Protein 9KBO (pdb70)

B-factor: mean 62.76, std 20.3, range [25.87, 207.74]

Foldseek 3Di:
DDLVVLLLLQLLLLLCVLQPNLQDSVLSSVVCVVVVSPSQLLLLLLLLLQLVVEDDPLSVVADNDDHDPVNVPDPSSNVSSVSSDDCDPVNSVSSNCSNVSHFAWDKFWAADVVVLDIFIAIGGPVDQWAADPVPRFIFHGDDQQFDWFWFWWQDPPPRDIDIATDTHPDWDADPVPGDTTGTPHQDAQFPPDDNSRPLPDDHEDLDPLDPHYDPPHDDHGAGLRQSSCVVVPHRNDPTHTDTDDDPRRNHDHHRGPDDSSVVSVVVVVVVVVD/DLLLVLLLLQLLLLLCVLQPNLQDSVLSSVVCVVPVSPSLLLLLLLLLLLLVPDDDPLSVVADHDDHDPCRNPPVSSNVSSVSVPHDDPVCSVSSNQSNVSHFAWDKFKAAAPVVLDIFIAIGGPVDQWAADPVPRFIFHGDDQQFDWFKFWWADPPPRDIDIATDTAPFFAADPPPGDGTGTPGQDADFQPDDNSRPLPDDHEGQACQAPHYDPPHDPPGAGLRLVSCVVVVHRNDPTHTHGDDDPRRHHDHHRGPDDSSVVSSSVVVVVVD/DLVLVLLQLQLLLLLCVLQPNLDDSVLSSVVCVVVVSPSLQLLLLLLLLQLVVDPDVLSVPRDHDDHDPCRNPDPSSNVSSVSSDDDDPVRSVSSNCSNVSHFAWDKFKAAAPVVLDIFIAIDGPVDQWAADPPPRFIFHGDDQQFDWFWFWWQDPVVRDIDIATDTAPAWAQDPPGGDTTGTPGQDADFQPDDPRRDLPDDHEGQDPLDPRYDPPHDDHGDGLRQVSCVVVPHRNDRTHTDGDDDPNRNHDHHRHPDDSSVVVSVVVVVVD/DLVLLLLLQLLLLLCVLQPNPDDSVLSSVVCVVPVSCSLQLLLLLLQLLLVVDPDPLSVVADHDDHDPCNNPPVSSNVSSVSVRPDDPVCSVSSRVSNVSDFAWDKFWAADVVVGDIFIATGGPVDQWAADLVPGFIFHGFDPVQDDVSDSGHTHGDDDPRRHHDHPPTDDDPRVSSVSVVVVD

GO terms:
  GO:0042802 identical protein binding (F, IPI)
  GO:0005515 protein binding (F, IPI)
  GO:0034340 response to type I interferon (P, IDA)
  GO:0034341 response to type II interferon (P, IDA)
  GO:0034342 response to type III interferon (P, IDA)
  GO:0035456 response to interferon-beta (P, IDA)
  GO:0000932 P-body (C, IDA)
  GO:0005634 nucleus (C, IDA)
  GO:0005737 cytoplasm (C, IDA)
  GO:0003723 RNA binding (F, IDA)
  GO:0043022 ribosome binding (F, IDA)
  GO:2001125 negative regulation of translational frameshifting (P, IDA)
  GO:0051607 defense response to virus (P, IDA)
  GO:0006449 regulation of translational termination (P, IDA)
  GO:0075523 viral translational frameshifting (P, IDA)
  GO:1990825 sequence-specific mRNA binding (F, IDA)
  GO:0005737 cytoplasm (C, EXP)
  GO:0045071 negative regulation of viral genome replication (P, IMP)
  GO:0051607 defense response to virus (P, IMP)
  GO:0005654 nucleoplasm (C, IDA)

Nearest PDB structures (foldseek):
  6skg-assembly1_Ax  TM=5.665E-01  e=9.305E-01  Thermococcus kodakarensis
  7zhg-assembly1_W  TM=5.987E-01  e=2.733E+00  Pyrococcus abyssi GE5
  8hn1-assembly1_C  TM=2.378E-01  e=9.517E+00  Dendroaspis angusticeps
  6gz5-assembly1_Bb  TM=6.050E-01  e=1.033E+00  Oryctolagus cuniculus
  7zhg-assembly1_W  TM=5.991E-01  e=2.687E+00  Pyrococcus abyssi GE5

InterPro domains:
  IPR026795 Shiftless antiviral inhibitor of ribosomal frameshifting [PF15135] (16-272)
  IPR026795 Shiftless antiviral inhibitor of ribosomal frameshifting [PTHR16135] (1-281)

Solvent-accessible surface area: 50101 Å² total

Sequence (1003 aa):
GSQEGVELEKSVRRLREKFHGKVSSKKAGALMRKFGSDHTGVGRSIVYGVKQKDGQELSNDLDAQDPPEEDMKQDRDIQAVATSLLPLTEANLRMFQRAQDDLIPAVDRQFACSSCDHVWWRRVPQRKEVSRCRKCRKRYEPVPADKMWGLAEFHHCPKCRRHNFRGWAQMGSPSPCYGCGFFPVYPTRILPPRWDRDPDRRSTHTHSCSAADCYNRREPHVPGTSCAHPKSRKQNHLPKVLHPSNPHISSGVACLQGGLLEDLDNLILEDLKEEEEEGSQEGVELEKSVRRLREKFHGKVSSKKAGALMRKFGSDHTGVGRSIVYGVKQKDGQELSNDLDAQDPPEEDMKQDRDIQAVATSLLPLTEANLRMFQRAQDDLIPAVDRQFACSSCDHVWWRRVPQRKEVSRCRKCRKRYEPVPADKMWGLAEFHCPKCRHNFRGWAQMGSPSPCYGCGFPVYPTRILPPRWDRDPDRRSTHTHSCSAADCYNRREPHVPGTSCAHPKSRKQNHLPKVLHPSNNPHISSGVACLQGGLLEDLDNLILEDLKEEEEGSQEEGVELEKSVRRLREKFHGKVSSKKAGALMRKFGSDHTGVGRSIVYGVKQKDGQELSNDLDAQDPPEDMKQQDRRDIQAVATSLLPLTEANLRMFQRAQDDLIIPAVDRQFACSSCDHVWWRRVPQRKEVSRCRKCRKRYEPVPADKMWGLAEFHCPKCRHNFRGWAQMGSPSPCYGCGFPVYPTRILPPRWDRDPDRRSTHTHSCSAADCYNRREPHVPGTSCAHPKSRKQNHLPKVLHPSNPHISSGVACLQGGLLEDLDNLILEDLKEEESQEGVELEKSVRRLREKFHGKVSSKKAGALMRKFGSDHTGVGRSIVYGVKQKDGQELSNDLDAQDPPEDMKQDRDIQAVATSLLPLTEEANLRMFQRAQDDLIPAVDRQFACSSCDHVWWRRVPQRKEVSRCRKCRKRYEPVPADKMWGKVLHPSNPHISSGVACLQGGLLEDLDNLILEDLKEE

Radius of gyration: 36.49 Å; Cα contacts (8 Å, |Δi|>4): 1817; chains: 4; bounding box: 88×99×91 Å

Structure (mmCIF, N/CA/C/O backbone):
data_9KBO
#
_entry.id   9KBO
#
_cell.length_a   211.719
_cell.length_b   89.411
_cell.length_c   82.265
_cell.angle_alpha   90.00
_cell.angle_beta   90.00
_cell.angle_gamma   90.00
#
_symmetry.space_group_name_H-M   'P 21 21 2'
#
loop_
_entity.id
_entity.type
_entity.pdbx_description
1 polymer 'Shiftless antiviral inhibitor of ribosomal frameshifting protein'
2 non-polymer 'ZINC ION'
3 water water
#
loop_
_atom_site.group_PDB
_atom_site.id
_atom_site.type_symbol
_atom_site.label_atom_id
_atom_site.label_alt_id
_atom_site.label_comp_id
_atom_site.label_asym_id
_atom_site.label_entity_id
_atom_site.label_seq_id
_atom_site.pdbx_PDB_ins_code
_atom_site.Cartn_x
_atom_site.Cartn_y
_atom_site.Cartn_z
_atom_site.occupancy
_atom_site.B_iso_or_equiv
_atom_site.auth_seq_id
_atom_site.auth_comp_id
_atom_site.auth_asym_id
_atom_site.auth_atom_id
_atom_site.pdbx_PDB_model_num
ATOM 1 N N . GLY A 1 1 ? 21.618 44.369 22.295 1.00 80.79 1 GLY A N 1
ATOM 2 C CA . GLY A 1 1 ? 20.335 45.131 22.187 1.00 100.85 1 GLY A CA 1
ATOM 3 C C . GLY A 1 1 ? 19.641 44.942 20.849 1.00 98.19 1 GLY A C 1
ATOM 4 O O . GLY A 1 1 ? 20.292 44.925 19.799 1.00 101.60 1 GLY A O 1
ATOM 10 N N . SER A 1 2 ? 18.318 44.778 20.867 1.00 94.54 2 SER A N 1
ATOM 11 C CA . SER A 1 2 ? 17.609 44.471 19.633 1.00 88.94 2 SER A CA 1
ATOM 12 C C . SER A 1 2 ? 17.528 45.751 18.807 1.00 73.64 2 SER A C 1
ATOM 13 O O . SER A 1 2 ? 17.055 46.786 19.280 1.00 69.11 2 SER A O 1
ATOM 21 N N . GLN A 1 3 ? 18.014 45.680 17.580 1.00 72.57 3 GLN A N 1
ATOM 22 C CA . GLN A 1 3 ? 18.057 46.864 16.747 1.00 68.74 3 GLN A CA 1
ATOM 23 C C . GLN A 1 3 ? 16.674 47.250 16.264 1.00 65.34 3 GLN A C 1
ATOM 24 O O . GLN A 1 3 ? 16.424 48.428 16.003 1.00 61.67 3 GLN A O 1
ATOM 38 N N . GLU A 1 4 ? 15.766 46.289 16.115 1.00 79.31 4 GLU A N 1
ATOM 39 C CA . GLU A 1 4 ? 14.473 46.633 15.543 1.00 75.27 4 GLU A CA 1
ATOM 40 C C . GLU A 1 4 ? 13.680 47.508 16.495 1.00 68.22 4 GLU A C 1
ATOM 41 O O . GLU A 1 4 ? 12.794 48.240 16.049 1.00 61.69 4 GLU A O 1
ATOM 53 N N . GLY A 1 5 ? 14.004 47.492 17.781 1.00 65.26 5 GLY A N 1
ATOM 54 C CA . GLY A 1 5 ? 13.437 48.399 18.735 1.00 63.83 5 GLY A CA 1
ATOM 55 C C . GLY A 1 5 ? 14.046 49.777 18.604 1.00 63.83 5 GLY A C 1
ATOM 56 O O . GLY A 1 5 ? 13.321 50.783 18.563 1.00 62.16 5 GLY A O 1
ATOM 60 N N . VAL A 1 6 ? 15.374 49.852 18.550 1.00 65.96 6 VAL A N 1
ATOM 61 C CA . VAL A 1 6 ? 16.002 51.162 18.399 1.00 50.29 6 VAL A CA 1
ATOM 62 C C . VAL A 1 6 ? 15.490 51.842 17.149 1.00 58.17 6 VAL A C 1
ATOM 63 O O . VAL A 1 6 ? 15.244 53.052 17.154 1.00 57.44 6 VAL A O 1
ATOM 76 N N . GLU A 1 7 ? 15.325 51.085 16.055 1.00 51.09 7 GLU A N 1
ATOM 77 C CA . GLU A 1 7 ? 14.941 51.729 14.800 1.00 53.19 7 GLU A CA 1
ATOM 78 C C . GLU A 1 7 ? 13.466 52.114 14.795 1.00 52.80 7 GLU A C 1
ATOM 79 O O . GLU A 1 7 ? 13.079 53.097 14.153 1.00 56.20 7 GLU A O 1
ATOM 91 N N . LEU A 1 8 ? 12.608 51.339 15.462 1.00 56.72 8 LEU A N 1
ATOM 92 C CA . LEU A 1 8 ? 11.222 51.770 15.552 1.00 60.18 8 LEU A CA 1
ATOM 93 C C . LEU A 1 8 ? 11.136 53.102 16.297 1.00 50.11 8 LEU A C 1
ATOM 94 O O . LEU A 1 8 ? 10.564 54.074 15.787 1.00 57.35 8 LEU A O 1
ATOM 110 N N . GLU A 1 9 ? 11.741 53.172 17.495 1.00 55.97 9 GLU A N 1
ATOM 111 C CA . GLU A 1 9 ? 11.745 54.407 18.293 1.00 51.02 9 GLU A CA 1
ATOM 112 C C . GLU A 1 9 ? 12.367 55.588 17.540 1.00 57.48 9 GLU A C 1
ATOM 113 O O . GLU A 1 9 ? 11.826 56.702 17.567 1.00 45.37 9 GLU A O 1
ATOM 125 N N . LYS A 1 10 ? 13.493 55.364 16.857 1.00 41.01 10 LYS A N 1
ATOM 126 C CA . LYS A 1 10 ? 14.081 56.394 16.009 1.00 54.12 10 LYS A CA 1
ATOM 127 C C . LYS A 1 10 ? 13.065 56.985 15.037 1.00 41.93 10 LYS A C 1
ATOM 128 O O . LYS A 1 10 ? 13.001 58.203 14.852 1.00 43.57 10 LYS A O 1
ATOM 147 N N . SER A 1 11 ? 12.296 56.147 14.371 1.00 50.64 11 SER A N 1
ATOM 148 C CA . SER A 1 11 ? 11.394 56.676 13.355 1.00 52.36 11 SER A CA 1
ATOM 149 C C . SER A 1 11 ? 10.121 57.296 13.934 1.00 49.21 11 SER A C 1
ATOM 150 O O . SER A 1 11 ? 9.472 58.101 13.240 1.00 48.06 11 SER A O 1
ATOM 158 N N . VAL A 1 12 ? 9.696 56.898 15.141 1.00 43.39 12 VAL A N 1
ATOM 159 C CA . VAL A 1 12 ? 8.595 57.621 15.749 1.00 54.34 12 VAL A CA 1
ATOM 160 C C . VAL A 1 12 ? 9.075 59.013 16.167 1.00 47.73 12 VAL A C 1
ATOM 161 O O . VAL A 1 12 ? 8.406 60.018 15.901 1.00 49.73 12 VAL A O 1
ATOM 174 N N . ARG A 1 13 ? 10.280 59.089 16.760 1.00 50.12 13 ARG A N 1
ATOM 175 C CA . ARG A 1 13 ? 10.861 60.369 17.150 1.00 49.64 13 ARG A CA 1
ATOM 176 C C . ARG A 1 13 ? 11.038 61.280 15.949 1.00 51.77 13 ARG A C 1
ATOM 177 O O . ARG A 1 13 ? 10.787 62.492 16.028 1.00 47.34 13 ARG A O 1
ATOM 198 N N . ARG A 1 14 ? 11.428 60.721 14.818 1.00 41.79 14 ARG A N 1
ATOM 199 C CA . ARG A 1 14 ? 11.700 61.576 13.662 1.00 48.42 14 ARG A CA 1
ATOM 200 C C . ARG A 1 14 ? 10.410 62.103 13.040 1.00 46.98 14 ARG A C 1
ATOM 201 O O . ARG A 1 14 ? 10.378 63.248 12.554 1.00 44.25 14 ARG A O 1
ATOM 222 N N . LEU A 1 15 ? 9.350 61.287 13.015 1.00 49.37 15 LEU A N 1
ATOM 223 C CA . LEU A 1 15 ? 8.064 61.809 12.564 1.00 53.05 15 LEU A CA 1
ATOM 224 C C . LEU A 1 15 ? 7.622 62.961 13.459 1.00 42.00 15 LEU A C 1
ATOM 225 O O . LEU A 1 15 ? 7.277 64.053 12.973 1.00 44.55 15 LEU A O 1
ATOM 241 N N . ARG A 1 16 ? 7.714 62.762 14.782 1.00 45.73 16 ARG A N 1
ATOM 242 C CA . ARG A 1 16 ? 7.270 63.787 15.714 1.00 48.26 16 ARG A CA 1
ATOM 243 C C . ARG A 1 16 ? 8.075 65.060 15.543 1.00 53.35 16 ARG A C 1
ATOM 244 O O . ARG A 1 16 ? 7.518 66.173 15.439 1.00 48.06 16 ARG A O 1
ATOM 265 N N . GLU A 1 17 ? 9.399 64.923 15.532 1.00 50.02 17 GLU A N 1
ATOM 266 C CA . GLU A 1 17 ? 10.255 66.099 15.479 1.00 46.42 17 GLU A CA 1
ATOM 267 C C . GLU A 1 17 ? 10.012 66.866 14.205 1.00 47.34 17 GLU A C 1
ATOM 268 O O . GLU A 1 17 ? 10.085 68.095 14.221 1.00 43.07 17 GLU A O 1
ATOM 280 N N . LYS A 1 18 ? 9.670 66.189 13.100 1.00 46.64 18 LYS A N 1
ATOM 281 C CA . LYS A 1 18 ? 9.390 66.997 11.897 1.00 44.00 18 LYS A CA 1
ATOM 282 C C . LYS A 1 18 ? 8.089 67.803 12.012 1.00 47.58 18 LYS A C 1
ATOM 283 O O . LYS A 1 18 ? 7.822 68.680 11.191 1.00 52.62 18 LYS A O 1
ATOM 302 N N . PHE A 1 19 ? 7.279 67.535 13.022 1.00 43.74 19 PHE A N 1
ATOM 303 C CA . PHE A 1 19 ? 6.085 68.318 13.297 1.00 39.78 19 PHE A CA 1
ATOM 304 C C . PHE A 1 19 ? 6.247 68.997 14.649 1.00 48.39 19 PHE A C 1
ATOM 305 O O . PHE A 1 19 ? 5.277 69.310 15.326 1.00 50.27 19 PHE A O 1
ATOM 322 N N . HIS A 1 20 ? 7.499 69.225 15.049 1.00 53.36 20 HIS A N 1
ATOM 323 C CA . HIS A 1 20 ? 7.806 69.930 16.291 1.00 46.17 20 HIS A CA 1
ATOM 324 C C . HIS A 1 20 ? 6.977 69.383 17.434 1.00 46.56 20 HIS A C 1
ATOM 325 O O . HIS A 1 20 ? 6.475 70.131 18.284 1.00 47.51 20 HIS A O 1
ATOM 339 N N . GLY A 1 21 ? 6.878 68.058 17.477 1.00 49.81 21 GLY A N 1
ATOM 340 C CA . GLY A 1 21 ? 6.268 67.371 18.593 1.00 46.11 21 GLY A CA 1
ATOM 341 C C . GLY A 1 21 ? 4.769 67.462 18.648 1.00 44.46 21 GLY A C 1
ATOM 342 O O . GLY A 1 21 ? 4.172 66.856 19.533 1.00 48.25 21 GLY A O 1
ATOM 346 N N . LYS A 1 22 ? 4.148 68.208 17.729 1.00 45.98 22 LYS A N 1
ATOM 347 C CA . LYS A 1 22 ? 2.700 68.354 17.690 1.00 47.26 22 LYS A CA 1
ATOM 348 C C . LYS A 1 22 ? 1.998 67.078 17.224 1.00 53.56 22 LYS A C 1
ATOM 349 O O . LYS A 1 22 ? 0.782 67.087 17.035 1.00 64.47 22 LYS A O 1
ATOM 368 N N . VAL A 1 23 ? 2.705 65.992 16.968 1.00 62.19 23 VAL A N 1
ATOM 369 C CA . VAL A 1 23 ? 2.082 64.689 16.795 1.00 52.37 23 VAL A CA 1
ATOM 370 C C . VAL A 1 23 ? 2.481 63.866 18.007 1.00 52.40 23 VAL A C 1
ATOM 371 O O . VAL A 1 23 ? 3.643 63.911 18.434 1.00 53.95 23 VAL A O 1
ATOM 384 N N . SER A 1 24 ? 1.531 63.111 18.557 1.00 55.26 24 SER A N 1
ATOM 385 C CA . SER A 1 24 ? 1.754 62.426 19.814 1.00 56.87 24 SER A CA 1
ATOM 386 C C . SER A 1 24 ? 2.644 61.207 19.603 1.00 65.32 24 SER A C 1
ATOM 387 O O . SER A 1 24 ? 2.826 60.715 18.478 1.00 64.58 24 SER A O 1
ATOM 395 N N . SER A 1 25 ? 3.207 60.715 20.718 1.00 68.50 25 SER A N 1
ATOM 396 C CA . SER A 1 25 ? 3.996 59.491 20.637 1.00 63.69 25 SER A CA 1
ATOM 397 C C . SER A 1 25 ? 3.095 58.286 20.396 1.00 60.47 25 SER A C 1
ATOM 398 O O . SER A 1 25 ? 3.407 57.436 19.557 1.00 59.97 25 SER A O 1
ATOM 406 N N . LYS A 1 26 ? 1.958 58.206 21.097 1.00 57.53 26 LYS A N 1
ATOM 407 C CA . LYS A 1 26 ? 1.047 57.091 20.862 1.00 66.30 26 LYS A CA 1
ATOM 408 C C . LYS A 1 26 ? 0.571 57.062 19.408 1.00 60.22 26 LYS A C 1
ATOM 409 O O . LYS A 1 26 ? 0.461 55.992 18.803 1.00 61.51 26 LYS A O 1
ATOM 428 N N . LYS A 1 27 ? 0.296 58.227 18.825 1.00 62.75 27 LYS A N 1
ATOM 429 C CA . LYS A 1 27 ? -0.180 58.251 17.449 1.00 65.86 27 LYS A CA 1
ATOM 430 C C . LYS A 1 27 ? 0.954 57.959 16.469 1.00 58.07 27 LYS A C 1
ATOM 431 O O . LYS A 1 27 ? 0.760 57.226 15.499 1.00 54.86 27 LYS A O 1
ATOM 450 N N . ALA A 1 28 ? 2.137 58.543 16.695 1.00 62.58 28 ALA A N 1
ATOM 451 C CA . ALA A 1 28 ? 3.301 58.257 15.862 1.00 57.12 28 ALA A CA 1
ATOM 452 C C . ALA A 1 28 ? 3.660 56.781 15.901 1.00 55.92 28 ALA A C 1
ATOM 453 O O . ALA A 1 28 ? 3.963 56.191 14.861 1.00 51.91 28 ALA A O 1
ATOM 460 N N . GLY A 1 29 ? 3.652 56.177 17.098 1.00 50.25 29 GLY A N 1
ATOM 461 C CA . GLY A 1 29 ? 3.900 54.747 17.206 1.00 58.55 29 GLY A CA 1
ATOM 462 C C . GLY A 1 29 ? 3.002 53.935 16.296 1.00 64.33 29 GLY A C 1
ATOM 463 O O . GLY A 1 29 ? 3.465 53.076 15.543 1.00 62.14 29 GLY A O 1
ATOM 467 N N . ALA A 1 30 ? 1.700 54.215 16.329 1.00 56.63 30 ALA A N 1
ATOM 468 C CA . ALA A 1 30 ? 0.773 53.482 15.475 1.00 55.53 30 ALA A CA 1
ATOM 469 C C . ALA A 1 30 ? 1.107 53.688 14.010 1.00 57.75 30 ALA A C 1
ATOM 470 O O . ALA A 1 30 ? 1.193 52.737 13.234 1.00 64.42 30 ALA A O 1
ATOM 477 N N . LEU A 1 31 ? 1.311 54.929 13.609 1.00 56.29 31 LEU A N 1
ATOM 478 C CA . LEU A 1 31 ? 1.618 55.161 12.212 1.00 62.75 31 LEU A CA 1
ATOM 479 C C . LEU A 1 31 ? 2.868 54.401 11.786 1.00 58.04 31 LEU A C 1
ATOM 480 O O . LEU A 1 31 ? 2.973 53.995 10.631 1.00 58.29 31 LEU A O 1
ATOM 496 N N . MET A 1 32 ? 3.827 54.222 12.692 1.00 56.03 32 MET A N 1
ATOM 497 C CA . MET A 1 32 ? 5.127 53.689 12.315 1.00 59.40 32 MET A CA 1
ATOM 498 C C . MET A 1 32 ? 5.107 52.162 12.266 1.00 61.21 32 MET A C 1
ATOM 499 O O . MET A 1 32 ? 5.812 51.553 11.449 1.00 64.05 32 MET A O 1
ATOM 513 N N . ARG A 1 33 ? 4.290 51.532 13.106 1.00 66.62 33 ARG A N 1
ATOM 514 C CA . ARG A 1 33 ? 4.036 50.105 12.972 1.00 55.62 33 ARG A CA 1
ATOM 515 C C . ARG A 1 33 ? 3.273 49.806 11.696 1.00 54.27 33 ARG A C 1
ATOM 516 O O . ARG A 1 33 ? 3.629 48.887 10.948 1.00 75.13 33 ARG A O 1
ATOM 537 N N . LYS A 1 34 ? 2.219 50.563 11.429 1.00 55.28 34 LYS A N 1
ATOM 538 C CA . LYS A 1 34 ? 1.348 50.243 10.312 1.00 52.64 34 LYS A CA 1
ATOM 539 C C . LYS A 1 34 ? 2.020 50.502 8.980 1.00 61.51 34 LYS A C 1
ATOM 540 O O . LYS A 1 34 ? 1.703 49.823 7.996 1.00 65.56 34 LYS A O 1
ATOM 559 N N . PHE A 1 35 ? 2.913 51.489 8.904 1.00 56.20 35 PHE A N 1
ATOM 560 C CA . PHE A 1 35 ? 3.603 51.798 7.656 1.00 46.75 35 PHE A CA 1
ATOM 561 C C . PHE A 1 35 ? 5.103 51.510 7.716 1.00 53.53 35 PHE A C 1
ATOM 562 O O . PHE A 1 35 ? 5.868 51.994 6.881 1.00 55.97 35 PHE A O 1
ATOM 579 N N . GLY A 1 36 ? 5.532 50.685 8.653 1.00 59.89 36 GLY A N 1
ATOM 580 C CA . GLY A 1 36 ? 6.850 50.120 8.493 1.00 59.98 36 GLY A CA 1
ATOM 581 C C . GLY A 1 36 ? 7.942 51.139 8.639 1.00 54.56 36 GLY A C 1
ATOM 582 O O . GLY A 1 36 ? 8.850 51.228 7.808 1.00 55.97 36 GLY A O 1
ATOM 586 N N . SER A 1 37 ? 7.822 51.922 9.712 1.00 65.99 37 SER A N 1
ATOM 587 C CA . SER A 1 37 ? 8.758 52.958 10.142 1.00 55.62 37 SER A CA 1
ATOM 588 C C . SER A 1 37 ? 9.049 54.020 9.086 1.00 60.44 37 SER A C 1
ATOM 589 O O . SER A 1 37 ? 10.054 54.733 9.197 1.00 54.12 37 SER A O 1
ATOM 597 N N . ASP A 1 38 ? 8.172 54.200 8.093 1.00 51.57 38 ASP A N 1
ATOM 598 C CA . ASP A 1 38 ? 8.414 55.149 7.005 1.00 62.41 38 ASP A CA 1
ATOM 599 C C . ASP A 1 38 ? 7.954 56.560 7.409 1.00 59.45 38 ASP A C 1
ATOM 600 O O . ASP A 1 38 ? 6.937 57.083 6.953 1.00 48.83 38 ASP A O 1
ATOM 609 N N . HIS A 1 39 ? 8.729 57.185 8.301 1.00 52.94 39 HIS A N 1
ATOM 610 C CA . HIS A 1 39 ? 8.339 58.519 8.753 1.00 52.94 39 HIS A CA 1
ATOM 611 C C . HIS A 1 39 ? 8.371 59.489 7.584 1.00 57.48 39 HIS A C 1
ATOM 612 O O . HIS A 1 39 ? 7.568 60.419 7.508 1.00 55.23 39 HIS A O 1
ATOM 626 N N . THR A 1 40 ? 9.262 59.256 6.633 1.00 58.34 40 THR A N 1
ATOM 627 C CA . THR A 1 40 ? 9.391 60.198 5.545 1.00 51.10 40 THR A CA 1
ATOM 628 C C . THR A 1 40 ? 8.087 60.274 4.771 1.00 57.51 40 THR A C 1
ATOM 629 O O . THR A 1 40 ? 7.550 61.368 4.550 1.00 47.95 40 THR A O 1
ATOM 640 N N . GLY A 1 41 ? 7.526 59.134 4.412 1.00 61.68 41 GLY A N 1
ATOM 641 C CA . GLY A 1 41 ? 6.338 59.081 3.598 1.00 60.12 41 GLY A CA 1
ATOM 642 C C . GLY A 1 41 ? 5.069 59.398 4.358 1.00 53.71 41 GLY A C 1
ATOM 643 O O . GLY A 1 41 ? 4.174 60.058 3.831 1.00 58.99 41 GLY A O 1
ATOM 647 N N . VAL A 1 42 ? 4.945 58.905 5.585 1.00 55.63 42 VAL A N 1
ATOM 648 C CA . VAL A 1 42 ? 3.868 59.395 6.437 1.00 57.33 42 VAL A CA 1
ATOM 649 C C . VAL A 1 42 ? 3.948 60.916 6.519 1.00 64.62 42 VAL A C 1
ATOM 650 O O . VAL A 1 42 ? 2.982 61.638 6.203 1.00 53.51 42 VAL A O 1
ATOM 663 N N . GLY A 1 43 ? 5.126 61.421 6.899 1.00 60.43 43 GLY A N 1
ATOM 664 C CA . GLY A 1 43 ? 5.317 62.854 6.990 1.00 51.78 43 GLY A CA 1
ATOM 665 C C . GLY A 1 43 ? 4.901 63.565 5.723 1.00 54.21 43 GLY A C 1
ATOM 666 O O . GLY A 1 43 ? 4.194 64.572 5.764 1.00 46.57 43 GLY A O 1
ATOM 670 N N . ARG A 1 44 ? 5.349 63.061 4.566 1.00 53.92 44 ARG A N 1
ATOM 671 C CA . ARG A 1 44 ? 4.943 63.688 3.313 1.00 55.64 44 ARG A CA 1
ATOM 672 C C . ARG A 1 44 ? 3.427 63.624 3.137 1.00 58.72 44 ARG A C 1
ATOM 673 O O . ARG A 1 44 ? 2.810 64.549 2.567 1.00 48.16 44 ARG A O 1
ATOM 694 N N . SER A 1 45 ? 2.819 62.532 3.615 1.00 50.77 45 SER A N 1
ATOM 695 C CA . SER A 1 45 ? 1.391 62.350 3.407 1.00 57.93 45 SER A CA 1
ATOM 696 C C . SER A 1 45 ? 0.588 63.360 4.219 1.00 65.24 45 SER A C 1
ATOM 697 O O . SER A 1 45 ? -0.412 63.914 3.737 1.00 56.24 45 SER A O 1
ATOM 705 N N . ILE A 1 46 ? 1.018 63.609 5.458 1.00 61.14 46 ILE A N 1
ATOM 706 C CA . ILE A 1 46 ? 0.377 64.614 6.307 1.00 54.40 46 ILE A CA 1
ATOM 707 C C . ILE A 1 46 ? 0.417 65.990 5.652 1.00 54.99 46 ILE A C 1
ATOM 708 O O . ILE A 1 46 ? -0.606 66.693 5.557 1.00 53.90 46 ILE A O 1
ATOM 724 N N . VAL A 1 47 ? 1.588 66.407 5.195 1.00 50.76 47 VAL A N 1
ATOM 725 C CA . VAL A 1 47 ? 1.659 67.721 4.570 1.00 49.95 47 VAL A CA 1
ATOM 726 C C . VAL A 1 47 ? 0.709 67.795 3.376 1.00 57.05 47 VAL A C 1
ATOM 727 O O . VAL A 1 47 ? 0.043 68.817 3.180 1.00 58.37 47 VAL A O 1
ATOM 740 N N . TYR A 1 48 ? 0.595 66.718 2.575 1.00 56.66 48 TYR A N 1
ATOM 741 C CA . TYR A 1 48 ? -0.346 66.729 1.445 1.00 57.72 48 TYR A CA 1
ATOM 742 C C . TYR A 1 48 ? -1.755 67.096 1.929 1.00 57.54 48 TYR A C 1
ATOM 743 O O . TYR A 1 48 ? -2.443 67.926 1.329 1.00 57.78 48 TYR A O 1
ATOM 761 N N . GLY A 1 49 ? -2.191 66.479 3.025 1.00 47.79 49 GLY A N 1
ATOM 762 C CA . GLY A 1 49 ? -3.452 66.866 3.637 1.00 53.45 49 GLY A CA 1
ATOM 763 C C . GLY A 1 49 ? -3.505 68.343 3.961 1.00 61.73 49 GLY A C 1
ATOM 764 O O . GLY A 1 49 ? -4.452 69.042 3.579 1.00 59.41 49 GLY A O 1
ATOM 768 N N . VAL A 1 50 ? -2.472 68.854 4.630 1.00 58.03 50 VAL A N 1
ATOM 769 C CA . VAL A 1 50 ? -2.508 70.247 5.056 1.00 57.59 50 VAL A CA 1
ATOM 770 C C . VAL A 1 50 ? -2.655 71.157 3.856 1.00 58.38 50 VAL A C 1
ATOM 771 O O . VAL A 1 50 ? -3.565 71.995 3.805 1.00 60.42 50 VAL A O 1
ATOM 784 N N . LYS A 1 51 ? -1.762 71.008 2.866 1.00 56.10 51 LYS A N 1
ATOM 785 C CA . LYS A 1 51 ? -1.914 71.723 1.598 1.00 62.09 51 LYS A CA 1
ATOM 786 C C . LYS A 1 51 ? -3.317 71.555 1.002 1.00 60.77 51 LYS A C 1
ATOM 787 O O . LYS A 1 51 ? -3.888 72.514 0.467 1.00 65.73 51 LYS A O 1
ATOM 806 N N . GLN A 1 52 ? -3.880 70.341 1.091 1.00 53.29 52 GLN A N 1
ATOM 807 C CA . GLN A 1 52 ? -5.184 70.069 0.489 1.00 65.65 52 GLN A CA 1
ATOM 808 C C . GLN A 1 52 ? -6.298 70.730 1.284 1.00 60.58 52 GLN A C 1
ATOM 809 O O . GLN A 1 52 ? -7.190 71.363 0.711 1.00 67.47 52 GLN A O 1
ATOM 823 N N . LYS A 1 53 ? -6.248 70.599 2.612 1.00 65.06 53 LYS A N 1
ATOM 824 C CA . LYS A 1 53 ? -7.272 71.110 3.511 1.00 58.09 53 LYS A CA 1
ATOM 825 C C . LYS A 1 53 ? -7.149 72.596 3.804 1.00 61.27 53 LYS A C 1
ATOM 826 O O . LYS A 1 53 ? -8.073 73.178 4.378 1.00 64.09 53 LYS A O 1
ATOM 845 N N . ASP A 1 54 ? -6.039 73.220 3.458 1.00 65.33 54 ASP A N 1
ATOM 846 C CA . ASP A 1 54 ? -5.881 74.657 3.643 1.00 66.27 54 ASP A CA 1
ATOM 847 C C . ASP A 1 54 ? -6.390 75.375 2.402 1.00 66.68 54 ASP A C 1
ATOM 848 O O . ASP A 1 54 ? -6.158 74.928 1.273 1.00 72.48 54 ASP A O 1
ATOM 857 N N . GLY A 1 55 ? -7.103 76.481 2.625 1.00 65.86 55 GLY A N 1
ATOM 858 C CA . GLY A 1 55 ? -7.672 77.280 1.563 1.00 66.91 55 GLY A CA 1
ATOM 859 C C . GLY A 1 55 ? -6.939 78.560 1.259 1.00 68.47 55 GLY A C 1
ATOM 860 O O . GLY A 1 55 ? -7.425 79.360 0.457 1.00 75.56 55 GLY A O 1
ATOM 864 N N . GLN A 1 56 ? -5.785 78.779 1.852 1.00 74.72 56 GLN A N 1
ATOM 865 C CA . GLN A 1 56 ? -5.045 80.022 1.724 1.00 70.69 56 GLN A CA 1
ATOM 866 C C . GLN A 1 56 ? -4.062 79.967 0.552 1.00 67.65 56 GLN A C 1
ATOM 867 O O . GLN A 1 56 ? -3.690 78.904 0.051 1.00 60.48 56 GLN A O 1
ATOM 881 N N . GLU A 1 57 ? -3.649 81.145 0.095 1.00 72.23 57 GLU A N 1
ATOM 882 C CA . GLU A 1 57 ? -2.562 81.178 -0.881 1.00 73.28 57 GLU A CA 1
ATOM 883 C C . GLU A 1 57 ? -1.289 80.579 -0.293 1.00 74.64 57 GLU A C 1
ATOM 884 O O . GLU A 1 57 ? -0.428 80.089 -1.039 1.00 73.61 57 GLU A O 1
ATOM 896 N N . LEU A 1 58 ? -1.187 80.568 1.038 1.00 74.92 58 LEU A N 1
ATOM 897 C CA . LEU A 1 58 ? -0.021 80.035 1.728 1.00 65.71 58 LEU A CA 1
ATOM 898 C C . LEU A 1 58 ? 0.298 78.613 1.306 1.00 66.41 58 LEU A C 1
ATOM 899 O O . LEU A 1 58 ? 1.469 78.232 1.296 1.00 64.63 58 LEU A O 1
ATOM 915 N N . SER A 1 59 ? -0.719 77.808 0.969 1.00 64.73 59 SER A N 1
ATOM 916 C CA . SER A 1 59 ? -0.485 76.391 0.703 1.00 62.55 59 SER A CA 1
ATOM 917 C C . SER A 1 59 ? 0.095 76.140 -0.689 1.00 67.74 59 SER A C 1
ATOM 918 O O . SER A 1 59 ? 0.491 75.012 -0.990 1.00 66.62 59 SER A O 1
ATOM 926 N N . ASN A 1 60 ? 0.190 77.159 -1.534 1.00 70.89 60 ASN A N 1
ATOM 927 C CA . ASN A 1 60 ? 0.922 76.979 -2.778 1.00 81.52 60 ASN A CA 1
ATOM 928 C C . ASN A 1 60 ? 2.426 77.017 -2.563 1.00 71.62 60 ASN A C 1
ATOM 929 O O . ASN A 1 60 ? 3.173 76.577 -3.447 1.00 63.11 60 ASN A O 1
ATOM 940 N N . ASP A 1 61 ? 2.874 77.520 -1.416 1.00 70.15 61 ASP A N 1
ATOM 941 C CA . ASP A 1 61 ? 4.273 77.457 -1.011 1.00 73.27 61 ASP A CA 1
ATOM 942 C C . ASP A 1 61 ? 4.647 76.100 -0.421 1.00 67.81 61 ASP A C 1
ATOM 943 O O . ASP A 1 61 ? 5.757 75.948 0.100 1.00 71.92 61 ASP A O 1
ATOM 952 N N . LEU A 1 62 ? 3.754 75.122 -0.510 1.00 65.70 62 LEU A N 1
ATOM 953 C CA . LEU A 1 62 ? 4.060 73.727 -0.226 1.00 68.01 62 LEU A CA 1
ATOM 954 C C . LEU A 1 62 ? 4.160 72.948 -1.539 1.00 75.49 62 LEU A C 1
ATOM 955 O O . LEU A 1 62 ? 3.478 73.260 -2.515 1.00 74.86 62 LEU A O 1
ATOM 971 N N . ASP A 1 63 ? 5.032 71.951 -1.579 1.00 74.48 63 ASP A N 1
ATOM 972 C CA . ASP A 1 63 ? 5.115 71.123 -2.770 1.00 77.46 63 ASP A CA 1
ATOM 973 C C . ASP A 1 63 ? 3.901 70.205 -2.856 1.00 80.53 63 ASP A C 1
ATOM 974 O O . ASP A 1 63 ? 3.359 69.757 -1.841 1.00 82.51 63 ASP A O 1
ATOM 983 N N . ALA A 1 64 ? 3.500 69.887 -4.079 1.00 89.58 64 ALA A N 1
ATOM 984 C CA . ALA A 1 64 ? 2.461 68.892 -4.328 1.00 84.29 64 ALA A CA 1
ATOM 985 C C . ALA A 1 64 ? 3.160 67.566 -4.619 1.00 75.46 64 ALA A C 1
ATOM 986 O O . ALA A 1 64 ? 3.879 67.442 -5.610 1.00 76.67 64 ALA A O 1
ATOM 993 N N . GLN A 1 65 ? 2.968 66.587 -3.746 1.00 79.42 65 GLN A N 1
ATOM 994 C CA . GLN A 1 65 ? 3.705 65.336 -3.805 1.00 81.06 65 GLN A CA 1
ATOM 995 C C . GLN A 1 65 ? 2.759 64.144 -3.896 1.00 94.28 65 GLN A C 1
ATOM 996 O O . GLN A 1 65 ? 1.597 64.211 -3.475 1.00 81.24 65 GLN A O 1
ATOM 1010 N N . ASP A 1 66 ? 3.273 63.046 -4.479 1.00 107.03 66 ASP A N 1
ATOM 1011 C CA . ASP A 1 66 ? 2.519 61.810 -4.677 1.00 106.01 66 ASP A CA 1
ATOM 1012 C C . ASP A 1 66 ? 2.462 61.024 -3.376 1.00 100.51 66 ASP A C 1
ATOM 1013 O O . ASP A 1 66 ? 3.500 60.535 -2.911 1.00 99.58 66 ASP A O 1
ATOM 1022 N N . PRO A 1 67 ? 1.294 60.888 -2.753 1.00 108.90 67 PRO A N 1
ATOM 1023 C CA . PRO A 1 67 ? 1.195 60.057 -1.555 1.00 91.57 67 PRO A CA 1
ATOM 1024 C C . PRO A 1 67 ? 0.771 58.649 -1.920 1.00 90.64 67 PRO A C 1
ATOM 1025 O O . PRO A 1 67 ? -0.232 58.467 -2.626 1.00 87.66 67 PRO A O 1
ATOM 1036 N N . PRO A 1 68 ? 1.527 57.615 -1.472 1.00 94.68 68 PRO A N 1
ATOM 1037 C CA . PRO A 1 68 ? 1.028 56.235 -1.595 1.00 81.31 68 PRO A CA 1
ATOM 1038 C C . PRO A 1 68 ? -0.461 56.185 -1.303 1.00 82.56 68 PRO A C 1
ATOM 1039 O O . PRO A 1 68 ? -0.911 56.706 -0.279 1.00 76.93 68 PRO A O 1
ATOM 1050 N N . GLU A 1 69 ? -1.244 55.578 -2.194 1.00 85.44 69 GLU A N 1
ATOM 1051 C CA A GLU A 1 69 ? -2.689 55.589 -2.002 0.56 84.51 69 GLU A CA 1
ATOM 1052 C CA B GLU A 1 69 ? -2.693 55.565 -2.010 0.44 84.47 69 GLU A CA 1
ATOM 1053 C C . GLU A 1 69 ? -3.086 54.972 -0.662 1.00 79.24 69 GLU A C 1
ATOM 1054 O O . GLU A 1 69 ? -4.095 55.375 -0.079 1.00 82.72 69 GLU A O 1
ATOM 1077 N N . ASP A 1 70 ? -2.303 54.023 -0.139 1.00 76.21 70 ASP A N 1
ATOM 1078 C CA . ASP A 1 70 ? -2.631 53.470 1.173 1.00 79.00 70 ASP A CA 1
ATOM 1079 C C . ASP A 1 70 ? -2.396 54.469 2.296 1.00 81.92 70 ASP A C 1
ATOM 1080 O O . ASP A 1 70 ? -2.847 54.240 3.425 1.00 77.26 70 ASP A O 1
ATOM 1089 N N . MET A 1 71 ? -1.655 55.538 2.022 1.00 84.00 71 MET A N 1
ATOM 1090 C CA . MET A 1 71 ? -1.484 56.659 2.941 1.00 82.14 71 MET A CA 1
ATOM 1091 C C . MET A 1 71 ? -2.469 57.784 2.649 1.00 81.62 71 MET A C 1
ATOM 1092 O O . MET A 1 71 ? -3.123 58.276 3.572 1.00 74.17 71 MET A O 1
ATOM 1106 N N . LYS A 1 72 ? -2.607 58.180 1.370 1.00 84.59 72 LYS A N 1
ATOM 1107 C CA . LYS A 1 72 ? -3.577 59.203 0.977 1.00 76.95 72 LYS A CA 1
ATOM 1108 C C . LYS A 1 72 ? -4.951 58.891 1.555 1.00 76.76 72 LYS A C 1
ATOM 1109 O O . LYS A 1 72 ? -5.665 59.790 2.022 1.00 79.57 72 LYS A O 1
ATOM 1128 N N . GLN A 1 73 ? -5.322 57.621 1.573 1.00 87.36 73 GLN A N 1
ATOM 1129 C CA . GLN A 1 73 ? -6.639 57.188 2.011 1.00 85.87 73 GLN A CA 1
ATOM 1130 C C . GLN A 1 73 ? -6.691 56.822 3.483 1.00 73.53 73 GLN A C 1
ATOM 1131 O O . GLN A 1 73 ? -7.742 56.397 3.959 1.00 81.27 73 GLN A O 1
ATOM 1145 N N . ASP A 1 74 ? -5.602 56.963 4.220 1.00 71.14 74 ASP A N 1
ATOM 1146 C CA . ASP A 1 74 ? -5.598 56.534 5.612 1.00 70.44 74 ASP A CA 1
ATOM 1147 C C . ASP A 1 74 ? -6.263 57.588 6.486 1.00 71.74 74 ASP A C 1
ATOM 1148 O O . ASP A 1 74 ? -5.944 58.775 6.395 1.00 69.84 74 ASP A O 1
ATOM 1157 N N . ARG A 1 75 ? -7.191 57.148 7.333 1.00 79.04 75 ARG A N 1
ATOM 1158 C CA . ARG A 1 75 ? -7.986 58.054 8.153 1.00 78.88 75 ARG A CA 1
ATOM 1159 C C . ARG A 1 75 ? -7.218 58.571 9.363 1.00 68.60 75 ARG A C 1
ATOM 1160 O O . ARG A 1 75 ? -7.571 59.624 9.904 1.00 66.28 75 ARG A O 1
ATOM 1181 N N . ASP A 1 76 ? -6.171 57.871 9.792 1.00 70.17 76 ASP A N 1
ATOM 1182 C CA . ASP A 1 76 ? -5.367 58.368 10.906 1.00 69.48 76 ASP A CA 1
ATOM 1183 C C . ASP A 1 76 ? -4.365 59.417 10.441 1.00 68.94 76 ASP A C 1
ATOM 1184 O O . ASP A 1 76 ? -4.111 60.386 11.161 1.00 71.69 76 ASP A O 1
ATOM 1193 N N . ILE A 1 77 ? -3.782 59.237 9.255 1.00 67.07 77 ILE A N 1
ATOM 1194 C CA . ILE A 1 77 ? -3.007 60.310 8.640 1.00 61.83 77 ILE A CA 1
ATOM 1195 C C . ILE A 1 77 ? -3.897 61.525 8.438 1.00 68.77 77 ILE A C 1
ATOM 1196 O O . ILE A 1 77 ? -3.502 62.671 8.697 1.00 55.43 77 ILE A O 1
ATOM 1212 N N . GLN A 1 78 ? -5.110 61.296 7.939 1.00 69.38 78 GLN A N 1
ATOM 1213 C CA . GLN A 1 78 ? -5.966 62.419 7.580 1.00 71.32 78 GLN A CA 1
ATOM 1214 C C . GLN A 1 78 ? -6.380 63.187 8.820 1.00 63.40 78 GLN A C 1
ATOM 1215 O O . GLN A 1 78 ? -6.393 64.421 8.827 1.00 59.26 78 GLN A O 1
ATOM 1229 N N . ALA A 1 79 ? -6.680 62.475 9.896 1.00 63.54 79 ALA A N 1
ATOM 1230 C CA . ALA A 1 79 ? -7.051 63.158 11.121 1.00 58.08 79 ALA A CA 1
ATOM 1231 C C . ALA A 1 79 ? -5.883 63.984 11.661 1.00 63.74 79 ALA A C 1
ATOM 1232 O O . ALA A 1 79 ? -6.087 65.096 12.161 1.00 65.32 79 ALA A O 1
ATOM 1239 N N . VAL A 1 80 ? -4.648 63.478 11.534 1.00 69.00 80 VAL A N 1
ATOM 1240 C CA . VAL A 1 80 ? -3.473 64.252 11.944 1.00 55.88 80 VAL A CA 1
ATOM 1241 C C . VAL A 1 80 ? -3.398 65.550 11.149 1.00 56.99 80 VAL A C 1
ATOM 1242 O O . VAL A 1 80 ? -3.266 66.634 11.714 1.00 58.57 80 VAL A O 1
ATOM 1255 N N . ALA A 1 81 ? -3.490 65.463 9.825 1.00 59.04 81 ALA A N 1
ATOM 1256 C CA . ALA A 1 81 ? -3.377 66.683 9.039 1.00 59.50 81 ALA A CA 1
ATOM 1257 C C . ALA A 1 81 ? -4.402 67.719 9.483 1.00 64.04 81 ALA A C 1
ATOM 1258 O O . ALA A 1 81 ? -4.137 68.924 9.432 1.00 61.87 81 ALA A O 1
ATOM 1265 N N . THR A 1 82 ? -5.579 67.269 9.905 1.00 64.16 82 THR A N 1
ATOM 1266 C CA . THR A 1 82 ? -6.595 68.192 10.378 1.00 63.63 82 THR A CA 1
ATOM 1267 C C . THR A 1 82 ? -6.175 68.782 11.702 1.00 56.68 82 THR A C 1
ATOM 1268 O O . THR A 1 82 ? -6.254 70.003 11.908 1.00 58.01 82 THR A O 1
ATOM 1279 N N . SER A 1 83 ? -5.721 67.912 12.609 1.00 55.79 83 SER A N 1
ATOM 1280 C CA . SER A 1 83 ? -5.303 68.288 13.942 1.00 52.05 83 SER A CA 1
ATOM 1281 C C . SER A 1 83 ? -4.190 69.319 13.922 1.00 52.94 83 SER A C 1
ATOM 1282 O O . SER A 1 83 ? -3.941 69.966 14.940 1.00 52.62 83 SER A O 1
ATOM 1290 N N . LEU A 1 84 ? -3.493 69.461 12.801 1.00 62.39 84 LEU A N 1
ATOM 1291 C CA . LEU A 1 84 ? -2.379 70.389 12.699 1.00 68.90 84 LEU A CA 1
ATOM 1292 C C . LEU A 1 84 ? -2.770 71.708 12.062 1.00 58.04 84 LEU A C 1
ATOM 1293 O O . LEU A 1 84 ? -1.954 72.630 12.044 1.00 66.03 84 LEU A O 1
ATOM 1309 N N . LEU A 1 85 ? -3.973 71.805 11.516 1.00 57.82 85 LEU A N 1
ATOM 1310 C CA . LEU A 1 85 ? -4.446 73.079 11.016 1.00 58.92 85 LEU A CA 1
ATOM 1311 C C . LEU A 1 85 ? -4.653 74.062 12.177 1.00 57.92 85 LEU A C 1
ATOM 1312 O O . LEU A 1 85 ? -4.936 73.662 13.315 1.00 53.22 85 LEU A O 1
ATOM 1328 N N . PRO A 1 86 ? -4.536 75.355 11.906 1.00 45.18 86 PRO A N 1
ATOM 1329 C CA . PRO A 1 86 ? -4.393 75.933 10.568 1.00 45.90 86 PRO A CA 1
ATOM 1330 C C . PRO A 1 86 ? -2.956 76.090 10.098 1.00 55.28 86 PRO A C 1
ATOM 1331 O O . PRO A 1 86 ? -2.020 75.992 10.884 1.00 56.43 86 PRO A O 1
ATOM 1342 N N . LEU A 1 87 ? -2.785 76.371 8.812 1.00 61.83 87 LEU A N 1
ATOM 1343 C CA . LEU A 1 87 ? -1.497 76.717 8.226 1.00 58.54 87 LEU A CA 1
ATOM 1344 C C . LEU A 1 87 ? -1.315 78.223 8.304 1.00 59.81 87 LEU A C 1
ATOM 1345 O O . LEU A 1 87 ? -2.152 78.977 7.797 1.00 57.34 87 LEU A O 1
ATOM 1361 N N . THR A 1 88 ? -0.213 78.660 8.909 1.00 61.63 88 THR A N 1
ATOM 1362 C CA . THR A 1 88 ? 0.042 80.072 9.170 1.00 61.57 88 THR A CA 1
ATOM 1363 C C . THR A 1 88 ? 1.401 80.458 8.610 1.00 57.91 88 THR A C 1
ATOM 1364 O O . THR A 1 88 ? 2.214 79.602 8.260 1.00 70.50 88 THR A O 1
ATOM 1375 N N . GLU A 1 89 ? 1.670 81.755 8.535 1.00 60.20 89 GLU A N 1
ATOM 1376 C CA . GLU A 1 89 ? 2.998 82.194 8.112 1.00 64.26 89 GLU A CA 1
ATOM 1377 C C . GLU A 1 89 ? 4.057 81.768 9.109 1.00 57.96 89 GLU A C 1
ATOM 1378 O O . GLU A 1 89 ? 5.243 81.674 8.754 1.00 54.71 89 GLU A O 1
ATOM 1390 N N . ALA A 1 90 ? 3.652 81.511 10.365 1.00 49.47 90 ALA A N 1
ATOM 1391 C CA . ALA A 1 90 ? 4.589 81.051 11.387 1.00 56.51 90 ALA A CA 1
ATOM 1392 C C . ALA A 1 90 ? 4.744 79.534 11.395 1.00 60.95 90 ALA A C 1
ATOM 1393 O O . ALA A 1 90 ? 5.766 79.038 11.875 1.00 51.19 90 ALA A O 1
ATOM 1400 N N . ASN A 1 91 ? 3.751 78.819 10.835 1.00 59.56 91 ASN A N 1
ATOM 1401 C CA . ASN A 1 91 ? 3.714 77.380 10.645 1.00 55.28 91 ASN A CA 1
ATOM 1402 C C . ASN A 1 91 ? 4.444 76.893 9.403 1.00 57.78 91 ASN A C 1
ATOM 1403 O O . ASN A 1 91 ? 4.809 75.710 9.338 1.00 53.86 91 ASN A O 1
ATOM 1414 N N . LEU A 1 92 ? 4.544 77.737 8.360 1.00 54.66 92 LEU A N 1
ATOM 1415 C CA . LEU A 1 92 ? 4.747 77.237 7.003 1.00 48.23 92 LEU A CA 1
ATOM 1416 C C . LEU A 1 92 ? 6.128 76.623 6.797 1.00 55.61 92 LEU A C 1
ATOM 1417 O O . LEU A 1 92 ? 6.274 75.724 5.964 1.00 54.11 92 LEU A O 1
ATOM 1433 N N . ARG A 1 93 ? 7.152 77.112 7.501 1.00 59.85 93 ARG A N 1
ATOM 1434 C CA . ARG A 1 93 ? 8.509 76.593 7.293 1.00 63.58 93 ARG A CA 1
ATOM 1435 C C . ARG A 1 93 ? 8.698 75.279 8.034 1.00 49.18 93 ARG A C 1
ATOM 1436 O O . ARG A 1 93 ? 9.476 74.426 7.598 1.00 57.05 93 ARG A O 1
ATOM 1457 N N . MET A 1 94 ? 7.938 75.059 9.102 1.00 53.29 94 MET A N 1
ATOM 1458 C CA . MET A 1 94 ? 7.851 73.725 9.695 1.00 53.22 94 MET A CA 1
ATOM 1459 C C . MET A 1 94 ? 7.323 72.686 8.698 1.00 51.44 94 MET A C 1
ATOM 1460 O O . MET A 1 94 ? 7.800 71.548 8.660 1.00 48.97 94 MET A O 1
ATOM 1474 N N . PHE A 1 95 ? 6.290 73.032 7.943 1.00 51.49 95 PHE A N 1
ATOM 1475 C CA . PHE A 1 95 ? 5.649 72.064 7.068 1.00 47.74 95 PHE A CA 1
ATOM 1476 C C . PHE A 1 95 ? 6.501 71.807 5.839 1.00 46.65 95 PHE A C 1
ATOM 1477 O O . PHE A 1 95 ? 6.515 70.685 5.300 1.00 50.29 95 PHE A O 1
ATOM 1494 N N . GLN A 1 96 ? 7.184 72.843 5.373 1.00 53.29 96 GLN A N 1
ATOM 1495 C CA . GLN A 1 96 ? 8.107 72.689 4.265 1.00 52.71 96 GLN A CA 1
ATOM 1496 C C . GLN A 1 96 ? 9.232 71.736 4.629 1.00 59.29 96 GLN A C 1
ATOM 1497 O O . GLN A 1 96 ? 9.528 70.794 3.884 1.00 52.20 96 GLN A O 1
ATOM 1511 N N . ARG A 1 97 ? 9.841 71.938 5.796 1.00 50.79 97 ARG A N 1
ATOM 1512 C CA . ARG A 1 97 ? 10.901 71.039 6.229 1.00 54.82 97 ARG A CA 1
ATOM 1513 C C . ARG A 1 97 ? 10.398 69.616 6.421 1.00 54.40 97 ARG A C 1
ATOM 1514 O O . ARG A 1 97 ? 11.121 68.665 6.115 1.00 48.57 97 ARG A O 1
ATOM 1535 N N . ALA A 1 98 ? 9.166 69.442 6.917 1.00 51.92 98 ALA A N 1
ATOM 1536 C CA . ALA A 1 98 ? 8.635 68.092 7.092 1.00 54.08 98 ALA A CA 1
ATOM 1537 C C . ALA A 1 98 ? 8.576 67.347 5.758 1.00 58.57 98 ALA A C 1
ATOM 1538 O O . ALA A 1 98 ? 8.990 66.184 5.662 1.00 59.62 98 ALA A O 1
ATOM 1545 N N . GLN A 1 99 ? 8.035 67.986 4.723 1.00 51.95 99 GLN A N 1
ATOM 1546 C CA . GLN A 1 99 ? 7.968 67.338 3.412 1.00 63.95 99 GLN A CA 1
ATOM 1547 C C . GLN A 1 99 ? 9.321 67.287 2.707 1.00 59.30 99 GLN A C 1
ATOM 1548 O O . GLN A 1 99 ? 9.459 66.594 1.695 1.00 57.58 99 GLN A O 1
ATOM 1562 N N . ASP A 1 100 ? 10.322 67.997 3.193 1.00 59.02 100 ASP A N 1
ATOM 1563 C CA . ASP A 1 100 ? 11.652 67.844 2.633 1.00 58.11 100 ASP A CA 1
ATOM 1564 C C . ASP A 1 100 ? 12.464 66.799 3.380 1.00 57.96 100 ASP A C 1
ATOM 1565 O O . ASP A 1 100 ? 13.642 66.611 3.063 1.00 58.78 100 ASP A O 1
ATOM 1574 N N . ASP A 1 101 ? 11.840 66.103 4.343 1.00 55.14 101 ASP A N 1
ATOM 1575 C CA . ASP A 1 101 ? 12.515 65.139 5.200 1.00 57.20 101 ASP A CA 1
ATOM 1576 C C . ASP A 1 101 ? 13.756 65.765 5.824 1.00 56.86 101 ASP A C 1
ATOM 1577 O O . ASP A 1 101 ? 14.860 65.208 5.768 1.00 58.88 101 ASP A O 1
ATOM 1586 N N . LEU A 1 102 ? 13.550 66.910 6.483 1.00 46.30 102 LEU A N 1
ATOM 1587 C CA . LEU A 1 102 ? 14.613 67.792 6.945 1.00 41.18 102 LEU A CA 1
ATOM 1588 C C . LEU A 1 102 ? 14.396 68.121 8.417 1.00 49.21 102 LEU A C 1
ATOM 1589 O O . LEU A 1 102 ? 13.332 68.637 8.794 1.00 51.42 102 LEU A O 1
ATOM 1605 N N . ILE A 1 103 ? 15.387 67.788 9.246 1.00 47.46 103 ILE A N 1
ATOM 1606 C CA . ILE A 1 103 ? 15.393 68.220 10.651 1.00 45.67 103 ILE A CA 1
ATOM 1607 C C . ILE A 1 103 ? 16.659 69.057 10.812 1.00 45.56 103 ILE A C 1
ATOM 1608 O O . ILE A 1 103 ? 17.710 68.488 11.135 1.00 46.30 103 ILE A O 1
ATOM 1624 N N . PRO A 1 104 ? 16.612 70.370 10.617 1.00 53.41 104 PRO A N 1
ATOM 1625 C CA . PRO A 1 104 ? 17.825 71.186 10.748 1.00 51.89 104 PRO A CA 1
ATOM 1626 C C . PRO A 1 104 ? 18.395 71.058 12.145 1.00 44.60 104 PRO A C 1
ATOM 1627 O O . PRO A 1 104 ? 17.643 70.953 13.123 1.00 46.50 104 PRO A O 1
ATOM 1638 N N . ALA A 1 105 ? 19.736 71.066 12.230 1.00 41.10 105 ALA A N 1
ATOM 1639 C CA . ALA A 1 105 ? 20.437 70.562 13.411 1.00 42.35 105 ALA A CA 1
ATOM 1640 C C . ALA A 1 105 ? 21.740 71.331 13.626 1.00 40.86 105 ALA A C 1
ATOM 1641 O O . ALA A 1 105 ? 22.260 71.990 12.716 1.00 37.24 105 ALA A O 1
ATOM 1648 N N . VAL A 1 106 ? 22.296 71.182 14.821 1.00 44.46 106 VAL A N 1
ATOM 1649 C CA . VAL A 1 106 ? 23.466 71.963 15.253 1.00 34.21 106 VAL A CA 1
ATOM 1650 C C . VAL A 1 106 ? 24.137 71.160 16.361 1.00 36.32 106 VAL A C 1
ATOM 1651 O O . VAL A 1 106 ? 23.465 70.441 17.106 1.00 39.45 106 VAL A O 1
ATOM 1664 N N . ASP A 1 107 ? 25.474 71.174 16.374 1.00 32.69 107 ASP A N 1
ATOM 1665 C CA . ASP A 1 107 ? 26.233 70.520 17.434 1.00 42.26 107 ASP A CA 1
ATOM 1666 C C . ASP A 1 107 ? 26.339 71.517 18.579 1.00 36.60 107 ASP A C 1
ATOM 1667 O O . ASP A 1 107 ? 26.661 72.676 18.348 1.00 43.26 107 ASP A O 1
ATOM 1676 N N . ARG A 1 108 ? 26.030 71.091 19.799 1.00 35.55 108 ARG A N 1
ATOM 1677 C CA . ARG A 1 108 ? 26.157 72.009 20.943 1.00 45.09 108 ARG A CA 1
ATOM 1678 C C . ARG A 1 108 ? 26.769 71.281 22.122 1.00 32.19 108 ARG A C 1
ATOM 1679 O O . ARG A 1 108 ? 26.761 70.046 22.195 1.00 44.00 108 ARG A O 1
ATOM 1700 N N . GLN A 1 109 ? 27.373 72.053 23.006 1.00 38.16 109 GLN A N 1
ATOM 1701 C CA . GLN A 1 109 ? 27.961 71.597 24.246 1.00 45.20 109 GLN A CA 1
ATOM 1702 C C . GLN A 1 109 ? 26.951 71.810 25.366 1.00 46.68 109 GLN A C 1
ATOM 1703 O O . GLN A 1 109 ? 26.138 72.731 25.299 1.00 41.26 109 GLN A O 1
ATOM 1717 N N . PHE A 1 110 ? 27.010 70.930 26.380 1.00 39.21 110 PHE A N 1
ATOM 1718 C CA . PHE A 1 110 ? 26.045 70.864 27.473 1.00 46.04 110 PHE A CA 1
ATOM 1719 C C . PHE A 1 110 ? 26.792 70.535 28.753 1.00 42.33 110 PHE A C 1
ATOM 1720 O O . PHE A 1 110 ? 27.748 69.761 28.714 1.00 38.69 110 PHE A O 1
ATOM 1737 N N . ALA A 1 111 ? 26.354 71.118 29.892 1.00 45.48 111 ALA A N 1
ATOM 1738 C CA . ALA A 1 111 ? 27.116 70.989 31.142 1.00 43.71 111 ALA A CA 1
ATOM 1739 C C . ALA A 1 111 ? 26.151 70.934 32.319 1.00 43.18 111 ALA A C 1
ATOM 1740 O O . ALA A 1 111 ? 25.515 71.930 32.652 1.00 45.85 111 ALA A O 1
ATOM 1747 N N . CYS A 1 112 ? 26.070 69.761 32.933 1.00 45.94 112 CYS A N 1
ATOM 1748 C CA . CYS A 1 112 ? 25.195 69.524 34.084 1.00 50.96 112 CYS A CA 1
ATOM 1749 C C . CYS A 1 112 ? 26.014 69.790 35.325 1.00 38.87 112 CYS A C 1
ATOM 1750 O O . CYS A 1 112 ? 26.893 68.993 35.668 1.00 45.54 112 CYS A O 1
ATOM 1757 N N . SER A 1 113 ? 25.715 70.888 36.022 1.00 45.56 113 SER A N 1
ATOM 1758 C CA . SER A 1 113 ? 26.487 71.243 37.209 1.00 49.12 113 SER A CA 1
ATOM 1759 C C . SER A 1 113 ? 26.494 70.136 38.278 1.00 46.25 113 SER A C 1
ATOM 1760 O O . SER A 1 113 ? 27.547 69.838 38.874 1.00 42.43 113 SER A O 1
ATOM 1768 N N . SER A 1 114 ? 25.323 69.566 38.605 1.00 44.92 114 SER A N 1
ATOM 1769 C CA . SER A 1 114 ? 25.274 68.707 39.797 1.00 49.58 114 SER A CA 1
ATOM 1770 C C . SER A 1 114 ? 25.918 67.359 39.522 1.00 51.41 114 SER A C 1
ATOM 1771 O O . SER A 1 114 ? 26.455 66.722 40.432 1.00 55.57 114 SER A O 1
ATOM 1779 N N . CYS A 1 115 ? 25.921 66.931 38.273 1.00 57.45 115 CYS A N 1
ATOM 1780 C CA . CYS A 1 115 ? 26.757 65.800 37.894 1.00 52.54 115 CYS A CA 1
ATOM 1781 C C . CYS A 1 115 ? 28.195 66.216 37.614 1.00 49.79 115 CYS A C 1
ATOM 1782 O O . CYS A 1 115 ? 29.106 65.376 37.638 1.00 41.40 115 CYS A O 1
ATOM 1789 N N . ASP A 1 116 ? 28.453 67.502 37.443 1.00 54.99 116 ASP A N 1
ATOM 1790 C CA . ASP A 1 116 ? 29.748 67.948 36.899 1.00 57.25 116 ASP A CA 1
ATOM 1791 C C . ASP A 1 116 ? 30.036 67.204 35.579 1.00 53.90 116 ASP A C 1
ATOM 1792 O O . ASP A 1 116 ? 31.171 66.812 35.296 1.00 45.35 116 ASP A O 1
ATOM 1801 N N . HIS A 1 117 ? 28.985 67.010 34.767 1.00 45.09 117 HIS A N 1
ATOM 1802 C CA . HIS A 1 117 ? 29.057 66.236 33.534 1.00 46.76 117 HIS A CA 1
ATOM 1803 C C . HIS A 1 117 ? 28.956 67.151 32.315 1.00 48.74 117 HIS A C 1
ATOM 1804 O O . HIS A 1 117 ? 28.012 67.970 32.192 1.00 37.31 117 HIS A O 1
ATOM 1818 N N . VAL A 1 118 ? 29.943 67.044 31.433 1.00 48.53 118 VAL A N 1
ATOM 1819 C CA . VAL A 1 118 ? 29.987 67.841 30.198 1.00 48.76 118 VAL A CA 1
ATOM 1820 C C . VAL A 1 118 ? 29.812 66.896 29.015 1.00 40.24 118 VAL A C 1
ATOM 1821 O O . VAL A 1 118 ? 30.351 65.796 29.009 1.00 45.35 118 VAL A O 1
ATOM 1834 N N . TRP A 1 119 ? 29.051 67.311 28.014 1.00 41.17 119 TRP A N 1
ATOM 1835 C CA . TRP A 1 119 ? 28.943 66.469 26.849 1.00 43.44 119 TRP A CA 1
ATOM 1836 C C . TRP A 1 119 ? 28.518 67.311 25.670 1.00 44.57 119 TRP A C 1
ATOM 1837 O O . TRP A 1 119 ? 28.185 68.495 25.796 1.00 41.31 119 TRP A O 1
ATOM 1858 N N . TRP A 1 120 ? 28.540 66.668 24.515 1.00 35.45 120 TRP A N 1
ATOM 1859 C CA . TRP A 1 120 ? 28.187 67.281 23.240 1.00 39.32 120 TRP A CA 1
ATOM 1860 C C . TRP A 1 120 ? 27.078 66.475 22.572 1.00 35.25 120 TRP A C 1
ATOM 1861 O O . TRP A 1 120 ? 27.012 65.239 22.692 1.00 37.02 120 TRP A O 1
ATOM 1882 N N . ARG A 1 121 ? 26.227 67.168 21.859 1.00 37.80 121 ARG A N 1
ATOM 1883 C CA . ARG A 1 121 ? 25.124 66.459 21.252 1.00 40.40 121 ARG A CA 1
ATOM 1884 C C . ARG A 1 121 ? 24.655 67.241 20.035 1.00 37.11 121 ARG A C 1
ATOM 1885 O O . ARG A 1 121 ? 24.561 68.466 20.078 1.00 42.28 121 ARG A O 1
ATOM 1906 N N . ARG A 1 122 ? 24.309 66.509 18.967 1.00 42.46 122 ARG A N 1
ATOM 1907 C CA . ARG A 1 122 ? 23.712 67.111 17.798 1.00 36.41 122 ARG A CA 1
ATOM 1908 C C . ARG A 1 122 ? 22.212 67.230 18.070 1.00 33.55 122 ARG A C 1
ATOM 1909 O O . ARG A 1 122 ? 21.527 66.201 18.260 1.00 38.38 122 ARG A O 1
ATOM 1930 N N . VAL A 1 123 ? 21.694 68.462 18.021 1.00 38.68 123 VAL A N 1
ATOM 1931 C CA . VAL A 1 123 ? 20.330 68.755 18.461 1.00 37.21 123 VAL A CA 1
ATOM 1932 C C . VAL A 1 123 ? 19.589 69.553 17.404 1.00 40.23 123 VAL A C 1
ATOM 1933 O O . VAL A 1 123 ? 20.197 70.221 16.539 1.00 36.78 123 VAL A O 1
ATOM 1946 N N . PRO A 1 124 ? 18.253 69.569 17.497 1.00 44.66 124 PRO A N 1
ATOM 1947 C CA . PRO A 1 124 ? 17.456 70.272 16.494 1.00 46.77 124 PRO A CA 1
ATOM 1948 C C . PRO A 1 124 ? 17.556 71.767 16.680 1.00 40.16 124 PRO A C 1
ATOM 1949 O O . PRO A 1 124 ? 17.588 72.257 17.804 1.00 44.34 124 PRO A O 1
ATOM 1960 N N . GLN A 1 125 ? 17.634 72.494 15.558 1.00 40.00 125 GLN A N 1
ATOM 1961 C CA . GLN A 1 125 ? 17.751 73.948 15.624 1.00 46.51 125 GLN A CA 1
ATOM 1962 C C . GLN A 1 125 ? 16.526 74.596 16.275 1.00 50.64 125 GLN A C 1
ATOM 1963 O O . GLN A 1 125 ? 16.659 75.620 16.952 1.00 48.53 125 GLN A O 1
ATOM 1977 N N . ARG A 1 126 ? 15.340 74.000 16.121 1.00 42.84 126 ARG A N 1
ATOM 1978 C CA . ARG A 1 126 ? 14.131 74.507 16.760 1.00 50.14 126 ARG A CA 1
ATOM 1979 C C . ARG A 1 126 ? 14.100 74.300 18.278 1.00 48.22 126 ARG A C 1
ATOM 1980 O O . ARG A 1 126 ? 13.342 75.004 18.968 1.00 49.88 126 ARG A O 1
ATOM 2001 N N . LYS A 1 127 ? 14.940 73.427 18.817 1.00 43.19 127 LYS A N 1
ATOM 2002 C CA . LYS A 1 127 ? 14.928 73.181 20.238 1.00 32.08 127 LYS A CA 1
ATOM 2003 C C . LYS A 1 127 ? 16.266 72.645 20.745 1.00 44.30 127 LYS A C 1
ATOM 2004 O O . LYS A 1 127 ? 16.423 71.434 20.999 1.00 51.31 127 LYS A O 1
ATOM 2023 N N . GLU A 1 128 ? 17.225 73.553 20.991 1.00 42.92 128 GLU A N 1
ATOM 2024 C CA . GLU A 1 128 ? 18.588 73.144 21.304 1.00 42.23 128 GLU A CA 1
ATOM 2025 C C . GLU A 1 128 ? 18.640 72.697 22.756 1.00 46.84 128 GLU A C 1
ATOM 2026 O O . GLU A 1 128 ? 19.029 73.434 23.666 1.00 50.56 128 GLU A O 1
ATOM 2038 N N . VAL A 1 129 ? 18.262 71.437 22.959 1.00 43.94 129 VAL A N 1
ATOM 2039 C CA . VAL A 1 129 ? 18.111 70.842 24.282 1.00 48.34 129 VAL A CA 1
ATOM 2040 C C . VAL A 1 129 ? 18.669 69.432 24.237 1.00 44.11 129 VAL A C 1
ATOM 2041 O O . VAL A 1 129 ? 18.451 68.689 23.272 1.00 42.83 129 VAL A O 1
ATOM 2054 N N . SER A 1 130 ? 19.388 69.051 25.279 1.00 44.86 130 SER A N 1
ATOM 2055 C CA . SER A 1 130 ? 19.841 67.667 25.415 1.00 49.02 130 SER A CA 1
ATOM 2056 C C . SER A 1 130 ? 19.720 67.247 26.883 1.00 46.50 130 SER A C 1
ATOM 2057 O O . SER A 1 130 ? 19.844 68.072 27.797 1.00 49.62 130 SER A O 1
ATOM 2065 N N . ARG A 1 131 ? 19.559 65.952 27.095 1.00 40.40 131 ARG A N 1
ATOM 2066 C CA . ARG A 1 131 ? 19.360 65.369 28.413 1.00 50.27 131 ARG A CA 1
ATOM 2067 C C . ARG A 1 131 ? 20.698 64.900 28.970 1.00 45.69 131 ARG A C 1
ATOM 2068 O O . ARG A 1 131 ? 21.454 64.214 28.276 1.00 45.27 131 ARG A O 1
ATOM 2089 N N . CYS A 1 132 ? 21.020 65.338 30.201 1.00 47.44 132 CYS A N 1
ATOM 2090 C CA . CYS A 1 132 ? 22.163 64.772 30.906 1.00 50.10 132 CYS A CA 1
ATOM 2091 C C . CYS A 1 132 ? 21.961 63.269 31.066 1.00 51.14 132 CYS A C 1
ATOM 2092 O O . CYS A 1 132 ? 20.917 62.803 31.541 1.00 51.10 132 CYS A O 1
ATOM 2099 N N . ARG A 1 133 ? 22.950 62.495 30.641 1.00 61.11 133 ARG A N 1
ATOM 2100 C CA . ARG A 1 133 ? 22.803 61.046 30.678 1.00 67.62 133 ARG A CA 1
ATOM 2101 C C . ARG A 1 133 ? 23.090 60.490 32.064 1.00 58.90 133 ARG A C 1
ATOM 2102 O O . ARG A 1 133 ? 22.707 59.352 32.334 1.00 55.94 133 ARG A O 1
ATOM 2123 N N . LYS A 1 134 ? 23.737 61.264 32.947 1.00 57.57 134 LYS A N 1
ATOM 2124 C CA . LYS A 1 134 ? 23.990 60.762 34.293 1.00 63.65 134 LYS A CA 1
ATOM 2125 C C . LYS A 1 134 ? 22.731 60.906 35.159 1.00 57.91 134 LYS A C 1
ATOM 2126 O O . LYS A 1 134 ? 22.323 59.945 35.827 1.00 61.10 134 LYS A O 1
ATOM 2145 N N . CYS A 1 135 ? 22.081 62.090 35.120 1.00 56.01 135 CYS A N 1
ATOM 2146 C CA . CYS A 1 135 ? 20.948 62.380 35.990 1.00 49.19 135 CYS A CA 1
ATOM 2147 C C . CYS A 1 135 ? 19.600 62.437 35.285 1.00 56.26 135 CYS A C 1
ATOM 2148 O O . CYS A 1 135 ? 18.589 62.636 35.962 1.00 55.87 135 CYS A O 1
ATOM 2155 N N . ARG A 1 136 ? 19.559 62.324 33.958 1.00 55.83 136 ARG A N 1
ATOM 2156 C CA . ARG A 1 136 ? 18.352 62.302 33.131 1.00 49.54 136 ARG A CA 1
ATOM 2157 C C . ARG A 1 136 ? 17.563 63.610 33.035 1.00 47.65 136 ARG A C 1
ATOM 2158 O O . ARG A 1 136 ? 16.482 63.622 32.421 1.00 51.81 136 ARG A O 1
ATOM 2179 N N . LYS A 1 137 ? 18.071 64.718 33.554 1.00 52.11 137 LYS A N 1
ATOM 2180 C CA . LYS A 1 137 ? 17.419 66.016 33.346 1.00 52.41 137 LYS A CA 1
ATOM 2181 C C . LYS A 1 137 ? 17.883 66.695 32.052 1.00 47.89 137 LYS A C 1
ATOM 2182 O O . LYS A 1 137 ? 19.046 66.563 31.639 1.00 48.35 137 LYS A O 1
ATOM 2201 N N . ARG A 1 138 ? 16.961 67.433 31.411 1.00 49.13 138 ARG A N 1
ATOM 2202 C CA . ARG A 1 138 ? 17.264 68.151 30.179 1.00 55.13 138 ARG A CA 1
ATOM 2203 C C . ARG A 1 138 ? 17.926 69.486 30.483 1.00 49.22 138 ARG A C 1
ATOM 2204 O O . ARG A 1 138 ? 17.503 70.217 31.382 1.00 47.65 138 ARG A O 1
ATOM 2225 N N . TYR A 1 139 ? 18.914 69.836 29.674 1.00 46.79 139 TYR A N 1
ATOM 2226 C CA . TYR A 1 139 ? 19.596 71.113 29.790 1.00 37.63 139 TYR A CA 1
ATOM 2227 C C . TYR A 1 139 ? 19.630 71.903 28.482 1.00 51.43 139 TYR A C 1
ATOM 2228 O O . TYR A 1 139 ? 19.568 71.355 27.379 1.00 38.11 139 TYR A O 1
ATOM 2246 N N . GLU A 1 140 ? 19.751 73.226 28.640 1.00 45.03 140 GLU A N 1
ATOM 2247 C CA . GLU A 1 140 ? 20.002 74.113 27.526 1.00 42.15 140 GLU A CA 1
ATOM 2248 C C . GLU A 1 140 ? 21.494 74.125 27.212 1.00 43.98 140 GLU A C 1
ATOM 2249 O O . GLU A 1 140 ? 22.280 73.565 27.964 1.00 35.67 140 GLU A O 1
ATOM 2261 N N . PRO A 1 141 ? 21.903 74.745 26.104 1.00 51.21 141 PRO A N 1
ATOM 2262 C CA . PRO A 1 141 ? 23.318 74.696 25.702 1.00 53.12 141 PRO A CA 1
ATOM 2263 C C . PRO A 1 141 ? 24.187 75.623 26.519 1.00 35.42 141 PRO A C 1
ATOM 2264 O O . PRO A 1 141 ? 23.713 76.652 27.021 1.00 42.61 141 PRO A O 1
ATOM 2275 N N . VAL A 1 142 ? 25.486 75.309 26.608 1.00 39.08 142 VAL A N 1
ATOM 2276 C CA . VAL A 1 142 ? 26.364 76.369 27.121 1.00 35.28 142 VAL A CA 1
ATOM 2277 C C . VAL A 1 142 ? 26.443 77.463 26.066 1.00 46.83 142 VAL A C 1
ATOM 2278 O O . VAL A 1 142 ? 26.581 77.154 24.846 1.00 39.59 142 VAL A O 1
ATOM 2291 N N . PRO A 1 143 ? 26.301 78.733 26.447 1.00 45.81 143 PRO A N 1
ATOM 2292 C CA . PRO A 1 143 ? 26.308 79.803 25.432 1.00 42.39 143 PRO A CA 1
ATOM 2293 C C . PRO A 1 143 ? 27.594 79.759 24.629 1.00 47.38 143 PRO A C 1
ATOM 2294 O O . PRO A 1 143 ? 28.681 79.515 25.162 1.00 42.29 143 PRO A O 1
ATOM 2305 N N . ALA A 1 144 ? 27.434 79.935 23.330 1.00 42.93 144 ALA A N 1
ATOM 2306 C CA . ALA A 1 144 ? 28.521 80.028 22.373 1.00 40.91 144 ALA A CA 1
ATOM 2307 C C . ALA A 1 144 ? 29.757 80.690 22.958 1.00 54.05 144 ALA A C 1
ATOM 2308 O O . ALA A 1 144 ? 30.868 80.183 22.796 1.00 41.40 144 ALA A O 1
ATOM 2315 N N . ASP A 1 145 ? 29.586 81.809 23.653 1.00 51.48 145 ASP A N 1
ATOM 2316 C CA . ASP A 1 145 ? 30.737 82.572 24.110 1.00 48.13 145 ASP A CA 1
ATOM 2317 C C . ASP A 1 145 ? 31.260 82.106 25.465 1.00 53.08 145 ASP A C 1
ATOM 2318 O O . ASP A 1 145 ? 32.195 82.731 25.993 1.00 50.84 145 ASP A O 1
ATOM 2327 N N . LYS A 1 146 ? 30.724 80.996 26.005 1.00 47.06 146 LYS A N 1
ATOM 2328 C CA . LYS A 1 146 ? 31.278 80.350 27.177 1.00 43.11 146 LYS A CA 1
ATOM 2329 C C . LYS A 1 146 ? 31.785 78.923 26.916 1.00 39.98 146 LYS A C 1
ATOM 2330 O O . LYS A 1 146 ? 32.225 78.245 27.851 1.00 36.23 146 LYS A O 1
ATOM 2349 N N . MET A 1 147 ? 31.736 78.435 25.689 1.00 46.67 147 MET A N 1
ATOM 2350 C CA . MET A 1 147 ? 32.149 77.051 25.456 1.00 37.78 147 MET A CA 1
ATOM 2351 C C . MET A 1 147 ? 33.663 76.889 25.672 1.00 39.84 147 MET A C 1
ATOM 2352 O O . MET A 1 147 ? 34.464 77.809 25.453 1.00 43.08 147 MET A O 1
ATOM 2366 N N . TRP A 1 148 ? 34.027 75.676 26.091 1.00 36.47 148 TRP A N 1
ATOM 2367 C CA . TRP A 1 148 ? 35.396 75.264 26.342 1.00 36.27 148 TRP A CA 1
ATOM 2368 C C . TRP A 1 148 ? 35.663 73.876 25.755 1.00 41.89 148 TRP A C 1
ATOM 2369 O O . TRP A 1 148 ? 34.768 73.058 25.537 1.00 37.09 148 TRP A O 1
ATOM 2390 N N . GLY A 1 149 ? 36.932 73.597 25.561 1.00 35.75 149 GLY A N 1
ATOM 2391 C CA . GLY A 1 149 ? 37.360 72.380 24.908 1.00 34.94 149 GLY A CA 1
ATOM 2392 C C . GLY A 1 149 ? 38.629 72.687 24.140 1.00 43.32 149 GLY A C 1
ATOM 2393 O O . GLY A 1 149 ? 39.222 73.772 24.301 1.00 41.08 149 GLY A O 1
ATOM 2397 N N . LEU A 1 150 ? 39.030 71.736 23.305 1.00 47.50 150 LEU A N 1
ATOM 2398 C CA . LEU A 1 150 ? 40.147 71.989 22.412 1.00 42.16 150 LEU A CA 1
ATOM 2399 C C . LEU A 1 150 ? 39.790 73.182 21.539 1.00 36.70 150 LEU A C 1
ATOM 2400 O O . LEU A 1 150 ? 38.825 73.100 20.757 1.00 41.31 150 LEU A O 1
ATOM 2416 N N . ALA A 1 151 ? 40.640 74.249 21.578 1.00 31.89 151 ALA A N 1
ATOM 2417 C CA . ALA A 1 151 ? 40.360 75.506 20.897 1.00 39.27 151 ALA A CA 1
ATOM 2418 C C . ALA A 1 151 ? 41.428 75.847 19.881 1.00 38.56 151 ALA A C 1
ATOM 2419 O O . ALA A 1 151 ? 42.608 75.500 20.018 1.00 38.52 151 ALA A O 1
ATOM 2426 N N . GLU A 1 152 ? 41.015 76.572 18.858 1.00 38.48 152 GLU A N 1
ATOM 2427 C CA . GLU A 1 152 ? 41.924 77.044 17.814 1.00 35.04 152 GLU A CA 1
ATOM 2428 C C . GLU A 1 152 ? 42.234 78.500 18.054 1.00 43.65 152 GLU A C 1
ATOM 2429 O O . GLU A 1 152 ? 41.309 79.323 18.165 1.00 35.81 152 GLU A O 1
ATOM 2441 N N . PHE A 1 153 ? 43.524 78.824 18.133 1.00 39.34 153 PHE A N 1
ATOM 2442 C CA . PHE A 1 153 ? 43.949 80.211 18.311 1.00 40.48 153 PHE A CA 1
ATOM 2443 C C . PHE A 1 153 ? 44.706 80.659 17.074 1.00 42.65 153 PHE A C 1
ATOM 2444 O O . PHE A 1 153 ? 45.596 79.936 16.606 1.00 32.97 153 PHE A O 1
ATOM 2461 N N . HIS A 1 154 ? 44.412 81.860 16.596 1.00 36.15 154 HIS A N 1
ATOM 2462 C CA A HIS A 1 154 ? 45.154 82.499 15.513 0.51 37.73 154 HIS A CA 1
ATOM 2463 C CA B HIS A 1 154 ? 45.164 82.501 15.522 0.49 37.73 154 HIS A CA 1
ATOM 2464 C C . HIS A 1 154 ? 45.600 83.871 16.039 1.00 36.33 154 HIS A C 1
ATOM 2465 O O . HIS A 1 154 ? 44.763 84.772 16.207 1.00 32.63 154 HIS A O 1
ATOM 2492 N N . CYS A 1 155 ? 46.910 84.019 16.315 1.00 32.30 155 CYS A N 1
ATOM 2493 C CA . CYS A 1 155 ? 47.422 85.278 16.864 1.00 42.09 155 CYS A CA 1
ATOM 2494 C C . CYS A 1 155 ? 47.302 86.346 15.777 1.00 41.94 155 CYS A C 1
ATOM 2495 O O . CYS A 1 155 ? 47.883 86.181 14.704 1.00 41.16 155 CYS A O 1
ATOM 2502 N N . PRO A 1 156 ? 46.558 87.438 16.010 1.00 43.25 156 PRO A N 1
ATOM 2503 C CA . PRO A 1 156 ? 46.448 88.504 15.007 1.00 46.26 156 PRO A CA 1
ATOM 2504 C C . PRO A 1 156 ? 47.715 89.301 14.810 1.00 29.56 156 PRO A C 1
ATOM 2505 O O . PRO A 1 156 ? 47.796 90.030 13.818 1.00 42.45 156 PRO A O 1
ATOM 2516 N N . LYS A 1 157 ? 48.655 89.278 15.767 1.00 39.42 157 LYS A N 1
ATOM 2517 C CA . LYS A 1 157 ? 49.853 90.091 15.772 1.00 37.85 157 LYS A CA 1
ATOM 2518 C C . LYS A 1 157 ? 50.995 89.464 15.003 1.00 47.90 157 LYS A C 1
ATOM 2519 O O . LYS A 1 157 ? 51.686 90.155 14.258 1.00 44.02 157 LYS A O 1
ATOM 2538 N N . CYS A 1 158 ? 51.242 88.163 15.245 1.00 39.40 158 CYS A N 1
ATOM 2539 C CA . CYS A 1 158 ? 52.356 87.443 14.613 1.00 36.53 158 CYS A CA 1
ATOM 2540 C C . CYS A 1 158 ? 51.971 86.238 13.768 1.00 39.60 158 CYS A C 1
ATOM 2541 O O . CYS A 1 158 ? 52.858 85.575 13.213 1.00 37.53 158 CYS A O 1
ATOM 2548 N N . ARG A 1 159 ? 50.687 85.902 13.685 1.00 39.73 159 ARG A N 1
ATOM 2549 C CA A ARG A 1 159 ? 50.111 84.819 12.887 0.56 41.97 159 ARG A CA 1
ATOM 2550 C CA B ARG A 1 159 ? 50.218 84.825 12.816 0.44 41.96 159 ARG A CA 1
ATOM 2551 C C . ARG A 1 159 ? 50.570 83.420 13.335 1.00 44.45 159 ARG A C 1
ATOM 2552 O O . ARG A 1 159 ? 50.357 82.415 12.620 1.00 36.78 159 ARG A O 1
ATOM 2593 N N . HIS A 1 160 ? 51.102 83.292 14.530 1.00 39.53 160 HIS A N 1
ATOM 2594 C CA . HIS A 1 160 ? 51.218 81.956 15.119 1.00 38.90 160 HIS A CA 1
ATOM 2595 C C . HIS A 1 160 ? 49.830 81.356 15.293 1.00 32.40 160 HIS A C 1
ATOM 2596 O O . HIS A 1 160 ? 48.875 82.036 15.699 1.00 37.53 160 HIS A O 1
ATOM 2610 N N . ASN A 1 161 ? 49.696 80.091 14.891 1.00 37.01 161 ASN A N 1
ATOM 2611 C CA . ASN A 1 161 ? 48.493 79.329 15.132 1.00 38.21 161 ASN A CA 1
ATOM 2612 C C . ASN A 1 161 ? 48.786 78.217 16.120 1.00 39.11 161 ASN A C 1
ATOM 2613 O O . ASN A 1 161 ? 49.834 77.561 16.053 1.00 39.98 161 ASN A O 1
ATOM 2624 N N . PHE A 1 162 ? 47.856 78.003 17.034 1.00 37.13 162 PHE A N 1
ATOM 2625 C CA . PHE A 1 162 ? 48.050 76.946 18.004 1.00 31.26 162 PHE A CA 1
ATOM 2626 C C . PHE A 1 162 ? 46.696 76.469 18.437 1.00 37.71 162 PHE A C 1
ATOM 2627 O O . PHE A 1 162 ? 45.690 77.155 18.262 1.00 32.38 162 PHE A O 1
ATOM 2644 N N . ARG A 1 163 ? 46.710 75.246 18.952 1.00 34.05 163 ARG A N 1
ATOM 2645 C CA . ARG A 1 163 ? 45.547 74.519 19.421 1.00 42.10 163 ARG A CA 1
ATOM 2646 C C . ARG A 1 163 ? 45.700 74.257 20.914 1.00 47.98 163 ARG A C 1
ATOM 2647 O O . ARG A 1 163 ? 46.791 73.911 21.370 1.00 41.71 163 ARG A O 1
ATOM 2668 N N . GLY A 1 164 ? 44.629 74.390 21.688 1.00 44.88 164 GLY A N 1
ATOM 2669 C CA . GLY A 1 164 ? 44.755 74.074 23.083 1.00 44.22 164 GLY A CA 1
ATOM 2670 C C . GLY A 1 164 ? 43.443 74.207 23.825 1.00 39.23 164 GLY A C 1
ATOM 2671 O O . GLY A 1 164 ? 42.569 75.001 23.462 1.00 42.61 164 GLY A O 1
ATOM 2675 N N . TRP A 1 165 ? 43.366 73.447 24.928 1.00 48.47 165 TRP A N 1
ATOM 2676 C CA . TRP A 1 165 ? 42.175 73.382 25.766 1.00 40.47 165 TRP A CA 1
ATOM 2677 C C . TRP A 1 165 ? 41.933 74.728 26.415 1.00 39.88 165 TRP A C 1
ATOM 2678 O O . TRP A 1 165 ? 42.854 75.362 26.971 1.00 34.37 165 TRP A O 1
ATOM 2699 N N . ALA A 1 166 ? 40.723 75.236 26.273 1.00 34.85 166 ALA A N 1
ATOM 2700 C CA . ALA A 1 166 ? 40.524 76.639 26.629 1.00 38.78 166 ALA A CA 1
ATOM 2701 C C . ALA A 1 166 ? 39.042 76.967 26.563 1.00 42.36 166 ALA A C 1
ATOM 2702 O O . ALA A 1 166 ? 38.236 76.172 26.067 1.00 42.67 166 ALA A O 1
ATOM 2709 N N . GLN A 1 167 ? 38.688 78.153 27.095 1.00 39.10 167 GLN A N 1
ATOM 2710 C CA . GLN A 1 167 ? 37.317 78.628 27.077 1.00 40.54 167 GLN A CA 1
ATOM 2711 C C . GLN A 1 167 ? 37.211 79.856 26.182 1.00 38.79 167 GLN A C 1
ATOM 2712 O O . GLN A 1 167 ? 38.118 80.686 26.143 1.00 41.89 167 GLN A O 1
ATOM 2726 N N . MET A 1 168 ? 36.084 79.993 25.478 1.00 36.18 168 MET A N 1
ATOM 2727 C CA . MET A 1 168 ? 35.856 81.220 24.706 1.00 40.20 168 MET A CA 1
ATOM 2728 C C . MET A 1 168 ? 35.890 82.487 25.587 1.00 41.21 168 MET A C 1
ATOM 2729 O O . MET A 1 168 ? 35.527 82.477 26.761 1.00 52.18 168 MET A O 1
ATOM 2743 N N . GLY A 1 169 ? 36.292 83.596 24.982 1.00 42.62 169 GLY A N 1
ATOM 2744 C CA . GLY A 1 169 ? 36.352 84.872 25.683 1.00 52.58 169 GLY A CA 1
ATOM 2745 C C . GLY A 1 169 ? 37.482 85.014 26.686 1.00 56.72 169 GLY A C 1
ATOM 2746 O O . GLY A 1 169 ? 37.660 86.094 27.245 1.00 57.50 169 GLY A O 1
ATOM 2750 N N . SER A 1 170 ? 38.276 83.987 26.880 1.00 50.05 170 SER A N 1
ATOM 2751 C CA . SER A 1 170 ? 39.427 83.975 27.766 1.00 52.90 170 SER A CA 1
ATOM 2752 C C . SER A 1 170 ? 40.721 83.973 26.954 1.00 56.54 170 SER A C 1
ATOM 2753 O O . SER A 1 170 ? 41.016 82.978 26.270 1.00 49.99 170 SER A O 1
ATOM 2761 N N . PRO A 1 171 ? 41.521 85.041 26.977 1.00 55.02 171 PRO A N 1
ATOM 2762 C CA . PRO A 1 171 ? 42.750 85.030 26.171 1.00 51.71 171 PRO A CA 1
ATOM 2763 C C . PRO A 1 171 ? 43.775 84.059 26.730 1.00 55.57 171 PRO A C 1
ATOM 2764 O O . PRO A 1 171 ? 43.831 83.796 27.932 1.00 53.49 171 PRO A O 1
ATOM 2775 N N . SER A 1 172 ? 44.539 83.487 25.831 1.00 40.92 172 SER A N 1
ATOM 2776 C CA . SER A 1 172 ? 45.772 82.860 26.199 1.00 39.51 172 SER A CA 1
ATOM 2777 C C . SER A 1 172 ? 46.957 83.628 25.589 1.00 48.11 172 SER A C 1
ATOM 2778 O O . SER A 1 172 ? 46.827 84.270 24.536 1.00 48.47 172 SER A O 1
ATOM 2786 N N . PRO A 1 173 ? 48.134 83.530 26.204 1.00 49.51 173 PRO A N 1
ATOM 2787 C CA . PRO A 1 173 ? 49.311 84.218 25.665 1.00 50.92 173 PRO A CA 1
ATOM 2788 C C . PRO A 1 173 ? 49.822 83.529 24.417 1.00 50.78 173 PRO A C 1
ATOM 2789 O O . PRO A 1 173 ? 50.047 82.321 24.415 1.00 40.78 173 PRO A O 1
ATOM 2800 N N . CYS A 1 174 ? 50.102 84.315 23.384 1.00 46.22 174 CYS A N 1
ATOM 2801 C CA . CYS A 1 174 ? 50.665 83.708 22.189 1.00 38.53 174 CYS A CA 1
ATOM 2802 C C . CYS A 1 174 ? 52.067 83.149 22.488 1.00 36.54 174 CYS A C 1
ATOM 2803 O O . CYS A 1 174 ? 52.978 83.883 22.913 1.00 39.50 174 CYS A O 1
ATOM 2810 N N . TYR A 1 175 ? 52.255 81.865 22.217 1.00 47.00 175 TYR A N 1
ATOM 2811 C CA . TYR A 1 175 ? 53.567 81.251 22.392 1.00 40.81 175 TYR A CA 1
ATOM 2812 C C . TYR A 1 175 ? 54.603 81.879 21.498 1.00 45.52 175 TYR A C 1
ATOM 2813 O O . TYR A 1 175 ? 55.816 81.715 21.730 1.00 38.79 175 TYR A O 1
ATOM 2831 N N . GLY A 1 176 ? 54.153 82.538 20.450 1.00 45.95 176 GLY A N 1
ATOM 2832 C CA . GLY A 1 176 ? 55.073 83.203 19.579 1.00 45.56 176 GLY A CA 1
ATOM 2833 C C . GLY A 1 176 ? 55.533 84.513 20.186 1.00 34.95 176 GLY A C 1
ATOM 2834 O O . GLY A 1 176 ? 56.738 84.695 20.419 1.00 51.20 176 GLY A O 1
ATOM 2838 N N . CYS A 1 177 ? 54.592 85.440 20.385 1.00 49.00 177 CYS A N 1
ATOM 2839 C CA . CYS A 1 177 ? 54.911 86.823 20.667 1.00 40.68 177 CYS A CA 1
ATOM 2840 C C . CYS A 1 177 ? 54.423 87.333 22.023 1.00 52.14 177 CYS A C 1
ATOM 2841 O O . CYS A 1 177 ? 54.635 88.508 22.336 1.00 47.59 177 CYS A O 1
ATOM 2848 N N . GLY A 1 178 ? 53.747 86.519 22.807 1.00 49.71 178 GLY A N 1
ATOM 2849 C CA . GLY A 1 178 ? 53.323 86.904 24.131 1.00 59.25 178 GLY A CA 1
ATOM 2850 C C . GLY A 1 178 ? 52.049 87.719 24.216 1.00 44.71 178 GLY A C 1
ATOM 2851 O O . GLY A 1 178 ? 51.513 87.873 25.308 1.00 53.53 178 GLY A O 1
ATOM 2855 N N . PHE A 1 179 ? 51.551 88.236 23.130 1.00 39.70 179 PHE A N 1
ATOM 2856 C CA A PHE A 1 179 ? 50.339 89.010 23.269 0.54 47.86 179 PHE A CA 1
ATOM 2857 C CA B PHE A 1 179 ? 50.307 89.012 23.081 0.46 47.86 179 PHE A CA 1
ATOM 2858 C C . PHE A 1 179 ? 49.138 88.083 23.412 1.00 49.67 179 PHE A C 1
ATOM 2859 O O . PHE A 1 179 ? 49.205 86.880 23.137 1.00 53.43 179 PHE A O 1
ATOM 2892 N N . PRO A 1 180 ? 48.061 88.598 23.989 1.00 55.37 180 PRO A N 1
ATOM 2893 C CA . PRO A 1 180 ? 46.930 87.720 24.304 1.00 45.08 180 PRO A CA 1
ATOM 2894 C C . PRO A 1 180 ? 46.113 87.417 23.058 1.00 49.30 180 PRO A C 1
ATOM 2895 O O . PRO A 1 180 ? 45.851 88.298 22.228 1.00 48.26 180 PRO A O 1
ATOM 2906 N N . VAL A 1 181 ? 45.733 86.150 22.940 1.00 45.59 181 VAL A N 1
ATOM 2907 C CA . VAL A 1 181 ? 44.953 85.637 21.823 1.00 38.68 181 VAL A CA 1
ATOM 2908 C C . VAL A 1 181 ? 43.659 85.035 22.339 1.00 40.56 181 VAL A C 1
ATOM 2909 O O . VAL A 1 181 ? 43.685 84.154 23.203 1.00 37.87 181 VAL A O 1
ATOM 2922 N N . TYR A 1 182 ? 42.531 85.458 21.752 1.00 39.31 182 TYR A N 1
ATOM 2923 C CA . TYR A 1 182 ? 41.272 84.804 22.121 1.00 48.61 182 TYR A CA 1
ATOM 2924 C C . TYR A 1 182 ? 40.986 83.605 21.220 1.00 39.61 182 TYR A C 1
ATOM 2925 O O . TYR A 1 182 ? 41.176 83.687 20.000 1.00 43.98 182 TYR A O 1
ATOM 2943 N N . PRO A 1 183 ? 40.436 82.515 21.744 1.00 42.53 183 PRO A N 1
ATOM 2944 C CA . PRO A 1 183 ? 40.127 81.377 20.886 1.00 40.38 183 PRO A CA 1
ATOM 2945 C C . PRO A 1 183 ? 39.141 81.758 19.816 1.00 34.35 183 PRO A C 1
ATOM 2946 O O . PRO A 1 183 ? 38.221 82.540 20.032 1.00 36.84 183 PRO A O 1
ATOM 2957 N N . THR A 1 184 ? 39.340 81.183 18.643 1.00 36.82 184 THR A N 1
ATOM 2958 C CA . THR A 1 184 ? 38.392 81.388 17.565 1.00 37.61 184 THR A CA 1
ATOM 2959 C C . THR A 1 184 ? 37.196 80.461 17.726 1.00 31.60 184 THR A C 1
ATOM 2960 O O . THR A 1 184 ? 36.082 80.814 17.358 1.00 38.47 184 THR A O 1
ATOM 2971 N N . ARG A 1 185 ? 37.413 79.239 18.155 1.00 40.38 185 ARG A N 1
ATOM 2972 C CA . ARG A 1 185 ? 36.274 78.350 18.290 1.00 39.56 185 ARG A CA 1
ATOM 2973 C C . ARG A 1 185 ? 36.765 77.136 19.019 1.00 36.16 185 ARG A C 1
ATOM 2974 O O . ARG A 1 185 ? 37.972 76.943 19.191 1.00 37.34 185 ARG A O 1
ATOM 2995 N N . ILE A 1 186 ? 35.801 76.324 19.445 1.00 37.16 186 ILE A N 1
ATOM 2996 C CA . ILE A 1 186 ? 36.010 75.052 20.115 1.00 42.48 186 ILE A CA 1
ATOM 2997 C C . ILE A 1 186 ? 35.704 73.924 19.132 1.00 36.44 186 ILE A C 1
ATOM 2998 O O . ILE A 1 186 ? 34.678 73.963 18.437 1.00 37.51 186 ILE A O 1
ATOM 3014 N N . LEU A 1 187 ? 36.560 72.889 19.132 1.00 40.69 187 LEU A N 1
ATOM 3015 C CA . LEU A 1 187 ? 36.362 71.687 18.304 1.00 39.71 187 LEU A CA 1
ATOM 3016 C C . LEU A 1 187 ? 35.896 70.530 19.171 1.00 34.57 187 LEU A C 1
ATOM 3017 O O . LEU A 1 187 ? 36.635 70.087 20.047 1.00 39.23 187 LEU A O 1
ATOM 3033 N N . PRO A 1 188 ? 34.714 69.981 18.924 1.00 36.52 188 PRO A N 1
ATOM 3034 C CA . PRO A 1 188 ? 34.224 68.891 19.750 1.00 37.04 188 PRO A CA 1
ATOM 3035 C C . PRO A 1 188 ? 35.038 67.620 19.556 1.00 38.92 188 PRO A C 1
ATOM 3036 O O . PRO A 1 188 ? 35.619 67.385 18.486 1.00 35.82 188 PRO A O 1
ATOM 3047 N N . PRO A 1 189 ? 35.059 66.746 20.557 1.00 37.99 189 PRO A N 1
ATOM 3048 C CA . PRO A 1 189 ? 35.736 65.451 20.365 1.00 39.38 189 PRO A CA 1
ATOM 3049 C C . PRO A 1 189 ? 34.986 64.602 19.350 1.00 37.19 189 PRO A C 1
ATOM 3050 O O . PRO A 1 189 ? 33.762 64.469 19.379 1.00 34.22 189 PRO A O 1
ATOM 3061 N N . ARG A 1 190 ? 35.728 64.057 18.424 1.00 31.99 190 ARG A N 1
ATOM 3062 C CA . ARG A 1 190 ? 35.129 63.311 17.319 1.00 39.32 190 ARG A CA 1
ATOM 3063 C C . ARG A 1 190 ? 35.998 62.128 16.994 1.00 36.73 190 ARG A C 1
ATOM 3064 O O . ARG A 1 190 ? 37.228 62.246 16.983 1.00 39.40 190 ARG A O 1
ATOM 3085 N N . TRP A 1 191 ? 35.361 60.986 16.747 1.00 37.34 191 TRP A N 1
ATOM 3086 C CA . TRP A 1 191 ? 36.160 59.808 16.431 1.00 42.24 191 TRP A CA 1
ATOM 3087 C C . TRP A 1 191 ? 36.790 59.913 15.043 1.00 34.69 191 TRP A C 1
ATOM 3088 O O . TRP A 1 191 ? 37.803 59.263 14.784 1.00 37.23 191 TRP A O 1
ATOM 3109 N N . ASP A 1 192 ? 36.248 60.746 14.150 1.00 35.06 192 ASP A N 1
ATOM 3110 C CA . ASP A 1 192 ? 36.837 60.914 12.826 1.00 42.18 192 ASP A CA 1
ATOM 3111 C C . ASP A 1 192 ? 37.737 62.144 12.719 1.00 37.59 192 ASP A C 1
ATOM 3112 O O . ASP A 1 192 ? 38.026 62.580 11.599 1.00 33.66 192 ASP A O 1
ATOM 3121 N N . ARG A 1 193 ? 38.163 62.726 13.842 1.00 33.01 193 ARG A N 1
ATOM 3122 C CA . ARG A 1 193 ? 39.079 63.853 13.811 1.00 35.77 193 ARG A CA 1
ATOM 3123 C C . ARG A 1 193 ? 40.280 63.575 14.708 1.00 34.28 193 ARG A C 1
ATOM 3124 O O . ARG A 1 193 ? 40.313 62.600 15.454 1.00 44.33 193 ARG A O 1
ATOM 3145 N N . ASP A 1 194 ? 41.250 64.481 14.665 1.00 31.70 194 ASP A N 1
ATOM 3146 C CA . ASP A 1 194 ? 42.420 64.429 15.501 1.00 36.44 194 ASP A CA 1
ATOM 3147 C C . ASP A 1 194 ? 42.077 64.131 16.957 1.00 40.77 194 ASP A C 1
ATOM 3148 O O . ASP A 1 194 ? 41.189 64.771 17.549 1.00 40.76 194 ASP A O 1
ATOM 3157 N N . PRO A 1 195 ? 42.774 63.189 17.579 1.00 34.53 195 PRO A N 1
ATOM 3158 C CA . PRO A 1 195 ? 42.415 62.836 18.954 1.00 38.54 195 PRO A CA 1
ATOM 3159 C C . PRO A 1 195 ? 42.744 63.910 19.956 1.00 41.39 195 PRO A C 1
ATOM 3160 O O . PRO A 1 195 ? 42.271 63.781 21.098 1.00 33.00 195 PRO A O 1
ATOM 3171 N N . ASP A 1 196 ? 43.457 64.991 19.573 1.00 38.72 196 ASP A N 1
ATOM 3172 C CA . ASP A 1 196 ? 43.733 66.059 20.526 1.00 43.40 196 ASP A CA 1
ATOM 3173 C C . ASP A 1 196 ? 42.457 66.806 20.900 1.00 28.17 196 ASP A C 1
ATOM 3174 O O . ASP A 1 196 ? 42.464 67.571 21.859 1.00 38.75 196 ASP A O 1
ATOM 3183 N N . ARG A 1 197 ? 41.354 66.524 20.233 1.00 35.14 197 ARG A N 1
ATOM 3184 C CA . ARG A 1 197 ? 40.089 67.075 20.637 1.00 37.06 197 ARG A CA 1
ATOM 3185 C C . ARG A 1 197 ? 39.456 66.378 21.804 1.00 40.03 197 ARG A C 1
ATOM 3186 O O . ARG A 1 197 ? 38.451 66.889 22.322 1.00 35.69 197 ARG A O 1
ATOM 3207 N N . ARG A 1 198 ? 40.000 65.211 22.199 1.00 37.16 198 ARG A N 1
ATOM 3208 C CA . ARG A 1 198 ? 39.524 64.419 23.318 1.00 37.70 198 ARG A CA 1
ATOM 3209 C C . ARG A 1 198 ? 40.186 64.919 24.565 1.00 42.27 198 ARG A C 1
ATOM 3210 O O . ARG A 1 198 ? 41.329 65.367 24.525 1.00 42.46 198 ARG A O 1
ATOM 3231 N N . SER A 1 199 ? 39.440 64.892 25.674 1.00 46.17 199 SER A N 1
ATOM 3232 C CA . SER A 1 199 ? 40.041 65.162 26.981 1.00 53.57 199 SER A CA 1
ATOM 3233 C C . SER A 1 199 ? 41.041 64.096 27.362 1.00 38.31 199 SER A C 1
ATOM 3234 O O . SER A 1 199 ? 41.950 64.344 28.161 1.00 44.59 199 SER A O 1
ATOM 3242 N N . THR A 1 200 ? 40.888 62.879 26.829 1.00 41.39 200 THR A N 1
ATOM 3243 C CA . THR A 1 200 ? 41.850 61.803 27.117 1.00 40.09 200 THR A CA 1
ATOM 3244 C C . THR A 1 200 ? 43.216 62.055 26.508 1.00 44.90 200 THR A C 1
ATOM 3245 O O . THR A 1 200 ? 44.220 61.471 26.964 1.00 40.17 200 THR A O 1
ATOM 3256 N N . HIS A 1 201 ? 43.290 62.937 25.518 1.00 48.14 201 HIS A N 1
ATOM 3257 C CA . HIS A 1 201 ? 44.571 63.232 24.900 1.00 37.70 201 HIS A CA 1
ATOM 3258 C C . HIS A 1 201 ? 45.511 63.973 25.849 1.00 41.91 201 HIS A C 1
ATOM 3259 O O . HIS A 1 201 ? 45.104 64.923 26.554 1.00 37.61 201 HIS A O 1
ATOM 3273 N N . THR A 1 202 ? 46.786 63.558 25.829 1.00 43.30 202 THR A N 1
ATOM 3274 C CA . THR A 1 202 ? 47.798 64.251 26.603 1.00 45.75 202 THR A CA 1
ATOM 3275 C C . THR A 1 202 ? 47.756 65.735 26.333 1.00 42.46 202 THR A C 1
ATOM 3276 O O . THR A 1 202 ? 47.818 66.163 25.167 1.00 42.38 202 THR A O 1
ATOM 3287 N N . HIS A 1 203 ? 47.831 66.503 27.400 1.00 44.88 203 HIS A N 1
ATOM 3288 C CA . HIS A 1 203 ? 47.744 67.958 27.340 1.00 44.50 203 HIS A CA 1
ATOM 3289 C C . HIS A 1 203 ? 48.825 68.659 28.156 1.00 41.65 203 HIS A C 1
ATOM 3290 O O . HIS A 1 203 ? 49.269 68.189 29.210 1.00 41.21 203 HIS A O 1
ATOM 3304 N N . SER A 1 204 ? 49.439 69.726 27.635 1.00 44.93 204 SER A N 1
ATOM 3305 C CA . SER A 1 204 ? 50.438 70.526 28.364 1.00 60.84 204 SER A CA 1
ATOM 3306 C C . SER A 1 204 ? 50.069 71.990 28.086 1.00 56.21 204 SER A C 1
ATOM 3307 O O . SER A 1 204 ? 49.612 72.290 26.996 1.00 47.61 204 SER A O 1
ATOM 3315 N N . CYS A 1 205 ? 50.201 72.860 29.071 1.00 52.16 205 CYS A N 1
ATOM 3316 C CA . CYS A 1 205 ? 49.678 74.245 29.042 1.00 64.09 205 CYS A CA 1
ATOM 3317 C C . CYS A 1 205 ? 50.614 75.300 29.593 1.00 56.36 205 CYS A C 1
ATOM 3318 O O . CYS A 1 205 ? 51.282 74.999 30.532 1.00 48.87 205 CYS A O 1
ATOM 3323 N N . SER A 1 206 ? 50.525 76.557 29.190 1.00 60.24 206 SER A N 1
ATOM 3324 C CA . SER A 1 206 ? 51.359 77.615 29.812 1.00 49.20 206 SER A CA 1
ATOM 3325 C C . SER A 1 206 ? 50.706 78.111 31.113 1.00 55.86 206 SER A C 1
ATOM 3326 O O . SER A 1 206 ? 51.366 78.843 31.828 1.00 57.06 206 SER A O 1
ATOM 3334 N N . ALA A 1 207 ? 49.478 77.703 31.442 1.00 51.66 207 ALA A N 1
ATOM 3335 C CA . ALA A 1 207 ? 48.808 78.162 32.662 1.00 59.29 207 ALA A CA 1
ATOM 3336 C C . ALA A 1 207 ? 49.565 77.715 33.919 1.00 52.98 207 ALA A C 1
ATOM 3337 O O . ALA A 1 207 ? 50.142 76.622 33.973 1.00 54.56 207 ALA A O 1
ATOM 3344 N N . ALA A 1 208 ? 49.529 78.557 34.960 1.00 61.06 208 ALA A N 1
ATOM 3345 C CA . ALA A 1 208 ? 50.164 78.197 36.232 1.00 56.92 208 ALA A CA 1
ATOM 3346 C C . ALA A 1 208 ? 49.455 77.021 36.875 1.00 55.26 208 ALA A C 1
ATOM 3347 O O . ALA A 1 208 ? 50.077 76.174 37.535 1.00 61.21 208 ALA A O 1
ATOM 3354 N N . ASP A 1 209 ? 48.158 76.929 36.631 1.00 68.08 209 ASP A N 1
ATOM 3355 C CA . ASP A 1 209 ? 47.301 75.879 37.145 1.00 60.64 209 ASP A CA 1
ATOM 3356 C C . ASP A 1 209 ? 47.620 74.495 36.622 1.00 53.31 209 ASP A C 1
ATOM 3357 O O . ASP A 1 209 ? 47.038 73.521 37.107 1.00 56.02 209 ASP A O 1
ATOM 3366 N N . CYS A 1 210 ? 48.406 74.386 35.562 1.00 53.54 210 CYS A N 1
ATOM 3367 C CA . CYS A 1 210 ? 48.190 73.266 34.650 1.00 57.48 210 CYS A CA 1
ATOM 3368 C C . CYS A 1 210 ? 48.587 71.941 35.301 1.00 46.64 210 CYS A C 1
ATOM 3369 O O . CYS A 1 210 ? 49.611 71.846 35.979 1.00 58.13 210 CYS A O 1
ATOM 3376 N N . TYR A 1 211 ? 47.768 70.912 35.078 1.00 53.80 211 TYR A N 1
ATOM 3377 C CA . TYR A 1 211 ? 48.128 69.599 35.598 1.00 53.76 211 TYR A CA 1
ATOM 3378 C C . TYR A 1 211 ? 49.431 69.091 34.997 1.00 58.67 211 TYR A C 1
ATOM 3379 O O . TYR A 1 211 ? 50.061 68.218 35.577 1.00 51.16 211 TYR A O 1
ATOM 3397 N N . ASN A 1 212 ? 49.847 69.631 33.843 1.00 65.45 212 ASN A N 1
ATOM 3398 C CA . ASN A 1 212 ? 51.047 69.186 33.129 1.00 51.89 212 ASN A CA 1
ATOM 3399 C C . ASN A 1 212 ? 51.685 70.392 32.431 1.00 60.15 212 ASN A C 1
ATOM 3400 O O . ASN A 1 212 ? 51.719 70.518 31.194 1.00 53.91 212 ASN A O 1
ATOM 3411 N N . ARG A 1 213 ? 52.285 71.264 33.249 1.00 43.13 213 ARG A N 1
ATOM 3412 C CA . ARG A 1 213 ? 52.572 72.628 32.836 1.00 51.24 213 ARG A CA 1
ATOM 3413 C C . ARG A 1 213 ? 53.778 72.733 31.919 1.00 48.79 213 ARG A C 1
ATOM 3414 O O . ARG A 1 213 ? 54.846 72.165 32.181 1.00 53.75 213 ARG A O 1
ATOM 3435 N N . ARG A 1 214 ? 53.617 73.493 30.852 1.00 51.24 214 ARG A N 1
ATOM 3436 C CA . ARG A 1 214 ? 54.698 73.856 29.954 1.00 55.38 214 ARG A CA 1
ATOM 3437 C C . ARG A 1 214 ? 55.560 74.941 30.589 1.00 66.52 214 ARG A C 1
ATOM 3438 O O . ARG A 1 214 ? 55.133 75.650 31.506 1.00 66.58 214 ARG A O 1
ATOM 3459 N N . GLU A 1 215 ? 56.782 75.076 30.086 1.00 66.38 215 GLU A N 1
ATOM 3460 C CA . GLU A 1 215 ? 57.632 76.157 30.568 1.00 69.65 215 GLU A CA 1
ATOM 3461 C C . GLU A 1 215 ? 58.207 76.951 29.405 1.00 79.31 215 GLU A C 1
ATOM 3462 O O . GLU A 1 215 ? 58.312 76.451 28.277 1.00 75.20 215 GLU A O 1
ATOM 3474 N N . PRO A 1 216 ? 58.484 78.241 29.631 1.00 77.02 216 PRO A N 1
ATOM 3475 C CA . PRO A 1 216 ? 58.143 79.026 30.835 1.00 68.80 216 PRO A CA 1
ATOM 3476 C C . PRO A 1 216 ? 56.620 79.196 30.951 1.00 66.62 216 PRO A C 1
ATOM 3477 O O . PRO A 1 216 ? 55.928 79.370 29.938 1.00 73.32 216 PRO A O 1
ATOM 3488 N N . HIS A 1 217 ? 56.061 79.131 32.147 1.00 63.27 217 HIS A N 1
ATOM 3489 C CA . HIS A 1 217 ? 54.630 79.295 32.343 1.00 70.34 217 HIS A CA 1
ATOM 3490 C C . HIS A 1 217 ? 54.271 80.770 32.579 1.00 70.15 217 HIS A C 1
ATOM 3491 O O . HIS A 1 217 ? 55.141 81.625 32.776 1.00 74.05 217 HIS A O 1
ATOM 3505 N N . VAL A 1 218 ? 52.980 81.080 32.526 1.00 68.77 218 VAL A N 1
ATOM 3506 C CA . VAL A 1 218 ? 52.502 82.455 32.678 1.00 64.68 218 VAL A CA 1
ATOM 3507 C C . VAL A 1 218 ? 51.795 82.578 34.020 1.00 66.16 218 VAL A C 1
ATOM 3508 O O . VAL A 1 218 ? 50.792 81.896 34.246 1.00 63.11 218 VAL A O 1
ATOM 3521 N N . PRO A 1 219 ? 52.255 83.471 34.914 1.00 73.58 219 PRO A N 1
ATOM 3522 C CA . PRO A 1 219 ? 51.996 83.305 36.350 1.00 58.95 219 PRO A CA 1
ATOM 3523 C C . PRO A 1 219 ? 50.579 83.435 36.855 1.00 56.57 219 PRO A C 1
ATOM 3524 O O . PRO A 1 219 ? 50.300 82.936 37.959 1.00 62.50 219 PRO A O 1
ATOM 3535 N N . GLY A 1 220 ? 49.698 84.114 36.167 1.00 44.92 220 GLY A N 1
ATOM 3536 C CA . GLY A 1 220 ? 48.370 84.282 36.748 1.00 63.54 220 GLY A CA 1
ATOM 3537 C C . GLY A 1 220 ? 47.265 83.777 35.833 1.00 65.19 220 GLY A C 1
ATOM 3538 O O . GLY A 1 220 ? 46.227 84.425 35.621 1.00 56.79 220 GLY A O 1
ATOM 3542 N N . THR A 1 221 ? 47.482 82.597 35.284 1.00 57.71 221 THR A N 1
ATOM 3543 C CA . THR A 1 221 ? 46.567 82.024 34.326 1.00 62.89 221 THR A CA 1
ATOM 3544 C C . THR A 1 221 ? 46.109 80.668 34.839 1.00 57.68 221 THR A C 1
ATOM 3545 O O . THR A 1 221 ? 46.798 80.011 35.631 1.00 57.97 221 THR A O 1
ATOM 3556 N N . SER A 1 222 ? 44.909 80.276 34.388 1.00 56.59 222 SER A N 1
ATOM 3557 C CA . SER A 1 222 ? 44.264 79.041 34.804 1.00 54.06 222 SER A CA 1
ATOM 3558 C C . SER A 1 222 ? 43.825 78.228 33.592 1.00 50.17 222 SER A C 1
ATOM 3559 O O . SER A 1 222 ? 43.299 78.763 32.606 1.00 46.53 222 SER A O 1
ATOM 3567 N N . CYS A 1 223 ? 44.075 76.930 33.695 1.00 45.96 223 CYS A N 1
ATOM 3568 C CA . CYS A 1 223 ? 43.895 75.965 32.624 1.00 53.22 223 CYS A CA 1
ATOM 3569 C C . CYS A 1 223 ? 42.475 75.402 32.673 1.00 43.53 223 CYS A C 1
ATOM 3570 O O . CYS A 1 223 ? 42.000 74.969 33.733 1.00 41.42 223 CYS A O 1
ATOM 3577 N N . ALA A 1 224 ? 41.845 75.337 31.510 1.00 50.63 224 ALA A N 1
ATOM 3578 C CA . ALA A 1 224 ? 40.497 74.810 31.374 1.00 51.42 224 ALA A CA 1
ATOM 3579 C C . ALA A 1 224 ? 40.422 73.289 31.304 1.00 37.02 224 ALA A C 1
ATOM 3580 O O . ALA A 1 224 ? 39.316 72.737 31.348 1.00 31.89 224 ALA A O 1
ATOM 3587 N N . HIS A 1 225 ? 41.537 72.575 31.213 1.00 38.85 225 HIS A N 1
ATOM 3588 C CA . HIS A 1 225 ? 41.431 71.132 30.971 1.00 43.06 225 HIS A CA 1
ATOM 3589 C C . HIS A 1 225 ? 40.878 70.450 32.219 1.00 45.71 225 HIS A C 1
ATOM 3590 O O . HIS A 1 225 ? 41.176 70.878 33.340 1.00 43.22 225 HIS A O 1
ATOM 3604 N N . PRO A 1 226 ? 40.039 69.415 32.055 1.00 42.20 226 PRO A N 1
ATOM 3605 C CA . PRO A 1 226 ? 39.350 68.844 33.228 1.00 50.10 226 PRO A CA 1
ATOM 3606 C C . PRO A 1 226 ? 40.299 68.211 34.222 1.00 52.62 226 PRO A C 1
ATOM 3607 O O . PRO A 1 226 ? 39.978 68.141 35.423 1.00 54.61 226 PRO A O 1
ATOM 3618 N N . LYS A 1 227 ? 41.446 67.719 33.743 1.00 50.30 227 LYS A N 1
ATOM 3619 C CA . LYS A 1 227 ? 42.446 67.152 34.625 1.00 41.65 227 LYS A CA 1
ATOM 3620 C C . LYS A 1 227 ? 43.049 68.231 35.491 1.00 52.64 227 LYS A C 1
ATOM 3621 O O . LYS A 1 227 ? 43.206 68.049 36.695 1.00 50.21 227 LYS A O 1
ATOM 3640 N N . SER A 1 228 ? 43.358 69.372 34.900 1.00 54.55 228 SER A N 1
ATOM 3641 C CA . SER A 1 228 ? 43.789 70.532 35.668 1.00 53.42 228 SER A CA 1
ATOM 3642 C C . SER A 1 228 ? 42.717 70.958 36.662 1.00 57.13 228 SER A C 1
ATOM 3643 O O . SER A 1 228 ? 42.985 71.075 37.854 1.00 45.21 228 SER A O 1
ATOM 3651 N N . ARG A 1 229 ? 41.490 71.167 36.182 1.00 48.66 229 ARG A N 1
ATOM 3652 C CA . ARG A 1 229 ? 40.365 71.538 37.033 1.00 57.02 229 ARG A CA 1
ATOM 3653 C C . ARG A 1 229 ? 40.297 70.675 38.281 1.00 55.72 229 ARG A C 1
ATOM 3654 O O . ARG A 1 229 ? 40.308 71.185 39.402 1.00 57.91 229 ARG A O 1
ATOM 3675 N N . LYS A 1 230 ? 40.189 69.363 38.079 1.00 48.05 230 LYS A N 1
ATOM 3676 C CA . LYS A 1 230 ? 40.152 68.361 39.141 1.00 60.77 230 LYS A CA 1
ATOM 3677 C C . LYS A 1 230 ? 41.358 68.468 40.060 1.00 55.77 230 LYS A C 1
ATOM 3678 O O . LYS A 1 230 ? 41.217 68.535 41.279 1.00 61.57 230 LYS A O 1
ATOM 3697 N N . GLN A 1 231 ? 42.557 68.502 39.488 1.00 53.39 231 GLN A N 1
ATOM 3698 C CA . GLN A 1 231 ? 43.757 68.589 40.304 1.00 58.69 231 GLN A CA 1
ATOM 3699 C C . GLN A 1 231 ? 43.717 69.802 41.219 1.00 57.54 231 GLN A C 1
ATOM 3700 O O . GLN A 1 231 ? 44.171 69.740 42.361 1.00 61.90 231 GLN A O 1
ATOM 3714 N N . ASN A 1 232 ? 43.189 70.926 40.736 1.00 59.55 232 ASN A N 1
ATOM 3715 C CA . ASN A 1 232 ? 43.026 72.118 41.563 1.00 64.17 232 ASN A CA 1
ATOM 3716 C C . ASN A 1 232 ? 41.688 72.134 42.308 1.00 57.58 232 ASN A C 1
ATOM 3717 O O . ASN A 1 232 ? 41.268 73.188 42.795 1.00 69.35 232 ASN A O 1
ATOM 3728 N N . HIS A 1 233 ? 41.022 70.978 42.411 1.00 57.98 233 HIS A N 1
ATOM 3729 C CA . HIS A 1 233 ? 39.770 70.792 43.140 1.00 62.05 233 HIS A CA 1
ATOM 3730 C C . HIS A 1 233 ? 38.607 71.627 42.630 1.00 65.38 233 HIS A C 1
ATOM 3731 O O . HIS A 1 233 ? 37.569 71.707 43.310 1.00 67.33 233 HIS A O 1
ATOM 3745 N N . LEU A 1 234 ? 38.733 72.216 41.438 1.00 63.39 234 LEU A N 1
ATOM 3746 C CA . LEU A 1 234 ? 37.644 72.942 40.805 1.00 49.72 234 LEU A CA 1
ATOM 3747 C C . LEU A 1 234 ? 36.697 71.988 40.079 1.00 59.93 234 LEU A C 1
ATOM 3748 O O . LEU A 1 234 ? 37.072 70.882 39.677 1.00 55.89 234 LEU A O 1
ATOM 3764 N N . PRO A 1 235 ? 35.457 72.396 39.876 1.00 56.80 235 PRO A N 1
ATOM 3765 C CA . PRO A 1 235 ? 34.573 71.573 39.044 1.00 62.02 235 PRO A CA 1
ATOM 3766 C C . PRO A 1 235 ? 35.025 71.595 37.588 1.00 50.96 235 PRO A C 1
ATOM 3767 O O . PRO A 1 235 ? 35.509 72.626 37.078 1.00 43.00 235 PRO A O 1
ATOM 3778 N N . LYS A 1 236 ? 34.903 70.430 36.947 1.00 52.74 236 LYS A N 1
ATOM 3779 C CA . LYS A 1 236 ? 35.255 70.320 35.548 1.00 56.67 236 LYS A CA 1
ATOM 3780 C C . LYS A 1 236 ? 34.431 71.289 34.734 1.00 45.31 236 LYS A C 1
ATOM 3781 O O . LYS A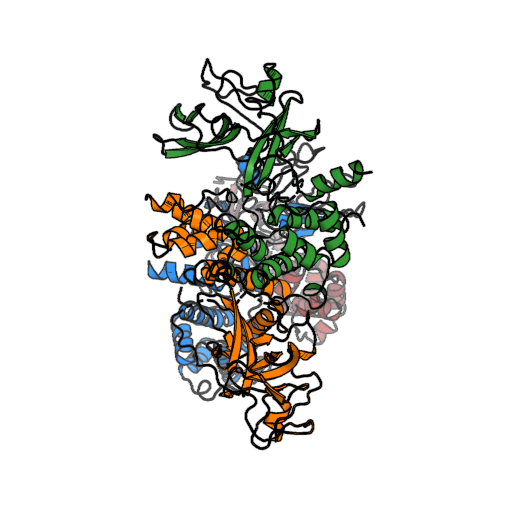 1 236 ? 34.940 71.891 33.789 1.00 46.66 236 LYS A O 1
ATOM 3800 N N . VAL A 1 237 ? 33.193 71.510 35.160 1.00 48.97 237 VAL A N 1
ATOM 3801 C CA . VAL A 1 237 ? 32.271 72.420 34.499 1.00 38.55 237 VAL A CA 1
ATOM 3802 C C . VAL A 1 237 ? 32.677 73.860 34.790 1.00 46.70 237 VAL A C 1
ATOM 3803 O O . VAL A 1 237 ? 32.601 74.326 35.924 1.00 55.96 237 VAL A O 1
ATOM 3816 N N . LEU A 1 238 ? 33.126 74.548 33.755 1.00 41.57 238 LEU A N 1
ATOM 3817 C CA . LEU A 1 238 ? 33.454 75.954 33.837 1.00 47.76 238 LEU A CA 1
ATOM 3818 C C . LEU A 1 238 ? 32.221 76.829 33.775 1.00 52.54 238 LEU A C 1
ATOM 3819 O O . LEU A 1 238 ? 32.229 77.929 34.339 1.00 46.52 238 LEU A O 1
ATOM 3835 N N . HIS A 1 239 ? 31.185 76.397 33.074 1.00 39.88 239 HIS A N 1
ATOM 3836 C CA . HIS A 1 239 ? 30.022 77.267 32.928 1.00 44.40 239 HIS A CA 1
ATOM 3837 C C . HIS A 1 239 ? 28.798 76.411 32.742 1.00 40.79 239 HIS A C 1
ATOM 3838 O O . HIS A 1 239 ? 28.626 75.842 31.674 1.00 41.38 239 HIS A O 1
ATOM 3852 N N . PRO A 1 240 ? 27.920 76.306 33.738 1.00 46.68 240 PRO A N 1
ATOM 3853 C CA . PRO A 1 240 ? 26.827 75.331 33.641 1.00 45.48 240 PRO A CA 1
ATOM 3854 C C . PRO A 1 240 ? 25.735 75.751 32.682 1.00 39.14 240 PRO A C 1
ATOM 3855 O O . PRO A 1 240 ? 25.473 76.939 32.446 1.00 45.94 240 PRO A O 1
ATOM 3866 N N . SER A 1 241 ? 25.123 74.744 32.093 1.00 45.51 241 SER A N 1
ATOM 3867 C CA . SER A 1 241 ? 23.871 74.921 31.389 1.00 45.30 241 SER A CA 1
ATOM 3868 C C . SER A 1 241 ? 22.764 75.279 32.391 1.00 46.32 241 SER A C 1
ATOM 3869 O O . SER A 1 241 ? 22.682 74.718 33.491 1.00 43.05 241 SER A O 1
ATOM 3877 N N . ASN A 1 242 ? 21.937 76.227 32.002 1.00 52.16 242 ASN A N 1
ATOM 3878 C CA . ASN A 1 242 ? 20.645 76.406 32.625 1.00 45.39 242 ASN A CA 1
ATOM 3879 C C . ASN A 1 242 ? 19.817 75.148 32.434 1.00 56.23 242 ASN A C 1
ATOM 3880 O O . ASN A 1 242 ? 19.792 74.577 31.312 1.00 52.17 242 ASN A O 1
ATOM 3891 N N . PRO A 1 243 ? 19.157 74.655 33.475 1.00 60.78 243 PRO A N 1
ATOM 3892 C CA . PRO A 1 243 ? 18.213 73.544 33.297 1.00 52.98 243 PRO A CA 1
ATOM 3893 C C . PRO A 1 243 ? 17.092 73.947 32.361 1.00 52.04 243 PRO A C 1
ATOM 3894 O O . PRO A 1 243 ? 16.678 75.112 32.317 1.00 46.65 243 PRO A O 1
ATOM 3905 N N . HIS A 1 244 ? 16.621 72.980 31.579 1.00 51.27 244 HIS A N 1
ATOM 3906 C CA . HIS A 1 244 ? 15.563 73.279 30.627 1.00 51.47 244 HIS A CA 1
ATOM 3907 C C . HIS A 1 244 ? 14.200 73.001 31.245 1.00 46.44 244 HIS A C 1
ATOM 3908 O O . HIS A 1 244 ? 13.959 71.909 31.740 1.00 46.64 244 HIS A O 1
ATOM 3923 N N . ILE A 1 245 ? 13.308 73.984 31.189 1.00 46.68 245 ILE A N 1
ATOM 3924 C CA . ILE A 1 245 ? 11.935 73.799 31.661 1.00 48.37 245 ILE A CA 1
ATOM 3925 C C . ILE A 1 245 ? 11.082 73.299 30.493 1.00 44.78 245 ILE A C 1
ATOM 3926 O O . ILE A 1 245 ? 10.892 74.007 29.499 1.00 46.34 245 ILE A O 1
ATOM 3942 N N . SER A 1 246 ? 10.562 72.082 30.603 1.00 50.98 246 SER A N 1
ATOM 3943 C CA . SER A 1 246 ? 9.808 71.481 29.495 1.00 47.34 246 SER A CA 1
ATOM 3944 C C . SER A 1 246 ? 8.552 72.298 29.183 1.00 53.85 246 SER A C 1
ATOM 3945 O O . SER A 1 246 ? 7.805 72.693 30.075 1.00 46.97 246 SER A O 1
ATOM 3953 N N . SER A 1 247 ? 8.327 72.569 27.911 1.00 47.08 247 SER A N 1
ATOM 3954 C CA . SER A 1 247 ? 7.118 73.237 27.474 1.00 44.51 247 SER A CA 1
ATOM 3955 C C . SER A 1 247 ? 6.108 72.266 26.901 1.00 50.69 247 SER A C 1
ATOM 3956 O O . SER A 1 247 ? 4.955 72.656 26.695 1.00 51.32 247 SER A O 1
ATOM 3964 N N . GLY A 1 248 ? 6.529 71.036 26.613 1.00 55.39 248 GLY A N 1
ATOM 3965 C CA . GLY A 1 248 ? 5.660 69.986 26.123 1.00 54.14 248 GLY A CA 1
ATOM 3966 C C . GLY A 1 248 ? 5.957 69.398 24.755 1.00 51.46 248 GLY A C 1
ATOM 3967 O O . GLY A 1 248 ? 5.605 68.268 24.478 1.00 38.67 248 GLY A O 1
ATOM 4002 N N . VAL A 1 251 ? 11.004 66.468 21.585 1.00 52.96 251 VAL A N 1
ATOM 4003 C CA . VAL A 1 251 ? 11.171 65.097 21.114 1.00 41.95 251 VAL A CA 1
ATOM 4004 C C . VAL A 1 251 ? 12.578 64.645 21.572 1.00 49.67 251 VAL A C 1
ATOM 4005 O O . VAL A 1 251 ? 13.566 65.387 21.381 1.00 47.12 251 VAL A O 1
ATOM 4018 N N . ALA A 1 252 ? 12.673 63.476 22.195 1.00 52.72 252 ALA A N 1
ATOM 4019 C CA . ALA A 1 252 ? 13.974 62.942 22.618 1.00 46.65 252 ALA A CA 1
ATOM 4020 C C . ALA A 1 252 ? 14.908 62.684 21.399 1.00 57.11 252 ALA A C 1
ATOM 4021 O O . ALA A 1 252 ? 14.433 62.464 20.233 1.00 42.26 252 ALA A O 1
ATOM 4045 N N . CYS A 1 254 ? 16.923 62.095 18.363 1.00 39.76 254 CYS A N 1
ATOM 4046 C CA . CYS A 1 254 ? 16.678 61.194 17.246 1.00 43.18 254 CYS A CA 1
ATOM 4047 C C . CYS A 1 254 ? 17.567 61.597 16.057 1.00 39.19 254 CYS A C 1
ATOM 4048 O O . CYS A 1 254 ? 17.413 61.069 14.960 1.00 49.49 254 CYS A O 1
ATOM 4056 N N . LEU A 1 255 ? 18.481 62.530 16.290 1.00 41.33 255 LEU A N 1
ATOM 4057 C CA . LEU A 1 255 ? 19.378 62.929 15.229 1.00 40.22 255 LEU A CA 1
ATOM 4058 C C . LEU A 1 255 ? 20.630 62.087 15.217 1.00 40.30 255 LEU A C 1
ATOM 4059 O O . LEU A 1 255 ? 21.142 61.700 16.262 1.00 43.69 255 LEU A O 1
ATOM 4089 N N . GLN A 1 257 ? 24.459 61.516 15.069 1.00 41.16 257 GLN A N 1
ATOM 4090 C CA . GLN A 1 257 ? 25.447 62.326 15.715 1.00 37.44 257 GLN A CA 1
ATOM 4091 C C . GLN A 1 257 ? 26.766 62.462 14.956 1.00 42.75 257 GLN A C 1
ATOM 4092 O O . GLN A 1 257 ? 27.731 63.063 15.447 1.00 41.18 257 GLN A O 1
ATOM 4106 N N . GLY A 1 258 ? 26.805 61.965 13.731 1.00 44.70 258 GLY A N 1
ATOM 4107 C CA . GLY A 1 258 ? 28.004 62.170 12.927 1.00 35.66 258 GLY A CA 1
ATOM 4108 C C . GLY A 1 258 ? 29.184 61.510 13.602 1.00 28.21 258 GLY A C 1
ATOM 4109 O O . GLY A 1 258 ? 29.102 60.394 14.087 1.00 39.30 258 GLY A O 1
ATOM 4113 N N . GLY A 1 259 ? 30.261 62.217 13.667 1.00 37.17 259 GLY A N 1
ATOM 4114 C CA . GLY A 1 259 ? 31.462 61.745 14.309 1.00 37.56 259 GLY A CA 1
ATOM 4115 C C . GLY A 1 259 ? 31.620 62.166 15.749 1.00 35.68 259 GLY A C 1
ATOM 4116 O O . GLY A 1 259 ? 32.687 61.932 16.311 1.00 30.78 259 GLY A O 1
ATOM 4120 N N . LEU A 1 260 ? 30.603 62.788 16.358 1.00 34.68 260 LEU A N 1
ATOM 4121 C CA . LEU A 1 260 ? 30.587 62.894 17.802 1.00 32.58 260 LEU A CA 1
ATOM 4122 C C . LEU A 1 260 ? 30.784 61.512 18.396 1.00 42.01 260 LEU A C 1
ATOM 4123 O O . LEU A 1 260 ? 30.349 60.502 17.825 1.00 35.17 260 LEU A O 1
ATOM 4139 N N . LEU A 1 261 ? 31.332 61.510 19.620 1.00 37.13 261 LEU A N 1
ATOM 4140 C CA . LEU A 1 261 ? 31.706 60.290 20.314 1.00 35.18 261 LEU A CA 1
ATOM 4141 C C . LEU A 1 261 ? 30.521 59.442 20.717 1.00 44.60 261 LEU A C 1
ATOM 4142 O O . LEU A 1 261 ? 30.634 58.203 20.703 1.00 43.98 261 LEU A O 1
ATOM 4158 N N . GLU A 1 262 ? 29.388 60.048 21.064 1.00 39.66 262 GLU A N 1
ATOM 4159 C CA . GLU A 1 262 ? 28.209 59.291 21.473 1.00 39.23 262 GLU A CA 1
ATOM 4160 C C . GLU A 1 262 ? 27.254 59.112 20.295 1.00 39.46 262 GLU A C 1
ATOM 4161 O O . GLU A 1 262 ? 26.572 60.049 19.896 1.00 33.02 262 GLU A O 1
ATOM 4173 N N . ASP A 1 263 ? 27.170 57.890 19.760 1.00 39.79 263 ASP A N 1
ATOM 4174 C CA . ASP A 1 263 ? 26.317 57.686 18.589 1.00 42.81 263 ASP A CA 1
ATOM 4175 C C . ASP A 1 263 ? 24.834 57.475 18.972 1.00 45.98 263 ASP A C 1
ATOM 4176 O O . ASP A 1 263 ? 24.503 57.077 20.104 1.00 44.30 263 ASP A O 1
ATOM 4185 N N . LEU A 1 264 ? 23.942 57.669 17.968 1.00 37.76 264 LEU A N 1
ATOM 4186 C CA . LEU A 1 264 ? 22.494 57.748 18.212 1.00 44.03 264 LEU A CA 1
ATOM 4187 C C . LEU A 1 264 ? 21.887 56.423 18.667 1.00 47.59 264 LEU A C 1
ATOM 4188 O O . LEU A 1 264 ? 21.106 56.405 19.636 1.00 39.94 264 LEU A O 1
ATOM 4204 N N . ASP A 1 265 ? 22.206 55.306 17.963 1.00 46.37 265 ASP A N 1
ATOM 4205 C CA . ASP A 1 265 ? 21.549 54.041 18.278 1.00 52.30 265 ASP A CA 1
ATOM 4206 C C . ASP A 1 265 ? 21.817 53.630 19.718 1.00 47.14 265 ASP A C 1
ATOM 4207 O O . ASP A 1 265 ? 20.943 53.036 20.353 1.00 46.56 265 ASP A O 1
ATOM 4216 N N . ASN A 1 266 ? 23.000 53.969 20.256 1.00 47.96 266 ASN A N 1
ATOM 4217 C CA . ASN A 1 266 ? 23.280 53.685 21.658 1.00 41.04 266 ASN A CA 1
ATOM 4218 C C . ASN A 1 266 ? 22.559 54.646 22.597 1.00 43.55 266 ASN A C 1
ATOM 4219 O O . ASN A 1 266 ? 22.205 54.269 23.712 1.00 48.81 266 ASN A O 1
ATOM 4230 N N . LEU A 1 267 ? 22.419 55.922 22.216 1.00 48.37 267 LEU A N 1
ATOM 4231 C CA . LEU A 1 267 ? 21.630 56.842 23.034 1.00 44.10 267 LEU A CA 1
ATOM 4232 C C . LEU A 1 267 ? 20.186 56.367 23.147 1.00 46.88 267 LEU A C 1
ATOM 4233 O O . LEU A 1 267 ? 19.612 56.344 24.254 1.00 39.19 267 LEU A O 1
ATOM 4249 N N . ILE A 1 268 ? 19.587 55.953 22.021 1.00 49.05 268 ILE A N 1
ATOM 4250 C CA . ILE A 1 268 ? 18.207 55.495 22.032 1.00 48.50 268 ILE A CA 1
ATOM 4251 C C . ILE A 1 268 ? 18.066 54.197 22.822 1.00 55.28 268 ILE A C 1
ATOM 4252 O O . ILE A 1 268 ? 17.081 53.997 23.540 1.00 52.59 268 ILE A O 1
ATOM 4268 N N . LEU A 1 269 ? 19.016 53.274 22.643 1.00 52.59 269 LEU A N 1
ATOM 4269 C CA . LEU A 1 269 ? 18.984 51.998 23.341 1.00 53.24 269 LEU A CA 1
ATOM 4270 C C . LEU A 1 269 ? 19.031 52.190 24.852 1.00 51.93 269 LEU A C 1
ATOM 4271 O O . LEU A 1 269 ? 18.279 51.528 25.578 1.00 55.28 269 LEU A O 1
ATOM 4287 N N . GLU A 1 270 ? 19.891 53.075 25.350 1.00 51.65 270 GLU A N 1
ATOM 4288 C CA . GLU A 1 270 ? 19.879 53.391 26.775 1.00 47.04 270 GLU A CA 1
ATOM 4289 C C . GLU A 1 270 ? 18.549 54.026 27.198 1.00 57.84 270 GLU A C 1
ATOM 4290 O O . GLU A 1 270 ? 18.070 53.807 28.321 1.00 59.58 270 GLU A O 1
ATOM 4302 N N . ASP A 1 271 ? 17.949 54.838 26.318 1.00 60.96 271 ASP A N 1
ATOM 4303 C CA . ASP A 1 271 ? 16.632 55.409 26.599 1.00 62.08 271 ASP A CA 1
ATOM 4304 C C . ASP A 1 271 ? 15.585 54.313 26.762 1.00 56.83 271 ASP A C 1
ATOM 4305 O O . ASP A 1 271 ? 14.769 54.339 27.687 1.00 60.87 271 ASP A O 1
ATOM 4314 N N . LEU A 1 272 ? 15.558 53.369 25.827 1.00 56.57 272 LEU A N 1
ATOM 4315 C CA . LEU A 1 272 ? 14.576 52.290 25.876 1.00 65.00 272 LEU A CA 1
ATOM 4316 C C . LEU A 1 272 ? 14.780 51.420 27.108 1.00 60.98 272 LEU A C 1
ATOM 4317 O O . LEU A 1 272 ? 13.811 50.985 27.728 1.00 69.81 272 LEU A O 1
ATOM 4333 N N . LYS A 1 273 ? 16.029 51.203 27.509 1.00 63.78 273 LYS A N 1
ATOM 4334 C CA . LYS A 1 273 ? 16.292 50.436 28.720 1.00 70.20 273 LYS A CA 1
ATOM 4335 C C . LYS A 1 273 ? 15.740 51.139 29.952 1.00 78.63 273 LYS A C 1
ATOM 4336 O O . LYS A 1 273 ? 15.131 50.503 30.820 1.00 80.10 273 LYS A O 1
ATOM 4355 N N . GLU A 1 274 ? 15.991 52.448 30.071 1.00 68.78 274 GLU A N 1
ATOM 4356 C CA . GLU A 1 274 ? 15.486 53.183 31.220 1.00 68.45 274 GLU A CA 1
ATOM 4357 C C . GLU A 1 274 ? 13.979 53.015 31.343 1.00 74.95 274 GLU A C 1
ATOM 4358 O O . GLU A 1 274 ? 13.442 52.939 32.453 1.00 77.10 274 GLU A O 1
ATOM 4370 N N . GLU A 1 275 ? 13.279 52.969 30.201 1.00 73.57 275 GLU A N 1
ATOM 4371 C CA . GLU A 1 275 ? 11.822 52.868 30.217 1.00 77.74 275 GLU A CA 1
ATOM 4372 C C . GLU A 1 275 ? 11.370 51.476 30.647 1.00 86.91 275 GLU A C 1
ATOM 4373 O O . GLU A 1 275 ? 10.342 51.336 31.320 1.00 97.95 275 GLU A O 1
ATOM 4385 N N . GLU A 1 276 ? 12.114 50.435 30.247 1.00 86.19 276 GLU A N 1
ATOM 4386 C CA . GLU A 1 276 ? 11.783 49.073 30.657 1.00 87.57 276 GLU A CA 1
ATOM 4387 C C . GLU A 1 276 ? 11.678 48.977 32.168 1.00 92.29 276 GLU A C 1
ATOM 4388 O O . GLU A 1 276 ? 10.743 48.362 32.700 1.00 93.57 276 GLU A O 1
ATOM 4400 N N . GLU A 1 277 ? 12.623 49.608 32.876 1.00 95.18 277 GLU A N 1
ATOM 4401 C CA . GLU A 1 277 ? 12.639 49.582 34.338 1.00 103.84 277 GLU A CA 1
ATOM 4402 C C . GLU A 1 277 ? 11.446 50.319 34.935 1.00 110.28 277 GLU A C 1
ATOM 4403 O O . GLU A 1 277 ? 10.842 49.842 35.907 1.00 112.66 277 GLU A O 1
ATOM 4415 N N . GLU A 1 278 ? 11.096 51.477 34.376 1.00 105.65 278 GLU A N 1
ATOM 4416 C CA . GLU A 1 278 ? 9.960 52.253 34.859 1.00 106.25 278 GLU A CA 1
ATOM 4417 C C . GLU A 1 278 ? 8.631 51.708 34.332 1.00 100.65 278 GLU A C 1
ATOM 4418 O O . GLU A 1 278 ? 7.983 50.897 34.991 1.00 90.36 278 GLU A O 1
ATOM 4430 N N . GLY B 1 1 ? 35.930 61.600 7.081 1.00 52.61 1 GLY B N 1
ATOM 4431 C CA . GLY B 1 1 ? 35.383 61.034 5.809 1.00 61.63 1 GLY B CA 1
ATOM 4432 C C . GLY B 1 1 ? 35.209 59.522 5.725 1.00 57.78 1 GLY B C 1
ATOM 4433 O O . GLY B 1 1 ? 35.126 58.792 6.743 1.00 44.01 1 GLY B O 1
ATOM 4439 N N . SER B 1 2 ? 35.154 59.049 4.478 1.00 56.57 2 SER B N 1
ATOM 4440 C CA . SER B 1 2 ? 34.869 57.640 4.209 1.00 53.38 2 SER B CA 1
ATOM 4441 C C . SER B 1 2 ? 35.922 56.717 4.808 1.00 39.94 2 SER B C 1
ATOM 4442 O O . SER B 1 2 ? 35.592 55.655 5.312 1.00 38.32 2 SER B O 1
ATOM 4450 N N . GLN B 1 3 ? 37.192 57.105 4.778 1.00 46.10 3 GLN B N 1
ATOM 4451 C CA . GLN B 1 3 ? 38.223 56.221 5.281 1.00 45.43 3 GLN B CA 1
ATOM 4452 C C . GLN B 1 3 ? 38.150 56.077 6.784 1.00 44.87 3 GLN B C 1
ATOM 4453 O O . GLN B 1 3 ? 38.503 55.008 7.299 1.00 43.20 3 GLN B O 1
ATOM 4467 N N . GLU B 1 4 ? 37.728 57.134 7.505 1.00 49.17 4 GLU B N 1
ATOM 4468 C CA . GLU B 1 4 ? 37.621 57.036 8.963 1.00 38.15 4 GLU B CA 1
ATOM 4469 C C . GLU B 1 4 ? 36.470 56.123 9.347 1.00 39.63 4 GLU B C 1
ATOM 4470 O O . GLU B 1 4 ? 36.552 55.389 10.338 1.00 39.97 4 GLU B O 1
ATOM 4482 N N . GLY B 1 5 ? 35.385 56.160 8.566 1.00 36.02 5 GLY B N 1
ATOM 4483 C CA . GLY B 1 5 ? 34.263 55.261 8.812 1.00 37.00 5 GLY B CA 1
ATOM 4484 C C . GLY B 1 5 ? 34.607 53.818 8.559 1.00 38.09 5 GLY B C 1
ATOM 4485 O O . GLY B 1 5 ? 34.127 52.948 9.268 1.00 38.10 5 GLY B O 1
ATOM 4489 N N . VAL B 1 6 ? 35.426 53.549 7.534 1.00 38.71 6 VAL B N 1
ATOM 4490 C CA . VAL B 1 6 ? 35.954 52.211 7.293 1.00 40.79 6 VAL B CA 1
ATOM 4491 C C . VAL B 1 6 ? 36.832 51.771 8.458 1.00 39.19 6 VAL B C 1
ATOM 4492 O O . VAL B 1 6 ? 36.713 50.649 8.948 1.00 34.82 6 VAL B O 1
ATOM 4505 N N . GLU B 1 7 ? 37.704 52.649 8.930 1.00 37.41 7 GLU B N 1
ATOM 4506 C CA . GLU B 1 7 ? 38.574 52.256 10.041 1.00 43.59 7 GLU B CA 1
ATOM 4507 C C . GLU B 1 7 ? 37.787 51.919 11.311 1.00 42.24 7 GLU B C 1
ATOM 4508 O O . GLU B 1 7 ? 38.091 50.923 11.995 1.00 36.07 7 GLU B O 1
ATOM 4520 N N . LEU B 1 8 ? 36.768 52.719 11.630 1.00 39.31 8 LEU B N 1
ATOM 4521 C CA . LEU B 1 8 ? 35.918 52.436 12.777 1.00 44.93 8 LEU B CA 1
ATOM 4522 C C . LEU B 1 8 ? 35.214 51.097 12.606 1.00 39.04 8 LEU B C 1
ATOM 4523 O O . LEU B 1 8 ? 35.281 50.213 13.465 1.00 34.94 8 LEU B O 1
ATOM 4539 N N . GLU B 1 9 ? 34.471 50.955 11.522 1.00 38.56 9 GLU B N 1
ATOM 4540 C CA . GLU B 1 9 ? 33.749 49.724 11.253 1.00 39.36 9 GLU B CA 1
ATOM 4541 C C . GLU B 1 9 ? 34.705 48.534 11.304 1.00 42.35 9 GLU B C 1
ATOM 4542 O O . GLU B 1 9 ? 34.380 47.478 11.862 1.00 33.27 9 GLU B O 1
ATOM 4554 N N . LYS B 1 10 ? 35.920 48.710 10.778 1.00 42.07 10 LYS B N 1
ATOM 4555 C CA . LYS B 1 10 ? 36.882 47.615 10.801 1.00 36.96 10 LYS B CA 1
ATOM 4556 C C . LYS B 1 10 ? 37.197 47.217 12.225 1.00 37.90 10 LYS B C 1
ATOM 4557 O O . LYS B 1 10 ? 37.215 46.033 12.563 1.00 39.44 10 LYS B O 1
ATOM 4576 N N . SER B 1 11 ? 37.440 48.200 13.077 1.00 38.63 11 SER B N 1
ATOM 4577 C CA . SER B 1 11 ? 37.786 47.909 14.454 1.00 40.14 11 SER B CA 1
ATOM 4578 C C . SER B 1 11 ? 36.618 47.286 15.195 1.00 30.87 11 SER B C 1
ATOM 4579 O O . SER B 1 11 ? 36.843 46.446 16.089 1.00 38.32 11 SER B O 1
ATOM 4587 N N . VAL B 1 12 ? 35.369 47.679 14.869 1.00 32.61 12 VAL B N 1
ATOM 4588 C CA . VAL B 1 12 ? 34.271 47.101 15.606 1.00 38.61 12 VAL B CA 1
ATOM 4589 C C . VAL B 1 12 ? 34.150 45.628 15.258 1.00 36.53 12 VAL B C 1
ATOM 4590 O O . VAL B 1 12 ? 33.961 44.810 16.150 1.00 41.52 12 VAL B O 1
ATOM 4603 N N . ARG B 1 13 ? 34.339 45.253 13.981 1.00 36.97 13 ARG B N 1
ATOM 4604 C CA . ARG B 1 13 ? 34.285 43.831 13.603 1.00 39.69 13 ARG B CA 1
ATOM 4605 C C . ARG B 1 13 ? 35.394 43.057 14.281 1.00 40.29 13 ARG B C 1
ATOM 4606 O O . ARG B 1 13 ? 35.147 42.010 14.867 1.00 39.88 13 ARG B O 1
ATOM 4627 N N . ARG B 1 14 ? 36.607 43.599 14.296 1.00 34.50 14 ARG B N 1
ATOM 4628 C CA . ARG B 1 14 ? 37.749 42.885 14.870 1.00 34.68 14 ARG B CA 1
ATOM 4629 C C . ARG B 1 14 ? 37.586 42.661 16.366 1.00 42.58 14 ARG B C 1
ATOM 4630 O O . ARG B 1 14 ? 37.989 41.610 16.876 1.00 45.48 14 ARG B O 1
ATOM 4651 N N . LEU B 1 15 ? 37.011 43.626 17.093 1.00 37.50 15 LEU B N 1
ATOM 4652 C CA . LEU B 1 15 ? 36.694 43.420 18.492 1.00 38.26 15 LEU B CA 1
ATOM 4653 C C . LEU B 1 15 ? 35.667 42.310 18.627 1.00 35.99 15 LEU B C 1
ATOM 4654 O O . LEU B 1 15 ? 35.853 41.337 19.375 1.00 39.24 15 LEU B O 1
ATOM 4670 N N . ARG B 1 16 ? 34.558 42.450 17.909 1.00 28.98 16 ARG B N 1
ATOM 4671 C CA . ARG B 1 16 ? 33.537 41.414 18.004 1.00 44.28 16 ARG B CA 1
ATOM 4672 C C . ARG B 1 16 ? 34.104 40.044 17.702 1.00 45.87 16 ARG B C 1
ATOM 4673 O O . ARG B 1 16 ? 33.757 39.058 18.362 1.00 42.15 16 ARG B O 1
ATOM 4694 N N . GLU B 1 17 ? 34.967 39.956 16.693 1.00 43.08 17 GLU B N 1
ATOM 4695 C CA . GLU B 1 17 ? 35.334 38.652 16.177 1.00 37.86 17 GLU B CA 1
ATOM 4696 C C . GLU B 1 17 ? 36.266 37.969 17.138 1.00 41.05 17 GLU B C 1
ATOM 4697 O O . GLU B 1 17 ? 36.245 36.726 17.258 1.00 38.44 17 GLU B O 1
ATOM 4709 N N . LYS B 1 18 ? 37.111 38.757 17.807 1.00 39.83 18 LYS B N 1
ATOM 4710 C CA . LYS B 1 18 ? 37.982 38.224 18.842 1.00 44.26 18 LYS B CA 1
ATOM 4711 C C . LYS B 1 18 ? 37.192 37.684 20.029 1.00 38.36 18 LYS B C 1
ATOM 4712 O O . LYS B 1 18 ? 37.772 37.020 20.881 1.00 42.25 18 LYS B O 1
ATOM 4731 N N . PHE B 1 19 ? 35.907 37.978 20.123 1.00 42.71 19 PHE B N 1
ATOM 4732 C CA . PHE B 1 19 ? 35.048 37.345 21.112 1.00 47.49 19 PHE B CA 1
ATOM 4733 C C . PHE B 1 19 ? 33.919 36.628 20.407 1.00 44.85 19 PHE B C 1
ATOM 4734 O O . PHE B 1 19 ? 32.804 36.484 20.938 1.00 46.25 19 PHE B O 1
ATOM 4751 N N . HIS B 1 20 ? 34.207 36.172 19.178 1.00 45.48 20 HIS B N 1
ATOM 4752 C CA . HIS B 1 20 ? 33.354 35.216 18.479 1.00 38.78 20 HIS B CA 1
ATOM 4753 C C . HIS B 1 20 ? 31.938 35.751 18.407 1.00 42.84 20 HIS B C 1
ATOM 4754 O O . HIS B 1 20 ? 30.985 34.986 18.369 1.00 36.94 20 HIS B O 1
ATOM 4768 N N . GLY B 1 21 ? 31.796 37.065 18.388 1.00 44.57 21 GLY B N 1
ATOM 4769 C CA . GLY B 1 21 ? 30.480 37.640 18.214 1.00 45.29 21 GLY B CA 1
ATOM 4770 C C . GLY B 1 21 ? 29.670 37.737 19.493 1.00 48.68 21 GLY B C 1
ATOM 4771 O O . GLY B 1 21 ? 28.465 37.967 19.458 1.00 47.40 21 GLY B O 1
ATOM 4775 N N . LYS B 1 22 ? 30.318 37.602 20.646 1.00 42.18 22 LYS B N 1
ATOM 4776 C CA . LYS B 1 22 ? 29.612 37.605 21.910 1.00 49.48 22 LYS B CA 1
ATOM 4777 C C . LYS B 1 22 ? 29.453 39.015 22.458 1.00 55.37 22 LYS B C 1
ATOM 4778 O O . LYS B 1 22 ? 28.696 39.217 23.406 1.00 55.58 22 LYS B O 1
ATOM 4797 N N . VAL B 1 23 ? 30.164 39.973 21.875 1.00 46.42 23 VAL B N 1
ATOM 4798 C CA . VAL B 1 23 ? 29.953 41.401 22.058 1.00 47.91 23 VAL B CA 1
ATOM 4799 C C . VAL B 1 23 ? 29.126 41.910 20.891 1.00 48.90 23 VAL B C 1
ATOM 4800 O O . VAL B 1 23 ? 29.447 41.622 19.733 1.00 47.85 23 VAL B O 1
ATOM 4813 N N . SER B 1 24 ? 28.101 42.701 21.171 1.00 43.53 24 SER B N 1
ATOM 4814 C CA . SER B 1 24 ? 27.244 43.190 20.101 1.00 48.25 24 SER B CA 1
ATOM 4815 C C . SER B 1 24 ? 27.919 44.341 19.339 1.00 42.10 24 SER B C 1
ATOM 4816 O O . SER B 1 24 ? 28.909 44.939 19.776 1.00 45.22 24 SER B O 1
ATOM 4824 N N . SER B 1 25 ? 27.353 44.678 18.187 1.00 39.29 25 SER B N 1
ATOM 4825 C CA . SER B 1 25 ? 27.993 45.721 17.406 1.00 52.99 25 SER B CA 1
ATOM 4826 C C . SER B 1 25 ? 27.689 47.119 17.954 1.00 47.98 25 SER B C 1
ATOM 4827 O O . SER B 1 25 ? 28.527 48.046 17.804 1.00 48.01 25 SER B O 1
ATOM 4835 N N . LYS B 1 26 ? 26.530 47.307 18.597 1.00 44.58 26 LYS B N 1
ATOM 4836 C CA . LYS B 1 26 ? 26.300 48.572 19.297 1.00 51.69 26 LYS B CA 1
ATOM 4837 C C . LYS B 1 26 ? 27.291 48.742 20.446 1.00 46.78 26 LYS B C 1
ATOM 4838 O O . LYS B 1 26 ? 27.891 49.820 20.608 1.00 43.11 26 LYS B O 1
ATOM 4857 N N . LYS B 1 27 ? 27.551 47.672 21.204 1.00 38.57 27 LYS B N 1
ATOM 4858 C CA . LYS B 1 27 ? 28.494 47.798 22.310 1.00 31.58 27 LYS B CA 1
ATOM 4859 C C . LYS B 1 27 ? 29.931 47.972 21.820 1.00 42.06 27 LYS B C 1
ATOM 4860 O O . LYS B 1 27 ? 30.679 48.810 22.344 1.00 37.90 27 LYS B O 1
ATOM 4879 N N . ALA B 1 28 ? 30.338 47.187 20.822 1.00 42.53 28 ALA B N 1
ATOM 4880 C CA . ALA B 1 28 ? 31.649 47.385 20.212 1.00 43.86 28 ALA B CA 1
ATOM 4881 C C . ALA B 1 28 ? 31.745 48.766 19.540 1.00 41.28 28 ALA B C 1
ATOM 4882 O O . ALA B 1 28 ? 32.783 49.428 19.605 1.00 34.88 28 ALA B O 1
ATOM 4889 N N . GLY B 1 29 ? 30.658 49.233 18.925 1.00 42.10 29 GLY B N 1
ATOM 4890 C CA . GLY B 1 29 ? 30.679 50.578 18.372 1.00 42.64 29 GLY B CA 1
ATOM 4891 C C . GLY B 1 29 ? 30.913 51.676 19.414 1.00 43.86 29 GLY B C 1
ATOM 4892 O O . GLY B 1 29 ? 31.661 52.649 19.162 1.00 35.83 29 GLY B O 1
ATOM 4896 N N . ALA B 1 30 ? 30.280 51.561 20.597 1.00 45.11 30 ALA B N 1
ATOM 4897 C CA . ALA B 1 30 ? 30.533 52.605 21.593 1.00 40.85 30 ALA B CA 1
ATOM 4898 C C . ALA B 1 30 ? 31.962 52.534 22.095 1.00 39.05 30 ALA B C 1
ATOM 4899 O O . ALA B 1 30 ? 32.621 53.575 22.252 1.00 36.19 30 ALA B O 1
ATOM 4906 N N . LEU B 1 31 ? 32.487 51.313 22.302 1.00 35.92 31 LEU B N 1
ATOM 4907 C CA . LEU B 1 31 ? 33.839 51.218 22.834 1.00 33.64 31 LEU B CA 1
ATOM 4908 C C . LEU B 1 31 ? 34.901 51.683 21.835 1.00 41.18 31 LEU B C 1
ATOM 4909 O O . LEU B 1 31 ? 35.949 52.230 22.220 1.00 42.19 31 LEU B O 1
ATOM 4925 N N . MET B 1 32 ? 34.667 51.428 20.549 1.00 37.53 32 MET B N 1
ATOM 4926 C CA . MET B 1 32 ? 35.656 51.785 19.537 1.00 37.38 32 MET B CA 1
ATOM 4927 C C . MET B 1 32 ? 35.674 53.297 19.282 1.00 39.83 32 MET B C 1
ATOM 4928 O O . MET B 1 32 ? 36.744 53.876 18.989 1.00 40.11 32 MET B O 1
ATOM 4942 N N . ARG B 1 33 ? 34.503 53.935 19.343 1.00 30.77 33 ARG B N 1
ATOM 4943 C CA . ARG B 1 33 ? 34.416 55.395 19.330 1.00 38.49 33 ARG B CA 1
ATOM 4944 C C . ARG B 1 33 ? 35.064 56.016 20.554 1.00 38.81 33 ARG B C 1
ATOM 4945 O O . ARG B 1 33 ? 35.794 57.013 20.452 1.00 40.69 33 ARG B O 1
ATOM 4966 N N . LYS B 1 34 ? 34.785 55.451 21.736 1.00 40.84 34 LYS B N 1
ATOM 4967 C CA . LYS B 1 34 ? 35.334 56.004 22.957 1.00 36.73 34 LYS B CA 1
ATOM 4968 C C . LYS B 1 34 ? 36.838 55.854 23.008 1.00 41.41 34 LYS B C 1
ATOM 4969 O O . LYS B 1 34 ? 37.521 56.742 23.479 1.00 39.86 34 LYS B O 1
ATOM 4988 N N . PHE B 1 35 ? 37.368 54.722 22.550 1.00 39.68 35 PHE B N 1
ATOM 4989 C CA . PHE B 1 35 ? 38.797 54.427 22.707 1.00 32.95 35 PHE B CA 1
ATOM 4990 C C . PHE B 1 35 ? 39.553 54.426 21.379 1.00 38.92 35 PHE B C 1
ATOM 4991 O O . PHE B 1 35 ? 40.582 53.747 21.213 1.00 38.26 35 PHE B O 1
ATOM 5008 N N . GLY B 1 36 ? 39.078 55.198 20.416 1.00 43.10 36 GLY B N 1
ATOM 5009 C CA . GLY B 1 36 ? 39.901 55.434 19.253 1.00 40.97 36 GLY B CA 1
ATOM 5010 C C . GLY B 1 36 ? 40.192 54.206 18.422 1.00 32.72 36 GLY B C 1
ATOM 5011 O O . GLY B 1 36 ? 41.319 54.024 17.951 1.00 33.45 36 GLY B O 1
ATOM 5015 N N . SER B 1 37 ? 39.205 53.332 18.258 1.00 37.55 37 SER B N 1
ATOM 5016 C CA . SER B 1 37 ? 39.340 52.140 17.442 1.00 44.60 37 SER B CA 1
ATOM 5017 C C . SER B 1 37 ? 40.438 51.210 17.925 1.00 44.18 37 SER B C 1
ATOM 5018 O O . SER B 1 37 ? 40.993 50.446 17.137 1.00 38.10 37 SER B O 1
ATOM 5026 N N . ASP B 1 38 ? 40.789 51.237 19.207 1.00 47.91 38 ASP B N 1
ATOM 5027 C CA . ASP B 1 38 ? 41.876 50.396 19.719 1.00 44.61 38 ASP B CA 1
ATOM 5028 C C . ASP B 1 38 ? 41.296 49.074 20.222 1.00 45.86 38 ASP B C 1
ATOM 5029 O O . ASP B 1 38 ? 41.210 48.797 21.409 1.00 40.20 38 ASP B O 1
ATOM 5038 N N . HIS B 1 39 ? 40.859 48.262 19.260 1.00 39.91 39 HIS B N 1
ATOM 5039 C CA . HIS B 1 39 ? 40.235 46.976 19.610 1.00 50.23 39 HIS B CA 1
ATOM 5040 C C . HIS B 1 39 ? 41.242 46.059 20.278 1.00 43.03 39 HIS B C 1
ATOM 5041 O O . HIS B 1 39 ? 40.858 45.130 20.993 1.00 40.43 39 HIS B O 1
ATOM 5055 N N . THR B 1 40 ? 42.531 46.328 20.066 1.00 34.93 40 THR B N 1
ATOM 5056 C CA . THR B 1 40 ? 43.571 45.529 20.690 1.00 43.37 40 THR B CA 1
ATOM 5057 C C . THR B 1 40 ? 43.649 45.807 22.184 1.00 46.26 40 THR B C 1
ATOM 5058 O O . THR B 1 40 ? 43.654 44.873 23.000 1.00 50.35 40 THR B O 1
ATOM 5069 N N . GLY B 1 41 ? 43.743 47.080 22.554 1.00 46.24 41 GLY B N 1
ATOM 5070 C CA . GLY B 1 41 ? 43.681 47.437 23.969 1.00 46.31 41 GLY B CA 1
ATOM 5071 C C . GLY B 1 41 ? 42.388 47.008 24.623 1.00 37.94 41 GLY B C 1
ATOM 5072 O O . GLY B 1 41 ? 42.397 46.416 25.701 1.00 41.77 41 GLY B O 1
ATOM 5076 N N . VAL B 1 42 ? 41.254 47.320 23.991 1.00 35.97 42 VAL B N 1
ATOM 5077 C CA . VAL B 1 42 ? 39.983 47.040 24.644 1.00 42.31 42 VAL B CA 1
ATOM 5078 C C . VAL B 1 42 ? 39.818 45.543 24.809 1.00 49.05 42 VAL B C 1
ATOM 5079 O O . VAL B 1 42 ? 39.365 45.069 25.847 1.00 46.56 42 VAL B O 1
ATOM 5092 N N . GLY B 1 43 ? 40.191 44.778 23.796 1.00 45.62 43 GLY B N 1
ATOM 5093 C CA . GLY B 1 43 ? 40.070 43.323 23.887 1.00 42.55 43 GLY B CA 1
ATOM 5094 C C . GLY B 1 43 ? 40.870 42.754 25.037 1.00 40.95 43 GLY B C 1
ATOM 5095 O O . GLY B 1 43 ? 40.360 41.951 25.810 1.00 45.65 43 GLY B O 1
ATOM 5099 N N . ARG B 1 44 ? 42.122 43.199 25.182 1.00 43.56 44 ARG B N 1
ATOM 5100 C CA . ARG B 1 44 ? 42.946 42.753 26.296 1.00 44.69 44 ARG B CA 1
ATOM 5101 C C . ARG B 1 44 ? 42.367 43.198 27.634 1.00 52.79 44 ARG B C 1
ATOM 5102 O O . ARG B 1 44 ? 42.397 42.444 28.614 1.00 54.45 44 ARG B O 1
ATOM 5123 N N . SER B 1 45 ? 41.827 44.428 27.702 1.00 51.92 45 SER B N 1
ATOM 5124 C CA . SER B 1 45 ? 41.206 44.914 28.933 1.00 45.91 45 SER B CA 1
ATOM 5125 C C . SER B 1 45 ? 40.030 44.032 29.341 1.00 41.22 45 SER B C 1
ATOM 5126 O O . SER B 1 45 ? 39.870 43.717 30.525 1.00 46.70 45 SER B O 1
ATOM 5134 N N . ILE B 1 46 ? 39.192 43.628 28.377 1.00 46.34 46 ILE B N 1
ATOM 5135 C CA . ILE B 1 46 ? 38.078 42.723 28.656 1.00 46.48 46 ILE B CA 1
ATOM 5136 C C . ILE B 1 46 ? 38.575 41.424 29.292 1.00 57.01 46 ILE B C 1
ATOM 5137 O O . ILE B 1 46 ? 38.171 41.064 30.404 1.00 55.92 46 ILE B O 1
ATOM 5153 N N . VAL B 1 47 ? 39.447 40.689 28.587 1.00 56.53 47 VAL B N 1
ATOM 5154 C CA . VAL B 1 47 ? 39.919 39.415 29.126 1.00 58.20 47 VAL B CA 1
ATOM 5155 C C . VAL B 1 47 ? 40.685 39.606 30.437 1.00 62.56 47 VAL B C 1
ATOM 5156 O O . VAL B 1 47 ? 40.650 38.728 31.307 1.00 58.56 47 VAL B O 1
ATOM 5169 N N . TYR B 1 48 ? 41.380 40.735 30.601 1.00 48.87 48 TYR B N 1
ATOM 5170 C CA . TYR B 1 48 ? 41.979 41.060 31.896 1.00 60.58 48 TYR B CA 1
ATOM 5171 C C . TYR B 1 48 ? 40.918 41.192 32.983 1.00 62.82 48 TYR B C 1
ATOM 5172 O O . TYR B 1 48 ? 41.138 40.780 34.121 1.00 64.35 48 TYR B O 1
ATOM 5190 N N . GLY B 1 49 ? 39.769 41.772 32.655 1.00 46.95 49 GLY B N 1
ATOM 5191 C CA . GLY B 1 49 ? 38.650 41.749 33.571 1.00 61.26 49 GLY B CA 1
ATOM 5192 C C . GLY B 1 49 ? 38.168 40.351 33.860 1.00 65.08 49 GLY B C 1
ATOM 5193 O O . GLY B 1 49 ? 37.917 40.008 35.012 1.00 65.26 49 GLY B O 1
ATOM 5197 N N . VAL B 1 50 ? 38.034 39.527 32.817 1.00 66.56 50 VAL B N 1
ATOM 5198 C CA . VAL B 1 50 ? 37.569 38.150 32.983 1.00 57.75 50 VAL B CA 1
ATOM 5199 C C . VAL B 1 50 ? 38.541 37.349 33.846 1.00 65.69 50 VAL B C 1
ATOM 5200 O O . VAL B 1 50 ? 38.139 36.487 34.634 1.00 60.94 50 VAL B O 1
ATOM 5213 N N . LYS B 1 51 ? 39.830 37.609 33.702 1.00 59.98 51 LYS B N 1
ATOM 5214 C CA . LYS B 1 51 ? 40.817 36.904 34.502 1.00 61.83 51 LYS B CA 1
ATOM 5215 C C . LYS B 1 51 ? 40.729 37.297 35.981 1.00 70.31 51 LYS B C 1
ATOM 5216 O O . LYS B 1 51 ? 40.771 36.432 36.861 1.00 68.43 51 LYS B O 1
ATOM 5235 N N . GLN B 1 52 ? 40.584 38.593 36.264 1.00 61.54 52 GLN B N 1
ATOM 5236 C CA . GLN B 1 52 ? 40.442 39.078 37.635 1.00 63.29 52 GLN B CA 1
ATOM 5237 C C . GLN B 1 52 ? 39.171 38.540 38.293 1.00 70.84 52 GLN B C 1
ATOM 5238 O O . GLN B 1 52 ? 39.201 38.054 39.438 1.00 68.23 52 GLN B O 1
ATOM 5252 N N . LYS B 1 53 ? 38.041 38.631 37.578 1.00 59.84 53 LYS B N 1
ATOM 5253 C CA . LYS B 1 53 ? 36.738 38.278 38.137 1.00 53.72 53 LYS B CA 1
ATOM 5254 C C . LYS B 1 53 ? 36.575 36.775 38.340 1.00 74.81 53 LYS B C 1
ATOM 5255 O O . LYS B 1 53 ? 35.835 36.350 39.240 1.00 70.99 53 LYS B O 1
ATOM 5274 N N . ASP B 1 54 ? 37.241 35.958 37.531 1.00 71.23 54 ASP B N 1
ATOM 5275 C CA . ASP B 1 54 ? 37.232 34.533 37.786 1.00 68.04 54 ASP B CA 1
ATOM 5276 C C . ASP B 1 54 ? 38.290 34.204 38.825 1.00 71.13 54 ASP B C 1
ATOM 5277 O O . ASP B 1 54 ? 39.436 34.659 38.731 1.00 71.95 54 ASP B O 1
ATOM 5286 N N . GLY B 1 55 ? 37.903 33.414 39.809 1.00 80.29 55 GLY B N 1
ATOM 5287 C CA . GLY B 1 55 ? 38.858 32.721 40.646 1.00 84.69 55 GLY B CA 1
ATOM 5288 C C . GLY B 1 55 ? 38.887 31.263 40.251 1.00 82.06 55 GLY B C 1
ATOM 5289 O O . GLY B 1 55 ? 37.863 30.575 40.352 1.00 79.83 55 GLY B O 1
ATOM 5293 N N . GLN B 1 56 ? 40.031 30.781 39.765 1.00 80.99 56 GLN B N 1
ATOM 5294 C CA . GLN B 1 56 ? 40.107 29.400 39.287 1.00 77.94 56 GLN B CA 1
ATOM 5295 C C . GLN B 1 56 ? 41.521 29.159 38.755 1.00 87.28 56 GLN B C 1
ATOM 5296 O O . GLN B 1 56 ? 42.226 30.084 38.347 1.00 80.38 56 GLN B O 1
ATOM 5310 N N . GLU B 1 57 ? 41.907 27.876 38.769 1.00 91.32 57 GLU B N 1
ATOM 5311 C CA . GLU B 1 57 ? 43.200 27.517 38.182 1.00 91.15 57 GLU B CA 1
ATOM 5312 C C . GLU B 1 57 ? 43.252 27.906 36.703 1.00 81.32 57 GLU B C 1
ATOM 5313 O O . GLU B 1 57 ? 44.345 28.033 36.136 1.00 77.72 57 GLU B O 1
ATOM 5325 N N . LEU B 1 58 ? 42.087 28.114 36.081 1.00 80.85 58 LEU B N 1
ATOM 5326 C CA . LEU B 1 58 ? 42.020 28.575 34.697 1.00 80.77 58 LEU B CA 1
ATOM 5327 C C . LEU B 1 58 ? 42.668 29.947 34.536 1.00 81.40 58 LEU B C 1
ATOM 5328 O O . LEU B 1 58 ? 43.654 30.094 33.803 1.00 77.97 58 LEU B O 1
ATOM 5344 N N . SER B 1 59 ? 42.110 30.967 35.220 1.00 87.50 59 SER B N 1
ATOM 5345 C CA . SER B 1 59 ? 42.597 32.344 35.233 1.00 75.80 59 SER B CA 1
ATOM 5346 C C . SER B 1 59 ? 44.098 32.447 35.012 1.00 75.27 59 SER B C 1
ATOM 5347 O O . SER B 1 59 ? 44.562 33.387 34.364 1.00 71.74 59 SER B O 1
ATOM 5355 N N . ASN B 1 60 ? 44.858 31.497 35.579 1.00 86.43 60 ASN B N 1
ATOM 5356 C CA . ASN B 1 60 ? 46.318 31.511 35.515 1.00 87.48 60 ASN B CA 1
ATOM 5357 C C . ASN B 1 60 ? 46.837 31.180 34.128 1.00 77.08 60 ASN B C 1
ATOM 5358 O O . ASN B 1 60 ? 48.006 31.453 33.832 1.00 76.17 60 ASN B O 1
ATOM 5369 N N . ASP B 1 61 ? 46.000 30.584 33.284 1.00 75.67 61 ASP B N 1
ATOM 5370 C CA . ASP B 1 61 ? 46.340 30.387 31.879 1.00 82.90 61 ASP B CA 1
ATOM 5371 C C . ASP B 1 61 ? 46.110 31.644 31.031 1.00 74.26 61 ASP B C 1
ATOM 5372 O O . ASP B 1 61 ? 46.679 31.753 29.941 1.00 75.08 61 ASP B O 1
ATOM 5381 N N . LEU B 1 62 ? 45.306 32.593 31.503 1.00 68.27 62 LEU B N 1
ATOM 5382 C CA . LEU B 1 62 ? 45.298 33.939 30.936 1.00 65.40 62 LEU B CA 1
ATOM 5383 C C . LEU B 1 62 ? 46.463 34.746 31.493 1.00 74.09 62 LEU B C 1
ATOM 5384 O O . LEU B 1 62 ? 46.761 34.688 32.695 1.00 73.23 62 LEU B O 1
ATOM 5400 N N . ASP B 1 63 ? 47.133 35.483 30.606 1.00 72.12 63 ASP B N 1
ATOM 5401 C CA . ASP B 1 63 ? 48.238 36.340 31.018 1.00 73.19 63 ASP B CA 1
ATOM 5402 C C . ASP B 1 63 ? 47.735 37.589 31.748 1.00 74.81 63 ASP B C 1
ATOM 5403 O O . ASP B 1 63 ? 46.636 38.099 31.498 1.00 72.85 63 ASP B O 1
ATOM 5412 N N . ALA B 1 64 ? 48.541 38.059 32.693 1.00 85.21 64 ALA B N 1
ATOM 5413 C CA . ALA B 1 64 ? 48.312 39.353 33.321 1.00 79.61 64 ALA B CA 1
ATOM 5414 C C . ALA B 1 64 ? 48.849 40.439 32.405 1.00 80.04 64 ALA B C 1
ATOM 5415 O O . ALA B 1 64 ? 49.893 40.263 31.769 1.00 86.71 64 ALA B O 1
ATOM 5422 N N . GLN B 1 65 ? 48.133 41.560 32.320 1.00 80.96 65 GLN B N 1
ATOM 5423 C CA . GLN B 1 65 ? 48.460 42.571 31.325 1.00 80.37 65 GLN B CA 1
ATOM 5424 C C . GLN B 1 65 ? 48.473 43.967 31.917 1.00 77.82 65 GLN B C 1
ATOM 5425 O O . GLN B 1 65 ? 47.986 44.204 33.021 1.00 81.26 65 GLN B O 1
ATOM 5439 N N . ASP B 1 66 ? 49.024 44.895 31.134 1.00 75.18 66 ASP B N 1
ATOM 5440 C CA . ASP B 1 66 ? 49.189 46.297 31.489 1.00 74.89 66 ASP B CA 1
ATOM 5441 C C . ASP B 1 66 ? 48.214 47.114 30.649 1.00 79.00 66 ASP B C 1
ATOM 5442 O O . ASP B 1 66 ? 48.592 47.734 29.650 1.00 79.87 66 ASP B O 1
ATOM 5451 N N . PRO B 1 67 ? 46.937 47.129 31.038 1.00 82.08 67 PRO B N 1
ATOM 5452 C CA . PRO B 1 67 ? 45.951 47.819 30.221 1.00 78.90 67 PRO B CA 1
ATOM 5453 C C . PRO B 1 67 ? 46.079 49.327 30.382 1.00 78.34 67 PRO B C 1
ATOM 5454 O O . PRO B 1 67 ? 46.538 49.822 31.427 1.00 78.01 67 PRO B O 1
ATOM 5465 N N . PRO B 1 68 ? 45.700 50.100 29.365 1.00 79.45 68 PRO B N 1
ATOM 5466 C CA . PRO B 1 68 ? 45.576 51.559 29.530 1.00 75.30 68 PRO B CA 1
ATOM 5467 C C . PRO B 1 68 ? 44.712 51.918 30.739 1.00 73.89 68 PRO B C 1
ATOM 5468 O O . PRO B 1 68 ? 43.691 51.270 31.005 1.00 70.20 68 PRO B O 1
ATOM 5479 N N . GLU B 1 69 ? 45.101 52.980 31.463 1.00 74.62 69 GLU B N 1
ATOM 5480 C CA A GLU B 1 69 ? 44.425 53.290 32.724 0.43 79.93 69 GLU B CA 1
ATOM 5481 C CA B GLU B 1 69 ? 44.427 53.286 32.727 0.57 79.97 69 GLU B CA 1
ATOM 5482 C C . GLU B 1 69 ? 42.943 53.572 32.508 1.00 81.33 69 GLU B C 1
ATOM 5483 O O . GLU B 1 69 ? 42.078 53.009 33.204 1.00 76.48 69 GLU B O 1
ATOM 5506 N N . ASP B 1 70 ? 42.626 54.476 31.558 1.00 72.81 70 ASP B N 1
ATOM 5507 C CA . ASP B 1 70 ? 41.229 54.818 31.301 1.00 77.76 70 ASP B CA 1
ATOM 5508 C C . ASP B 1 70 ? 40.452 53.630 30.752 1.00 70.70 70 ASP B C 1
ATOM 5509 O O . ASP B 1 70 ? 39.220 53.701 30.662 1.00 64.90 70 ASP B O 1
ATOM 5518 N N . MET B 1 71 ? 41.148 52.536 30.423 1.00 67.76 71 MET B N 1
ATOM 5519 C CA . MET B 1 71 ? 40.459 51.305 30.067 1.00 70.91 71 MET B CA 1
ATOM 5520 C C . MET B 1 71 ? 40.246 50.394 31.270 1.00 62.33 71 MET B C 1
ATOM 5521 O O . MET B 1 71 ? 39.159 49.826 31.420 1.00 59.43 71 MET B O 1
ATOM 5535 N N . LYS B 1 72 ? 41.258 50.225 32.127 1.00 63.90 72 LYS B N 1
ATOM 5536 C CA . LYS B 1 72 ? 41.132 49.269 33.228 1.00 71.59 72 LYS B CA 1
ATOM 5537 C C . LYS B 1 72 ? 40.003 49.642 34.182 1.00 72.23 72 LYS B C 1
ATOM 5538 O O . LYS B 1 72 ? 39.247 48.777 34.629 1.00 74.61 72 LYS B O 1
ATOM 5557 N N . GLN B 1 73 ? 39.858 50.933 34.495 1.00 75.04 73 GLN B N 1
ATOM 5558 C CA . GLN B 1 73 ? 38.780 51.382 35.376 1.00 74.34 73 GLN B CA 1
ATOM 5559 C C . GLN B 1 73 ? 37.536 51.832 34.617 1.00 69.37 73 GLN B C 1
ATOM 5560 O O . GLN B 1 73 ? 36.749 52.625 35.145 1.00 72.35 73 GLN B O 1
ATOM 5574 N N . ASP B 1 74 ? 37.311 51.316 33.417 1.00 62.00 74 ASP B N 1
ATOM 5575 C CA . ASP B 1 74 ? 36.168 51.703 32.605 1.00 65.27 74 ASP B CA 1
ATOM 5576 C C . ASP B 1 74 ? 35.000 50.750 32.831 1.00 64.82 74 ASP B C 1
ATOM 5577 O O . ASP B 1 74 ? 35.134 49.524 32.666 1.00 64.29 74 ASP B O 1
ATOM 5586 N N . ARG B 1 75 ? 33.834 51.312 33.162 1.00 66.51 75 ARG B N 1
ATOM 5587 C CA . ARG B 1 75 ? 32.757 50.457 33.645 1.00 68.51 75 ARG B CA 1
ATOM 5588 C C . ARG B 1 75 ? 32.114 49.662 32.520 1.00 56.00 75 ARG B C 1
ATOM 5589 O O . ARG B 1 75 ? 31.538 48.601 32.773 1.00 65.11 75 ARG B O 1
ATOM 5610 N N . ASP B 1 76 ? 32.152 50.171 31.289 1.00 62.73 76 ASP B N 1
ATOM 5611 C CA . ASP B 1 76 ? 31.568 49.454 30.155 1.00 59.01 76 ASP B CA 1
ATOM 5612 C C . ASP B 1 76 ? 32.367 48.197 29.837 1.00 54.10 76 ASP B C 1
ATOM 5613 O O . ASP B 1 76 ? 31.805 47.118 29.608 1.00 50.05 76 ASP B O 1
ATOM 5622 N N . ILE B 1 77 ? 33.684 48.345 29.771 1.00 46.63 77 ILE B N 1
ATOM 5623 C CA . ILE B 1 77 ? 34.562 47.196 29.614 1.00 51.80 77 ILE B CA 1
ATOM 5624 C C . ILE B 1 77 ? 34.313 46.192 30.726 1.00 58.39 77 ILE B C 1
ATOM 5625 O O . ILE B 1 77 ? 34.199 44.981 30.474 1.00 44.70 77 ILE B O 1
ATOM 5641 N N . GLN B 1 78 ? 34.193 46.679 31.966 1.00 59.65 78 GLN B N 1
ATOM 5642 C CA . GLN B 1 78 ? 33.851 45.791 33.075 1.00 56.95 78 GLN B CA 1
ATOM 5643 C C . GLN B 1 78 ? 32.516 45.105 32.829 1.00 46.63 78 GLN B C 1
ATOM 5644 O O . GLN B 1 78 ? 32.400 43.885 32.975 1.00 44.67 78 GLN B O 1
ATOM 5658 N N . ALA B 1 79 ? 31.518 45.851 32.377 1.00 56.26 79 ALA B N 1
ATOM 5659 C CA . ALA B 1 79 ? 30.245 45.212 32.063 1.00 54.04 79 ALA B CA 1
ATOM 5660 C C . ALA B 1 79 ? 30.371 44.104 31.008 1.00 66.20 79 ALA B C 1
ATOM 5661 O O . ALA B 1 79 ? 29.603 43.130 31.045 1.00 59.89 79 ALA B O 1
ATOM 5668 N N . VAL B 1 80 ? 31.284 44.250 30.043 1.00 61.31 80 VAL B N 1
ATOM 5669 C CA . VAL B 1 80 ? 31.431 43.262 28.985 1.00 52.21 80 VAL B CA 1
ATOM 5670 C C . VAL B 1 80 ? 32.151 42.027 29.499 1.00 51.12 80 VAL B C 1
ATOM 5671 O O . VAL B 1 80 ? 31.710 40.895 29.257 1.00 48.54 80 VAL B O 1
ATOM 5684 N N . ALA B 1 81 ? 33.269 42.236 30.196 1.00 46.24 81 ALA B N 1
ATOM 5685 C CA . ALA B 1 81 ? 33.939 41.151 30.896 1.00 54.92 81 ALA B CA 1
ATOM 5686 C C . ALA B 1 81 ? 32.933 40.318 31.684 1.00 63.37 81 ALA B C 1
ATOM 5687 O O . ALA B 1 81 ? 32.867 39.095 31.542 1.00 63.80 81 ALA B O 1
ATOM 5694 N N . THR B 1 82 ? 32.094 40.982 32.481 1.00 56.09 82 THR B N 1
ATOM 5695 C CA . THR B 1 82 ? 31.105 40.273 33.282 1.00 59.34 82 THR B CA 1
ATOM 5696 C C . THR B 1 82 ? 30.076 39.555 32.420 1.00 56.66 82 THR B C 1
ATOM 5697 O O . THR B 1 82 ? 29.720 38.412 32.702 1.00 67.04 82 THR B O 1
ATOM 5708 N N . SER B 1 83 ? 29.620 40.194 31.344 1.00 64.29 83 SER B N 1
ATOM 5709 C CA . SER B 1 83 ? 28.617 39.591 30.470 1.00 61.90 83 SER B CA 1
ATOM 5710 C C . SER B 1 83 ? 29.130 38.307 29.830 1.00 70.32 83 SER B C 1
ATOM 5711 O O . SER B 1 83 ? 28.356 37.379 29.567 1.00 72.00 83 SER B O 1
ATOM 5719 N N . LEU B 1 84 ? 30.408 38.266 29.504 1.00 67.61 84 LEU B N 1
ATOM 5720 C CA . LEU B 1 84 ? 31.095 37.032 29.140 1.00 67.92 84 LEU B CA 1
ATOM 5721 C C . LEU B 1 84 ? 31.179 36.210 30.420 1.00 78.77 84 LEU B C 1
ATOM 5722 O O . LEU B 1 84 ? 31.972 36.507 31.309 1.00 81.14 84 LEU B O 1
ATOM 5738 N N . LEU B 1 85 ? 30.318 35.190 30.544 1.00 104.96 85 LEU B N 1
ATOM 5739 C CA . LEU B 1 85 ? 29.888 34.768 31.882 1.00 95.81 85 LEU B CA 1
ATOM 5740 C C . LEU B 1 85 ? 30.958 33.896 32.536 1.00 81.57 85 LEU B C 1
ATOM 5741 O O . LEU B 1 85 ? 31.972 34.447 32.991 1.00 83.51 85 LEU B O 1
ATOM 5748 N N . PRO B 1 86 ? 30.803 32.573 32.641 1.00 80.69 86 PRO B N 1
ATOM 5749 C CA . PRO B 1 86 ? 31.854 31.794 33.303 1.00 86.44 86 PRO B CA 1
ATOM 5750 C C . PRO B 1 86 ? 33.017 31.526 32.360 1.00 73.13 86 PRO B C 1
ATOM 5751 O O . PRO B 1 86 ? 32.834 31.183 31.190 1.00 66.20 86 PRO B O 1
ATOM 5755 N N . LEU B 1 87 ? 34.223 31.691 32.881 1.00 74.03 87 LEU B N 1
ATOM 5756 C CA . LEU B 1 87 ? 35.415 31.193 32.210 1.00 73.78 87 LEU B CA 1
ATOM 5757 C C . LEU B 1 87 ? 35.496 29.659 32.310 1.00 88.72 87 LEU B C 1
ATOM 5758 O O . LEU B 1 87 ? 35.475 29.088 33.411 1.00 80.40 87 LEU B O 1
ATOM 5774 N N . THR B 1 88 ? 35.615 28.993 31.155 1.00 80.72 88 THR B N 1
ATOM 5775 C CA . THR B 1 88 ? 35.541 27.541 31.075 1.00 70.60 88 THR B CA 1
ATOM 5776 C C . THR B 1 88 ? 36.635 27.009 30.160 1.00 69.65 88 THR B C 1
ATOM 5777 O O . THR B 1 88 ? 37.270 27.765 29.412 1.00 67.43 88 THR B O 1
ATOM 5788 N N . GLU B 1 89 ? 36.827 25.685 30.202 1.00 72.48 89 GLU B N 1
ATOM 5789 C CA . GLU B 1 89 ? 37.808 25.041 29.329 1.00 84.60 89 GLU B CA 1
ATOM 5790 C C . GLU B 1 89 ? 37.431 25.190 27.861 1.00 74.20 89 GLU B C 1
ATOM 5791 O O . GLU B 1 89 ? 38.314 25.275 26.990 1.00 65.39 89 GLU B O 1
ATOM 5803 N N . ALA B 1 90 ? 36.131 25.251 27.575 1.00 59.43 90 ALA B N 1
ATOM 5804 C CA . ALA B 1 90 ? 35.599 25.471 26.243 1.00 76.45 90 ALA B CA 1
ATOM 5805 C C . ALA B 1 90 ? 35.638 26.927 25.779 1.00 75.14 90 ALA B C 1
ATOM 5806 O O . ALA B 1 90 ? 35.258 27.174 24.630 1.00 57.33 90 ALA B O 1
ATOM 5813 N N . ASN B 1 91 ? 36.018 27.875 26.651 1.00 75.76 91 ASN B N 1
ATOM 5814 C CA . ASN B 1 91 ? 36.256 29.259 26.295 1.00 58.02 91 ASN B CA 1
ATOM 5815 C C . ASN B 1 91 ? 37.718 29.622 26.220 1.00 69.11 91 ASN B C 1
ATOM 5816 O O . ASN B 1 91 ? 38.066 30.635 25.605 1.00 64.08 91 ASN B O 1
ATOM 5827 N N . LEU B 1 92 ? 38.544 28.943 27.009 1.00 61.26 92 LEU B N 1
ATOM 5828 C CA . LEU B 1 92 ? 39.852 29.501 27.296 1.00 62.90 92 LEU B CA 1
ATOM 5829 C C . LEU B 1 92 ? 40.570 29.906 26.019 1.00 64.69 92 LEU B C 1
ATOM 5830 O O . LEU B 1 92 ? 41.211 30.966 25.969 1.00 58.03 92 LEU B O 1
ATOM 5846 N N . ARG B 1 93 ? 40.473 29.087 24.971 1.00 52.61 93 ARG B N 1
ATOM 5847 C CA . ARG B 1 93 ? 41.246 29.376 23.768 1.00 64.53 93 ARG B CA 1
ATOM 5848 C C . ARG B 1 93 ? 40.807 30.715 23.180 1.00 59.48 93 ARG B C 1
ATOM 5849 O O . ARG B 1 93 ? 41.643 31.573 22.854 1.00 60.87 93 ARG B O 1
ATOM 5870 N N . MET B 1 94 ? 39.492 30.938 23.098 1.00 54.79 94 MET B N 1
ATOM 5871 C CA . MET B 1 94 ? 38.990 32.209 22.570 1.00 52.51 94 MET B CA 1
ATOM 5872 C C . MET B 1 94 ? 39.524 33.391 23.366 1.00 49.42 94 MET B C 1
ATOM 5873 O O . MET B 1 94 ? 40.010 34.380 22.804 1.00 48.04 94 MET B O 1
ATOM 5887 N N . PHE B 1 95 ? 39.405 33.335 24.683 1.00 48.44 95 PHE B N 1
ATOM 5888 C CA . PHE B 1 95 ? 39.991 34.390 25.492 1.00 47.97 95 PHE B CA 1
ATOM 5889 C C . PHE B 1 95 ? 41.489 34.505 25.247 1.00 48.44 95 PHE B C 1
ATOM 589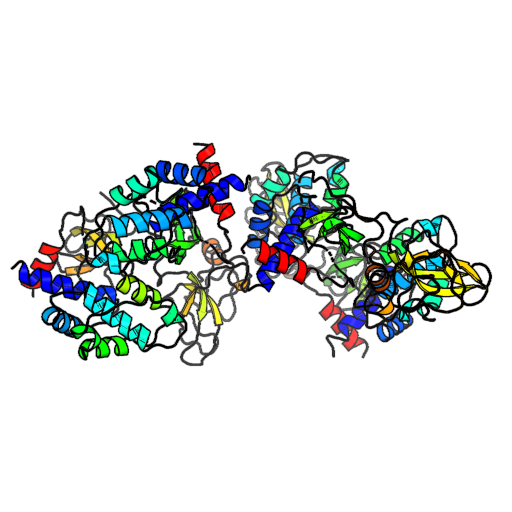0 O O . PHE B 1 95 ? 42.030 35.616 25.157 1.00 49.08 95 PHE B O 1
ATOM 5907 N N . GLN B 1 96 ? 42.182 33.387 25.107 1.00 51.07 96 GLN B N 1
ATOM 5908 C CA . GLN B 1 96 ? 43.624 33.496 24.944 1.00 56.55 96 GLN B CA 1
ATOM 5909 C C . GLN B 1 96 ? 43.984 34.203 23.644 1.00 56.78 96 GLN B C 1
ATOM 5910 O O . GLN B 1 96 ? 44.897 35.041 23.606 1.00 48.15 96 GLN B O 1
ATOM 5924 N N . ARG B 1 97 ? 43.261 33.880 22.568 1.00 45.43 97 ARG B N 1
ATOM 5925 C CA . ARG B 1 97 ? 43.561 34.441 21.256 1.00 53.84 97 ARG B CA 1
ATOM 5926 C C . ARG B 1 97 ? 43.187 35.915 21.182 1.00 54.96 97 ARG B C 1
ATOM 5927 O O . ARG B 1 97 ? 43.901 36.699 20.545 1.00 40.35 97 ARG B O 1
ATOM 5948 N N . ALA B 1 98 ? 42.075 36.305 21.836 1.00 50.12 98 ALA B N 1
ATOM 5949 C CA . ALA B 1 98 ? 41.759 37.715 21.953 1.00 50.31 98 ALA B CA 1
ATOM 5950 C C . ALA B 1 98 ? 42.887 38.451 22.655 1.00 44.39 98 ALA B C 1
ATOM 5951 O O . ALA B 1 98 ? 43.281 39.536 22.238 1.00 46.90 98 ALA B O 1
ATOM 5958 N N . GLN B 1 99 ? 43.453 37.859 23.702 1.00 49.88 99 GLN B N 1
ATOM 5959 C CA . GLN B 1 99 ? 44.515 38.523 24.453 1.00 47.65 99 GLN B CA 1
ATOM 5960 C C . GLN B 1 99 ? 45.790 38.660 23.643 1.00 42.35 99 GLN B C 1
ATOM 5961 O O . GLN B 1 99 ? 46.581 39.576 23.890 1.00 45.13 99 GLN B O 1
ATOM 5975 N N . ASP B 1 100 ? 45.987 37.829 22.647 1.00 48.70 100 ASP B N 1
ATOM 5976 C CA . ASP B 1 100 ? 47.189 37.936 21.829 1.00 53.58 100 ASP B CA 1
ATOM 5977 C C . ASP B 1 100 ? 46.963 38.721 20.547 1.00 48.95 100 ASP B C 1
ATOM 5978 O O . ASP B 1 100 ? 47.877 38.792 19.720 1.00 45.16 100 ASP B O 1
ATOM 5987 N N . ASP B 1 101 ? 45.752 39.252 20.358 1.00 54.21 101 ASP B N 1
ATOM 5988 C CA . ASP B 1 101 ? 45.394 40.064 19.206 1.00 48.53 101 ASP B CA 1
ATOM 5989 C C . ASP B 1 101 ? 45.387 39.211 17.943 1.00 48.40 101 ASP B C 1
ATOM 5990 O O . ASP B 1 101 ? 46.058 39.533 16.948 1.00 52.99 101 ASP B O 1
ATOM 5999 N N . LEU B 1 102 ? 44.590 38.145 17.959 1.00 52.05 102 LEU B N 1
ATOM 6000 C CA . LEU B 1 102 ? 44.707 37.057 17.009 1.00 57.20 102 LEU B CA 1
ATOM 6001 C C . LEU B 1 102 ? 43.356 36.583 16.491 1.00 50.45 102 LEU B C 1
ATOM 6002 O O . LEU B 1 102 ? 42.452 36.253 17.271 1.00 48.51 102 LEU B O 1
ATOM 6018 N N . ILE B 1 103 ? 43.214 36.535 15.172 1.00 45.60 103 ILE B N 1
ATOM 6019 C CA . ILE B 1 103 ? 42.051 35.933 14.529 1.00 39.14 103 ILE B CA 1
ATOM 6020 C C . ILE B 1 103 ? 42.544 34.863 13.572 1.00 45.40 103 ILE B C 1
ATOM 6021 O O . ILE B 1 103 ? 42.896 35.159 12.432 1.00 50.21 103 ILE B O 1
ATOM 6037 N N . PRO B 1 104 ? 42.577 33.595 13.993 1.00 43.95 104 PRO B N 1
ATOM 6038 C CA . PRO B 1 104 ? 43.122 32.567 13.106 1.00 51.17 104 PRO B CA 1
ATOM 6039 C C . PRO B 1 104 ? 42.322 32.526 11.817 1.00 41.05 104 PRO B C 1
ATOM 6040 O O . PRO B 1 104 ? 41.097 32.576 11.822 1.00 39.36 104 PRO B O 1
ATOM 6051 N N . ALA B 1 105 ? 43.024 32.510 10.692 1.00 45.09 105 ALA B N 1
ATOM 6052 C CA . ALA B 1 105 ? 42.378 32.759 9.431 1.00 51.85 105 ALA B CA 1
ATOM 6053 C C . ALA B 1 105 ? 42.793 31.719 8.404 1.00 48.08 105 ALA B C 1
ATOM 6054 O O . ALA B 1 105 ? 43.788 31.007 8.582 1.00 41.63 105 ALA B O 1
ATOM 6061 N N . VAL B 1 106 ? 42.009 31.644 7.329 1.00 49.29 106 VAL B N 1
ATOM 6062 C CA . VAL B 1 106 ? 42.331 30.756 6.226 1.00 41.79 106 VAL B CA 1
ATOM 6063 C C . VAL B 1 106 ? 41.795 31.351 4.934 1.00 33.49 106 VAL B C 1
ATOM 6064 O O . VAL B 1 106 ? 40.709 31.962 4.897 1.00 37.99 106 VAL B O 1
ATOM 6077 N N . ASP B 1 107 ? 42.543 31.142 3.856 1.00 36.55 107 ASP B N 1
ATOM 6078 C CA . ASP B 1 107 ? 42.130 31.514 2.514 1.00 41.21 107 ASP B CA 1
ATOM 6079 C C . ASP B 1 107 ? 41.267 30.429 1.882 1.00 40.84 107 ASP B C 1
ATOM 6080 O O . ASP B 1 107 ? 41.617 29.247 1.856 1.00 41.43 107 ASP B O 1
ATOM 6089 N N . ARG B 1 108 ? 40.120 30.817 1.368 1.00 42.03 108 ARG B N 1
ATOM 6090 C CA . ARG B 1 108 ? 39.151 29.848 0.859 1.00 38.67 108 ARG B CA 1
ATOM 6091 C C . ARG B 1 108 ? 38.512 30.410 -0.394 1.00 37.42 108 ARG B C 1
ATOM 6092 O O . ARG B 1 108 ? 38.449 31.631 -0.571 1.00 38.16 108 ARG B O 1
ATOM 6113 N N . GLN B 1 109 ? 38.113 29.502 -1.293 1.00 43.31 109 GLN B N 1
ATOM 6114 C CA . GLN B 1 109 ? 37.417 29.869 -2.525 1.00 37.30 109 GLN B CA 1
ATOM 6115 C C . GLN B 1 109 ? 35.910 29.751 -2.295 1.00 35.57 109 GLN B C 1
ATOM 6116 O O . GLN B 1 109 ? 35.450 28.844 -1.594 1.00 36.77 109 GLN B O 1
ATOM 6130 N N . PHE B 1 110 ? 35.147 30.662 -2.878 1.00 43.91 110 PHE B N 1
ATOM 6131 C CA . PHE B 1 110 ? 33.709 30.636 -2.694 1.00 42.87 110 PHE B CA 1
ATOM 6132 C C . PHE B 1 110 ? 33.041 30.770 -4.044 1.00 40.25 110 PHE B C 1
ATOM 6133 O O . PHE B 1 110 ? 33.581 31.413 -4.947 1.00 38.46 110 PHE B O 1
ATOM 6150 N N . ALA B 1 111 ? 31.849 30.158 -4.183 1.00 44.66 111 ALA B N 1
ATOM 6151 C CA . ALA B 1 111 ? 31.155 30.170 -5.473 1.00 52.62 111 ALA B CA 1
ATOM 6152 C C . ALA B 1 111 ? 29.646 30.219 -5.275 1.00 51.73 111 ALA B C 1
ATOM 6153 O O . ALA B 1 111 ? 29.060 29.263 -4.741 1.00 48.54 111 ALA B O 1
ATOM 6160 N N . CYS B 1 112 ? 29.027 31.304 -5.770 1.00 55.83 112 CYS B N 1
ATOM 6161 C CA . CYS B 1 112 ? 27.574 31.483 -5.715 1.00 55.98 112 CYS B CA 1
ATOM 6162 C C . CYS B 1 112 ? 26.950 30.902 -6.984 1.00 50.70 112 CYS B C 1
ATOM 6163 O O . CYS B 1 112 ? 27.080 31.471 -8.080 1.00 45.74 112 CYS B O 1
ATOM 6170 N N . SER B 1 113 ? 26.237 29.800 -6.829 1.00 49.42 113 SER B N 1
ATOM 6171 C CA . SER B 1 113 ? 25.555 29.221 -7.976 1.00 63.46 113 SER B CA 1
ATOM 6172 C C . SER B 1 113 ? 24.620 30.228 -8.645 1.00 57.90 113 SER B C 1
ATOM 6173 O O . SER B 1 113 ? 24.572 30.321 -9.870 1.00 57.32 113 SER B O 1
ATOM 6181 N N . SER B 1 114 ? 23.868 30.989 -7.846 1.00 62.23 114 SER B N 1
ATOM 6182 C CA . SER B 1 114 ? 22.803 31.826 -8.393 1.00 61.41 114 SER B CA 1
ATOM 6183 C C . SER B 1 114 ? 23.348 33.003 -9.181 1.00 58.46 114 SER B C 1
ATOM 6184 O O . SER B 1 114 ? 22.784 33.365 -10.210 1.00 54.48 114 SER B O 1
ATOM 6192 N N . CYS B 1 115 ? 24.413 33.639 -8.717 1.00 57.16 115 CYS B N 1
ATOM 6193 C CA . CYS B 1 115 ? 25.026 34.719 -9.489 1.00 52.87 115 CYS B CA 1
ATOM 6194 C C . CYS B 1 115 ? 26.059 34.223 -10.488 1.00 48.11 115 CYS B C 1
ATOM 6195 O O . CYS B 1 115 ? 26.534 35.008 -11.329 1.00 52.52 115 CYS B O 1
ATOM 6202 N N . ASP B 1 116 ? 26.405 32.941 -10.430 1.00 52.10 116 ASP B N 1
ATOM 6203 C CA . ASP B 1 116 ? 27.505 32.402 -11.207 1.00 53.11 116 ASP B CA 1
ATOM 6204 C C . ASP B 1 116 ? 28.770 33.216 -10.932 1.00 48.49 116 ASP B C 1
ATOM 6205 O O . ASP B 1 116 ? 29.536 33.579 -11.830 1.00 47.75 116 ASP B O 1
ATOM 6214 N N . HIS B 1 117 ? 29.016 33.470 -9.654 1.00 48.39 117 HIS B N 1
ATOM 6215 C CA . HIS B 1 117 ? 30.070 34.392 -9.248 1.00 49.77 117 HIS B CA 1
ATOM 6216 C C . HIS B 1 117 ? 31.011 33.658 -8.311 1.00 40.77 117 HIS B C 1
ATOM 6217 O O . HIS B 1 117 ? 30.567 33.022 -7.340 1.00 45.16 117 HIS B O 1
ATOM 6231 N N . VAL B 1 118 ? 32.309 33.743 -8.603 1.00 45.89 118 VAL B N 1
ATOM 6232 C CA . VAL B 1 118 ? 33.336 32.978 -7.901 1.00 38.45 118 VAL B CA 1
ATOM 6233 C C . VAL B 1 118 ? 34.343 33.965 -7.322 1.00 33.75 118 VAL B C 1
ATOM 6234 O O . VAL B 1 118 ? 34.631 35.005 -7.929 1.00 40.76 118 VAL B O 1
ATOM 6247 N N . TRP B 1 119 ? 34.790 33.709 -6.099 1.00 35.33 119 TRP B N 1
ATOM 6248 C CA . TRP B 1 119 ? 35.680 34.682 -5.463 1.00 42.35 119 TRP B CA 1
ATOM 6249 C C . TRP B 1 119 ? 36.482 33.965 -4.397 1.00 37.70 119 TRP B C 1
ATOM 6250 O O . TRP B 1 119 ? 36.173 32.815 -4.039 1.00 46.37 119 TRP B O 1
ATOM 6271 N N . TRP B 1 120 ? 37.559 34.637 -3.927 1.00 39.88 120 TRP B N 1
ATOM 6272 C CA . TRP B 1 120 ? 38.321 34.178 -2.769 1.00 41.30 120 TRP B CA 1
ATOM 6273 C C . TRP B 1 120 ? 38.250 35.113 -1.567 1.00 37.09 120 TRP B C 1
ATOM 6274 O O . TRP B 1 120 ? 38.169 36.331 -1.697 1.00 36.97 120 TRP B O 1
ATOM 6295 N N . ARG B 1 121 ? 38.272 34.522 -0.374 1.00 30.11 121 ARG B N 1
ATOM 6296 C CA . ARG B 1 121 ? 38.330 35.316 0.833 1.00 35.15 121 ARG B CA 1
ATOM 6297 C C . ARG B 1 121 ? 39.166 34.659 1.911 1.00 36.66 121 ARG B C 1
ATOM 6298 O O . ARG B 1 121 ? 39.150 33.437 2.044 1.00 41.20 121 ARG B O 1
ATOM 6319 N N . ARG B 1 122 ? 39.896 35.500 2.664 1.00 36.92 122 ARG B N 1
ATOM 6320 C CA . ARG B 1 122 ? 40.574 35.129 3.906 1.00 43.21 122 ARG B CA 1
ATOM 6321 C C . ARG B 1 122 ? 39.563 35.297 5.033 1.00 41.53 122 ARG B C 1
ATOM 6322 O O . ARG B 1 122 ? 39.019 36.378 5.234 1.00 42.40 122 ARG B O 1
ATOM 6343 N N . VAL B 1 123 ? 39.247 34.193 5.710 1.00 40.62 123 VAL B N 1
ATOM 6344 C CA . VAL B 1 123 ? 38.109 34.076 6.607 1.00 40.25 123 VAL B CA 1
ATOM 6345 C C . VAL B 1 123 ? 38.563 33.475 7.941 1.00 41.95 123 VAL B C 1
ATOM 6346 O O . VAL B 1 123 ? 39.571 32.730 7.977 1.00 37.31 123 VAL B O 1
ATOM 6359 N N . PRO B 1 124 ? 37.882 33.781 9.040 1.00 40.59 124 PRO B N 1
ATOM 6360 C CA . PRO B 1 124 ? 38.244 33.219 10.356 1.00 46.16 124 PRO B CA 1
ATOM 6361 C C . PRO B 1 124 ? 38.077 31.715 10.363 1.00 45.23 124 PRO B C 1
ATOM 6362 O O . PRO B 1 124 ? 37.045 31.190 9.939 1.00 40.78 124 PRO B O 1
ATOM 6373 N N . GLN B 1 125 ? 39.087 31.018 10.908 1.00 46.00 125 GLN B N 1
ATOM 6374 C CA . GLN B 1 125 ? 38.986 29.576 10.999 1.00 38.12 125 GLN B CA 1
ATOM 6375 C C . GLN B 1 125 ? 37.702 29.192 11.677 1.00 38.03 125 GLN B C 1
ATOM 6376 O O . GLN B 1 125 ? 37.070 28.201 11.276 1.00 44.07 125 GLN B O 1
ATOM 6390 N N . ARG B 1 126 ? 37.220 30.003 12.627 1.00 35.49 126 ARG B N 1
ATOM 6391 C CA . ARG B 1 126 ? 36.084 29.577 13.472 1.00 42.41 126 ARG B CA 1
ATOM 6392 C C . ARG B 1 126 ? 34.752 29.723 12.767 1.00 42.07 126 ARG B C 1
ATOM 6393 O O . ARG B 1 126 ? 33.742 29.235 13.293 1.00 47.19 126 ARG B O 1
ATOM 6414 N N . LYS B 1 127 ? 34.741 30.346 11.579 1.00 41.58 127 LYS B N 1
ATOM 6415 C CA . LYS B 1 127 ? 33.523 30.659 10.822 1.00 48.93 127 LYS B CA 1
ATOM 6416 C C . LYS B 1 127 ? 33.938 30.916 9.375 1.00 47.95 127 LYS B C 1
ATOM 6417 O O . LYS B 1 127 ? 34.004 32.081 8.937 1.00 47.58 127 LYS B O 1
ATOM 6433 N N . GLU B 1 128 ? 34.293 29.851 8.664 1.00 49.36 128 GLU B N 1
ATOM 6434 C CA . GLU B 1 128 ? 34.785 29.960 7.310 1.00 47.71 128 GLU B CA 1
ATOM 6435 C C . GLU B 1 128 ? 33.616 30.287 6.399 1.00 38.04 128 GLU B C 1
ATOM 6436 O O . GLU B 1 128 ? 32.977 29.391 5.825 1.00 42.73 128 GLU B O 1
ATOM 6448 N N . VAL B 1 129 ? 33.339 31.575 6.243 1.00 44.98 129 VAL B N 1
ATOM 6449 C CA . VAL B 1 129 ? 32.134 32.012 5.557 1.00 43.75 129 VAL B CA 1
ATOM 6450 C C . VAL B 1 129 ? 32.428 33.311 4.848 1.00 33.97 129 VAL B C 1
ATOM 6451 O O . VAL B 1 129 ? 33.159 34.151 5.360 1.00 44.38 129 VAL B O 1
ATOM 6464 N N . SER B 1 130 ? 31.763 33.543 3.715 1.00 34.03 130 SER B N 1
ATOM 6465 C CA . SER B 1 130 ? 31.932 34.802 3.009 1.00 36.37 130 SER B CA 1
ATOM 6466 C C . SER B 1 130 ? 30.665 35.164 2.250 1.00 52.63 130 SER B C 1
ATOM 6467 O O . SER B 1 130 ? 29.979 34.286 1.743 1.00 42.36 130 SER B O 1
ATOM 6475 N N . ARG B 1 131 ? 30.363 36.474 2.174 1.00 49.22 131 ARG B N 1
ATOM 6476 C CA . ARG B 1 131 ? 29.218 36.963 1.401 1.00 49.33 131 ARG B CA 1
ATOM 6477 C C . ARG B 1 131 ? 29.557 37.162 -0.069 1.00 42.17 131 ARG B C 1
ATOM 6478 O O . ARG B 1 131 ? 30.585 37.775 -0.399 1.00 44.97 131 ARG B O 1
ATOM 6499 N N . CYS B 1 132 ? 28.681 36.650 -0.942 1.00 42.71 132 CYS B N 1
ATOM 6500 C CA . CYS B 1 132 ? 28.691 36.994 -2.367 1.00 46.07 132 CYS B CA 1
ATOM 6501 C C . CYS B 1 132 ? 28.423 38.487 -2.566 1.00 48.35 132 CYS B C 1
ATOM 6502 O O . CYS B 1 132 ? 27.359 38.985 -2.216 1.00 46.19 132 CYS B O 1
ATOM 6509 N N . ARG B 1 133 ? 29.376 39.202 -3.153 1.00 46.86 133 ARG B N 1
ATOM 6510 C CA . ARG B 1 133 ? 29.186 40.613 -3.397 1.00 57.89 133 ARG B CA 1
ATOM 6511 C C . ARG B 1 133 ? 28.044 40.883 -4.351 1.00 50.51 133 ARG B C 1
ATOM 6512 O O . ARG B 1 133 ? 27.509 41.990 -4.337 1.00 54.67 133 ARG B O 1
ATOM 6533 N N . LYS B 1 134 ? 27.664 39.931 -5.193 1.00 57.61 134 LYS B N 1
ATOM 6534 C CA . LYS B 1 134 ? 26.616 40.237 -6.160 1.00 59.42 134 LYS B CA 1
ATOM 6535 C C . LYS B 1 134 ? 25.222 40.138 -5.532 1.00 59.10 134 LYS B C 1
ATOM 6536 O O . LYS B 1 134 ? 24.355 40.957 -5.840 1.00 69.82 134 LYS B O 1
ATOM 6555 N N . CYS B 1 135 ? 24.993 39.152 -4.650 1.00 59.06 135 CYS B N 1
ATOM 6556 C CA . CYS B 1 135 ? 23.694 38.925 -4.015 1.00 59.01 135 CYS B CA 1
ATOM 6557 C C . CYS B 1 135 ? 23.706 39.043 -2.493 1.00 54.09 135 CYS B C 1
ATOM 6558 O O . CYS B 1 135 ? 22.652 38.904 -1.861 1.00 60.18 135 CYS B O 1
ATOM 6565 N N . ARG B 1 136 ? 24.858 39.252 -1.880 1.00 54.36 136 ARG B N 1
ATOM 6566 C CA . ARG B 1 136 ? 25.052 39.447 -0.446 1.00 56.91 136 ARG B CA 1
ATOM 6567 C C . ARG B 1 136 ? 24.763 38.200 0.392 1.00 55.24 136 ARG B C 1
ATOM 6568 O O . ARG B 1 136 ? 24.864 38.268 1.628 1.00 55.48 136 ARG B O 1
ATOM 6589 N N . LYS B 1 137 ? 24.429 37.068 -0.222 1.00 54.04 137 LYS B N 1
ATOM 6590 C CA . LYS B 1 137 ? 24.179 35.850 0.558 1.00 53.66 137 LYS B CA 1
ATOM 6591 C C . LYS B 1 137 ? 25.479 35.236 1.079 1.00 46.93 137 LYS B C 1
ATOM 6592 O O . LYS B 1 137 ? 26.526 35.316 0.438 1.00 52.30 137 LYS B O 1
ATOM 6611 N N . ARG B 1 138 ? 25.430 34.691 2.295 1.00 40.81 138 ARG B N 1
ATOM 6612 C CA . ARG B 1 138 ? 26.581 34.021 2.851 1.00 44.63 138 ARG B CA 1
ATOM 6613 C C . ARG B 1 138 ? 26.688 32.604 2.315 1.00 54.11 138 ARG B C 1
ATOM 6614 O O . ARG B 1 138 ? 25.691 31.909 2.132 1.00 54.37 138 ARG B O 1
ATOM 6635 N N . TYR B 1 139 ? 27.924 32.161 2.158 1.00 49.35 139 TYR B N 1
ATOM 6636 C CA . TYR B 1 139 ? 28.266 30.864 1.602 1.00 46.48 139 TYR B CA 1
ATOM 6637 C C . TYR B 1 139 ? 29.404 30.267 2.413 1.00 49.41 139 TYR B C 1
ATOM 6638 O O . TYR B 1 139 ? 30.204 30.964 3.056 1.00 40.06 139 TYR B O 1
ATOM 6656 N N . GLU B 1 140 ? 29.492 28.964 2.356 1.00 40.31 140 GLU B N 1
ATOM 6657 C CA . GLU B 1 140 ? 30.618 28.212 2.904 1.00 39.55 140 GLU B CA 1
ATOM 6658 C C . GLU B 1 140 ? 31.605 27.895 1.783 1.00 40.28 140 GLU B C 1
ATOM 6659 O O . GLU B 1 140 ? 31.296 28.062 0.599 1.00 38.00 140 GLU B O 1
ATOM 6671 N N . PRO B 1 141 ? 32.813 27.473 2.118 1.00 42.55 141 PRO B N 1
ATOM 6672 C CA . PRO B 1 141 ? 33.848 27.351 1.083 1.00 41.66 141 PRO B CA 1
ATOM 6673 C C . PRO B 1 141 ? 33.540 26.249 0.068 1.00 45.13 141 PRO B C 1
ATOM 6674 O O . PRO B 1 141 ? 32.850 25.246 0.356 1.00 43.30 141 PRO B O 1
ATOM 6685 N N . VAL B 1 142 ? 34.056 26.426 -1.146 1.00 43.18 142 VAL B N 1
ATOM 6686 C CA . VAL B 1 142 ? 34.061 25.266 -2.050 1.00 37.37 142 VAL B CA 1
ATOM 6687 C C . VAL B 1 142 ? 35.003 24.227 -1.467 1.00 39.92 142 VAL B C 1
ATOM 6688 O O . VAL B 1 142 ? 36.009 24.607 -0.808 1.00 37.84 142 VAL B O 1
ATOM 6701 N N . PRO B 1 143 ? 34.618 22.950 -1.455 1.00 42.34 143 PRO B N 1
ATOM 6702 C CA . PRO B 1 143 ? 35.456 21.943 -0.781 1.00 43.52 143 PRO B CA 1
ATOM 6703 C C . PRO B 1 143 ? 36.811 21.806 -1.471 1.00 37.64 143 PRO B C 1
ATOM 6704 O O . PRO B 1 143 ? 36.968 22.087 -2.651 1.00 38.70 143 PRO B O 1
ATOM 6715 N N . ALA B 1 144 ? 37.814 21.429 -0.675 1.00 36.67 144 ALA B N 1
ATOM 6716 C CA . ALA B 1 144 ? 39.196 21.488 -1.106 1.00 41.68 144 ALA B CA 1
ATOM 6717 C C . ALA B 1 144 ? 39.400 20.621 -2.319 1.00 42.60 144 ALA B C 1
ATOM 6718 O O . ALA B 1 144 ? 40.065 21.029 -3.283 1.00 46.46 144 ALA B O 1
ATOM 6725 N N . ASP B 1 145 ? 38.837 19.402 -2.287 1.00 51.08 145 ASP B N 1
ATOM 6726 C CA . ASP B 1 145 ? 38.830 18.460 -3.402 1.00 39.12 145 ASP B CA 1
ATOM 6727 C C . ASP B 1 145 ? 38.119 19.004 -4.625 1.00 47.42 145 ASP B C 1
ATOM 6728 O O . ASP B 1 145 ? 38.243 18.417 -5.703 1.00 40.01 145 ASP B O 1
ATOM 6737 N N . LYS B 1 146 ? 37.418 20.129 -4.534 1.00 49.19 146 LYS B N 1
ATOM 6738 C CA . LYS B 1 146 ? 36.625 20.590 -5.669 1.00 37.80 146 LYS B CA 1
ATOM 6739 C C . LYS B 1 146 ? 37.082 21.941 -6.197 1.00 36.20 146 LYS B C 1
ATOM 6740 O O . LYS B 1 146 ? 36.396 22.537 -7.062 1.00 44.22 146 LYS B O 1
ATOM 6759 N N . MET B 1 147 ? 38.176 22.496 -5.654 1.00 44.50 147 MET B N 1
ATOM 6760 C CA . MET B 1 147 ? 38.587 23.867 -5.941 1.00 37.30 147 MET B CA 1
ATOM 6761 C C . MET B 1 147 ? 39.184 23.974 -7.334 1.00 40.31 147 MET B C 1
ATOM 6762 O O . MET B 1 147 ? 39.669 22.999 -7.924 1.00 34.54 147 MET B O 1
ATOM 6776 N N . TRP B 1 148 ? 39.189 25.192 -7.858 1.00 38.27 148 TRP B N 1
ATOM 6777 C CA . TRP B 1 148 ? 39.687 25.366 -9.211 1.00 40.18 148 TRP B CA 1
ATOM 6778 C C . TRP B 1 148 ? 40.289 26.752 -9.354 1.00 32.39 148 TRP B C 1
ATOM 6779 O O . TRP B 1 148 ? 40.030 27.646 -8.569 1.00 42.01 148 TRP B O 1
ATOM 6800 N N . GLY B 1 149 ? 41.123 26.876 -10.359 1.00 39.93 149 GLY B N 1
ATOM 6801 C CA . GLY B 1 149 ? 41.909 28.045 -10.686 1.00 35.31 149 GLY B CA 1
ATOM 6802 C C . GLY B 1 149 ? 43.258 27.585 -11.201 1.00 36.68 149 GLY B C 1
ATOM 6803 O O . GLY B 1 149 ? 43.421 26.445 -11.597 1.00 37.34 149 GLY B O 1
ATOM 6807 N N . LEU B 1 150 ? 44.245 28.479 -11.142 1.00 37.15 150 LEU B N 1
ATOM 6808 C CA . LEU B 1 150 ? 45.583 28.110 -11.560 1.00 30.42 150 LEU B CA 1
ATOM 6809 C C . LEU B 1 150 ? 46.199 27.077 -10.615 1.00 41.54 150 LEU B C 1
ATOM 6810 O O . LEU B 1 150 ? 46.394 27.340 -9.420 1.00 38.14 150 LEU B O 1
ATOM 6826 N N . ALA B 1 151 ? 46.630 25.955 -11.202 1.00 33.11 151 ALA B N 1
ATOM 6827 C CA . ALA B 1 151 ? 47.078 24.782 -10.472 1.00 33.13 151 ALA B CA 1
ATOM 6828 C C . ALA B 1 151 ? 48.524 24.457 -10.788 1.00 37.69 151 ALA B C 1
ATOM 6829 O O . ALA B 1 151 ? 48.990 24.644 -11.914 1.00 39.84 151 ALA B O 1
ATOM 6836 N N . GLU B 1 152 ? 49.211 23.978 -9.761 1.00 35.69 152 GLU B N 1
ATOM 6837 C CA . GLU B 1 152 ? 50.575 23.509 -9.903 1.00 37.18 152 GLU B CA 1
ATOM 6838 C C . GLU B 1 152 ? 50.555 21.999 -10.175 1.00 30.97 152 GLU B C 1
ATOM 6839 O O . GLU B 1 152 ? 49.901 21.214 -9.446 1.00 36.34 152 GLU B O 1
ATOM 6851 N N . PHE B 1 153 ? 51.337 21.581 -11.156 1.00 31.96 153 PHE B N 1
ATOM 6852 C CA . PHE B 1 153 ? 51.527 20.196 -11.516 1.00 35.38 153 PHE B CA 1
ATOM 6853 C C . PHE B 1 153 ? 53.004 19.868 -11.418 1.00 33.08 153 PHE B C 1
ATOM 6854 O O . PHE B 1 153 ? 53.857 20.666 -11.858 1.00 31.05 153 PHE B O 1
ATOM 6871 N N . HIS B 1 154 ? 53.297 18.680 -10.907 1.00 28.08 154 HIS B N 1
ATOM 6872 C CA . HIS B 1 154 ? 54.605 18.030 -10.936 1.00 35.88 154 HIS B CA 1
ATOM 6873 C C . HIS B 1 154 ? 54.452 16.612 -11.503 1.00 39.64 154 HIS B C 1
ATOM 6874 O O . HIS B 1 154 ? 53.829 15.720 -10.884 1.00 38.63 154 HIS B O 1
ATOM 6888 N N . CYS B 1 155 ? 55.088 16.368 -12.651 1.00 38.91 155 CYS B N 1
ATOM 6889 C CA . CYS B 1 155 ? 55.027 15.042 -13.259 1.00 38.84 155 CYS B CA 1
ATOM 6890 C C . CYS B 1 155 ? 55.802 14.017 -12.428 1.00 40.28 155 CYS B C 1
ATOM 6891 O O . CYS B 1 155 ? 57.021 14.191 -12.209 1.00 40.64 155 CYS B O 1
ATOM 6898 N N . PRO B 1 156 ? 55.171 12.939 -11.968 1.00 30.50 156 PRO B N 1
ATOM 6899 C CA . PRO B 1 156 ? 55.922 11.934 -11.226 1.00 38.11 156 PRO B CA 1
ATOM 6900 C C . PRO B 1 156 ? 56.759 11.058 -12.110 1.00 44.04 156 PRO B C 1
ATOM 6901 O O . PRO B 1 156 ? 57.669 10.409 -11.571 1.00 47.90 156 PRO B O 1
ATOM 6912 N N . LYS B 1 157 ? 56.526 11.059 -13.429 1.00 41.14 157 LYS B N 1
ATOM 6913 C CA . LYS B 1 157 ? 57.271 10.194 -14.330 1.00 43.69 157 LYS B CA 1
ATOM 6914 C C . LYS B 1 157 ? 58.551 10.852 -14.816 1.00 47.70 157 LYS B C 1
ATOM 6915 O O . LYS B 1 157 ? 59.632 10.287 -14.635 1.00 43.99 157 LYS B O 1
ATOM 6934 N N . CYS B 1 158 ? 58.472 12.058 -15.390 1.00 41.77 158 CYS B N 1
ATOM 6935 C CA . CYS B 1 158 ? 59.672 12.741 -15.884 1.00 41.35 158 CYS B CA 1
ATOM 6936 C C . CYS B 1 158 ? 60.152 13.923 -15.039 1.00 42.80 158 CYS B C 1
ATOM 6937 O O . CYS B 1 158 ? 61.250 14.431 -15.288 1.00 38.73 158 CYS B O 1
ATOM 6944 N N . ARG B 1 159 ? 59.392 14.335 -14.040 1.00 37.97 159 ARG B N 1
ATOM 6945 C CA . ARG B 1 159 ? 59.677 15.468 -13.120 1.00 46.42 159 ARG B CA 1
ATOM 6946 C C . ARG B 1 159 ? 59.432 16.849 -13.727 1.00 42.46 159 ARG B C 1
ATOM 6947 O O . ARG B 1 159 ? 59.804 17.878 -13.104 1.00 46.13 159 ARG B O 1
ATOM 6968 N N . HIS B 1 160 ? 58.809 16.906 -14.902 1.00 38.61 160 HIS B N 1
ATOM 6969 C CA . HIS B 1 160 ? 58.428 18.177 -15.473 1.00 31.71 160 HIS B CA 1
ATOM 6970 C C . HIS B 1 160 ? 57.424 18.882 -14.573 1.00 31.73 160 HIS B C 1
ATOM 6971 O O . HIS B 1 160 ? 56.496 18.255 -14.047 1.00 38.98 160 HIS B O 1
ATOM 6985 N N . ASN B 1 161 ? 57.626 20.192 -14.385 1.00 35.86 161 ASN B N 1
ATOM 6986 C CA . ASN B 1 161 ? 56.769 21.042 -13.569 1.00 42.43 161 ASN B CA 1
ATOM 6987 C C . ASN B 1 161 ? 56.065 22.021 -14.485 1.00 47.58 161 ASN B C 1
ATOM 6988 O O . ASN B 1 161 ? 56.697 22.618 -15.346 1.00 35.71 161 ASN B O 1
ATOM 6999 N N . PHE B 1 162 ? 54.774 22.190 -14.288 1.00 45.59 162 PHE B N 1
ATOM 7000 C CA . PHE B 1 162 ? 54.003 23.066 -15.151 1.00 39.51 162 PHE B CA 1
ATOM 7001 C C . PHE B 1 162 ? 52.834 23.615 -14.358 1.00 33.96 162 PHE B C 1
ATOM 7002 O O . PHE B 1 162 ? 52.629 23.265 -13.189 1.00 35.40 162 PHE B O 1
ATOM 7019 N N . ARG B 1 163 ? 52.163 24.598 -14.960 1.00 42.62 163 ARG B N 1
ATOM 7020 C CA . ARG B 1 163 ? 51.103 25.360 -14.319 1.00 46.20 163 ARG B CA 1
ATOM 7021 C C . ARG B 1 163 ? 49.971 25.521 -15.309 1.00 36.39 163 ARG B C 1
ATOM 7022 O O . ARG B 1 163 ? 50.198 25.873 -16.461 1.00 55.54 163 ARG B O 1
ATOM 7043 N N . GLY B 1 164 ? 48.752 25.329 -14.842 1.00 36.51 164 GLY B N 1
ATOM 7044 C CA . GLY B 1 164 ? 47.615 25.516 -15.705 1.00 38.74 164 GLY B CA 1
ATOM 7045 C C . GLY B 1 164 ? 46.305 25.495 -14.973 1.00 38.19 164 GLY B C 1
ATOM 7046 O O . GLY B 1 164 ? 46.088 24.724 -14.037 1.00 43.15 164 GLY B O 1
ATOM 7050 N N . TRP B 1 165 ? 45.392 26.334 -15.459 1.00 42.78 165 TRP B N 1
ATOM 7051 C CA . TRP B 1 165 ? 44.043 26.368 -14.930 1.00 45.26 165 TRP B CA 1
ATOM 7052 C C . TRP B 1 165 ? 43.402 24.998 -14.974 1.00 40.73 165 TRP B C 1
ATOM 7053 O O . TRP B 1 165 ? 43.357 24.359 -16.038 1.00 39.68 165 TRP B O 1
ATOM 7074 N N . ALA B 1 166 ? 42.871 24.583 -13.817 1.00 32.99 166 ALA B N 1
ATOM 7075 C CA . ALA B 1 166 ? 42.364 23.245 -13.625 1.00 33.78 166 ALA B CA 1
ATOM 7076 C C . ALA B 1 166 ? 41.504 23.198 -12.374 1.00 36.90 166 ALA B C 1
ATOM 7077 O O . ALA B 1 166 ? 41.589 24.058 -11.504 1.00 39.61 166 ALA B O 1
ATOM 7084 N N . GLN B 1 167 ? 40.719 22.150 -12.283 1.00 37.21 167 GLN B N 1
ATOM 7085 C CA . GLN B 1 167 ? 40.099 21.752 -11.025 1.00 42.24 167 GLN B CA 1
ATOM 7086 C C . GLN B 1 167 ? 40.856 20.606 -10.376 1.00 40.38 167 GLN B C 1
ATOM 7087 O O . GLN B 1 167 ? 41.423 19.740 -11.065 1.00 40.19 167 GLN B O 1
ATOM 7101 N N . MET B 1 168 ? 40.888 20.624 -9.031 1.00 32.97 168 MET B N 1
ATOM 7102 C CA . MET B 1 168 ? 41.468 19.509 -8.276 1.00 33.35 168 MET B CA 1
ATOM 7103 C C . MET B 1 168 ? 40.755 18.194 -8.562 1.00 32.49 168 MET B C 1
ATOM 7104 O O . MET B 1 168 ? 39.553 18.169 -8.772 1.00 35.35 168 MET B O 1
ATOM 7118 N N . GLY B 1 169 ? 41.505 17.081 -8.476 1.00 33.21 169 GLY B N 1
ATOM 7119 C CA . GLY B 1 169 ? 41.044 15.748 -8.803 1.00 31.51 169 GLY B CA 1
ATOM 7120 C C . GLY B 1 169 ? 40.913 15.403 -10.295 1.00 36.40 169 GLY B C 1
ATOM 7121 O O . GLY B 1 169 ? 40.414 14.312 -10.614 1.00 40.08 169 GLY B O 1
ATOM 7125 N N . SER B 1 170 ? 41.305 16.296 -11.187 1.00 38.64 170 SER B N 1
ATOM 7126 C CA . SER B 1 170 ? 41.158 16.177 -12.635 1.00 45.77 170 SER B CA 1
ATOM 7127 C C . SER B 1 170 ? 42.554 16.232 -13.216 1.00 41.76 170 SER B C 1
ATOM 7128 O O . SER B 1 170 ? 43.244 17.253 -13.069 1.00 47.30 170 SER B O 1
ATOM 7136 N N . PRO B 1 171 ? 43.037 15.165 -13.833 1.00 44.36 171 PRO B N 1
ATOM 7137 C CA . PRO B 1 171 ? 44.424 15.144 -14.346 1.00 36.55 171 PRO B CA 1
ATOM 7138 C C . PRO B 1 171 ? 44.558 15.966 -15.625 1.00 32.13 171 PRO B C 1
ATOM 7139 O O . PRO B 1 171 ? 43.576 16.219 -16.341 1.00 37.73 171 PRO B O 1
ATOM 7150 N N . SER B 1 172 ? 45.795 16.392 -15.896 1.00 37.86 172 SER B N 1
ATOM 7151 C CA . SER B 1 172 ? 46.174 17.103 -17.119 1.00 34.70 172 SER B CA 1
ATOM 7152 C C . SER B 1 172 ? 47.410 16.409 -17.681 1.00 37.52 172 SER B C 1
ATOM 7153 O O . SER B 1 172 ? 48.275 15.944 -16.930 1.00 38.36 172 SER B O 1
ATOM 7161 N N . PRO B 1 173 ? 47.544 16.357 -19.000 1.00 39.66 173 PRO B N 1
ATOM 7162 C CA . PRO B 1 173 ? 48.694 15.647 -19.581 1.00 35.58 173 PRO B CA 1
ATOM 7163 C C . PRO B 1 173 ? 49.981 16.376 -19.356 1.00 31.32 173 PRO B C 1
ATOM 7164 O O . PRO B 1 173 ? 50.073 17.606 -19.514 1.00 44.11 173 PRO B O 1
ATOM 7175 N N . CYS B 1 174 ? 51.017 15.614 -18.968 1.00 34.28 174 CYS B N 1
ATOM 7176 C CA . CYS B 1 174 ? 52.345 16.233 -18.906 1.00 33.23 174 CYS B CA 1
ATOM 7177 C C . CYS B 1 174 ? 52.793 16.641 -20.320 1.00 54.50 174 CYS B C 1
ATOM 7178 O O . CYS B 1 174 ? 52.828 15.797 -21.213 1.00 44.28 174 CYS B O 1
ATOM 7185 N N . TYR B 1 175 ? 53.085 17.948 -20.517 1.00 46.68 175 TYR B N 1
ATOM 7186 C CA . TYR B 1 175 ? 53.656 18.500 -21.736 1.00 58.08 175 TYR B CA 1
ATOM 7187 C C . TYR B 1 175 ? 54.770 17.587 -22.249 1.00 60.79 175 TYR B C 1
ATOM 7188 O O . TYR B 1 175 ? 54.946 17.396 -23.455 1.00 62.98 175 TYR B O 1
ATOM 7206 N N . GLY B 1 176 ? 55.563 17.056 -21.334 1.00 53.45 176 GLY B N 1
ATOM 7207 C CA . GLY B 1 176 ? 56.757 16.350 -21.714 1.00 54.84 176 GLY B CA 1
ATOM 7208 C C . GLY B 1 176 ? 56.551 14.895 -22.061 1.00 57.08 176 GLY B C 1
ATOM 7209 O O . GLY B 1 176 ? 57.093 14.430 -23.057 1.00 50.39 176 GLY B O 1
ATOM 7213 N N . CYS B 1 177 ? 55.806 14.160 -21.255 1.00 41.45 177 CYS B N 1
ATOM 7214 C CA . CYS B 1 177 ? 55.737 12.725 -21.431 1.00 43.81 177 CYS B CA 1
ATOM 7215 C C . CYS B 1 177 ? 54.324 12.182 -21.647 1.00 41.24 177 CYS B C 1
ATOM 7216 O O . CYS B 1 177 ? 54.173 10.994 -21.954 1.00 45.85 177 CYS B O 1
ATOM 7223 N N . GLY B 1 178 ? 53.295 13.022 -21.496 1.00 46.72 178 GLY B N 1
ATOM 7224 C CA . GLY B 1 178 ? 51.931 12.573 -21.621 1.00 37.68 178 GLY B CA 1
ATOM 7225 C C . GLY B 1 178 ? 51.297 11.988 -20.393 1.00 38.69 178 GLY B C 1
ATOM 7226 O O . GLY B 1 178 ? 50.073 11.749 -20.426 1.00 34.89 178 GLY B O 1
ATOM 7230 N N . PHE B 1 179 ? 52.050 11.746 -19.307 1.00 38.43 179 PHE B N 1
ATOM 7231 C CA . PHE B 1 179 ? 51.431 11.185 -18.113 1.00 42.83 179 PHE B CA 1
ATOM 7232 C C . PHE B 1 179 ? 50.269 12.064 -17.642 1.00 43.80 179 PHE B C 1
ATOM 7233 O O . PHE B 1 179 ? 50.347 13.294 -17.703 1.00 36.07 179 PHE B O 1
ATOM 7250 N N . PRO B 1 180 ? 49.160 11.471 -17.196 1.00 41.78 180 PRO B N 1
ATOM 7251 C CA . PRO B 1 180 ? 48.086 12.272 -16.583 1.00 51.70 180 PRO B CA 1
ATOM 7252 C C . PRO B 1 180 ? 48.452 12.676 -15.158 1.00 40.81 180 PRO B C 1
ATOM 7253 O O . PRO B 1 180 ? 48.519 11.853 -14.241 1.00 37.91 180 PRO B O 1
ATOM 7264 N N . VAL B 1 181 ? 48.739 13.971 -14.987 1.00 39.62 181 VAL B N 1
ATOM 7265 C CA . VAL B 1 181 ? 49.208 14.507 -13.714 1.00 32.50 181 VAL B CA 1
ATOM 7266 C C . VAL B 1 181 ? 48.021 15.112 -12.999 1.00 29.03 181 VAL B C 1
ATOM 7267 O O . VAL B 1 181 ? 47.286 15.928 -13.606 1.00 34.41 181 VAL B O 1
ATOM 7280 N N . TYR B 1 182 ? 47.900 14.809 -11.681 1.00 40.30 182 TYR B N 1
ATOM 7281 C CA . TYR B 1 182 ? 46.853 15.481 -10.925 1.00 44.57 182 TYR B CA 1
ATOM 7282 C C . TYR B 1 182 ? 47.427 16.686 -10.225 1.00 29.87 182 TYR B C 1
ATOM 7283 O O . TYR B 1 182 ? 48.552 16.636 -9.687 1.00 30.96 182 TYR B O 1
ATOM 7301 N N . PRO B 1 183 ? 46.699 17.775 -10.217 1.00 34.57 183 PRO B N 1
ATOM 7302 C CA . PRO B 1 183 ? 47.250 19.013 -9.643 1.00 32.55 183 PRO B CA 1
ATOM 7303 C C . PRO B 1 183 ? 47.551 18.846 -8.147 1.00 34.26 183 PRO B C 1
ATOM 7304 O O . PRO B 1 183 ? 46.809 18.167 -7.429 1.00 36.52 183 PRO B O 1
ATOM 7315 N N . THR B 1 184 ? 48.683 19.423 -7.723 1.00 40.08 184 THR B N 1
ATOM 7316 C CA . THR B 1 184 ? 49.059 19.464 -6.320 1.00 37.14 184 THR B CA 1
ATOM 7317 C C . THR B 1 184 ? 48.132 20.359 -5.508 1.00 33.47 184 THR B C 1
ATOM 7318 O O . THR B 1 184 ? 47.695 19.978 -4.407 1.00 37.79 184 THR B O 1
ATOM 7329 N N . ARG B 1 185 ? 47.819 21.551 -6.033 1.00 35.43 185 ARG B N 1
ATOM 7330 C CA . ARG B 1 185 ? 47.052 22.605 -5.339 1.00 32.53 185 ARG B CA 1
ATOM 7331 C C . ARG B 1 185 ? 46.639 23.714 -6.301 1.00 36.57 185 ARG B C 1
ATOM 7332 O O . ARG B 1 185 ? 47.204 23.877 -7.385 1.00 33.85 185 ARG B O 1
ATOM 7353 N N . ILE B 1 186 ? 45.670 24.496 -5.869 1.00 34.09 186 ILE B N 1
ATOM 7354 C CA . ILE B 1 186 ? 45.281 25.726 -6.541 1.00 34.79 186 ILE B CA 1
ATOM 7355 C C . ILE B 1 186 ? 45.954 26.939 -5.911 1.00 35.07 186 ILE B C 1
ATOM 7356 O O . ILE B 1 186 ? 45.896 27.125 -4.700 1.00 39.29 186 ILE B O 1
ATOM 7372 N N . LEU B 1 187 ? 46.500 27.792 -6.713 1.00 28.72 187 LEU B N 1
ATOM 7373 C CA . LEU B 1 187 ? 47.045 29.049 -6.180 1.00 36.63 187 LEU B CA 1
ATOM 7374 C C . LEU B 1 187 ? 46.048 30.168 -6.416 1.00 27.65 187 LEU B C 1
ATOM 7375 O O . LEU B 1 187 ? 45.559 30.354 -7.557 1.00 40.14 187 LEU B O 1
ATOM 7391 N N . PRO B 1 188 ? 45.684 30.943 -5.364 1.00 34.77 188 PRO B N 1
ATOM 7392 C CA . PRO B 1 188 ? 44.675 31.998 -5.564 1.00 34.03 188 PRO B CA 1
ATOM 7393 C C . PRO B 1 188 ? 45.250 33.137 -6.387 1.00 31.61 188 PRO B C 1
ATOM 7394 O O . PRO B 1 188 ? 46.468 33.393 -6.352 1.00 35.97 188 PRO B O 1
ATOM 7405 N N . PRO B 1 189 ? 44.412 33.862 -7.135 1.00 28.42 189 PRO B N 1
ATOM 7406 C CA . PRO B 1 189 ? 44.857 35.145 -7.716 1.00 40.91 189 PRO B CA 1
ATOM 7407 C C . PRO B 1 189 ? 45.303 36.116 -6.643 1.00 44.67 189 PRO B C 1
ATOM 7408 O O . PRO B 1 189 ? 44.652 36.277 -5.597 1.00 39.59 189 PRO B O 1
ATOM 7419 N N . ARG B 1 190 ? 46.422 36.785 -6.898 1.00 31.03 190 ARG B N 1
ATOM 7420 C CA . ARG B 1 190 ? 47.039 37.642 -5.896 1.00 32.27 190 ARG B CA 1
ATOM 7421 C C . ARG B 1 190 ? 47.712 38.762 -6.648 1.00 40.89 190 ARG B C 1
ATOM 7422 O O . ARG B 1 190 ? 48.360 38.528 -7.662 1.00 39.82 190 ARG B O 1
ATOM 7443 N N . TRP B 1 191 ? 47.482 40.001 -6.205 1.00 41.69 191 TRP B N 1
ATOM 7444 C CA . TRP B 1 191 ? 48.121 41.136 -6.866 1.00 40.84 191 TRP B CA 1
ATOM 7445 C C . TRP B 1 191 ? 49.619 41.089 -6.640 1.00 37.26 191 TRP B C 1
ATOM 7446 O O . TRP B 1 191 ? 50.354 41.773 -7.353 1.00 42.87 191 TRP B O 1
ATOM 7467 N N . ASP B 1 192 ? 50.089 40.333 -5.653 1.00 41.89 192 ASP B N 1
ATOM 7468 C CA . ASP B 1 192 ? 51.508 40.266 -5.358 1.00 38.43 192 ASP B CA 1
ATOM 7469 C C . ASP B 1 192 ? 52.123 38.978 -5.845 1.00 35.34 192 ASP B C 1
ATOM 7470 O O . ASP B 1 192 ? 53.247 38.660 -5.452 1.00 36.47 192 ASP B O 1
ATOM 7479 N N . ARG B 1 193 ? 51.446 38.265 -6.754 1.00 33.59 193 ARG B N 1
ATOM 7480 C CA . ARG B 1 193 ? 51.947 37.058 -7.387 1.00 44.08 193 ARG B CA 1
ATOM 7481 C C . ARG B 1 193 ? 51.707 37.091 -8.896 1.00 38.26 193 ARG B C 1
ATOM 7482 O O . ARG B 1 193 ? 51.076 38.022 -9.469 1.00 34.70 193 ARG B O 1
ATOM 7503 N N . ASP B 1 194 ? 52.194 36.057 -9.533 1.00 35.22 194 ASP B N 1
ATOM 7504 C CA . ASP B 1 194 ? 52.164 35.930 -10.975 1.00 40.67 194 ASP B CA 1
ATOM 7505 C C . ASP B 1 194 ? 50.732 36.125 -11.478 1.00 35.12 194 ASP B C 1
ATOM 7506 O O . ASP B 1 194 ? 49.829 35.385 -11.051 1.00 39.90 194 ASP B O 1
ATOM 7515 N N . PRO B 1 195 ? 50.492 37.053 -12.392 1.00 25.87 195 PRO B N 1
ATOM 7516 C CA . PRO B 1 195 ? 49.149 37.191 -12.950 1.00 30.25 195 PRO B CA 1
ATOM 7517 C C . PRO B 1 195 ? 48.628 35.925 -13.677 1.00 38.37 195 PRO B C 1
ATOM 7518 O O . PRO B 1 195 ? 47.469 35.951 -14.112 1.00 35.75 195 PRO B O 1
ATOM 7529 N N . ASP B 1 196 ? 49.449 34.853 -13.886 1.00 33.46 196 ASP B N 1
ATOM 7530 C CA . ASP B 1 196 ? 48.817 33.686 -14.535 1.00 36.86 196 ASP B CA 1
ATOM 7531 C C . ASP B 1 196 ? 47.810 33.025 -13.590 1.00 36.78 196 ASP B C 1
ATOM 7532 O O . ASP B 1 196 ? 47.138 32.048 -13.995 1.00 37.27 196 ASP B O 1
ATOM 7541 N N . ARG B 1 197 ? 47.723 33.519 -12.345 1.00 35.47 197 ARG B N 1
ATOM 7542 C CA . ARG B 1 197 ? 46.750 32.992 -11.424 1.00 41.41 197 ARG B CA 1
ATOM 7543 C C . ARG B 1 197 ? 45.398 33.678 -11.504 1.00 34.88 197 ARG B C 1
ATOM 7544 O O . ARG B 1 197 ? 44.446 33.295 -10.791 1.00 37.29 197 ARG B O 1
ATOM 7565 N N . ARG B 1 198 ? 45.304 34.681 -12.338 1.00 31.47 198 ARG B N 1
ATOM 7566 C CA . ARG B 1 198 ? 44.053 35.378 -12.615 1.00 43.61 198 ARG B CA 1
ATOM 7567 C C . ARG B 1 198 ? 43.433 34.794 -13.881 1.00 40.55 198 ARG B C 1
ATOM 7568 O O . ARG B 1 198 ? 44.136 34.339 -14.785 1.00 37.60 198 ARG B O 1
ATOM 7589 N N . SER B 1 199 ? 42.101 34.825 -13.931 1.00 44.84 199 SER B N 1
ATOM 7590 C CA . SER B 1 199 ? 41.349 34.390 -15.103 1.00 37.87 199 SER B CA 1
ATOM 7591 C C . SER B 1 199 ? 41.510 35.306 -16.313 1.00 37.87 199 SER B C 1
ATOM 7592 O O . SER B 1 199 ? 41.215 34.885 -17.434 1.00 45.03 199 SER B O 1
ATOM 7600 N N . THR B 1 200 ? 41.994 36.518 -16.120 1.00 42.19 200 THR B N 1
ATOM 7601 C CA . THR B 1 200 ? 42.213 37.519 -17.161 1.00 44.75 200 THR B CA 1
ATOM 7602 C C . THR B 1 200 ? 43.507 37.253 -17.929 1.00 44.77 200 THR B C 1
ATOM 7603 O O . THR B 1 200 ? 43.809 37.971 -18.905 1.00 48.65 200 THR B O 1
ATOM 7614 N N . HIS B 1 201 ? 44.256 36.237 -17.505 1.00 40.52 201 HIS B N 1
ATOM 7615 C CA . HIS B 1 201 ? 45.519 35.900 -18.134 1.00 31.28 201 HIS B CA 1
ATOM 7616 C C . HIS B 1 201 ? 45.235 34.963 -19.295 1.00 45.47 201 HIS B C 1
ATOM 7617 O O . HIS B 1 201 ? 44.372 34.075 -19.181 1.00 39.60 201 HIS B O 1
ATOM 7631 N N . THR B 1 202 ? 46.012 35.125 -20.360 1.00 40.42 202 THR B N 1
ATOM 7632 C CA . THR B 1 202 ? 45.917 34.264 -21.518 1.00 39.23 202 THR B CA 1
ATOM 7633 C C . THR B 1 202 ? 45.999 32.825 -21.057 1.00 45.92 202 THR B C 1
ATOM 7634 O O . THR B 1 202 ? 46.815 32.479 -20.206 1.00 46.95 202 THR B O 1
ATOM 7645 N N . HIS B 1 203 ? 45.167 31.990 -21.651 1.00 43.27 203 HIS B N 1
ATOM 7646 C CA . HIS B 1 203 ? 45.036 30.604 -21.261 1.00 44.78 203 HIS B CA 1
ATOM 7647 C C . HIS B 1 203 ? 44.818 29.720 -22.497 1.00 50.24 203 HIS B C 1
ATOM 7648 O O . HIS B 1 203 ? 44.089 30.078 -23.427 1.00 45.58 203 HIS B O 1
ATOM 7662 N N . SER B 1 204 ? 45.495 28.568 -22.494 1.00 41.22 204 SER B N 1
ATOM 7663 C CA . SER B 1 204 ? 45.384 27.500 -23.455 1.00 43.90 204 SER B CA 1
ATOM 7664 C C . SER B 1 204 ? 45.564 26.202 -22.696 1.00 43.43 204 SER B C 1
ATOM 7665 O O . SER B 1 204 ? 46.415 26.115 -21.802 1.00 43.13 204 SER B O 1
ATOM 7673 N N . CYS B 1 205 ? 44.817 25.175 -23.075 1.00 46.35 205 CYS B N 1
ATOM 7674 C CA . CYS B 1 205 ? 45.077 23.852 -22.506 1.00 41.64 205 CYS B CA 1
ATOM 7675 C C . CYS B 1 205 ? 44.544 22.797 -23.478 1.00 43.53 205 CYS B C 1
ATOM 7676 O O . CYS B 1 205 ? 43.886 23.121 -24.473 1.00 48.91 205 CYS B O 1
ATOM 7683 N N . SER B 1 206 ? 44.838 21.535 -23.155 1.00 41.80 206 SER B N 1
ATOM 7684 C CA . SER B 1 206 ? 44.549 20.383 -23.996 1.00 48.14 206 SER B CA 1
ATOM 7685 C C . SER B 1 206 ? 43.125 19.891 -23.867 1.00 49.86 206 SER B C 1
ATOM 7686 O O . SER B 1 206 ? 42.787 18.854 -24.425 1.00 53.09 206 SER B O 1
ATOM 7694 N N . ALA B 1 207 ? 42.254 20.587 -23.158 1.00 44.93 207 ALA B N 1
ATOM 7695 C CA . ALA B 1 207 ? 40.877 20.116 -23.064 1.00 48.98 207 ALA B CA 1
ATOM 7696 C C . ALA B 1 207 ? 40.140 20.333 -24.387 1.00 59.69 207 ALA B C 1
ATOM 7697 O O . ALA B 1 207 ? 40.314 21.350 -25.081 1.00 43.23 207 ALA B O 1
ATOM 7704 N N . ALA B 1 208 ? 39.242 19.395 -24.680 1.00 52.20 208 ALA B N 1
ATOM 7705 C CA . ALA B 1 208 ? 38.592 19.357 -25.981 1.00 58.13 208 ALA B CA 1
ATOM 7706 C C . ALA B 1 208 ? 37.791 20.630 -26.253 1.00 50.55 208 ALA B C 1
ATOM 7707 O O . ALA B 1 208 ? 37.732 21.100 -27.405 1.00 50.13 208 ALA B O 1
ATOM 7714 N N . ASP B 1 209 ? 37.169 21.209 -25.230 1.00 48.28 209 ASP B N 1
ATOM 7715 C CA . ASP B 1 209 ? 36.323 22.381 -25.432 1.00 48.66 209 ASP B CA 1
ATOM 7716 C C . ASP B 1 209 ? 36.990 23.711 -25.026 1.00 49.21 209 ASP B C 1
ATOM 7717 O O . ASP B 1 209 ? 36.296 24.709 -24.770 1.00 48.14 209 ASP B O 1
ATOM 7726 N N . CYS B 1 210 ? 38.322 23.750 -24.945 1.00 49.80 210 CYS B N 1
ATOM 7727 C CA . CYS B 1 210 ? 39.003 24.959 -24.480 1.00 47.99 210 CYS B CA 1
ATOM 7728 C C . CYS B 1 210 ? 38.812 26.083 -25.484 1.00 49.29 210 CYS B C 1
ATOM 7729 O O . CYS B 1 210 ? 38.971 25.872 -26.695 1.00 51.15 210 CYS B O 1
ATOM 7736 N N . TYR B 1 211 ? 38.562 27.294 -24.983 1.00 58.59 211 TYR B N 1
ATOM 7737 C CA . TYR B 1 211 ? 38.382 28.435 -25.881 1.00 55.41 211 TYR B CA 1
ATOM 7738 C C . TYR B 1 211 ? 39.617 28.725 -26.743 1.00 49.89 211 TYR B C 1
ATOM 7739 O O . TYR B 1 211 ? 39.498 29.418 -27.762 1.00 49.11 211 TYR B O 1
ATOM 7757 N N . ASN B 1 212 ? 40.784 28.197 -26.384 1.00 48.62 212 ASN B N 1
ATOM 7758 C CA . ASN B 1 212 ? 42.039 28.415 -27.093 1.00 41.85 212 ASN B CA 1
ATOM 7759 C C . ASN B 1 212 ? 42.877 27.137 -26.995 1.00 44.93 212 ASN B C 1
ATOM 7760 O O . ASN B 1 212 ? 44.033 27.128 -26.538 1.00 48.16 212 ASN B O 1
ATOM 7771 N N . ARG B 1 213 ? 42.312 26.054 -27.513 1.00 51.76 213 ARG B N 1
ATOM 7772 C CA . ARG B 1 213 ? 42.829 24.715 -27.340 1.00 48.80 213 ARG B CA 1
ATOM 7773 C C . ARG B 1 213 ? 44.233 24.503 -27.864 1.00 42.94 213 ARG B C 1
ATOM 7774 O O . ARG B 1 213 ? 44.568 24.857 -28.987 1.00 50.75 213 ARG B O 1
ATOM 7795 N N . ARG B 1 214 ? 45.054 23.898 -27.036 1.00 48.85 214 ARG B N 1
ATOM 7796 C CA . ARG B 1 214 ? 46.358 23.386 -27.433 1.00 51.12 214 ARG B CA 1
ATOM 7797 C C . ARG B 1 214 ? 46.180 22.037 -28.140 1.00 57.74 214 ARG B C 1
ATOM 7798 O O . ARG B 1 214 ? 45.172 21.335 -27.976 1.00 53.31 214 ARG B O 1
ATOM 7819 N N . GLU B 1 215 ? 47.172 21.683 -28.945 1.00 48.68 215 GLU B N 1
ATOM 7820 C CA . GLU B 1 215 ? 47.155 20.421 -29.666 1.00 55.37 215 GLU B CA 1
ATOM 7821 C C . GLU B 1 215 ? 48.472 19.707 -29.415 1.00 54.35 215 GLU B C 1
ATOM 7822 O O . GLU B 1 215 ? 49.538 20.338 -29.355 1.00 55.01 215 G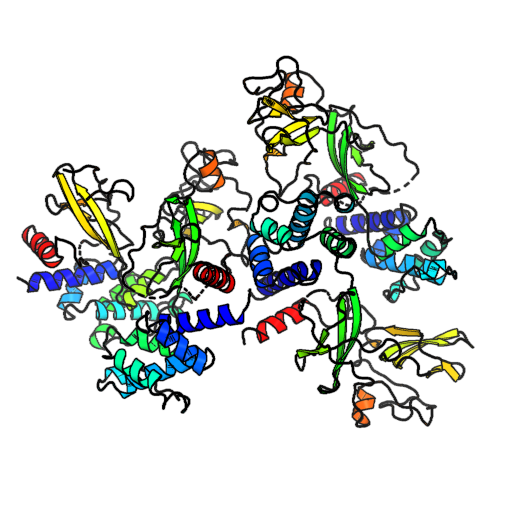LU B O 1
ATOM 7834 N N . PRO B 1 216 ? 48.439 18.392 -29.239 1.00 51.66 216 PRO B N 1
ATOM 7835 C CA . PRO B 1 216 ? 47.273 17.482 -29.260 1.00 54.60 216 PRO B CA 1
ATOM 7836 C C . PRO B 1 216 ? 46.315 17.812 -28.133 1.00 52.22 216 PRO B C 1
ATOM 7837 O O . PRO B 1 216 ? 46.749 18.330 -27.098 1.00 63.22 216 PRO B O 1
ATOM 7848 N N . HIS B 1 217 ? 45.020 17.586 -28.300 1.00 47.57 217 HIS B N 1
ATOM 7849 C CA . HIS B 1 217 ? 44.060 17.710 -27.210 1.00 53.55 217 HIS B CA 1
ATOM 7850 C C . HIS B 1 217 ? 43.621 16.317 -26.742 1.00 58.86 217 HIS B C 1
ATOM 7851 O O . HIS B 1 217 ? 43.855 15.301 -27.411 1.00 48.01 217 HIS B O 1
ATOM 7865 N N . VAL B 1 218 ? 43.042 16.261 -25.546 1.00 51.91 218 VAL B N 1
ATOM 7866 C CA . VAL B 1 218 ? 42.462 15.034 -25.013 1.00 46.37 218 VAL B CA 1
ATOM 7867 C C . VAL B 1 218 ? 40.980 15.022 -25.379 1.00 50.50 218 VAL B C 1
ATOM 7868 O O . VAL B 1 218 ? 40.223 15.892 -24.896 1.00 42.32 218 VAL B O 1
ATOM 7881 N N . PRO B 1 219 ? 40.532 14.056 -26.192 1.00 40.96 219 PRO B N 1
ATOM 7882 C CA . PRO B 1 219 ? 39.161 14.095 -26.721 1.00 54.26 219 PRO B CA 1
ATOM 7883 C C . PRO B 1 219 ? 37.998 14.350 -25.779 1.00 57.31 219 PRO B C 1
ATOM 7884 O O . PRO B 1 219 ? 37.081 15.122 -26.130 1.00 69.22 219 PRO B O 1
ATOM 7895 N N . GLY B 1 220 ? 37.948 13.703 -24.648 1.00 44.40 220 GLY B N 1
ATOM 7896 C CA . GLY B 1 220 ? 36.670 13.864 -23.970 1.00 66.05 220 GLY B CA 1
ATOM 7897 C C . GLY B 1 220 ? 36.587 14.961 -22.929 1.00 62.38 220 GLY B C 1
ATOM 7898 O O . GLY B 1 220 ? 35.609 15.036 -22.169 1.00 56.58 220 GLY B O 1
ATOM 7902 N N . THR B 1 221 ? 37.584 15.827 -22.868 1.00 62.73 221 THR B N 1
ATOM 7903 C CA . THR B 1 221 ? 37.826 16.610 -21.670 1.00 52.43 221 THR B CA 1
ATOM 7904 C C . THR B 1 221 ? 37.283 18.030 -21.787 1.00 54.60 221 THR B C 1
ATOM 7905 O O . THR B 1 221 ? 37.174 18.600 -22.882 1.00 51.74 221 THR B O 1
ATOM 7916 N N . SER B 1 222 ? 36.908 18.581 -20.636 1.00 47.67 222 SER B N 1
ATOM 7917 C CA . SER B 1 222 ? 36.353 19.915 -20.517 1.00 49.29 222 SER B CA 1
ATOM 7918 C C . SER B 1 222 ? 37.259 20.853 -19.731 1.00 39.66 222 SER B C 1
ATOM 7919 O O . SER B 1 222 ? 37.842 20.454 -18.737 1.00 42.62 222 SER B O 1
ATOM 7927 N N . CYS B 1 223 ? 37.315 22.128 -20.182 1.00 46.63 223 CYS B N 1
ATOM 7928 C CA . CYS B 1 223 ? 38.200 23.169 -19.654 1.00 39.29 223 CYS B CA 1
ATOM 7929 C C . CYS B 1 223 ? 37.587 23.840 -18.440 1.00 34.47 223 CYS B C 1
ATOM 7930 O O . CYS B 1 223 ? 36.389 24.150 -18.420 1.00 43.80 223 CYS B O 1
ATOM 7937 N N . ALA B 1 224 ? 38.426 24.130 -17.419 1.00 43.05 224 ALA B N 1
ATOM 7938 C CA . ALA B 1 224 ? 37.911 24.763 -16.205 1.00 44.36 224 ALA B CA 1
ATOM 7939 C C . ALA B 1 224 ? 37.916 26.286 -16.260 1.00 41.84 224 ALA B C 1
ATOM 7940 O O . ALA B 1 224 ? 37.379 26.967 -15.324 1.00 36.37 224 ALA B O 1
ATOM 7947 N N . HIS B 1 225 ? 38.499 26.836 -17.319 1.00 43.89 225 HIS B N 1
ATOM 7948 C CA . HIS B 1 225 ? 38.711 28.261 -17.404 1.00 35.09 225 HIS B CA 1
ATOM 7949 C C . HIS B 1 225 ? 37.383 28.939 -17.712 1.00 44.59 225 HIS B C 1
ATOM 7950 O O . HIS B 1 225 ? 36.637 28.447 -18.575 1.00 40.14 225 HIS B O 1
ATOM 7964 N N . PRO B 1 226 ? 37.021 30.013 -17.004 1.00 45.75 226 PRO B N 1
ATOM 7965 C CA . PRO B 1 226 ? 35.637 30.539 -17.115 1.00 47.94 226 PRO B CA 1
ATOM 7966 C C . PRO B 1 226 ? 35.337 31.113 -18.483 1.00 44.36 226 PRO B C 1
ATOM 7967 O O . PRO B 1 226 ? 34.179 31.101 -18.914 1.00 46.45 226 PRO B O 1
ATOM 7978 N N . LYS B 1 227 ? 36.350 31.564 -19.205 1.00 44.28 227 LYS B N 1
ATOM 7979 C CA . LYS B 1 227 ? 36.158 31.945 -20.596 1.00 50.25 227 LYS B CA 1
ATOM 7980 C C . LYS B 1 227 ? 35.729 30.732 -21.406 1.00 47.46 227 LYS B C 1
ATOM 7981 O O . LYS B 1 227 ? 34.801 30.816 -22.232 1.00 42.47 227 LYS B O 1
ATOM 8000 N N . SER B 1 228 ? 36.341 29.572 -21.154 1.00 46.87 228 SER B N 1
ATOM 8001 C CA . SER B 1 228 ? 35.932 28.393 -21.876 1.00 43.21 228 SER B CA 1
ATOM 8002 C C . SER B 1 228 ? 34.538 27.957 -21.476 1.00 46.29 228 SER B C 1
ATOM 8003 O O . SER B 1 228 ? 33.733 27.602 -22.330 1.00 44.82 228 SER B O 1
ATOM 8011 N N . ARG B 1 229 ? 34.228 27.982 -20.181 1.00 41.55 229 ARG B N 1
ATOM 8012 C CA . ARG B 1 229 ? 32.891 27.602 -19.714 1.00 47.58 229 ARG B CA 1
ATOM 8013 C C . ARG B 1 229 ? 31.800 28.392 -20.440 1.00 52.03 229 ARG B C 1
ATOM 8014 O O . ARG B 1 229 ? 30.902 27.817 -21.052 1.00 54.68 229 ARG B O 1
ATOM 8035 N N . LYS B 1 230 ? 31.876 29.724 -20.378 1.00 55.37 230 LYS B N 1
ATOM 8036 C CA . LYS B 1 230 ? 30.911 30.606 -21.046 1.00 53.95 230 LYS B CA 1
ATOM 8037 C C . LYS B 1 230 ? 30.775 30.289 -22.531 1.00 62.61 230 LYS B C 1
ATOM 8038 O O . LYS B 1 230 ? 29.672 30.059 -23.042 1.00 55.22 230 LYS B O 1
ATOM 8057 N N . GLN B 1 231 ? 31.895 30.274 -23.246 1.00 50.93 231 GLN B N 1
ATOM 8058 C CA . GLN B 1 231 ? 31.833 29.935 -24.654 1.00 60.90 231 GLN B CA 1
ATOM 8059 C C . GLN B 1 231 ? 31.113 28.615 -24.913 1.00 62.05 231 GLN B C 1
ATOM 8060 O O . GLN B 1 231 ? 30.541 28.441 -25.993 1.00 60.28 231 GLN B O 1
ATOM 8074 N N . ASN B 1 232 ? 31.114 27.681 -23.945 1.00 59.88 232 ASN B N 1
ATOM 8075 C CA . ASN B 1 232 ? 30.405 26.404 -24.072 1.00 53.46 232 ASN B CA 1
ATOM 8076 C C . ASN B 1 232 ? 29.053 26.417 -23.342 1.00 55.52 232 ASN B C 1
ATOM 8077 O O . ASN B 1 232 ? 28.482 25.348 -23.075 1.00 58.41 232 ASN B O 1
ATOM 8088 N N . HIS B 1 233 ? 28.539 27.613 -23.006 1.00 56.52 233 HIS B N 1
ATOM 8089 C CA . HIS B 1 233 ? 27.250 27.774 -22.311 1.00 62.17 233 HIS B CA 1
ATOM 8090 C C . HIS B 1 233 ? 27.185 26.951 -21.033 1.00 60.98 233 HIS B C 1
ATOM 8091 O O . HIS B 1 233 ? 26.113 26.501 -20.607 1.00 56.95 233 HIS B O 1
ATOM 8105 N N . LEU B 1 234 ? 28.346 26.778 -20.390 1.00 59.18 234 LEU B N 1
ATOM 8106 C CA . LEU B 1 234 ? 28.392 26.171 -19.057 1.00 61.16 234 LEU B CA 1
ATOM 8107 C C . LEU B 1 234 ? 28.525 27.253 -17.984 1.00 57.20 234 LEU B C 1
ATOM 8108 O O . LEU B 1 234 ? 29.092 28.330 -18.248 1.00 58.65 234 LEU B O 1
ATOM 8124 N N . PRO B 1 235 ? 28.000 27.014 -16.781 1.00 47.10 235 PRO B N 1
ATOM 8125 C CA . PRO B 1 235 ? 28.263 27.959 -15.686 1.00 58.19 235 PRO B CA 1
ATOM 8126 C C . PRO B 1 235 ? 29.755 28.053 -15.396 1.00 54.76 235 PRO B C 1
ATOM 8127 O O . PRO B 1 235 ? 30.480 27.057 -15.443 1.00 49.05 235 PRO B O 1
ATOM 8138 N N . LYS B 1 236 ? 30.231 29.287 -15.208 1.00 58.01 236 LYS B N 1
ATOM 8139 C CA . LYS B 1 236 ? 31.614 29.474 -14.771 1.00 58.68 236 LYS B CA 1
ATOM 8140 C C . LYS B 1 236 ? 31.853 28.735 -13.458 1.00 48.75 236 LYS B C 1
ATOM 8141 O O . LYS B 1 236 ? 32.901 28.104 -13.262 1.00 51.13 236 LYS B O 1
ATOM 8160 N N . VAL B 1 237 ? 30.868 28.767 -12.559 1.00 46.39 237 VAL B N 1
ATOM 8161 C CA . VAL B 1 237 ? 30.967 27.965 -11.343 1.00 45.86 237 VAL B CA 1
ATOM 8162 C C . VAL B 1 237 ? 31.074 26.497 -11.723 1.00 51.78 237 VAL B C 1
ATOM 8163 O O . VAL B 1 237 ? 30.274 25.969 -12.510 1.00 57.03 237 VAL B O 1
ATOM 8176 N N . LEU B 1 238 ? 32.079 25.838 -11.179 1.00 48.78 238 LEU B N 1
ATOM 8177 C CA . LEU B 1 238 ? 32.245 24.424 -11.425 1.00 52.18 238 LEU B CA 1
ATOM 8178 C C . LEU B 1 238 ? 31.552 23.593 -10.365 1.00 48.27 238 LEU B C 1
ATOM 8179 O O . LEU B 1 238 ? 31.026 22.528 -10.671 1.00 47.86 238 LEU B O 1
ATOM 8195 N N . HIS B 1 239 ? 31.596 24.044 -9.110 1.00 51.85 239 HIS B N 1
ATOM 8196 C CA . HIS B 1 239 ? 31.036 23.308 -7.978 1.00 43.36 239 HIS B CA 1
ATOM 8197 C C . HIS B 1 239 ? 30.559 24.285 -6.905 1.00 52.77 239 HIS B C 1
ATOM 8198 O O . HIS B 1 239 ? 31.371 24.782 -6.088 1.00 46.19 239 HIS B O 1
ATOM 8212 N N . PRO B 1 240 ? 29.244 24.527 -6.816 1.00 41.92 240 PRO B N 1
ATOM 8213 C CA . PRO B 1 240 ? 28.760 25.663 -6.017 1.00 54.69 240 PRO B CA 1
ATOM 8214 C C . PRO B 1 240 ? 29.044 25.495 -4.556 1.00 40.44 240 PRO B C 1
ATOM 8215 O O . PRO B 1 240 ? 29.144 24.380 -4.055 1.00 46.62 240 PRO B O 1
ATOM 8226 N N . SER B 1 241 ? 29.188 26.632 -3.872 1.00 46.74 241 SER B N 1
ATOM 8227 C CA . SER B 1 241 ? 29.299 26.609 -2.414 1.00 45.11 241 SER B CA 1
ATOM 8228 C C . SER B 1 241 ? 27.939 26.288 -1.849 1.00 40.18 241 SER B C 1
ATOM 8229 O O . SER B 1 241 ? 26.910 26.591 -2.465 1.00 47.33 241 SER B O 1
ATOM 8237 N N . ASN B 1 242 ? 27.936 25.710 -0.701 1.00 42.41 242 ASN B N 1
ATOM 8238 C CA A ASN B 1 242 ? 26.691 25.530 0.030 0.58 53.49 242 ASN B CA 1
ATOM 8239 C CA B ASN B 1 242 ? 26.696 25.524 0.049 0.42 53.37 242 ASN B CA 1
ATOM 8240 C C . ASN B 1 242 ? 26.307 26.837 0.721 1.00 50.91 242 ASN B C 1
ATOM 8241 O O . ASN B 1 242 ? 27.166 27.493 1.313 1.00 50.45 242 ASN B O 1
ATOM 8262 N N . PRO B 1 243 ? 25.038 27.259 0.647 1.00 53.60 243 PRO B N 1
ATOM 8263 C CA . PRO B 1 243 ? 24.616 28.431 1.422 1.00 48.65 243 PRO B CA 1
ATOM 8264 C C . PRO B 1 243 ? 24.856 28.209 2.895 1.00 52.90 243 PRO B C 1
ATOM 8265 O O . PRO B 1 243 ? 24.699 27.093 3.394 1.00 49.80 243 PRO B O 1
ATOM 8276 N N . HIS B 1 244 ? 25.234 29.283 3.594 1.00 46.67 244 HIS B N 1
ATOM 8277 C CA . HIS B 1 244 ? 25.471 29.203 5.015 1.00 46.01 244 HIS B CA 1
ATOM 8278 C C . HIS B 1 244 ? 24.159 29.435 5.759 1.00 52.95 244 HIS B C 1
ATOM 8279 O O . HIS B 1 244 ? 23.453 30.420 5.513 1.00 47.77 244 HIS B O 1
ATOM 8294 N N . ILE B 1 245 ? 23.841 28.509 6.662 1.00 43.26 245 ILE B N 1
ATOM 8295 C CA . ILE B 1 245 ? 22.781 28.687 7.643 1.00 54.85 245 ILE B CA 1
ATOM 8296 C C . ILE B 1 245 ? 23.393 29.430 8.822 1.00 50.34 245 ILE B C 1
ATOM 8297 O O . ILE B 1 245 ? 24.214 28.877 9.567 1.00 47.33 245 ILE B O 1
ATOM 8313 N N . SER B 1 246 ? 22.993 30.693 8.987 1.00 52.30 246 SER B N 1
ATOM 8314 C CA . SER B 1 246 ? 23.542 31.525 10.039 1.00 52.58 246 SER B CA 1
ATOM 8315 C C . SER B 1 246 ? 23.033 31.059 11.389 1.00 49.40 246 SER B C 1
ATOM 8316 O O . SER B 1 246 ? 21.849 30.776 11.557 1.00 53.16 246 SER B O 1
ATOM 8324 N N . SER B 1 247 ? 23.927 31.020 12.367 1.00 52.08 247 SER B N 1
ATOM 8325 C CA . SER B 1 247 ? 23.564 30.694 13.734 1.00 51.72 247 SER B CA 1
ATOM 8326 C C . SER B 1 247 ? 23.571 31.911 14.643 1.00 58.73 247 SER B C 1
ATOM 8327 O O . SER B 1 247 ? 23.330 31.767 15.842 1.00 49.92 247 SER B O 1
ATOM 8335 N N . GLY B 1 248 ? 23.908 33.097 14.128 1.00 48.74 248 GLY B N 1
ATOM 8336 C CA . GLY B 1 248 ? 23.878 34.305 14.922 1.00 56.26 248 GLY B CA 1
ATOM 8337 C C . GLY B 1 248 ? 25.155 34.992 15.357 1.00 46.70 248 GLY B C 1
ATOM 8338 O O . GLY B 1 248 ? 25.150 36.215 15.498 1.00 51.08 248 GLY B O 1
ATOM 8372 N N . VAL B 1 251 ? 30.571 37.425 12.516 1.00 46.92 251 VAL B N 1
ATOM 8373 C CA . VAL B 1 251 ? 31.053 38.796 12.313 1.00 47.44 251 VAL B CA 1
ATOM 8374 C C . VAL B 1 251 ? 31.441 39.027 10.855 1.00 42.16 251 VAL B C 1
ATOM 8375 O O . VAL B 1 251 ? 32.242 38.293 10.294 1.00 39.20 251 VAL B O 1
ATOM 8388 N N . ALA B 1 252 ? 30.824 40.025 10.249 1.00 41.23 252 ALA B N 1
ATOM 8389 C CA . ALA B 1 252 ? 31.166 40.457 8.928 1.00 42.35 252 ALA B CA 1
ATOM 8390 C C . ALA B 1 252 ? 32.665 40.637 8.621 1.00 41.70 252 ALA B C 1
ATOM 8391 O O . ALA B 1 252 ? 33.472 41.012 9.487 1.00 41.50 252 ALA B O 1
ATOM 8415 N N . CYS B 1 254 ? 36.275 41.127 8.186 1.00 33.12 254 CYS B N 1
ATOM 8416 C CA . CYS B 1 254 ? 37.138 42.101 8.801 1.00 36.77 254 CYS B CA 1
ATOM 8417 C C . CYS B 1 254 ? 38.629 41.740 8.804 1.00 37.74 254 CYS B C 1
ATOM 8418 O O . CYS B 1 254 ? 39.471 42.511 9.308 1.00 37.11 254 CYS B O 1
ATOM 8426 N N . LEU B 1 255 ? 38.954 40.606 8.181 1.00 38.12 255 LEU B N 1
ATOM 8427 C CA . LEU B 1 255 ? 40.364 40.197 8.055 1.00 37.96 255 LEU B CA 1
ATOM 8428 C C . LEU B 1 255 ? 41.079 40.918 6.914 1.00 37.91 255 LEU B C 1
ATOM 8429 O O . LEU B 1 255 ? 40.524 41.163 5.852 1.00 37.75 255 LEU B O 1
ATOM 8459 N N . GLN B 1 257 ? 43.253 41.041 3.795 1.00 26.70 257 GLN B N 1
ATOM 8460 C CA . GLN B 1 257 ? 43.070 40.108 2.735 1.00 30.28 257 GLN B CA 1
ATOM 8461 C C . GLN B 1 257 ? 44.424 39.692 2.101 1.00 38.92 257 GLN B C 1
ATOM 8462 O O . GLN B 1 257 ? 44.503 38.765 1.273 1.00 39.99 257 GLN B O 1
ATOM 8476 N N . GLY B 1 258 ? 45.499 40.271 2.599 1.00 35.84 258 GLY B N 1
ATOM 8477 C CA . GLY B 1 258 ? 46.801 39.857 2.118 1.00 38.01 258 GLY B CA 1
ATOM 8478 C C . GLY B 1 258 ? 46.960 40.247 0.656 1.00 40.43 258 GLY B C 1
ATOM 8479 O O . GLY B 1 258 ? 46.495 41.308 0.206 1.00 39.03 258 GLY B O 1
ATOM 8483 N N . GLY B 1 259 ? 47.555 39.349 -0.110 1.00 46.78 259 GLY B N 1
ATOM 8484 C CA . GLY B 1 259 ? 47.742 39.519 -1.527 1.00 40.29 259 GLY B CA 1
ATOM 8485 C C . GLY B 1 259 ? 46.568 39.192 -2.391 1.00 34.55 259 GLY B C 1
ATOM 8486 O O . GLY B 1 259 ? 46.709 39.299 -3.611 1.00 41.02 259 GLY B O 1
ATOM 8490 N N . LEU B 1 260 ? 45.404 38.862 -1.796 1.00 40.95 260 LEU B N 1
ATOM 8491 C CA . LEU B 1 260 ? 44.198 38.564 -2.553 1.00 32.47 260 LEU B CA 1
ATOM 8492 C C . LEU B 1 260 ? 43.643 39.830 -3.206 1.00 36.14 260 LEU B C 1
ATOM 8493 O O . LEU B 1 260 ? 43.882 40.943 -2.752 1.00 44.74 260 LEU B O 1
ATOM 8509 N N . LEU B 1 261 ? 42.966 39.641 -4.339 1.00 40.37 261 LEU B N 1
ATOM 8510 C CA . LEU B 1 261 ? 42.661 40.777 -5.201 1.00 39.44 261 LEU B CA 1
ATOM 8511 C C . LEU B 1 261 ? 41.681 41.757 -4.555 1.00 41.57 261 LEU B C 1
ATOM 8512 O O . LEU B 1 261 ? 41.663 42.927 -4.915 1.00 38.55 261 LEU B O 1
ATOM 8528 N N . GLU B 1 262 ? 40.791 41.303 -3.713 1.00 36.66 262 GLU B N 1
ATOM 8529 C CA . GLU B 1 262 ? 39.757 42.162 -3.148 1.00 45.02 262 GLU B CA 1
ATOM 8530 C C . GLU B 1 262 ? 40.248 42.636 -1.777 1.00 38.80 262 GLU B C 1
ATOM 8531 O O . GLU B 1 262 ? 40.308 41.841 -0.845 1.00 41.07 262 GLU B O 1
ATOM 8543 N N . ASP B 1 263 ? 40.672 43.894 -1.680 1.00 43.52 263 ASP B N 1
ATOM 8544 C CA . ASP B 1 263 ? 41.193 44.394 -0.414 1.00 37.56 263 ASP B CA 1
ATOM 8545 C C . ASP B 1 263 ? 40.084 44.682 0.609 1.00 35.36 263 ASP B C 1
ATOM 8546 O O . ASP B 1 263 ? 38.934 45.014 0.274 1.00 29.58 263 ASP B O 1
ATOM 8555 N N . LEU B 1 264 ? 40.436 44.496 1.890 1.00 36.09 264 LEU B N 1
ATOM 8556 C CA . LEU B 1 264 ? 39.447 44.670 2.970 1.00 39.86 264 LEU B CA 1
ATOM 8557 C C . LEU B 1 264 ? 38.787 46.055 2.952 1.00 42.63 264 LEU B C 1
ATOM 8558 O O . LEU B 1 264 ? 37.544 46.169 3.053 1.00 35.75 264 LEU B O 1
ATOM 8574 N N . ASP B 1 265 ? 39.590 47.132 2.813 1.00 35.78 265 ASP B N 1
ATOM 8575 C CA . ASP B 1 265 ? 39.051 48.480 2.921 1.00 37.04 265 ASP B CA 1
ATOM 8576 C C . ASP B 1 265 ? 37.957 48.705 1.894 1.00 39.41 265 ASP B C 1
ATOM 8577 O O . ASP B 1 265 ? 36.877 49.229 2.227 1.00 38.69 265 ASP B O 1
ATOM 8586 N N . ASN B 1 266 ? 38.150 48.209 0.666 1.00 43.76 266 ASN B N 1
ATOM 8587 C CA . ASN B 1 266 ? 37.082 48.347 -0.312 1.00 41.65 266 ASN B CA 1
ATOM 8588 C C . ASN B 1 266 ? 35.881 47.480 0.015 1.00 37.86 266 ASN B C 1
ATOM 8589 O O . ASN B 1 266 ? 34.734 47.883 -0.230 1.00 39.00 266 ASN B O 1
ATOM 8600 N N . LEU B 1 267 ? 36.092 46.283 0.584 1.00 42.47 267 LEU B N 1
ATOM 8601 C CA . LEU B 1 267 ? 34.916 45.484 0.931 1.00 46.80 267 LEU B CA 1
ATOM 8602 C C . LEU B 1 267 ? 34.084 46.167 2.016 1.00 42.15 267 LEU B C 1
ATOM 8603 O O . LEU B 1 267 ? 32.844 46.188 1.960 1.00 40.08 267 LEU B O 1
ATOM 8619 N N . ILE B 1 268 ? 34.745 46.751 3.011 1.00 36.13 268 ILE B N 1
ATOM 8620 C CA . ILE B 1 268 ? 34.010 47.383 4.097 1.00 41.77 268 ILE B CA 1
ATOM 8621 C C . ILE B 1 268 ? 33.304 48.621 3.576 1.00 44.58 268 ILE B C 1
ATOM 8622 O O . ILE B 1 268 ? 32.115 48.842 3.841 1.00 39.63 268 ILE B O 1
ATOM 8638 N N . LEU B 1 269 ? 34.034 49.438 2.814 1.00 43.17 269 LEU B N 1
ATOM 8639 C CA . LEU B 1 269 ? 33.434 50.638 2.239 1.00 50.80 269 LEU B CA 1
ATOM 8640 C C . LEU B 1 269 ? 32.201 50.283 1.428 1.00 51.75 269 LEU B C 1
ATOM 8641 O O . LEU B 1 269 ? 31.185 50.989 1.495 1.00 47.84 269 LEU B O 1
ATOM 8657 N N . GLU B 1 270 ? 32.251 49.170 0.686 1.00 50.14 270 GLU B N 1
ATOM 8658 C CA . GLU B 1 270 ? 31.083 48.749 -0.095 1.00 57.47 270 GLU B CA 1
ATOM 8659 C C . GLU B 1 270 ? 29.924 48.369 0.819 1.00 53.48 270 GLU B C 1
ATOM 8660 O O . GLU B 1 270 ? 28.750 48.660 0.512 1.00 55.74 270 GLU B O 1
ATOM 8672 N N . ASP B 1 271 ? 30.240 47.698 1.938 1.00 51.98 271 ASP B N 1
ATOM 8673 C CA . ASP B 1 271 ? 29.212 47.310 2.897 1.00 56.48 271 ASP B CA 1
ATOM 8674 C C . ASP B 1 271 ? 28.510 48.514 3.484 1.00 52.92 271 ASP B C 1
ATOM 8675 O O . ASP B 1 271 ? 27.286 48.496 3.670 1.00 52.68 271 ASP B O 1
ATOM 8684 N N . LEU B 1 272 ? 29.276 49.555 3.820 1.00 55.08 272 LEU B N 1
ATOM 8685 C CA . LEU B 1 272 ? 28.708 50.746 4.449 1.00 57.03 272 LEU B CA 1
ATOM 8686 C C . LEU B 1 272 ? 27.813 51.511 3.477 1.00 58.65 272 LEU B C 1
ATOM 8687 O O . LEU B 1 272 ? 26.749 51.992 3.864 1.00 53.66 272 LEU B O 1
ATOM 8703 N N . LYS B 1 273 ? 28.212 51.612 2.201 1.00 57.21 273 LYS B N 1
ATOM 8704 C CA . LYS B 1 273 ? 27.348 52.251 1.202 1.00 55.83 273 LYS B CA 1
ATOM 8705 C C . LYS B 1 273 ? 26.011 51.535 1.083 1.00 66.08 273 LYS B C 1
ATOM 8706 O O . LYS B 1 273 ? 24.970 52.175 0.859 1.00 63.19 273 LYS B O 1
ATOM 8725 N N . GLU B 1 274 ? 26.028 50.200 1.206 1.00 66.25 274 GLU B N 1
ATOM 8726 C CA . GLU B 1 274 ? 24.803 49.418 1.106 1.00 71.41 274 GLU B CA 1
ATOM 8727 C C . GLU B 1 274 ? 23.912 49.661 2.311 1.00 73.40 274 GLU B C 1
ATOM 8728 O O . GLU B 1 274 ? 22.693 49.773 2.171 1.00 79.41 274 GLU B O 1
ATOM 8740 N N . GLU B 1 275 ? 24.510 49.733 3.505 1.00 84.84 275 GLU B N 1
ATOM 8741 C CA . GLU B 1 275 ? 23.768 49.914 4.750 1.00 83.63 275 GLU B CA 1
ATOM 8742 C C . GLU B 1 275 ? 22.921 51.174 4.619 1.00 86.69 275 GLU B C 1
ATOM 8743 O O . GLU B 1 275 ? 21.692 51.099 4.499 1.00 90.80 275 GLU B O 1
ATOM 8755 N N . GLU B 1 276 ? 23.565 52.340 4.628 1.00 89.48 276 GLU B N 1
ATOM 8756 C CA . GLU B 1 276 ? 22.863 53.609 4.435 1.00 92.36 276 GLU B CA 1
ATOM 8757 C C . GLU B 1 276 ? 22.982 53.940 2.947 1.00 91.69 276 GLU B C 1
ATOM 8758 O O . GLU B 1 276 ? 23.906 54.631 2.498 1.00 88.93 276 GLU B O 1
ATOM 8770 N N . GLU B 1 277 ? 22.035 53.375 2.185 1.00 90.66 277 GLU B N 1
ATOM 8771 C CA . GLU B 1 277 ? 21.794 53.670 0.774 1.00 90.99 277 GLU B CA 1
ATOM 8772 C C . GLU B 1 277 ? 20.574 54.619 0.647 1.00 90.61 277 GLU B C 1
ATOM 8773 O O . GLU B 1 277 ? 19.998 55.087 1.645 1.00 84.98 277 GLU B O 1
ATOM 8779 N N . GLY C 1 1 ? 68.108 58.432 3.767 1.00 64.02 1 GLY C N 1
ATOM 8780 C CA . GLY C 1 1 ? 67.273 57.210 3.913 1.00 65.22 1 GLY C CA 1
ATOM 8781 C C . GLY C 1 1 ? 67.435 56.501 5.259 1.00 59.66 1 GLY C C 1
ATOM 8782 O O . GLY C 1 1 ? 67.401 55.264 5.295 1.00 48.05 1 GLY C O 1
ATOM 8788 N N . SER C 1 2 ? 67.578 57.268 6.353 1.00 44.35 2 SER C N 1
ATOM 8789 C CA . SER C 1 2 ? 67.658 56.661 7.678 1.00 41.24 2 SER C CA 1
ATOM 8790 C C . SER C 1 2 ? 66.379 55.912 8.054 1.00 42.55 2 SER C C 1
ATOM 8791 O O . SER C 1 2 ? 66.440 54.900 8.740 1.00 41.58 2 SER C O 1
ATOM 8799 N N . GLN C 1 3 ? 65.211 56.407 7.678 1.00 38.69 3 GLN C N 1
ATOM 8800 C CA . GLN C 1 3 ? 64.011 55.599 7.904 1.00 44.93 3 GLN C CA 1
ATOM 8801 C C . GLN C 1 3 ? 64.103 54.238 7.177 1.00 48.36 3 GLN C C 1
ATOM 8802 O O . GLN C 1 3 ? 63.756 53.182 7.730 1.00 42.65 3 GLN C O 1
ATOM 8816 N N . GLU C 1 4 ? 64.533 54.234 5.916 1.00 43.00 4 GLU C N 1
ATOM 8817 C CA A GLU C 1 4 ? 64.640 52.970 5.205 0.54 43.66 4 GLU C CA 1
ATOM 8818 C CA B GLU C 1 4 ? 64.653 52.976 5.186 0.46 43.68 4 GLU C CA 1
ATOM 8819 C C . GLU C 1 4 ? 65.681 52.073 5.847 1.00 40.67 4 GLU C C 1
ATOM 8820 O O . GLU C 1 4 ? 65.486 50.857 5.937 1.00 31.83 4 GLU C O 1
ATOM 8843 N N . GLY C 1 5 ? 66.802 52.658 6.282 1.00 34.81 5 GLY C N 1
ATOM 8844 C CA . GLY C 1 5 ? 67.815 51.903 6.997 1.00 38.91 5 GLY C CA 1
ATOM 8845 C C . GLY C 1 5 ? 67.309 51.254 8.278 1.00 49.64 5 GLY C C 1
ATOM 8846 O O . GLY C 1 5 ? 67.699 50.127 8.607 1.00 42.06 5 GLY C O 1
ATOM 8850 N N . VAL C 1 6 ? 66.463 51.958 9.028 1.00 41.16 6 VAL C N 1
ATOM 8851 C CA . VAL C 1 6 ? 65.910 51.377 10.245 1.00 38.60 6 VAL C CA 1
ATOM 8852 C C . VAL C 1 6 ? 65.026 50.200 9.884 1.00 43.29 6 VAL C C 1
ATOM 8853 O O . VAL C 1 6 ? 65.086 49.120 10.507 1.00 43.25 6 VAL C O 1
ATOM 8866 N N . GLU C 1 7 ? 64.189 50.370 8.855 1.00 43.86 7 GLU C N 1
ATOM 8867 C CA . GLU C 1 7 ? 63.304 49.265 8.470 1.00 42.67 7 GLU C CA 1
ATOM 8868 C C . GLU C 1 7 ? 64.118 48.041 8.050 1.00 42.99 7 GLU C C 1
ATOM 8869 O O . GLU C 1 7 ? 63.693 46.900 8.278 1.00 41.84 7 GLU C O 1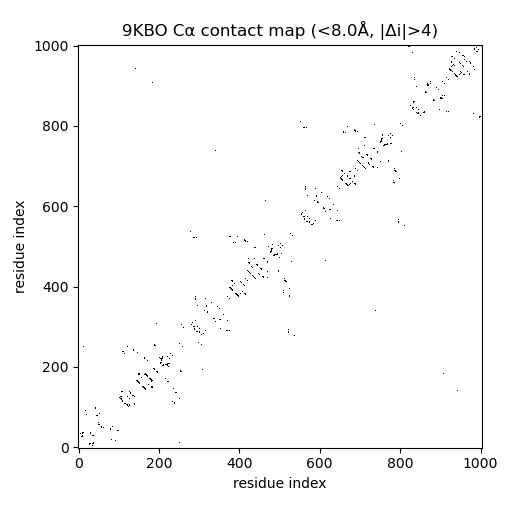
ATOM 8881 N N . LEU C 1 8 ? 65.273 48.252 7.426 1.00 33.76 8 LEU C N 1
ATOM 8882 C CA . LEU C 1 8 ? 66.070 47.122 6.965 1.00 36.27 8 LEU C CA 1
ATOM 8883 C C . LEU C 1 8 ? 66.675 46.394 8.144 1.00 38.27 8 LEU C C 1
ATOM 8884 O O . LEU C 1 8 ? 66.547 45.168 8.275 1.00 37.89 8 LEU C O 1
ATOM 8900 N N . GLU C 1 9 ? 67.361 47.135 9.002 1.00 32.21 9 GLU C N 1
ATOM 8901 C CA . GLU C 1 9 ? 68.018 46.529 10.164 1.00 39.99 9 GLU C CA 1
ATOM 8902 C C . GLU C 1 9 ? 67.010 45.840 11.066 1.00 42.37 9 GLU C C 1
ATOM 8903 O O . GLU C 1 9 ? 67.298 44.783 11.615 1.00 40.11 9 GLU C O 1
ATOM 8915 N N . LYS C 1 10 ? 65.840 46.471 11.269 1.00 42.96 10 LYS C N 1
ATOM 8916 C CA . LYS C 1 10 ? 64.739 45.835 11.991 1.00 35.05 10 LYS C CA 1
ATOM 8917 C C . LYS C 1 10 ? 64.396 44.506 11.341 1.00 38.19 10 LYS C C 1
ATOM 8918 O O . LYS C 1 10 ? 64.235 43.473 12.023 1.00 36.05 10 LYS C O 1
ATOM 8937 N N . SER C 1 11 ? 64.373 44.484 10.033 1.00 40.07 11 SER C N 1
ATOM 8938 C CA . SER C 1 11 ? 63.931 43.270 9.354 1.00 37.68 11 SER C CA 1
ATOM 8939 C C . SER C 1 11 ? 65.002 42.183 9.394 1.00 41.71 11 SER C C 1
ATOM 8940 O O . SER C 1 11 ? 64.653 41.010 9.480 1.00 30.84 11 SER C O 1
ATOM 8948 N N . VAL C 1 12 ? 66.286 42.545 9.414 1.00 41.07 12 VAL C N 1
ATOM 8949 C CA . VAL C 1 12 ? 67.286 41.512 9.548 1.00 37.80 12 VAL C CA 1
ATOM 8950 C C . VAL C 1 12 ? 67.335 40.979 10.980 1.00 35.59 12 VAL C C 1
ATOM 8951 O O . VAL C 1 12 ? 67.532 39.785 11.173 1.00 35.29 12 VAL C O 1
ATOM 8964 N N . ARG C 1 13 ? 67.197 41.830 12.013 1.00 44.76 13 ARG C N 1
ATOM 8965 C CA . ARG C 1 13 ? 67.160 41.241 13.341 1.00 38.71 13 ARG C CA 1
ATOM 8966 C C . ARG C 1 13 ? 65.933 40.347 13.510 1.00 42.45 13 ARG C C 1
ATOM 8967 O O . ARG C 1 13 ? 66.004 39.258 14.133 1.00 37.43 13 ARG C O 1
ATOM 8988 N N . ARG C 1 14 ? 64.795 40.781 12.963 1.00 39.62 14 ARG C N 1
ATOM 8989 C CA . ARG C 1 14 ? 63.594 39.998 13.184 1.00 34.26 14 ARG C CA 1
ATOM 8990 C C . ARG C 1 14 ? 63.733 38.673 12.499 1.00 30.98 14 ARG C C 1
ATOM 8991 O O . ARG C 1 14 ? 63.312 37.642 13.035 1.00 34.63 14 ARG C O 1
ATOM 9012 N N . LEU C 1 15 ? 64.370 38.664 11.329 1.00 43.26 15 LEU C N 1
ATOM 9013 C CA . LEU C 1 15 ? 64.595 37.393 10.664 1.00 39.06 15 LEU C CA 1
ATOM 9014 C C . LEU C 1 15 ? 65.546 36.513 11.485 1.00 41.84 15 LEU C C 1
ATOM 9015 O O . LEU C 1 15 ? 65.301 35.310 11.690 1.00 36.29 15 LEU C O 1
ATOM 9031 N N . ARG C 1 16 ? 66.663 37.086 11.936 1.00 41.17 16 ARG C N 1
ATOM 9032 C CA . ARG C 1 16 ? 67.598 36.318 12.777 1.00 36.91 16 ARG C CA 1
ATOM 9033 C C . ARG C 1 16 ? 66.861 35.735 13.986 1.00 34.13 16 ARG C C 1
ATOM 9034 O O . ARG C 1 16 ? 66.968 34.526 14.285 1.00 42.20 16 ARG C O 1
ATOM 9055 N N . GLU C 1 17 ? 66.093 36.576 14.690 1.00 40.38 17 GLU C N 1
ATOM 9056 C CA . GLU C 1 17 ? 65.483 36.111 15.945 1.00 46.20 17 GLU C CA 1
ATOM 9057 C C . GLU C 1 17 ? 64.470 34.992 15.700 1.00 41.36 17 GLU C C 1
ATOM 9058 O O . GLU C 1 17 ? 64.332 34.101 16.549 1.00 31.81 17 GLU C O 1
ATOM 9070 N N . LYS C 1 18 ? 63.782 34.977 14.544 1.00 43.12 18 LYS C N 1
ATOM 9071 C CA . LYS C 1 18 ? 62.800 33.914 14.366 1.00 36.93 18 LYS C CA 1
ATOM 9072 C C . LYS C 1 18 ? 63.463 32.556 14.175 1.00 36.70 18 LYS C C 1
ATOM 9073 O O . LYS C 1 18 ? 62.773 31.539 14.269 1.00 37.31 18 LYS C O 1
ATOM 9092 N N . PHE C 1 19 ? 64.761 32.501 13.901 1.00 39.80 19 PHE C N 1
ATOM 9093 C CA . PHE C 1 19 ? 65.505 31.252 13.864 1.00 34.42 19 PHE C CA 1
ATOM 9094 C C . PHE C 1 19 ? 66.516 31.177 15.002 1.00 40.20 19 PHE C C 1
ATOM 9095 O O . PHE C 1 19 ? 67.589 30.593 14.863 1.00 44.57 19 PHE C O 1
ATOM 9112 N N . HIS C 1 20 ? 66.180 31.839 16.122 1.00 44.59 20 HIS C N 1
ATOM 9113 C CA . HIS C 1 20 ? 66.972 31.842 17.356 1.00 47.59 20 HIS C CA 1
ATOM 9114 C C . HIS C 1 20 ? 68.446 32.128 17.098 1.00 44.78 20 HIS C C 1
ATOM 9115 O O . HIS C 1 20 ? 69.329 31.509 17.706 1.00 42.38 20 HIS C O 1
ATOM 9129 N N . GLY C 1 21 ? 68.718 33.112 16.234 1.00 37.86 21 GLY C N 1
ATOM 9130 C CA . GLY C 1 21 ? 70.075 33.521 15.970 1.00 42.93 21 GLY C CA 1
ATOM 9131 C C . GLY C 1 21 ? 70.856 32.600 15.039 1.00 37.38 21 GLY C C 1
ATOM 9132 O O . GLY C 1 21 ? 72.040 32.864 14.765 1.00 49.91 21 GLY C O 1
ATOM 9136 N N . LYS C 1 22 ? 70.221 31.567 14.496 1.00 37.47 22 LYS C N 1
ATOM 9137 C CA . LYS C 1 22 ? 70.944 30.564 13.697 1.00 39.64 22 LYS C CA 1
ATOM 9138 C C . LYS C 1 22 ? 71.177 30.972 12.251 1.00 44.75 22 LYS C C 1
ATOM 9139 O O . LYS C 1 22 ? 71.968 30.324 11.575 1.00 43.91 22 LYS C O 1
ATOM 9158 N N . VAL C 1 23 ? 70.517 31.984 11.764 1.00 46.43 23 VAL C N 1
ATOM 9159 C CA . VAL C 1 23 ? 70.944 32.752 10.590 1.00 42.15 23 VAL C CA 1
ATOM 9160 C C . VAL C 1 23 ? 71.799 33.899 11.071 1.00 40.45 23 VAL C C 1
ATOM 9161 O O . VAL C 1 23 ? 71.431 34.587 11.999 1.00 41.46 23 VAL C O 1
ATOM 9174 N N . SER C 1 24 ? 72.911 34.134 10.401 1.00 51.40 24 SER C N 1
ATOM 9175 C CA . SER C 1 24 ? 73.833 35.196 10.769 1.00 47.88 24 SER C CA 1
ATOM 9176 C C . SER C 1 24 ? 73.357 36.558 10.271 1.00 42.99 24 SER C C 1
ATOM 9177 O O . SER C 1 24 ? 72.548 36.691 9.352 1.00 45.00 24 SER C O 1
ATOM 9185 N N . SER C 1 25 ? 73.919 37.591 10.886 1.00 41.98 25 SER C N 1
ATOM 9186 C CA . SER C 1 25 ? 73.650 38.960 10.459 1.00 45.56 25 SER C CA 1
ATOM 9187 C C . SER C 1 25 ? 74.089 39.174 9.012 1.00 40.68 25 SER C C 1
ATOM 9188 O O . SER C 1 25 ? 73.327 39.721 8.198 1.00 49.45 25 SER C O 1
ATOM 9196 N N . LYS C 1 26 ? 75.241 38.633 8.611 1.00 42.78 26 LYS C N 1
ATOM 9197 C CA . LYS C 1 26 ? 75.653 38.852 7.227 1.00 51.48 26 LYS C CA 1
ATOM 9198 C C . LYS C 1 26 ? 74.666 38.201 6.245 1.00 46.68 26 LYS C C 1
ATOM 9199 O O . LYS C 1 26 ? 74.362 38.766 5.194 1.00 36.07 26 LYS C O 1
ATOM 9218 N N . LYS C 1 27 ? 74.120 37.023 6.572 1.00 41.74 27 LYS C N 1
ATOM 9219 C CA . LYS C 1 27 ? 73.216 36.372 5.612 1.00 43.51 27 LYS C CA 1
ATOM 9220 C C . LYS C 1 27 ? 71.806 36.995 5.612 1.00 42.44 27 LYS C C 1
ATOM 9221 O O . LYS C 1 27 ? 71.176 37.140 4.551 1.00 39.38 27 LYS C O 1
ATOM 9240 N N . ALA C 1 28 ? 71.297 37.366 6.795 1.00 39.88 28 ALA C N 1
ATOM 9241 C CA . ALA C 1 28 ? 70.025 38.066 6.861 1.00 42.07 28 ALA C CA 1
ATOM 9242 C C . ALA C 1 28 ? 70.129 39.433 6.177 1.00 37.67 28 ALA C C 1
ATOM 9243 O O . ALA C 1 28 ? 69.209 39.877 5.470 1.00 46.00 28 ALA C O 1
ATOM 9250 N N . GLY C 1 29 ? 71.248 40.143 6.381 1.00 43.89 29 GLY C N 1
ATOM 9251 C CA . GLY C 1 29 ? 71.477 41.339 5.586 1.00 40.44 29 GLY C CA 1
ATOM 9252 C C . GLY C 1 29 ? 71.283 41.099 4.103 1.00 44.46 29 GLY C C 1
ATOM 9253 O O . GLY C 1 29 ? 70.637 41.892 3.403 1.00 43.29 29 GLY C O 1
ATOM 9257 N N . ALA C 1 30 ? 71.855 40.012 3.586 1.00 40.81 30 ALA C N 1
ATOM 9258 C CA . ALA C 1 30 ? 71.809 39.808 2.145 1.00 41.64 30 ALA C CA 1
ATOM 9259 C C . ALA C 1 30 ? 70.423 39.359 1.699 1.00 44.13 30 ALA C C 1
ATOM 9260 O O . ALA C 1 30 ? 69.973 39.719 0.600 1.00 40.07 30 ALA C O 1
ATOM 9267 N N . LEU C 1 31 ? 69.706 38.618 2.542 1.00 42.43 31 LEU C N 1
ATOM 9268 C CA . LEU C 1 31 ? 68.337 38.275 2.183 1.00 38.50 31 LEU C CA 1
ATOM 9269 C C . LEU C 1 31 ? 67.446 39.507 2.236 1.00 33.84 31 LEU C C 1
ATOM 9270 O O . LEU C 1 31 ? 66.563 39.698 1.398 1.00 40.63 31 LEU C O 1
ATOM 9286 N N . MET C 1 32 ? 67.635 40.330 3.237 1.00 42.12 32 MET C N 1
ATOM 9287 C CA . MET C 1 32 ? 66.751 41.474 3.335 1.00 40.92 32 MET C CA 1
ATOM 9288 C C . MET C 1 32 ? 67.037 42.524 2.261 1.00 36.80 32 MET C C 1
ATOM 9289 O O . MET C 1 32 ? 66.128 43.255 1.881 1.00 41.97 32 MET C O 1
ATOM 9303 N N . ARG C 1 33 ? 68.269 42.617 1.747 1.00 41.02 33 ARG C N 1
ATOM 9304 C CA . ARG C 1 33 ? 68.486 43.515 0.612 1.00 44.66 33 ARG C CA 1
ATOM 9305 C C . ARG C 1 33 ? 67.871 42.961 -0.654 1.00 34.10 33 ARG C C 1
ATOM 9306 O O . ARG C 1 33 ? 67.256 43.701 -1.444 1.00 41.19 33 ARG C O 1
ATOM 9327 N N . LYS C 1 34 ? 68.025 41.665 -0.881 1.00 42.16 34 LYS C N 1
ATOM 9328 C CA . LYS C 1 34 ? 67.440 41.072 -2.070 1.00 40.00 34 LYS C CA 1
ATOM 9329 C C . LYS C 1 34 ? 65.914 41.072 -1.998 1.00 34.34 34 LYS C C 1
ATOM 9330 O O . LYS C 1 34 ? 65.275 41.258 -3.017 1.00 43.68 34 LYS C O 1
ATOM 9349 N N . PHE C 1 35 ? 65.314 40.964 -0.809 1.00 37.46 35 PHE C N 1
ATOM 9350 C CA . PHE C 1 35 ? 63.876 40.754 -0.747 1.00 35.14 35 PHE C CA 1
ATOM 9351 C C . PHE C 1 35 ? 63.108 41.858 -0.049 1.00 41.41 35 PHE C C 1
ATOM 9352 O O . PHE C 1 35 ? 62.090 41.614 0.626 1.00 39.35 35 PHE C O 1
ATOM 9369 N N . GLY C 1 36 ? 63.602 43.071 -0.251 1.00 47.29 36 GLY C N 1
ATOM 9370 C CA . GLY C 1 36 ? 62.892 44.269 0.216 1.00 39.81 36 GLY C CA 1
ATOM 9371 C C . GLY C 1 36 ? 62.461 44.208 1.646 1.00 38.16 36 GLY C C 1
ATOM 9372 O O . GLY C 1 36 ? 61.302 44.547 1.949 1.00 37.39 36 GLY C O 1
ATOM 9376 N N . SER C 1 37 ? 63.337 43.755 2.549 1.00 37.95 37 SER C N 1
ATOM 9377 C CA . SER C 1 37 ? 63.080 43.721 3.980 1.00 36.10 37 SER C CA 1
ATOM 9378 C C . SER C 1 37 ? 61.875 42.877 4.342 1.00 32.81 37 SER C C 1
ATOM 9379 O O . SER C 1 37 ? 61.331 43.029 5.429 1.00 42.58 37 SER C O 1
ATOM 9387 N N . ASP C 1 38 ? 61.409 41.994 3.462 1.00 38.32 38 ASP C N 1
ATOM 9388 C CA . ASP C 1 38 ? 60.221 41.191 3.754 1.00 48.69 38 ASP C CA 1
ATOM 9389 C C . ASP C 1 38 ? 60.639 39.992 4.623 1.00 41.79 38 ASP C C 1
ATOM 9390 O O . ASP C 1 38 ? 60.757 38.866 4.150 1.00 38.68 38 ASP C O 1
ATOM 9399 N N . HIS C 1 39 ? 60.848 40.239 5.930 1.00 38.38 39 HIS C N 1
ATOM 9400 C CA . HIS C 1 39 ? 61.338 39.170 6.829 1.00 36.86 39 HIS C CA 1
ATOM 9401 C C . HIS C 1 39 ? 60.239 38.143 7.093 1.00 36.13 39 HIS C C 1
ATOM 9402 O O . HIS C 1 39 ? 60.513 36.938 7.216 1.00 41.95 39 HIS C O 1
ATOM 9416 N N . THR C 1 40 ? 58.977 38.580 7.107 1.00 31.95 40 THR C N 1
ATOM 9417 C CA . THR C 1 40 ? 57.874 37.619 7.227 1.00 34.02 40 THR C CA 1
ATOM 9418 C C . THR C 1 40 ? 57.888 36.611 6.072 1.00 44.71 40 THR C C 1
ATOM 9419 O O . THR C 1 40 ? 57.862 35.404 6.295 1.00 43.82 40 THR C O 1
ATOM 9430 N N . GLY C 1 41 ? 57.969 37.095 4.825 1.00 41.11 41 GLY C N 1
ATOM 9431 C CA . GLY C 1 41 ? 57.906 36.189 3.682 1.00 33.51 41 GLY C CA 1
ATOM 9432 C C . GLY C 1 41 ? 59.129 35.331 3.508 1.00 40.79 41 GLY C C 1
ATOM 9433 O O . GLY C 1 41 ? 59.006 34.146 3.197 1.00 37.78 41 GLY C O 1
ATOM 9437 N N . VAL C 1 42 ? 60.328 35.910 3.703 1.00 35.00 42 VAL C N 1
ATOM 9438 C CA . VAL C 1 42 ? 61.536 35.095 3.608 1.00 41.21 42 VAL C CA 1
ATOM 9439 C C . VAL C 1 42 ? 61.516 33.996 4.656 1.00 47.25 42 VAL C C 1
ATOM 9440 O O . VAL C 1 42 ? 61.897 32.849 4.378 1.00 42.88 42 VAL C O 1
ATOM 9453 N N . GLY C 1 43 ? 61.104 34.347 5.884 1.00 41.08 43 GLY C N 1
ATOM 9454 C CA . GLY C 1 43 ? 61.054 33.389 6.967 1.00 40.74 43 GLY C CA 1
ATOM 9455 C C . GLY C 1 43 ? 60.090 32.268 6.679 1.00 52.14 43 GLY C C 1
ATOM 9456 O O . GLY C 1 43 ? 60.399 31.106 6.911 1.00 37.49 43 GLY C O 1
ATOM 9460 N N . ARG C 1 44 ? 58.925 32.594 6.147 1.00 47.16 44 ARG C N 1
ATOM 9461 C CA . ARG C 1 44 ? 58.021 31.528 5.746 1.00 41.03 44 ARG C CA 1
ATOM 9462 C C . ARG C 1 44 ? 58.604 30.727 4.577 1.00 43.61 44 ARG C C 1
ATOM 9463 O O . ARG C 1 44 ? 58.339 29.530 4.467 1.00 46.47 44 ARG C O 1
ATOM 9484 N N . SER C 1 45 ? 59.407 31.352 3.717 1.00 46.10 45 SER C N 1
ATOM 9485 C CA . SER C 1 45 ? 60.040 30.591 2.646 1.00 43.14 45 SER C CA 1
ATOM 9486 C C . SER C 1 45 ? 61.069 29.607 3.187 1.00 42.03 45 SER C C 1
ATOM 9487 O O . SER C 1 45 ? 61.143 28.456 2.728 1.00 42.02 45 SER C O 1
ATOM 9495 N N . ILE C 1 46 ? 61.863 30.035 4.166 1.00 47.49 46 ILE C N 1
ATOM 9496 C CA . ILE C 1 46 ? 62.853 29.142 4.755 1.00 41.29 46 ILE C CA 1
ATOM 9497 C C . ILE C 1 46 ? 62.180 27.944 5.438 1.00 47.94 46 ILE C C 1
ATOM 9498 O O . ILE C 1 46 ? 62.641 26.803 5.304 1.00 40.75 46 ILE C O 1
ATOM 9514 N N . VAL C 1 47 ? 61.119 28.177 6.222 1.00 43.67 47 VAL C N 1
ATOM 9515 C CA . VAL C 1 47 ? 60.468 27.064 6.917 1.00 51.26 47 VAL C CA 1
ATOM 9516 C C . VAL C 1 47 ? 59.856 26.097 5.912 1.00 48.98 47 VAL C C 1
ATOM 9517 O O . VAL C 1 47 ? 59.909 24.873 6.079 1.00 50.53 47 VAL C O 1
ATOM 9530 N N . TYR C 1 48 ? 59.225 26.636 4.873 1.00 44.96 48 TYR C N 1
ATOM 9531 C CA . TYR C 1 48 ? 58.755 25.813 3.753 1.00 57.06 48 TYR C CA 1
ATOM 9532 C C . TYR C 1 48 ? 59.877 24.960 3.184 1.00 57.67 48 TYR C C 1
ATOM 9533 O O . TYR C 1 48 ? 59.690 23.775 2.922 1.00 49.72 48 TYR C O 1
ATOM 9551 N N . GLY C 1 49 ? 61.061 25.546 3.014 1.00 47.41 49 GLY C N 1
ATOM 9552 C CA . GLY C 1 49 ? 62.202 24.758 2.589 1.00 45.42 49 GLY C CA 1
ATOM 9553 C C . GLY C 1 49 ? 62.527 23.630 3.536 1.00 51.56 49 GLY C C 1
ATOM 9554 O O . GLY C 1 49 ? 62.803 22.508 3.116 1.00 55.54 49 GLY C O 1
ATOM 9558 N N . VAL C 1 50 ? 62.578 23.931 4.826 1.00 45.91 50 VAL C N 1
ATOM 9559 C CA . VAL C 1 50 ? 62.794 22.881 5.824 1.00 48.69 50 VAL C CA 1
ATOM 9560 C C . VAL C 1 50 ? 61.731 21.804 5.685 1.00 54.91 50 VAL C C 1
ATOM 9561 O O . VAL C 1 50 ? 62.034 20.603 5.640 1.00 47.43 50 VAL C O 1
ATOM 9574 N N . LYS C 1 51 ? 60.471 22.227 5.581 1.00 50.17 51 LYS C N 1
ATOM 9575 C CA . LYS C 1 51 ? 59.375 21.286 5.419 1.00 51.49 51 LYS C CA 1
ATOM 9576 C C . LYS C 1 51 ? 59.606 20.370 4.219 1.00 53.47 51 LYS C C 1
ATOM 9577 O O . LYS C 1 51 ? 59.594 19.148 4.379 1.00 48.80 51 LYS C O 1
ATOM 9596 N N . GLN C 1 52 ? 59.784 20.933 3.000 1.00 51.82 52 GLN C N 1
ATOM 9597 C CA . GLN C 1 52 ? 59.914 20.081 1.814 1.00 53.19 52 GLN C CA 1
ATOM 9598 C C . GLN C 1 52 ? 61.116 19.139 1.936 1.00 53.05 52 GLN C C 1
ATOM 9599 O O . GLN C 1 52 ? 61.045 17.974 1.539 1.00 65.92 52 GLN C O 1
ATOM 9613 N N . LYS C 1 53 ? 62.245 19.635 2.462 1.00 48.99 53 LYS C N 1
ATOM 9614 C CA . LYS C 1 53 ? 63.448 18.806 2.522 1.00 57.86 53 LYS C CA 1
ATOM 9615 C C . LYS C 1 53 ? 63.324 17.688 3.550 1.00 66.65 53 LYS C C 1
ATOM 9616 O O . LYS C 1 53 ? 63.765 16.563 3.302 1.00 55.10 53 LYS C O 1
ATOM 9635 N N . ASP C 1 54 ? 62.725 17.958 4.701 1.00 58.08 54 ASP C N 1
ATOM 9636 C CA . ASP C 1 54 ? 62.450 16.902 5.666 1.00 60.71 54 ASP C CA 1
ATOM 9637 C C . ASP C 1 54 ? 61.204 16.161 5.209 1.00 63.21 54 ASP C C 1
ATOM 9638 O O . ASP C 1 54 ? 60.101 16.719 5.189 1.00 72.23 54 ASP C O 1
ATOM 9647 N N . GLY C 1 55 ? 61.360 14.912 4.851 1.00 65.62 55 GLY C N 1
ATOM 9648 C CA . GLY C 1 55 ? 60.196 14.101 4.579 1.00 76.31 55 GLY C CA 1
ATOM 9649 C C . GLY C 1 55 ? 59.970 13.191 5.760 1.00 81.19 55 GLY C C 1
ATOM 9650 O O . GLY C 1 55 ? 60.458 12.048 5.790 1.00 84.35 55 GLY C O 1
ATOM 9654 N N . GLN C 1 56 ? 59.277 13.708 6.765 1.00 71.11 56 GLN C N 1
ATOM 9655 C CA . GLN C 1 56 ? 59.001 12.958 7.973 1.00 62.80 56 GLN C CA 1
ATOM 9656 C C . GLN C 1 56 ? 57.609 13.341 8.443 1.00 74.09 56 GLN C C 1
ATOM 9657 O O . GLN C 1 56 ? 56.997 14.300 7.961 1.00 69.68 56 GLN C O 1
ATOM 9671 N N . GLU C 1 57 ? 57.088 12.551 9.370 1.00 76.44 57 GLU C N 1
ATOM 9672 C CA . GLU C 1 57 ? 55.814 12.909 9.966 1.00 86.01 57 GLU C CA 1
ATOM 9673 C C . GLU C 1 57 ? 55.926 14.241 10.677 1.00 63.51 57 GLU C C 1
ATOM 9674 O O . GLU C 1 57 ? 54.911 14.913 10.875 1.00 63.58 57 GLU C O 1
ATOM 9686 N N . LEU C 1 58 ? 57.140 14.624 11.085 1.00 62.35 58 LEU C N 1
ATOM 9687 C CA . LEU C 1 58 ? 57.306 15.906 11.764 1.00 72.97 58 LEU C CA 1
ATOM 9688 C C . LEU C 1 58 ? 56.958 17.057 10.824 1.00 72.69 58 LEU C C 1
ATOM 9689 O O . LEU C 1 58 ? 56.155 17.940 11.173 1.00 63.80 58 LEU C O 1
ATOM 9705 N N . SER C 1 59 ? 57.512 17.028 9.597 1.00 64.49 59 SER C N 1
ATOM 9706 C CA . SER C 1 59 ? 57.235 18.067 8.607 1.00 62.14 59 SER C CA 1
ATOM 9707 C C . SER C 1 59 ? 55.745 18.235 8.341 1.00 58.84 59 SER C C 1
ATOM 9708 O O . SER C 1 59 ? 55.345 19.245 7.757 1.00 61.36 59 SER C O 1
ATOM 9716 N N . ASN C 1 60 ? 54.913 17.285 8.758 1.00 66.50 60 ASN C N 1
ATOM 9717 C CA . ASN C 1 60 ? 53.468 17.430 8.609 1.00 67.39 60 ASN C CA 1
ATOM 9718 C C . ASN C 1 60 ? 52.898 18.515 9.509 1.00 50.01 60 ASN C C 1
ATOM 9719 O O . ASN C 1 60 ? 51.824 19.041 9.224 1.00 48.09 60 ASN C O 1
ATOM 9730 N N . ASP C 1 61 ? 53.584 18.844 10.586 1.00 51.85 61 ASP C N 1
ATOM 9731 C CA . ASP C 1 61 ? 53.193 19.911 11.490 1.00 64.96 61 ASP C CA 1
ATOM 9732 C C . ASP C 1 61 ? 53.735 21.277 11.077 1.00 54.82 61 ASP C C 1
ATOM 9733 O O . ASP C 1 61 ? 53.592 22.235 11.840 1.00 59.91 61 ASP C O 1
ATOM 9742 N N . LEU C 1 62 ? 54.354 21.390 9.904 1.00 62.69 62 LEU C N 1
ATOM 9743 C CA . LEU C 1 62 ? 54.626 22.683 9.279 1.00 57.65 62 LEU C CA 1
ATOM 9744 C C . LEU C 1 62 ? 53.610 22.955 8.168 1.00 56.95 62 LEU C C 1
ATOM 9745 O O . LEU C 1 62 ? 53.076 22.037 7.538 1.00 53.51 62 LEU C O 1
ATOM 9761 N N . ASP C 1 63 ? 53.309 24.236 7.978 1.00 57.41 63 ASP C N 1
ATOM 9762 C CA . ASP C 1 63 ? 52.395 24.670 6.931 1.00 66.04 63 ASP C CA 1
ATOM 9763 C C . ASP C 1 63 ? 53.010 24.659 5.529 1.00 60.06 63 ASP C C 1
ATOM 9764 O O . ASP C 1 63 ? 54.217 24.844 5.334 1.00 53.35 63 ASP C O 1
ATOM 9773 N N . ALA C 1 64 ? 52.157 24.446 4.542 1.00 51.04 64 ALA C N 1
ATOM 9774 C CA . ALA C 1 64 ? 52.545 24.798 3.190 1.00 66.39 64 ALA C CA 1
ATOM 9775 C C . ALA C 1 64 ? 52.586 26.317 3.064 1.00 47.08 64 ALA C C 1
ATOM 9776 O O . ALA C 1 64 ? 52.026 27.061 3.868 1.00 52.29 64 ALA C O 1
ATOM 9783 N N . GLN C 1 65 ? 53.313 26.788 2.085 1.00 52.41 65 GLN C N 1
ATOM 9784 C CA . GLN C 1 65 ? 53.445 28.225 1.880 1.00 57.39 65 GLN C CA 1
ATOM 9785 C C . GLN C 1 65 ? 53.205 28.540 0.409 1.00 51.00 65 GLN C C 1
ATOM 9786 O O . GLN C 1 65 ? 53.289 27.668 -0.457 1.00 50.61 65 GLN C O 1
ATOM 9800 N N . ASP C 1 66 ? 52.904 29.802 0.143 1.00 47.82 66 ASP C N 1
ATOM 9801 C CA . ASP C 1 66 ? 52.642 30.307 -1.203 1.00 43.65 66 ASP C CA 1
ATOM 9802 C C . ASP C 1 66 ? 53.635 31.429 -1.475 1.00 39.03 66 ASP C C 1
ATOM 9803 O O . ASP C 1 66 ? 53.256 32.582 -1.695 1.00 47.80 66 ASP C O 1
ATOM 9812 N N . PRO C 1 67 ? 54.913 31.118 -1.530 1.00 36.89 67 PRO C N 1
ATOM 9813 C CA . PRO C 1 67 ? 55.904 32.159 -1.541 1.00 45.08 67 PRO C CA 1
ATOM 9814 C C . PRO C 1 67 ? 55.958 32.912 -2.851 1.00 51.15 67 PRO C C 1
ATOM 9815 O O . PRO C 1 67 ? 55.546 32.422 -3.924 1.00 51.74 67 PRO C O 1
ATOM 9826 N N . PRO C 1 68 ? 56.498 34.124 -2.800 1.00 58.22 68 PRO C N 1
ATOM 9827 C CA . PRO C 1 68 ? 56.890 34.812 -4.035 1.00 58.47 68 PRO C CA 1
ATOM 9828 C C . PRO C 1 68 ? 57.737 33.919 -4.939 1.00 53.31 68 PRO C C 1
ATOM 9829 O O . PRO C 1 68 ? 58.602 33.151 -4.498 1.00 51.97 68 PRO C O 1
ATOM 9840 N N . GLU C 1 69 ? 57.496 34.040 -6.231 1.00 54.29 69 GLU C N 1
ATOM 9841 C CA . GLU C 1 69 ? 58.181 33.185 -7.182 1.00 59.84 69 GLU C CA 1
ATOM 9842 C C . GLU C 1 69 ? 59.692 33.385 -7.118 1.00 49.72 69 GLU C C 1
ATOM 9843 O O . GLU C 1 69 ? 60.448 32.408 -7.137 1.00 59.63 69 GLU C O 1
ATOM 9855 N N . ASP C 1 70 ? 60.151 34.619 -6.950 1.00 54.91 70 ASP C N 1
ATOM 9856 C CA . ASP C 1 70 ? 61.580 34.855 -6.754 1.00 60.70 70 ASP C CA 1
ATOM 9857 C C . ASP C 1 70 ? 62.106 34.249 -5.462 1.00 51.24 70 ASP C C 1
ATOM 9858 O O . ASP C 1 70 ? 63.325 34.115 -5.313 1.00 46.53 70 ASP C O 1
ATOM 9867 N N . MET C 1 71 ? 61.249 33.837 -4.538 1.00 57.90 71 MET C N 1
ATOM 9868 C CA . MET C 1 71 ? 61.800 33.325 -3.297 1.00 61.92 71 MET C CA 1
ATOM 9869 C C . MET C 1 71 ? 61.990 31.830 -3.303 1.00 51.55 71 MET C C 1
ATOM 9870 O O . MET C 1 71 ? 63.029 31.354 -2.827 1.00 53.16 71 MET C O 1
ATOM 9884 N N . LYS C 1 72 ? 61.029 31.077 -3.842 1.00 63.89 72 LYS C N 1
ATOM 9885 C CA . LYS C 1 72 ? 61.019 29.633 -3.608 1.00 67.81 72 LYS C CA 1
ATOM 9886 C C . LYS C 1 72 ? 62.192 28.911 -4.260 1.00 68.75 72 LYS C C 1
ATOM 9887 O O . LYS C 1 72 ? 62.541 27.818 -3.807 1.00 79.17 72 LYS C O 1
ATOM 9906 N N . GLN C 1 73 ? 62.849 29.492 -5.262 1.00 59.22 73 GLN C N 1
ATOM 9907 C CA A GLN C 1 73 ? 64.007 28.856 -5.883 0.66 68.79 73 GLN C CA 1
ATOM 9908 C CA B GLN C 1 73 ? 64.010 28.860 -5.882 0.34 68.76 73 GLN C CA 1
ATOM 9909 C C . GLN C 1 73 ? 65.323 29.581 -5.595 1.00 67.61 73 GLN C C 1
ATOM 9910 O O . GLN C 1 73 ? 66.365 29.201 -6.135 1.00 60.27 73 GLN C O 1
ATOM 9937 N N . ASP C 1 74 ? 65.317 30.607 -4.768 1.00 66.32 74 ASP C N 1
ATOM 9938 C CA . ASP C 1 74 ? 66.532 31.371 -4.515 1.00 61.16 74 ASP C CA 1
ATOM 9939 C C . ASP C 1 74 ? 67.578 30.540 -3.780 1.00 44.99 74 ASP C C 1
ATOM 9940 O O . ASP C 1 74 ? 67.299 29.846 -2.808 1.00 56.54 74 ASP C O 1
ATOM 9949 N N . ARG C 1 75 ? 68.822 30.654 -4.218 1.00 48.87 75 ARG C N 1
ATOM 9950 C CA A ARG C 1 75 ? 69.813 29.732 -3.679 0.38 54.05 75 ARG C CA 1
ATOM 9951 C CA B ARG C 1 75 ? 69.889 29.802 -3.709 0.62 53.96 75 ARG C CA 1
ATOM 9952 C C . ARG C 1 75 ? 70.266 30.153 -2.287 1.00 54.95 75 ARG C C 1
ATOM 9953 O O . ARG C 1 75 ? 70.784 29.306 -1.547 1.00 54.26 75 ARG C O 1
ATOM 9994 N N . ASP C 1 76 ? 70.069 31.421 -1.891 1.00 51.89 76 ASP C N 1
ATOM 9995 C CA . ASP C 1 76 ? 70.349 31.797 -0.506 1.00 51.97 76 ASP C CA 1
ATOM 9996 C C . ASP C 1 76 ? 69.278 31.272 0.442 1.00 52.70 76 ASP C C 1
ATOM 9997 O O . ASP C 1 76 ? 69.592 30.814 1.545 1.00 49.82 76 ASP C O 1
ATOM 10006 N N . ILE C 1 77 ? 68.014 31.292 0.015 1.00 43.11 77 ILE C N 1
ATOM 10007 C CA . ILE C 1 77 ? 66.952 30.735 0.840 1.00 50.12 77 ILE C CA 1
ATOM 10008 C C . ILE C 1 77 ? 67.135 29.229 1.035 1.00 46.11 77 ILE C C 1
ATOM 10009 O O . ILE C 1 77 ? 66.993 28.708 2.150 1.00 42.75 77 ILE C O 1
ATOM 10025 N N . GLN C 1 78 ? 67.439 28.492 -0.035 1.00 52.67 78 GLN C N 1
ATOM 10026 C CA . GLN C 1 78 ? 67.523 27.038 0.126 1.00 54.21 78 GLN C CA 1
ATOM 10027 C C . GLN C 1 78 ? 68.780 26.673 0.902 1.00 46.39 78 GLN C C 1
ATOM 10028 O O . GLN C 1 78 ? 68.732 25.799 1.784 1.00 48.77 78 GLN C O 1
ATOM 10042 N N . ALA C 1 79 ? 69.858 27.432 0.715 1.00 48.99 79 ALA C N 1
ATOM 10043 C CA . ALA C 1 79 ? 71.038 27.245 1.556 1.00 42.88 79 ALA C CA 1
ATOM 10044 C C . ALA C 1 79 ? 70.732 27.358 3.045 1.00 57.39 79 ALA C C 1
ATOM 10045 O O . ALA C 1 79 ? 71.247 26.567 3.848 1.00 58.54 79 ALA C O 1
ATOM 10052 N N . VAL C 1 80 ? 69.909 28.342 3.440 1.00 49.64 80 VAL C N 1
ATOM 10053 C CA . VAL C 1 80 ? 69.632 28.554 4.865 1.00 49.54 80 VAL C CA 1
ATOM 10054 C C . VAL C 1 80 ? 68.762 27.426 5.411 1.00 50.70 80 VAL C C 1
ATOM 10055 O O . VAL C 1 80 ? 68.981 26.947 6.537 1.00 43.44 80 VAL C O 1
ATOM 10068 N N . ALA C 1 81 ? 67.740 27.000 4.637 1.00 42.88 81 ALA C N 1
ATOM 10069 C CA . ALA C 1 81 ? 66.964 25.828 5.025 1.00 52.37 81 ALA C CA 1
ATOM 10070 C C . ALA C 1 81 ? 67.868 24.616 5.237 1.00 53.76 81 ALA C C 1
ATOM 10071 O O . ALA C 1 81 ? 67.825 23.966 6.295 1.00 44.53 81 ALA C O 1
ATOM 10078 N N . THR C 1 82 ? 68.713 24.297 4.249 1.00 50.22 82 THR C N 1
ATOM 10079 C CA . THR C 1 82 ? 69.613 23.164 4.445 1.00 59.29 82 THR C CA 1
ATOM 10080 C C . THR C 1 82 ? 70.368 23.292 5.776 1.00 56.18 82 THR C C 1
ATOM 10081 O O . THR C 1 82 ? 70.403 22.346 6.575 1.00 58.18 82 THR C O 1
ATOM 10092 N N . SER C 1 83 ? 70.924 24.481 6.048 1.00 55.08 83 SER C N 1
ATOM 10093 C CA . SER C 1 83 ? 71.705 24.687 7.266 1.00 53.07 83 SER C CA 1
ATOM 10094 C C . SER C 1 83 ? 70.873 24.505 8.532 1.00 54.36 83 SER C C 1
ATOM 10095 O O . SER C 1 83 ? 71.425 24.219 9.587 1.00 54.23 83 SER C O 1
ATOM 10103 N N . LEU C 1 84 ? 69.557 24.732 8.471 1.00 51.06 84 LEU C N 1
ATOM 10104 C CA . LEU C 1 84 ? 68.691 24.556 9.635 1.00 50.97 84 LEU C CA 1
ATOM 10105 C C . LEU C 1 84 ? 68.267 23.099 9.859 1.00 61.62 84 LEU C C 1
ATOM 10106 O O . LEU C 1 84 ? 67.707 22.787 10.927 1.00 53.87 84 LEU C O 1
ATOM 10122 N N . LEU C 1 85 ? 68.513 22.208 8.893 1.00 47.71 85 LEU C N 1
ATOM 10123 C CA . LEU C 1 85 ? 68.233 20.802 9.102 1.00 63.01 85 LEU C CA 1
ATOM 10124 C C . LEU C 1 85 ? 69.215 20.223 10.126 1.00 64.79 85 LEU C C 1
ATOM 10125 O O . LEU C 1 85 ? 70.366 20.679 10.233 1.00 66.36 85 LEU C O 1
ATOM 10141 N N . PRO C 1 86 ? 68.786 19.202 10.893 1.00 53.27 86 PRO C N 1
ATOM 10142 C CA . PRO C 1 86 ? 67.518 18.494 10.750 1.00 56.80 86 PRO C CA 1
ATOM 10143 C C . PRO C 1 86 ? 66.300 19.027 11.469 1.00 52.48 86 PRO C C 1
ATOM 10144 O O . PRO C 1 86 ? 66.417 19.699 12.478 1.00 53.45 86 PRO C O 1
ATOM 10155 N N . LEU C 1 87 ? 65.100 18.732 10.969 1.00 54.28 87 LEU C N 1
ATOM 10156 C CA . LEU C 1 87 ? 63.881 19.007 11.728 1.00 46.65 87 LEU C CA 1
ATOM 10157 C C . LEU C 1 87 ? 63.779 18.007 12.873 1.00 63.46 87 LEU C C 1
ATOM 10158 O O . LEU C 1 87 ? 63.922 16.809 12.648 1.00 58.78 87 LEU C O 1
ATOM 10174 N N . THR C 1 88 ? 63.530 18.520 14.093 1.00 62.23 88 THR C N 1
ATOM 10175 C CA . THR C 1 88 ? 63.508 17.771 15.351 1.00 55.07 88 THR C CA 1
ATOM 10176 C C . THR C 1 88 ? 62.192 18.053 16.067 1.00 62.73 88 THR C C 1
ATOM 10177 O O . THR C 1 88 ? 61.505 19.026 15.766 1.00 64.15 88 THR C O 1
ATOM 10188 N N . GLU C 1 89 ? 61.838 17.222 17.047 1.00 69.82 89 GLU C N 1
ATOM 10189 C CA . GLU C 1 89 ? 60.733 17.596 17.929 1.00 70.93 89 GLU C CA 1
ATOM 10190 C C . GLU C 1 89 ? 61.114 18.798 18.792 1.00 65.58 89 GLU C C 1
ATOM 10191 O O . GLU C 1 89 ? 60.246 19.612 19.158 1.00 54.95 89 GLU C O 1
ATOM 10203 N N . ALA C 1 90 ? 62.417 18.936 19.085 1.00 55.92 90 ALA C N 1
ATOM 10204 C CA . ALA C 1 90 ? 62.952 20.064 19.830 1.00 62.08 90 ALA C CA 1
ATOM 10205 C C . ALA C 1 90 ? 63.051 21.336 19.001 1.00 63.88 90 ALA C C 1
ATOM 10206 O O . ALA C 1 90 ? 63.135 22.406 19.587 1.00 55.63 90 ALA C O 1
ATOM 10213 N N . ASN C 1 91 ? 63.085 21.228 17.667 1.00 60.21 91 ASN C N 1
ATOM 10214 C CA . ASN C 1 91 ? 63.168 22.335 16.729 1.00 54.65 91 ASN C CA 1
ATOM 10215 C C . ASN C 1 91 ? 61.812 22.886 16.343 1.00 59.29 91 ASN C C 1
ATOM 10216 O O . ASN C 1 91 ? 61.693 24.059 15.966 1.00 52.60 91 ASN C O 1
ATOM 10227 N N . LEU C 1 92 ? 60.814 22.011 16.333 1.00 55.76 92 LEU C N 1
ATOM 10228 C CA . LEU C 1 92 ? 59.592 22.284 15.599 1.00 60.29 92 LEU C CA 1
ATOM 10229 C C . LEU C 1 92 ? 58.962 23.569 16.081 1.00 48.08 92 LEU C C 1
ATOM 10230 O O . LEU C 1 92 ? 58.479 24.373 15.271 1.00 48.19 92 LEU C O 1
ATOM 10246 N N . ARG C 1 93 ? 58.966 23.789 17.394 1.00 54.36 93 ARG C N 1
ATOM 10247 C CA . ARG C 1 93 ? 58.241 24.931 17.937 1.00 53.23 93 ARG C CA 1
ATOM 10248 C C . ARG C 1 93 ? 58.827 26.217 17.380 1.00 45.95 93 ARG C C 1
ATOM 10249 O O . ARG C 1 93 ? 58.090 27.139 17.006 1.00 43.59 93 ARG C O 1
ATOM 10270 N N . MET C 1 94 ? 60.169 26.271 17.293 1.00 36.78 94 MET C N 1
ATOM 10271 C CA . MET C 1 94 ? 60.849 27.411 16.697 1.00 41.33 94 MET C CA 1
ATOM 10272 C C . MET C 1 94 ? 60.390 27.630 15.272 1.00 45.13 94 MET C C 1
ATOM 10273 O O . MET C 1 94 ? 59.992 28.748 14.916 1.00 44.78 94 MET C O 1
ATOM 10287 N N . PHE C 1 95 ? 60.456 26.579 14.428 1.00 46.80 95 PHE C N 1
ATOM 10288 C CA . PHE C 1 95 ? 60.053 26.745 13.041 1.00 46.07 95 PHE C CA 1
ATOM 10289 C C . PHE C 1 95 ? 58.594 27.133 12.927 1.00 44.16 95 PHE C C 1
ATOM 10290 O O . PHE C 1 95 ? 58.232 27.851 12.016 1.00 39.61 95 PHE C O 1
ATOM 10307 N N . GLN C 1 96 ? 57.729 26.669 13.825 1.00 40.75 96 GLN C N 1
ATOM 10308 C CA . GLN C 1 96 ? 56.311 27.032 13.708 1.00 36.04 96 GLN C CA 1
ATOM 10309 C C . GLN C 1 96 ? 56.043 28.460 14.172 1.00 48.55 96 GLN C C 1
ATOM 10310 O O . GLN C 1 96 ? 55.101 29.123 13.705 1.00 43.95 96 GLN C O 1
ATOM 10324 N N . ARG C 1 97 ? 56.845 28.941 15.115 1.00 44.27 97 ARG C N 1
ATOM 10325 C CA . ARG C 1 97 ? 56.797 30.354 15.479 1.00 47.31 97 ARG C CA 1
ATOM 10326 C C . ARG C 1 97 ? 57.259 31.208 14.309 1.00 39.66 97 ARG C C 1
ATOM 10327 O O . ARG C 1 97 ? 56.723 32.299 14.083 1.00 44.59 97 ARG C O 1
ATOM 10348 N N . ALA C 1 98 ? 58.287 30.751 13.598 1.00 37.57 98 ALA C N 1
ATOM 10349 C CA . ALA C 1 98 ? 58.801 31.498 12.464 1.00 43.97 98 ALA C CA 1
ATOM 10350 C C . ALA C 1 98 ? 57.755 31.611 11.361 1.00 54.81 98 ALA C C 1
ATOM 10351 O O . ALA C 1 98 ? 57.443 32.722 10.904 1.00 37.99 98 ALA C O 1
ATOM 10358 N N . GLN C 1 99 ? 57.143 30.483 10.970 1.00 44.30 99 GLN C N 1
ATOM 10359 C CA . GLN C 1 99 ? 56.128 30.545 9.927 1.00 43.74 99 GLN C CA 1
ATOM 10360 C C . GLN C 1 99 ? 54.899 31.353 10.344 1.00 47.83 99 GLN C C 1
ATOM 10361 O O . GLN C 1 99 ? 54.143 31.791 9.483 1.00 50.17 99 GLN C O 1
ATOM 10375 N N . ASP C 1 100 ? 54.653 31.518 11.641 1.00 50.27 100 ASP C N 1
ATOM 10376 C CA . ASP C 1 100 ? 53.593 32.389 12.125 1.00 46.98 100 ASP C CA 1
ATOM 10377 C C . ASP C 1 100 ? 54.066 33.799 12.374 1.00 42.99 100 ASP C C 1
ATOM 10378 O O . ASP C 1 100 ? 53.277 34.635 12.817 1.00 45.08 100 ASP C O 1
ATOM 10387 N N . ASP C 1 101 ? 55.331 34.098 12.097 1.00 45.77 101 ASP C N 1
ATOM 10388 C CA . ASP C 1 101 ? 55.830 35.452 12.317 1.00 44.61 101 ASP C CA 1
ATOM 10389 C C . ASP C 1 101 ? 55.651 35.873 13.787 1.00 39.58 101 ASP C C 1
ATOM 10390 O O . ASP C 1 101 ? 55.122 36.933 14.102 1.00 37.78 101 ASP C O 1
ATOM 10399 N N . LEU C 1 102 ? 56.145 35.039 14.694 1.00 46.70 102 LEU C N 1
ATOM 10400 C CA . LEU C 1 102 ? 55.957 35.273 16.108 1.00 40.16 102 LEU C CA 1
ATOM 10401 C C . LEU C 1 102 ? 57.273 35.270 16.866 1.00 44.10 102 LEU C C 1
ATOM 10402 O O . LEU C 1 102 ? 58.098 34.360 16.730 1.00 45.43 102 LEU C O 1
ATOM 10418 N N . ILE C 1 103 ? 57.458 36.295 17.673 1.00 38.49 103 ILE C N 1
ATOM 10419 C CA A ILE C 1 103 ? 58.543 36.353 18.638 0.93 38.74 103 ILE C CA 1
ATOM 10420 C CA B ILE C 1 103 ? 58.548 36.357 18.631 0.07 38.70 103 ILE C CA 1
ATOM 10421 C C . ILE C 1 103 ? 57.937 36.581 20.010 1.00 38.97 103 ILE C C 1
ATOM 10422 O O . ILE C 1 103 ? 57.627 37.704 20.387 1.00 38.88 103 ILE C O 1
ATOM 10453 N N . PRO C 1 104 ? 57.741 35.508 20.780 1.00 42.76 104 PRO C N 1
ATOM 10454 C CA . PRO C 1 104 ? 57.232 35.629 22.161 1.00 40.77 104 PRO C CA 1
ATOM 10455 C C . PRO C 1 104 ? 58.114 36.520 23.033 1.00 32.08 104 PRO C C 1
ATOM 10456 O O . PRO C 1 104 ? 59.334 36.322 23.120 1.00 37.62 104 PRO C O 1
ATOM 10467 N N . ALA C 1 105 ? 57.483 37.489 23.674 1.00 44.02 105 ALA C N 1
ATOM 10468 C CA . ALA C 1 105 ? 58.155 38.612 24.302 1.00 41.10 105 ALA C CA 1
ATOM 10469 C C . ALA C 1 105 ? 57.726 38.769 25.765 1.00 38.81 105 ALA C C 1
ATOM 10470 O O . ALA C 1 105 ? 56.606 38.408 26.119 1.00 41.53 105 ALA C O 1
ATOM 10477 N N . VAL C 1 106 ? 58.598 39.386 26.583 1.00 37.98 106 VAL C N 1
ATOM 10478 C CA . VAL C 1 106 ? 58.216 39.893 27.889 1.00 39.77 106 VAL C CA 1
ATOM 10479 C C . VAL C 1 106 ? 58.872 41.237 28.158 1.00 31.90 106 VAL C C 1
ATOM 10480 O O . VAL C 1 106 ? 59.979 41.528 27.665 1.00 40.91 106 VAL C O 1
ATOM 10493 N N . ASP C 1 107 ? 58.240 42.023 29.040 1.00 38.45 107 ASP C N 1
ATOM 10494 C CA . ASP C 1 107 ? 58.773 43.320 29.486 1.00 35.03 107 ASP C CA 1
ATOM 10495 C C . ASP C 1 107 ? 59.593 43.119 30.762 1.00 41.63 107 ASP C C 1
ATOM 10496 O O . ASP C 1 107 ? 59.103 42.522 31.723 1.00 39.09 107 ASP C O 1
ATOM 10505 N N . ARG C 1 108 ? 60.835 43.600 30.773 1.00 39.45 108 ARG C N 1
ATOM 10506 C CA . ARG C 1 108 ? 61.720 43.312 31.891 1.00 35.33 108 ARG C CA 1
ATOM 10507 C C . ARG C 1 108 ? 62.484 44.572 32.241 1.00 43.20 108 ARG C C 1
ATOM 10508 O O . ARG C 1 108 ? 62.716 45.420 31.400 1.00 31.55 108 ARG C O 1
ATOM 10529 N N . GLN C 1 109 ? 62.869 44.674 33.504 1.00 36.17 109 GLN C N 1
ATOM 10530 C CA . GLN C 1 109 ? 63.743 45.721 34.020 1.00 38.72 109 GLN C CA 1
ATOM 10531 C C . GLN C 1 109 ? 65.201 45.245 34.110 1.00 38.79 109 GLN C C 1
ATOM 10532 O O . GLN C 1 109 ? 65.502 44.071 34.333 1.00 44.13 109 GLN C O 1
ATOM 10546 N N . PHE C 1 110 ? 66.105 46.175 33.862 1.00 32.81 110 PHE C N 1
ATOM 10547 C CA . PHE C 1 110 ? 67.534 45.921 33.721 1.00 31.49 110 PHE C CA 1
ATOM 10548 C C . PHE C 1 110 ? 68.258 47.021 34.484 1.00 39.06 110 PHE C C 1
ATOM 10549 O O . PHE C 1 110 ? 67.764 48.156 34.572 1.00 40.69 110 PHE C O 1
ATOM 10566 N N . ALA C 1 111 ? 69.429 46.705 35.041 1.00 40.75 111 ALA C N 1
ATOM 10567 C CA . ALA C 1 111 ? 70.122 47.663 35.896 1.00 40.09 111 ALA C CA 1
ATOM 10568 C C . ALA C 1 111 ? 71.615 47.431 35.880 1.00 45.58 111 ALA C C 1
ATOM 10569 O O . ALA C 1 111 ? 72.102 46.424 36.421 1.00 45.71 111 ALA C O 1
ATOM 10576 N N . CYS C 1 112 ? 72.335 48.419 35.340 1.00 43.18 112 CYS C N 1
ATOM 10577 C CA . CYS C 1 112 ? 73.798 48.396 35.281 1.00 44.00 112 CYS C CA 1
ATOM 10578 C C . CYS C 1 112 ? 74.335 49.067 36.533 1.00 49.52 112 CYS C C 1
ATOM 10579 O O . CYS C 1 112 ? 74.164 50.269 36.718 1.00 48.86 112 CYS C O 1
ATOM 10586 N N . SER C 1 113 ? 75.010 48.284 37.381 1.00 55.85 113 SER C N 1
ATOM 10587 C CA . SER C 1 113 ? 75.499 48.817 38.654 1.00 52.90 113 SER C CA 1
ATOM 10588 C C . SER C 1 113 ? 76.641 49.777 38.438 1.00 44.70 113 SER C C 1
ATOM 10589 O O . SER C 1 113 ? 76.703 50.829 39.079 1.00 51.28 113 SER C O 1
ATOM 10597 N N . SER C 1 114 ? 77.528 49.438 37.507 1.00 52.98 114 SER C N 1
ATOM 10598 C CA . SER C 1 114 ? 78.677 50.274 37.222 1.00 56.97 114 SER C CA 1
ATOM 10599 C C . SER C 1 114 ? 78.255 51.618 36.661 1.00 63.23 114 SER C C 1
ATOM 10600 O O . SER C 1 114 ? 78.857 52.643 36.985 1.00 64.25 114 SER C O 1
ATOM 10608 N N . CYS C 1 115 ? 77.266 51.637 35.764 1.00 57.76 115 CYS C N 1
ATOM 10609 C CA . CYS C 1 115 ? 76.797 52.900 35.206 1.00 52.17 115 CYS C CA 1
ATOM 10610 C C . CYS C 1 115 ? 75.745 53.563 36.090 1.00 48.72 115 CYS C C 1
ATOM 10611 O O . CYS C 1 115 ? 75.397 54.730 35.842 1.00 60.48 115 CYS C O 1
ATOM 10618 N N . ASP C 1 116 ? 75.288 52.845 37.134 1.00 52.11 116 ASP C N 1
ATOM 10619 C CA . ASP C 1 116 ? 74.127 53.191 37.947 1.00 54.11 116 ASP C CA 1
ATOM 10620 C C . ASP C 1 116 ? 72.947 53.590 37.054 1.00 44.50 116 ASP C C 1
ATOM 10621 O O . ASP C 1 116 ? 72.218 54.560 37.302 1.00 44.33 116 ASP C O 1
ATOM 10630 N N . HIS C 1 117 ? 72.670 52.735 36.078 1.00 49.64 117 HIS C N 1
ATOM 10631 C CA . HIS C 1 117 ? 71.684 53.025 35.059 1.00 48.01 117 HIS C CA 1
ATOM 10632 C C . HIS C 1 117 ? 70.629 51.933 35.023 1.00 38.80 117 HIS C C 1
ATOM 10633 O O . HIS C 1 117 ? 70.961 50.752 34.924 1.00 44.53 117 HIS C O 1
ATOM 10647 N N . VAL C 1 118 ? 69.356 52.351 35.092 1.00 42.83 118 VAL C N 1
ATOM 10648 C CA . VAL C 1 118 ? 68.197 51.471 35.206 1.00 41.17 118 VAL C CA 1
ATOM 10649 C C . VAL C 1 118 ? 67.381 51.679 33.943 1.00 41.64 118 VAL C C 1
ATOM 10650 O O . VAL C 1 118 ? 67.166 52.825 33.557 1.00 37.62 118 VAL C O 1
ATOM 10663 N N . TRP C 1 119 ? 66.928 50.579 33.308 1.00 45.96 119 TRP C N 1
ATOM 10664 C CA . TRP C 1 119 ? 66.032 50.742 32.173 1.00 43.55 119 TRP C CA 1
ATOM 10665 C C . TRP C 1 119 ? 65.136 49.550 31.974 1.00 46.05 119 TRP C C 1
ATOM 10666 O O . TRP C 1 119 ? 65.286 48.521 32.617 1.00 45.93 119 TRP C O 1
ATOM 10687 N N . TRP C 1 120 ? 64.184 49.715 31.081 1.00 37.72 120 TRP C N 1
ATOM 10688 C CA . TRP C 1 120 ? 63.259 48.658 30.701 1.00 37.80 120 TRP C CA 1
ATOM 10689 C C . TRP C 1 120 ? 63.395 48.265 29.229 1.00 42.68 120 TRP C C 1
ATOM 10690 O O . TRP C 1 120 ? 63.892 49.050 28.405 1.00 37.13 120 TRP C O 1
ATOM 10711 N N . ARG C 1 121 ? 62.960 47.050 28.896 1.00 36.53 121 ARG C N 1
ATOM 10712 C CA . ARG C 1 121 ? 63.007 46.608 27.508 1.00 37.04 121 ARG C CA 1
ATOM 10713 C C . ARG C 1 121 ? 62.094 45.397 27.322 1.00 45.03 121 ARG C C 1
ATOM 10714 O O . ARG C 1 121 ? 62.062 44.494 28.155 1.00 35.98 121 ARG C O 1
ATOM 10735 N N . ARG C 1 122 ? 61.318 45.421 26.241 1.00 39.94 122 ARG C N 1
ATOM 10736 C CA . ARG C 1 122 ? 60.617 44.234 25.782 1.00 35.93 122 ARG C CA 1
ATOM 10737 C C . ARG C 1 122 ? 61.605 43.367 25.032 1.00 35.95 122 ARG C C 1
ATOM 10738 O O . ARG C 1 122 ? 62.257 43.822 24.104 1.00 31.80 122 ARG C O 1
ATOM 10759 N N . VAL C 1 123 ? 61.701 42.113 25.438 1.00 34.01 123 VAL C N 1
ATOM 10760 C CA . VAL C 1 123 ? 62.774 41.216 24.996 1.00 34.26 123 VAL C CA 1
ATOM 10761 C C . VAL C 1 123 ? 62.180 39.851 24.672 1.00 30.82 123 VAL C C 1
ATOM 10762 O O . VAL C 1 123 ? 61.060 39.508 25.083 1.00 35.37 123 VAL C O 1
ATOM 10775 N N . PRO C 1 124 ? 62.875 39.074 23.877 1.00 32.85 124 PRO C N 1
ATOM 10776 C CA . PRO C 1 124 ? 62.376 37.718 23.596 1.00 40.71 124 PRO C CA 1
ATOM 10777 C C . PRO C 1 124 ? 62.481 36.763 24.806 1.00 37.46 124 PRO C C 1
ATOM 10778 O O . PRO C 1 124 ? 63.473 36.752 25.540 1.00 35.99 124 PRO C O 1
ATOM 10789 N N . GLN C 1 125 ? 61.431 35.962 24.997 1.00 33.69 125 GLN C N 1
ATOM 10790 C CA . GLN C 1 125 ? 61.383 34.997 26.096 1.00 38.41 125 GLN C CA 1
ATOM 10791 C C . GLN C 1 125 ? 62.530 34.017 26.038 1.00 34.53 125 GLN C C 1
ATOM 10792 O O . GLN C 1 125 ? 63.057 33.628 27.080 1.00 51.57 125 GLN C O 1
ATOM 10806 N N . ARG C 1 126 ? 62.975 33.641 24.838 1.00 39.30 126 ARG C N 1
ATOM 10807 C CA . ARG C 1 126 ? 64.086 32.716 24.728 1.00 36.49 126 ARG C CA 1
ATOM 10808 C C . ARG C 1 126 ? 65.433 33.359 24.991 1.00 38.42 126 ARG C C 1
ATOM 10809 O O . ARG C 1 126 ? 66.411 32.616 25.168 1.00 45.51 126 ARG C O 1
ATOM 10830 N N . LYS C 1 127 ? 65.532 34.694 25.005 1.00 45.51 127 LYS C N 1
ATOM 10831 C CA . LYS C 1 127 ? 66.811 35.360 25.288 1.00 45.12 127 LYS C CA 1
ATOM 10832 C C . LYS C 1 127 ? 66.501 36.684 25.980 1.00 39.42 127 LYS C C 1
ATOM 10833 O O . LYS C 1 127 ? 66.537 37.737 25.347 1.00 39.14 127 LYS C O 1
ATOM 10852 N N . GLU C 1 128 ? 66.219 36.622 27.277 1.00 44.84 128 GLU C N 1
ATOM 10853 C CA . GLU C 1 128 ? 65.787 37.794 28.037 1.00 45.56 128 GLU C CA 1
ATOM 10854 C C . GLU C 1 128 ? 67.011 38.572 28.468 1.00 41.95 128 GLU C C 1
ATOM 10855 O O . GLU C 1 128 ? 67.543 38.378 29.562 1.00 48.51 128 GLU C O 1
ATOM 10867 N N . VAL C 1 129 ? 67.430 39.518 27.617 1.00 36.21 129 VAL C N 1
ATOM 10868 C CA . VAL C 1 129 ? 68.726 40.193 27.765 1.00 36.63 129 VAL C CA 1
ATOM 10869 C C . VAL C 1 129 ? 68.649 41.539 27.057 1.00 45.38 129 VAL C C 1
ATOM 10870 O O . VAL C 1 129 ? 67.847 41.716 26.138 1.00 46.38 129 VAL C O 1
ATOM 10883 N N . SER C 1 130 ? 69.458 42.500 27.518 1.00 46.06 130 SER C N 1
ATOM 10884 C CA . SER C 1 130 ? 69.479 43.844 26.948 1.00 41.96 130 SER C CA 1
ATOM 10885 C C . SER C 1 130 ? 70.818 44.508 27.263 1.00 49.07 130 SER C C 1
ATOM 10886 O O . SER C 1 130 ? 71.434 44.217 28.289 1.00 45.95 130 SER C O 1
ATOM 10894 N N . ARG C 1 131 ? 71.278 45.376 26.331 1.00 45.84 131 ARG C N 1
ATOM 10895 C CA . ARG C 1 131 ? 72.542 46.116 26.490 1.00 42.70 131 ARG C CA 1
ATOM 10896 C C . ARG C 1 131 ? 72.314 47.432 27.230 1.00 53.50 131 ARG C C 1
ATOM 10897 O O . ARG C 1 131 ? 71.344 48.169 26.946 1.00 42.63 131 ARG C O 1
ATOM 10918 N N . CYS C 1 132 ? 73.216 47.719 28.179 1.00 49.18 132 CYS C N 1
ATOM 10919 C CA . CYS C 1 132 ? 73.240 49.018 28.842 1.00 48.73 132 CYS C CA 1
ATOM 10920 C C . CYS C 1 132 ? 73.484 50.126 27.825 1.00 45.41 132 CYS C C 1
ATOM 10921 O O . CYS C 1 132 ? 74.385 50.033 26.984 1.00 50.77 132 CYS C O 1
ATOM 10928 N N . ARG C 1 133 ? 72.666 51.184 27.884 1.00 44.05 133 ARG C N 1
ATOM 10929 C CA . ARG C 1 133 ? 72.893 52.299 26.982 1.00 51.94 133 ARG C CA 1
ATOM 10930 C C . ARG C 1 133 ? 74.302 52.855 27.162 1.00 53.53 133 ARG C C 1
ATOM 10931 O O . ARG C 1 133 ? 74.974 53.206 26.182 1.00 56.81 133 ARG C O 1
ATOM 10952 N N . LYS C 1 134 ? 74.775 52.924 28.407 1.00 53.95 134 LYS C N 1
ATOM 10953 C CA . LYS C 1 134 ? 75.930 53.755 28.685 1.00 60.68 134 LYS C CA 1
ATOM 10954 C C . LYS C 1 134 ? 77.247 53.001 28.603 1.00 62.24 134 LYS C C 1
ATOM 10955 O O . LYS C 1 134 ? 78.277 53.635 28.345 1.00 71.35 134 LYS C O 1
ATOM 10974 N N . CYS C 1 135 ? 77.263 51.673 28.764 1.00 49.84 135 CYS C N 1
ATOM 10975 C CA . CYS C 1 135 ? 78.524 50.952 28.559 1.00 57.40 135 CYS C CA 1
ATOM 10976 C C . CYS C 1 135 ? 78.449 49.810 27.561 1.00 59.22 135 CYS C C 1
ATOM 10977 O O . CYS C 1 135 ? 79.484 49.190 27.292 1.00 65.71 135 CYS C O 1
ATOM 10984 N N . ARG C 1 136 ? 77.274 49.479 27.046 1.00 57.08 136 ARG C N 1
ATOM 10985 C CA . ARG C 1 136 ? 77.069 48.469 26.007 1.00 58.29 136 ARG C CA 1
ATOM 10986 C C . ARG C 1 136 ? 77.224 47.025 26.502 1.00 51.68 136 ARG C C 1
ATOM 10987 O O . ARG C 1 136 ? 77.142 46.097 25.694 1.00 58.08 136 ARG C O 1
ATOM 11008 N N . LYS C 1 137 ? 77.407 46.803 27.794 1.00 52.26 137 LYS C N 1
ATOM 11009 C CA . LYS C 1 137 ? 77.393 45.448 28.327 1.00 54.17 137 LYS C CA 1
ATOM 11010 C C . LYS C 1 137 ? 75.984 44.888 28.247 1.00 46.39 137 LYS C C 1
ATOM 11011 O O . LYS C 1 137 ? 75.021 45.590 28.576 1.00 50.02 137 LYS C O 1
ATOM 11030 N N . ARG C 1 138 ? 75.877 43.615 27.831 1.00 43.59 138 ARG C N 1
ATOM 11031 C CA . ARG C 1 138 ? 74.641 42.852 27.943 1.00 45.83 138 ARG C CA 1
ATOM 11032 C C . ARG C 1 138 ? 74.338 42.461 29.381 1.00 47.02 138 ARG C C 1
ATOM 11033 O O . ARG C 1 138 ? 75.185 41.859 30.062 1.00 45.62 138 ARG C O 1
ATOM 11054 N N . TYR C 1 139 ? 73.076 42.622 29.791 1.00 39.41 139 TYR C N 1
ATOM 11055 C CA . TYR C 1 139 ? 72.648 42.223 31.122 1.00 46.52 139 TYR C CA 1
ATOM 11056 C C . TYR C 1 139 ? 71.387 41.380 31.062 1.00 44.36 139 TYR C C 1
ATOM 11057 O O . TYR C 1 139 ? 70.600 41.397 30.100 1.00 38.52 139 TYR C O 1
ATOM 11075 N N . GLU C 1 140 ? 71.190 40.636 32.108 1.00 47.28 140 GLU C N 1
ATOM 11076 C CA . GLU C 1 140 ? 69.977 39.873 32.338 1.00 43.43 140 GLU C CA 1
ATOM 11077 C C . GLU C 1 140 ? 69.060 40.643 33.248 1.00 44.29 140 GLU C C 1
ATOM 11078 O O . GLU C 1 140 ? 69.479 41.610 33.896 1.00 43.59 140 GLU C O 1
ATOM 11090 N N . PRO C 1 141 ? 67.793 40.226 33.335 1.00 35.38 141 PRO C N 1
ATOM 11091 C CA . PRO C 1 141 ? 66.796 41.020 34.044 1.00 34.39 141 PRO C CA 1
ATOM 11092 C C . PRO C 1 141 ? 67.009 41.037 35.550 1.00 46.73 141 PRO C C 1
ATOM 11093 O O . PRO C 1 141 ? 67.485 40.062 36.146 1.00 40.77 141 P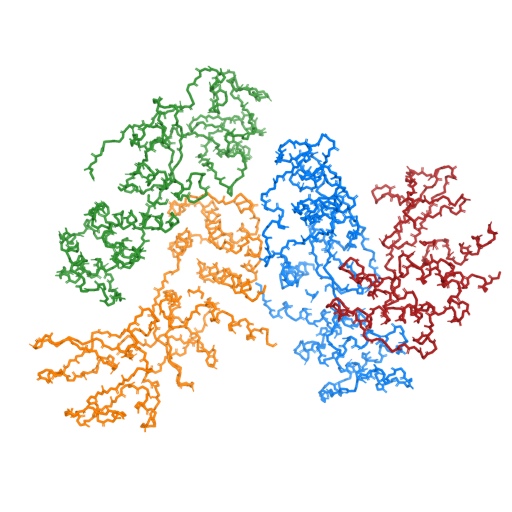RO C O 1
ATOM 11104 N N . VAL C 1 142 ? 66.652 42.171 36.159 1.00 38.36 142 VAL C N 1
ATOM 11105 C CA . VAL C 1 142 ? 66.532 42.134 37.607 1.00 34.99 142 VAL C CA 1
ATOM 11106 C C . VAL C 1 142 ? 65.445 41.143 37.949 1.00 49.42 142 VAL C C 1
ATOM 11107 O O . VAL C 1 142 ? 64.392 41.099 37.249 1.00 36.74 142 VAL C O 1
ATOM 11120 N N . PRO C 1 143 ? 65.629 40.292 38.964 1.00 47.80 143 PRO C N 1
ATOM 11121 C CA . PRO C 1 143 ? 64.636 39.248 39.226 1.00 45.72 143 PRO C CA 1
ATOM 11122 C C . PRO C 1 143 ? 63.338 39.871 39.680 1.00 38.95 143 PRO C C 1
ATOM 11123 O O . PRO C 1 143 ? 63.281 40.981 40.236 1.00 40.91 143 PRO C O 1
ATOM 11134 N N . ALA C 1 144 ? 62.285 39.088 39.450 1.00 39.08 144 ALA C N 1
ATOM 11135 C CA . ALA C 1 144 ? 60.933 39.484 39.762 1.00 46.94 144 ALA C CA 1
ATOM 11136 C C . ALA C 1 144 ? 60.822 39.949 41.195 1.00 49.34 144 ALA C C 1
ATOM 11137 O O . ALA C 1 144 ? 60.111 40.923 41.484 1.00 50.76 144 ALA C O 1
ATOM 11144 N N . ASP C 1 145 ? 61.519 39.290 42.117 1.00 48.36 145 ASP C N 1
ATOM 11145 C CA . ASP C 1 145 ? 61.368 39.720 43.505 1.00 55.64 145 ASP C CA 1
ATOM 11146 C C . ASP C 1 145 ? 62.256 40.911 43.849 1.00 47.33 145 ASP C C 1
ATOM 11147 O O . ASP C 1 145 ? 62.237 41.358 44.983 1.00 49.76 145 ASP C O 1
ATOM 11156 N N . LYS C 1 146 ? 63.037 41.446 42.909 1.00 59.35 146 LYS C N 1
ATOM 11157 C CA . LYS C 1 146 ? 63.869 42.608 43.213 1.00 48.56 146 LYS C CA 1
ATOM 11158 C C . LYS C 1 146 ? 63.537 43.843 42.393 1.00 43.24 146 LYS C C 1
ATOM 11159 O O . LYS C 1 146 ? 64.197 44.866 42.552 1.00 41.06 146 LYS C O 1
ATOM 11178 N N . MET C 1 147 ? 62.485 43.800 41.588 1.00 45.00 147 MET C N 1
ATOM 11179 C CA . MET C 1 147 ? 62.158 44.912 40.717 1.00 38.76 147 MET C CA 1
ATOM 11180 C C . MET C 1 147 ? 61.626 46.084 41.501 1.00 50.43 147 MET C C 1
ATOM 11181 O O . MET C 1 147 ? 61.101 45.931 42.595 1.00 48.07 147 MET C O 1
ATOM 11195 N N . TRP C 1 148 ? 61.739 47.274 40.906 1.00 47.11 148 TRP C N 1
ATOM 11196 C CA . TRP C 1 148 ? 61.266 48.491 41.566 1.00 44.64 148 TRP C CA 1
ATOM 11197 C C . TRP C 1 148 ? 60.831 49.558 40.569 1.00 51.06 148 TRP C C 1
ATOM 11198 O O . TRP C 1 148 ? 61.339 49.647 39.452 1.00 50.87 148 TRP C O 1
ATOM 11219 N N . GLY C 1 149 ? 59.897 50.370 41.011 1.00 48.58 149 GLY C N 1
ATOM 11220 C CA . GLY C 1 149 ? 59.318 51.422 40.217 1.00 48.27 149 GLY C CA 1
ATOM 11221 C C . GLY C 1 149 ? 57.988 51.783 40.823 1.00 53.15 149 GLY C C 1
ATOM 11222 O O . GLY C 1 149 ? 57.714 51.459 41.974 1.00 53.68 149 GLY C O 1
ATOM 11226 N N . LEU C 1 150 ? 57.165 52.444 40.021 1.00 56.02 150 LEU C N 1
ATOM 11227 C CA . LEU C 1 150 ? 55.774 52.620 40.408 1.00 62.00 150 LEU C CA 1
ATOM 11228 C C . LEU C 1 150 ? 55.100 51.246 40.511 1.00 52.14 150 LEU C C 1
ATOM 11229 O O . LEU C 1 150 ? 55.128 50.438 39.577 1.00 41.13 150 LEU C O 1
ATOM 11245 N N . ALA C 1 151 ? 54.475 50.994 41.645 1.00 47.99 151 ALA C N 1
ATOM 11246 C CA . ALA C 1 151 ? 53.941 49.695 42.000 1.00 54.41 151 ALA C CA 1
ATOM 11247 C C . ALA C 1 151 ? 52.448 49.825 42.245 1.00 49.31 151 ALA C C 1
ATOM 11248 O O . ALA C 1 151 ? 51.949 50.900 42.597 1.00 49.70 151 ALA C O 1
ATOM 11255 N N . GLU C 1 152 ? 51.744 48.731 42.013 1.00 42.29 152 GLU C N 1
ATOM 11256 C CA . GLU C 1 152 ? 50.306 48.645 42.215 1.00 60.37 152 GLU C CA 1
ATOM 11257 C C . GLU C 1 152 ? 50.029 47.913 43.522 1.00 61.84 152 GLU C C 1
ATOM 11258 O O . GLU C 1 152 ? 50.520 46.795 43.719 1.00 59.13 152 GLU C O 1
ATOM 11270 N N . PHE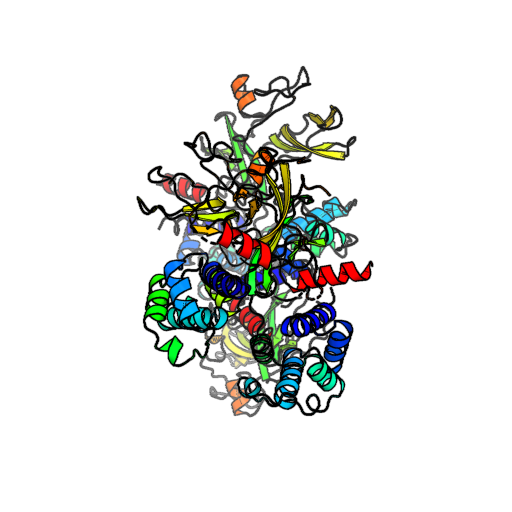 C 1 153 ? 49.198 48.513 44.372 1.00 68.49 153 PHE C N 1
ATOM 11271 C CA . PHE C 1 153 ? 48.861 47.968 45.678 1.00 71.65 153 PHE C CA 1
ATOM 11272 C C . PHE C 1 153 ? 47.363 47.695 45.774 1.00 71.26 153 PHE C C 1
ATOM 11273 O O . PHE C 1 153 ? 46.537 48.507 45.319 1.00 61.89 153 PHE C O 1
ATOM 11290 N N . HIS C 1 154 ? 47.015 46.560 46.386 1.00 62.62 154 HIS C N 1
ATOM 11291 C CA . HIS C 1 154 ? 45.630 46.241 46.727 1.00 74.58 154 HIS C CA 1
ATOM 11292 C C . HIS C 1 154 ? 45.579 45.807 48.189 1.00 68.30 154 HIS C C 1
ATOM 11293 O O . HIS C 1 154 ? 46.039 44.714 48.524 1.00 61.60 154 HIS C O 1
ATOM 11307 N N . CYS C 1 155 ? 44.990 46.633 49.041 1.00 74.39 155 CYS C N 1
ATOM 11308 C CA . CYS C 1 155 ? 44.943 46.325 50.460 1.00 73.61 155 CYS C CA 1
ATOM 11309 C C . CYS C 1 155 ? 44.018 45.150 50.738 1.00 72.98 155 CYS C C 1
ATOM 11310 O O . CYS C 1 155 ? 42.850 45.183 50.364 1.00 78.71 155 CYS C O 1
ATOM 11317 N N . PRO C 1 156 ? 44.502 44.102 51.417 1.00 72.89 156 PRO C N 1
ATOM 11318 C CA . PRO C 1 156 ? 43.566 43.024 51.807 1.00 80.63 156 PRO C CA 1
ATOM 11319 C C . PRO C 1 156 ? 42.492 43.487 52.776 1.00 85.50 156 PRO C C 1
ATOM 11320 O O . PRO C 1 156 ? 41.297 43.196 52.575 1.00 84.65 156 PRO C O 1
ATOM 11331 N N . LYS C 1 157 ? 42.877 44.190 53.841 1.00 84.02 157 LYS C N 1
ATOM 11332 C CA . LYS C 1 157 ? 41.932 44.718 54.820 1.00 82.83 157 LYS C CA 1
ATOM 11333 C C . LYS C 1 157 ? 40.955 45.670 54.137 1.00 84.95 157 LYS C C 1
ATOM 11334 O O . LYS C 1 157 ? 39.817 45.279 53.861 1.00 94.03 157 LYS C O 1
ATOM 11353 N N . CYS C 1 158 ? 41.391 46.903 53.835 1.00 85.41 158 CYS C N 1
ATOM 11354 C CA . CYS C 1 158 ? 40.533 47.877 53.160 1.00 74.70 158 CYS C CA 1
ATOM 11355 C C . CYS C 1 158 ? 39.860 47.321 51.916 1.00 76.58 158 CYS C C 1
ATOM 11356 O O . CYS C 1 158 ? 38.693 47.616 51.651 1.00 79.29 158 CYS C O 1
ATOM 11363 N N . ARG C 1 159 ? 40.614 46.597 51.086 1.00 77.83 159 ARG C N 1
ATOM 11364 C CA . ARG C 1 159 ? 40.212 46.221 49.729 1.00 80.34 159 ARG C CA 1
ATOM 11365 C C . ARG C 1 159 ? 40.438 47.368 48.742 1.00 77.80 159 ARG C C 1
ATOM 11366 O O . ARG C 1 159 ? 39.898 47.378 47.633 1.00 77.07 159 ARG C O 1
ATOM 11387 N N . HIS C 1 160 ? 41.306 48.297 49.116 1.00 71.06 160 HIS C N 1
ATOM 11388 C CA . HIS C 1 160 ? 41.461 49.610 48.503 1.00 71.62 160 HIS C CA 1
ATOM 11389 C C . HIS C 1 160 ? 42.727 49.637 47.665 1.00 75.32 160 HIS C C 1
ATOM 11390 O O . HIS C 1 160 ? 43.780 49.183 48.112 1.00 75.24 160 HIS C O 1
ATOM 11404 N N . ASN C 1 161 ? 42.621 50.160 46.450 1.00 72.51 161 ASN C N 1
ATOM 11405 C CA . ASN C 1 161 ? 43.691 50.072 45.469 1.00 62.17 161 ASN C CA 1
ATOM 11406 C C . ASN C 1 161 ? 44.428 51.384 45.419 1.00 62.86 161 ASN C C 1
ATOM 11407 O O . ASN C 1 161 ? 43.795 52.445 45.372 1.00 69.85 161 ASN C O 1
ATOM 11418 N N . PHE C 1 162 ? 45.761 51.320 45.445 1.00 59.50 162 PHE C N 1
AT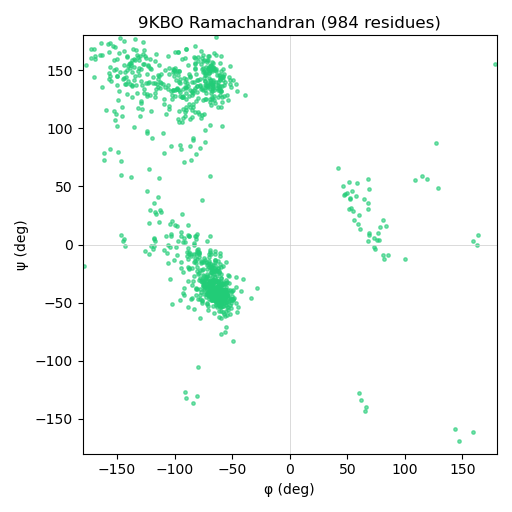OM 11419 C CA . PHE C 1 162 ? 46.552 52.540 45.327 1.00 70.18 162 PHE C CA 1
ATOM 11420 C C . PHE C 1 162 ? 47.857 52.249 44.595 1.00 63.24 162 PHE C C 1
ATOM 11421 O O . PHE C 1 162 ? 48.138 51.113 44.199 1.00 56.87 162 PHE C O 1
ATOM 11438 N N . ARG C 1 163 ? 48.638 53.308 44.385 1.00 59.93 163 ARG C N 1
ATOM 11439 C CA . ARG C 1 163 ? 49.897 53.240 43.662 1.00 62.05 163 ARG C CA 1
ATOM 11440 C C . ARG C 1 163 ? 50.967 54.012 44.416 1.00 52.94 163 ARG C C 1
ATOM 11441 O O . ARG C 1 163 ? 50.693 55.048 45.021 1.00 71.56 163 ARG C O 1
ATOM 11462 N N . GLY C 1 164 ? 52.195 53.520 44.361 1.00 47.61 164 GLY C N 1
ATOM 11463 C CA . GLY C 1 164 ? 53.303 54.246 44.948 1.00 42.84 164 GLY C CA 1
ATOM 11464 C C . GLY C 1 164 ? 54.614 53.578 44.607 1.00 47.97 164 GLY C C 1
ATOM 11465 O O . GLY C 1 164 ? 54.669 52.384 44.268 1.00 53.78 164 GLY C O 1
ATOM 11469 N N . TRP C 1 165 ? 55.676 54.358 44.739 1.00 41.66 165 TRP C N 1
ATOM 11470 C CA . TRP C 1 165 ? 57.000 53.877 44.381 1.00 58.57 165 TRP C CA 1
ATOM 11471 C C . TRP C 1 165 ? 57.468 52.873 45.421 1.00 61.46 165 TRP C C 1
ATOM 11472 O O . TRP C 1 165 ? 57.266 53.064 46.621 1.00 64.10 165 TRP C O 1
ATOM 11493 N N . ALA C 1 166 ? 58.063 51.770 44.955 1.00 59.12 166 ALA C N 1
ATOM 11494 C CA . ALA C 1 166 ? 58.397 50.677 45.866 1.00 53.49 166 ALA C CA 1
ATOM 11495 C C . ALA C 1 166 ? 59.297 49.641 45.205 1.00 55.18 166 ALA C C 1
ATOM 11496 O O . ALA C 1 166 ? 59.350 49.508 43.975 1.00 49.65 166 ALA C O 1
ATOM 11503 N N . GLN C 1 167 ? 59.981 48.876 46.051 1.00 49.32 167 GLN C N 1
ATOM 11504 C CA . GLN C 1 167 ? 60.600 47.616 45.659 1.00 57.67 167 GLN C CA 1
ATOM 11505 C C . GLN C 1 167 ? 59.675 46.449 46.011 1.00 46.31 167 GLN C C 1
ATOM 11506 O O . GLN C 1 167 ? 58.979 46.472 47.025 1.00 49.27 167 GLN C O 1
ATOM 11520 N N . MET C 1 168 ? 59.598 45.473 45.110 1.00 45.90 168 MET C N 1
ATOM 11521 C CA . MET C 1 168 ? 58.789 44.286 45.343 1.00 50.60 168 MET C CA 1
ATOM 11522 C C . MET C 1 168 ? 59.237 43.584 46.626 1.00 51.76 168 MET C C 1
ATOM 11523 O O . MET C 1 168 ? 60.441 43.502 46.896 1.00 38.12 168 MET C O 1
ATOM 11537 N N . GLY C 1 169 ? 58.266 43.056 47.397 1.00 42.69 169 GLY C N 1
ATOM 11538 C CA . GLY C 1 169 ? 58.544 42.479 48.722 1.00 58.14 169 GLY C CA 1
ATOM 11539 C C . GLY C 1 169 ? 58.687 43.462 49.895 1.00 55.53 169 GLY C C 1
ATOM 11540 O O . GLY C 1 169 ? 58.809 43.020 51.043 1.00 57.91 169 GLY C O 1
ATOM 11544 N N . SER C 1 170 ? 58.728 44.755 49.643 1.00 42.89 170 SER C N 1
ATOM 11545 C CA . SER C 1 170 ? 58.705 45.790 50.660 1.00 48.20 170 SER C CA 1
ATOM 11546 C C . SER C 1 170 ? 57.307 46.360 50.789 1.00 48.67 170 SER C C 1
ATOM 11547 O O . SER C 1 170 ? 56.709 46.701 49.763 1.00 61.74 170 SER C O 1
ATOM 11555 N N . PRO C 1 171 ? 56.746 46.520 52.003 1.00 54.21 171 PRO C N 1
ATOM 11556 C CA . PRO C 1 171 ? 55.337 46.933 52.101 1.00 57.67 171 PRO C CA 1
ATOM 11557 C C . PRO C 1 171 ? 55.159 48.420 52.373 1.00 57.14 171 PRO C C 1
ATOM 11558 O O . PRO C 1 171 ? 56.090 49.148 52.747 1.00 50.90 171 PRO C O 1
ATOM 11569 N N . SER C 1 172 ? 53.932 48.886 52.172 1.00 63.98 172 SER C N 1
ATOM 11570 C CA . SER C 1 172 ? 53.603 50.287 52.319 1.00 62.63 172 SER C CA 1
ATOM 11571 C C . SER C 1 172 ? 52.272 50.383 53.058 1.00 61.44 172 SER C C 1
ATOM 11572 O O . SER C 1 172 ? 51.320 49.633 52.762 1.00 54.60 172 SER C O 1
ATOM 11580 N N . PRO C 1 173 ? 52.163 51.304 54.002 1.00 62.52 173 PRO C N 1
ATOM 11581 C CA . PRO C 1 173 ? 50.921 51.415 54.789 1.00 60.25 173 PRO C CA 1
ATOM 11582 C C . PRO C 1 173 ? 49.750 51.893 53.945 1.00 66.38 173 PRO C C 1
ATOM 11583 O O . PRO C 1 173 ? 49.861 52.853 53.173 1.00 62.31 173 PRO C O 1
ATOM 11594 N N . CYS C 1 174 ? 48.619 51.211 54.106 1.00 80.13 174 CYS C N 1
ATOM 11595 C CA . CYS C 1 174 ? 47.429 51.494 53.311 1.00 84.90 174 CYS C CA 1
ATOM 11596 C C . CYS C 1 174 ? 46.984 52.949 53.445 1.00 77.49 174 CYS C C 1
ATOM 11597 O O . CYS C 1 174 ? 47.107 53.572 54.499 1.00 79.77 174 CYS C O 1
ATOM 11604 N N . TYR C 1 175 ? 46.440 53.483 52.353 1.00 80.62 175 TYR C N 1
ATOM 11605 C CA . TYR C 1 175 ? 45.889 54.831 52.376 1.00 80.62 175 TYR C CA 1
ATOM 11606 C C . TYR C 1 175 ? 44.573 54.898 53.128 1.00 78.38 175 TYR C C 1
ATOM 11607 O O . TYR C 1 175 ? 44.120 56.005 53.426 1.00 80.96 175 TYR C O 1
ATOM 11625 N N . GLY C 1 176 ? 43.955 53.748 53.422 1.00 82.47 176 GLY C N 1
ATOM 11626 C CA . GLY C 1 176 ? 42.793 53.677 54.282 1.00 78.61 176 GLY C CA 1
ATOM 11627 C C . GLY C 1 176 ? 43.129 53.199 55.680 1.00 71.64 176 GLY C C 1
ATOM 11628 O O . GLY C 1 176 ? 42.776 53.865 56.660 1.00 82.04 176 GLY C O 1
ATOM 11632 N N . CYS C 1 177 ? 43.844 52.068 55.782 1.00 82.53 177 CYS C N 1
ATOM 11633 C CA . CYS C 1 177 ? 44.068 51.405 57.064 1.00 80.34 177 CYS C CA 1
ATOM 11634 C C . CYS C 1 177 ? 45.233 51.991 57.847 1.00 78.90 177 CYS C C 1
ATOM 11635 O O . CYS C 1 177 ? 45.101 52.333 59.028 1.00 81.41 177 CYS C O 1
ATOM 11642 N N . GLY C 1 178 ? 46.405 52.034 57.208 1.00 77.36 178 GLY C N 1
ATOM 11643 C CA . GLY C 1 178 ? 47.681 51.998 57.890 1.00 75.71 178 GLY C CA 1
ATOM 11644 C C . GLY C 1 178 ? 48.320 50.628 57.870 1.00 82.53 178 GLY C C 1
ATOM 11645 O O . GLY C 1 178 ? 49.512 50.504 58.187 1.00 66.37 178 GLY C O 1
ATOM 11649 N N . PHE C 1 179 ? 47.536 49.613 57.483 1.00 82.63 179 PHE C N 1
ATOM 11650 C CA . PHE C 1 179 ? 48.028 48.237 57.483 1.00 84.61 179 PHE C CA 1
ATOM 11651 C C . PHE C 1 179 ? 48.999 48.010 56.332 1.00 78.89 179 PHE C C 1
ATOM 11652 O O . PHE C 1 179 ? 48.764 48.470 55.216 1.00 74.04 179 PHE C O 1
ATOM 11669 N N . PRO C 1 180 ? 50.103 47.310 56.571 1.00 76.54 180 PRO C N 1
ATOM 11670 C CA . PRO C 1 180 ? 51.122 47.159 55.524 1.00 80.53 180 PRO C CA 1
ATOM 11671 C C . PRO C 1 180 ? 50.643 46.297 54.361 1.00 79.90 180 PRO C C 1
ATOM 11672 O O . PRO C 1 180 ? 50.156 45.178 54.553 1.00 66.19 180 PRO C O 1
ATOM 11683 N N . VAL C 1 181 ? 50.832 46.824 53.145 1.00 74.79 181 VAL C N 1
ATOM 11684 C CA . VAL C 1 181 ? 50.428 46.177 51.902 1.00 70.73 181 VAL C CA 1
ATOM 11685 C C . VAL C 1 181 ? 51.676 45.900 51.071 1.00 58.32 181 VAL C C 1
ATOM 11686 O O . VAL C 1 181 ? 52.511 46.784 50.887 1.00 49.98 181 VAL C O 1
ATOM 11699 N N . TYR C 1 182 ? 51.809 44.689 50.588 1.00 60.77 182 TYR C N 1
ATOM 11700 C CA . TYR C 1 182 ? 52.958 44.434 49.730 1.00 67.48 182 TYR C CA 1
ATOM 11701 C C . TYR C 1 182 ? 52.560 44.687 48.272 1.00 69.35 182 TYR C C 1
ATOM 11702 O O . TYR C 1 182 ? 51.416 44.428 47.892 1.00 62.57 182 TYR C O 1
ATOM 11720 N N . PRO C 1 183 ? 53.466 45.241 47.462 1.00 57.30 183 PRO C N 1
ATOM 11721 C CA . PRO C 1 183 ? 53.131 45.539 46.056 1.00 61.62 183 PRO C CA 1
ATOM 11722 C C . PRO C 1 183 ? 52.822 44.291 45.248 1.00 44.82 183 PRO C C 1
ATOM 11723 O O . PRO C 1 183 ? 53.487 43.254 45.385 1.00 48.22 183 PRO C O 1
ATOM 11734 N N . THR C 1 184 ? 51.806 44.399 44.394 1.00 53.99 184 THR C N 1
ATOM 11735 C CA . THR C 1 184 ? 51.470 43.310 43.474 1.00 54.68 184 THR C CA 1
ATOM 11736 C C . THR C 1 184 ? 52.498 43.166 42.355 1.00 48.88 184 THR C C 1
ATOM 11737 O O . THR C 1 184 ? 52.987 42.059 42.105 1.00 46.37 184 THR C O 1
ATOM 11748 N N . ARG C 1 185 ? 52.835 44.265 41.665 1.00 50.65 185 ARG C N 1
ATOM 11749 C CA . ARG C 1 185 ? 53.860 44.260 40.622 1.00 44.75 185 ARG C CA 1
ATOM 11750 C C . ARG C 1 185 ? 54.295 45.692 40.300 1.00 47.07 185 ARG C C 1
ATOM 11751 O O . ARG C 1 185 ? 53.670 46.669 40.730 1.00 49.81 185 ARG C O 1
ATOM 11772 N N . ILE C 1 186 ? 55.331 45.802 39.463 1.00 52.65 186 ILE C N 1
ATOM 11773 C CA . ILE C 1 186 ? 55.846 47.099 39.023 1.00 49.11 186 ILE C CA 1
ATOM 11774 C C . ILE C 1 186 ? 55.272 47.454 37.652 1.00 44.42 186 ILE C C 1
ATOM 11775 O O . ILE C 1 186 ? 55.291 46.636 36.738 1.00 46.51 186 ILE C O 1
ATOM 11791 N N . LEU C 1 187 ? 54.808 48.694 37.514 1.00 51.67 187 LEU C N 1
ATOM 11792 C CA . LEU C 1 187 ? 54.386 49.255 36.225 1.00 49.23 187 LEU C CA 1
ATOM 11793 C C . LEU C 1 187 ? 55.550 49.934 35.528 1.00 52.73 187 LEU C C 1
ATOM 11794 O O . LEU C 1 187 ? 56.085 50.925 36.055 1.00 46.66 187 LEU C O 1
ATOM 11810 N N . PRO C 1 188 ? 55.954 49.473 34.332 1.00 49.34 188 PRO C N 1
ATOM 11811 C CA . PRO C 1 188 ? 57.050 50.147 33.624 1.00 50.79 188 PRO C CA 1
ATOM 11812 C C . PRO C 1 188 ? 56.600 51.534 33.182 1.00 42.36 188 PRO C C 1
ATOM 11813 O O . PRO C 1 188 ? 55.404 51.757 32.936 1.00 48.47 188 PRO C O 1
ATOM 11824 N N . PRO C 1 189 ? 57.522 52.489 33.106 1.00 45.87 189 PRO C N 1
ATOM 11825 C CA . PRO C 1 189 ? 57.158 53.798 32.531 1.00 56.78 189 PRO C CA 1
ATOM 11826 C C . PRO C 1 189 ? 56.818 53.670 31.044 1.00 44.86 189 PRO C C 1
ATOM 11827 O O . PRO C 1 189 ? 57.525 52.997 30.276 1.00 43.94 189 PRO C O 1
ATOM 11838 N N . ARG C 1 190 ? 55.699 54.289 30.656 1.00 43.04 190 ARG C N 1
ATOM 11839 C CA . ARG C 1 190 ? 55.088 54.097 29.348 1.00 56.22 190 ARG C CA 1
ATOM 11840 C C . ARG C 1 190 ? 54.518 55.428 28.867 1.00 43.05 190 ARG C C 1
ATOM 11841 O O . ARG C 1 190 ? 54.049 56.220 29.673 1.00 54.72 190 ARG C O 1
ATOM 11862 N N . TRP C 1 191 ? 54.520 55.651 27.541 1.00 46.98 191 TRP C N 1
ATOM 11863 C CA . TRP C 1 191 ? 53.918 56.854 26.970 1.00 63.94 191 TRP C CA 1
ATOM 11864 C C . TRP C 1 191 ? 52.459 56.992 27.369 1.00 67.03 191 TRP C C 1
ATOM 11865 O O . TRP C 1 191 ? 52.114 57.830 28.222 1.00 64.71 191 TRP C O 1
ATOM 11886 N N . ASP C 1 192 ? 51.617 56.162 26.731 1.00 68.59 192 ASP C N 1
ATOM 11887 C CA . ASP C 1 192 ? 50.155 56.133 26.877 1.00 75.72 192 ASP C CA 1
ATOM 11888 C C . ASP C 1 192 ? 49.715 55.458 28.180 1.00 75.04 192 ASP C C 1
ATOM 11889 O O . ASP C 1 192 ? 48.758 54.673 28.232 1.00 72.20 192 ASP C O 1
ATOM 11898 N N . ARG C 1 193 ? 50.461 55.713 29.246 1.00 72.12 193 ARG C N 1
ATOM 11899 C CA . ARG C 1 193 ? 50.068 55.310 30.579 1.00 70.73 193 ARG C CA 1
ATOM 11900 C C . ARG C 1 193 ? 50.317 56.501 31.480 1.00 71.40 193 ARG C C 1
ATOM 11901 O O . ARG C 1 193 ? 51.120 57.375 31.161 1.00 65.52 193 ARG C O 1
ATOM 11922 N N . ASP C 1 194 ? 49.636 56.515 32.628 1.00 82.87 194 ASP C N 1
ATOM 11923 C CA . ASP C 1 194 ? 49.517 57.745 33.403 1.00 84.89 194 ASP C CA 1
ATOM 11924 C C . ASP C 1 194 ? 50.890 58.248 33.833 1.00 82.84 194 ASP C C 1
ATOM 11925 O O . ASP C 1 194 ? 51.839 57.468 33.952 1.00 77.73 194 ASP C O 1
ATOM 11934 N N . PRO C 1 195 ? 51.005 59.557 34.096 1.00 86.12 195 PRO C N 1
ATOM 11935 C CA . PRO C 1 195 ? 52.323 60.121 34.442 1.00 80.18 195 PRO C CA 1
ATOM 11936 C C . PRO C 1 195 ? 52.897 59.628 35.770 1.00 81.96 195 PRO C C 1
ATOM 11937 O O . PRO C 1 195 ? 54.113 59.724 35.965 1.00 71.89 195 PRO C O 1
ATOM 11948 N N . ASP C 1 196 ? 52.090 59.099 36.693 1.00 86.32 196 ASP C N 1
ATOM 11949 C CA . ASP C 1 196 ? 52.672 58.719 37.986 1.00 83.61 196 ASP C CA 1
ATOM 11950 C C . ASP C 1 196 ? 53.697 57.587 37.867 1.00 85.87 196 ASP C C 1
ATOM 11951 O O . ASP C 1 196 ? 54.366 57.287 38.865 1.00 86.81 196 ASP C O 1
ATOM 11960 N N . ARG C 1 197 ? 53.871 56.989 36.666 1.00 85.98 197 ARG C N 1
ATOM 11961 C CA . ARG C 1 197 ? 54.832 55.910 36.452 1.00 78.29 197 ARG C CA 1
ATOM 11962 C C . ARG C 1 197 ? 56.231 56.394 36.097 1.00 70.58 197 ARG C C 1
ATOM 11963 O O . ARG C 1 197 ? 57.137 55.567 35.961 1.00 68.46 197 ARG C O 1
ATOM 11984 N N . ARG C 1 198 ? 56.417 57.692 35.896 1.00 80.01 198 ARG C N 1
ATOM 11985 C CA . ARG C 1 198 ? 57.713 58.264 35.552 1.00 88.57 198 ARG C CA 1
ATOM 11986 C C . ARG C 1 198 ? 58.338 58.818 36.824 1.00 83.72 198 ARG C C 1
ATOM 11987 O O . ARG C 1 198 ? 57.638 59.352 37.688 1.00 81.38 198 ARG C O 1
ATOM 12008 N N . SER C 1 199 ? 59.655 58.646 36.959 1.00 86.19 199 SER C N 1
ATOM 12009 C CA . SER C 1 199 ? 60.350 59.256 38.092 1.00 96.66 199 SER C CA 1
ATOM 12010 C C . SER C 1 199 ? 60.194 60.781 38.069 1.00 91.22 199 SER C C 1
ATOM 12011 O O . SER C 1 199 ? 60.169 61.423 39.132 1.00 72.86 199 SER C O 1
ATOM 12019 N N . THR C 1 200 ? 60.031 61.360 36.868 1.00 94.40 200 THR C N 1
ATOM 12020 C CA . THR C 1 200 ? 59.850 62.805 36.738 1.00 93.79 200 THR C CA 1
ATOM 12021 C C . THR C 1 200 ? 58.615 63.288 37.501 1.00 92.25 200 THR C C 1
ATOM 12022 O O . THR C 1 200 ? 58.546 64.457 37.907 1.00 97.56 200 THR C O 1
ATOM 12033 N N . HIS C 1 201 ? 57.628 62.415 37.705 1.00 83.83 201 HIS C N 1
ATOM 12034 C CA . HIS C 1 201 ? 56.398 62.814 38.383 1.00 92.52 201 HIS C CA 1
ATOM 12035 C C . HIS C 1 201 ? 56.676 63.171 39.846 1.00 101.80 201 HIS C C 1
ATOM 12036 O O . HIS C 1 201 ? 57.740 62.869 40.406 1.00 99.43 201 HIS C O 1
ATOM 12050 N N . THR C 1 202 ? 55.706 63.845 40.457 1.00 102.91 202 THR C N 1
ATOM 12051 C CA . THR C 1 202 ? 55.768 64.146 41.882 1.00 110.61 202 THR C CA 1
ATOM 12052 C C . THR C 1 202 ? 55.509 62.885 42.704 1.00 107.49 202 THR C C 1
ATOM 12053 O O . THR C 1 202 ? 54.648 62.068 42.363 1.00 95.83 202 THR C O 1
ATOM 12064 N N . HIS C 1 203 ? 56.253 62.737 43.802 1.00 100.36 203 HIS C N 1
ATOM 12065 C CA . HIS C 1 203 ? 56.251 61.500 44.569 1.00 84.60 203 HIS C CA 1
ATOM 12066 C C . HIS C 1 203 ? 56.304 61.780 46.062 1.00 90.63 203 HIS C C 1
ATOM 12067 O O . HIS C 1 203 ? 57.169 62.530 46.529 1.00 93.45 203 HIS C O 1
ATOM 12081 N N . SER C 1 204 ? 55.387 61.154 46.807 1.00 86.05 204 SER C N 1
ATOM 12082 C CA . SER C 1 204 ? 55.294 61.297 48.259 1.00 89.05 204 SER C CA 1
ATOM 12083 C C . SER C 1 204 ? 55.186 59.908 48.875 1.00 95.86 204 SER C C 1
ATOM 12084 O O . SER C 1 204 ? 54.213 59.182 48.637 1.00 92.75 204 SER C O 1
ATOM 12092 N N . CYS C 1 205 ? 56.166 59.556 49.687 1.00 99.34 205 CYS C N 1
ATOM 12093 C CA . CYS C 1 205 ? 56.371 58.202 50.166 1.00 97.20 205 CYS C CA 1
ATOM 12094 C C . CYS C 1 205 ? 56.209 58.141 51.679 1.00 109.31 205 CYS C C 1
ATOM 12095 O O . CYS C 1 205 ? 56.254 59.167 52.371 1.00 112.46 205 CYS C O 1
ATOM 12102 N N . SER C 1 206 ? 56.041 56.924 52.191 1.00 99.55 206 SER C N 1
ATOM 12103 C CA . SER C 1 206 ? 55.911 56.720 53.626 1.00 108.97 206 SER C CA 1
ATOM 12104 C C . SER C 1 206 ? 57.174 56.159 54.264 1.00 107.69 206 SER C C 1
ATOM 12105 O O . SER C 1 206 ? 57.192 55.956 55.478 1.00 111.94 206 SER C O 1
ATOM 12113 N N . ALA C 1 207 ? 58.212 55.876 53.480 1.00 100.70 207 ALA C N 1
ATOM 12114 C CA . ALA C 1 207 ? 59.492 55.513 54.066 1.00 96.10 207 ALA C CA 1
ATOM 12115 C C . ALA C 1 207 ? 60.079 56.727 54.780 1.00 104.23 207 ALA C C 1
ATOM 12116 O O . ALA C 1 207 ? 59.718 57.874 54.497 1.00 95.74 207 ALA C O 1
ATOM 12123 N N . ALA C 1 208 ? 60.975 56.465 55.737 1.00 106.13 208 ALA C N 1
ATOM 12124 C CA . ALA C 1 208 ? 61.689 57.537 56.422 1.00 105.03 208 ALA C CA 1
ATOM 12125 C C . ALA C 1 208 ? 62.784 58.159 55.555 1.00 106.95 208 ALA C C 1
ATOM 12126 O O . ALA C 1 208 ? 63.183 59.306 55.805 1.00 109.02 208 ALA C O 1
ATOM 12133 N N . ASP C 1 209 ? 63.249 57.437 54.524 1.00 95.42 209 ASP C N 1
ATOM 12134 C CA . ASP C 1 209 ? 64.205 57.997 53.572 1.00 84.16 209 ASP C CA 1
ATOM 12135 C C . ASP C 1 209 ? 63.621 59.163 52.778 1.00 82.30 209 ASP C C 1
ATOM 12136 O O . ASP C 1 209 ? 64.323 60.128 52.457 1.00 77.09 209 ASP C O 1
ATOM 12145 N N . CYS C 1 210 ? 62.350 59.063 52.416 1.00 87.40 210 CYS C N 1
ATOM 12146 C CA . CYS C 1 210 ? 61.812 59.817 51.298 1.00 73.55 210 CYS C CA 1
ATOM 12147 C C . CYS C 1 210 ? 62.220 61.277 51.346 1.00 81.75 210 CYS C C 1
ATOM 12148 O O . CYS C 1 210 ? 62.220 61.905 52.402 1.00 89.05 210 CYS C O 1
ATOM 12155 N N . TYR C 1 211 ? 62.570 61.805 50.172 1.00 90.69 211 TYR C N 1
ATOM 12156 C CA . TYR C 1 211 ? 62.824 63.233 50.002 1.00 93.58 211 TYR C CA 1
ATOM 12157 C C . TYR C 1 211 ? 61.569 64.071 50.220 1.00 95.08 211 TYR C C 1
ATOM 12158 O O . TYR C 1 211 ? 61.673 65.286 50.439 1.00 91.91 211 TYR C O 1
ATOM 12176 N N . ASN C 1 212 ? 60.390 63.450 50.164 1.00 94.90 212 ASN C N 1
ATOM 12177 C CA . ASN C 1 212 ? 59.112 64.131 50.329 1.00 98.79 212 ASN C CA 1
ATOM 12178 C C . ASN C 1 212 ? 58.202 63.266 51.205 1.00 109.24 212 ASN C C 1
ATOM 12179 O O . ASN C 1 212 ? 57.101 62.868 50.816 1.00 106.64 212 ASN C O 1
ATOM 12190 N N . ARG C 1 213 ? 58.686 62.987 52.415 1.00 106.92 213 ARG C N 1
ATOM 12191 C CA . ARG C 1 213 ? 58.102 61.966 53.279 1.00 107.88 213 ARG C CA 1
ATOM 12192 C C . ARG C 1 213 ? 56.626 62.216 53.580 1.00 113.55 213 ARG C C 1
ATOM 12193 O O . ARG C 1 213 ? 56.187 63.361 53.742 1.00 109.22 213 ARG C O 1
ATOM 12214 N N . ARG C 1 214 ? 55.861 61.119 53.664 1.00 111.46 214 ARG C N 1
ATOM 12215 C CA . ARG C 1 214 ? 54.417 61.161 53.881 1.00 115.80 214 ARG C CA 1
ATOM 12216 C C . ARG C 1 214 ? 54.118 60.856 55.345 1.00 119.02 214 ARG C C 1
ATOM 12217 O O . ARG C 1 214 ? 54.648 59.887 55.908 1.00 114.43 214 ARG C O 1
ATOM 12238 N N . GLU C 1 215 ? 53.241 61.687 55.964 1.00 117.50 215 GLU C N 1
ATOM 12239 C CA . GLU C 1 215 ? 52.954 61.618 57.385 1.00 111.64 215 GLU C CA 1
ATOM 12240 C C . GLU C 1 215 ? 51.549 61.058 57.647 1.00 117.55 215 GLU C C 1
ATOM 12241 O O . GLU C 1 215 ? 50.583 61.478 57.005 1.00 101.54 215 GLU C O 1
ATOM 12253 N N . PRO C 1 216 ? 51.406 60.126 58.619 1.00 124.91 216 PRO C N 1
ATOM 12254 C CA . PRO C 1 216 ? 52.443 59.611 59.535 1.00 117.69 216 PRO C CA 1
ATOM 12255 C C . PRO C 1 216 ? 53.281 58.533 58.870 1.00 95.83 216 PRO C C 1
ATOM 12256 O O . PRO C 1 216 ? 52.757 57.524 58.410 1.00 80.13 216 PRO C O 1
ATOM 12267 N N . HIS C 1 217 ? 54.590 58.769 58.853 1.00 97.82 217 HIS C N 1
ATOM 12268 C CA . HIS C 1 217 ? 55.555 57.931 58.168 1.00 106.05 217 HIS C CA 1
ATOM 12269 C C . HIS C 1 217 ? 55.943 56.723 59.017 1.00 105.75 217 HIS C C 1
ATOM 12270 O O . HIS C 1 217 ? 55.770 56.705 60.234 1.00 107.40 217 HIS C O 1
ATOM 12284 N N . VAL C 1 218 ? 56.482 55.706 58.354 1.00 99.70 218 VAL C N 1
ATOM 12285 C CA . VAL C 1 218 ? 57.109 54.584 59.050 1.00 102.64 218 VAL C CA 1
ATOM 12286 C C . VAL C 1 218 ? 58.503 55.039 59.462 1.00 101.67 218 VAL C C 1
ATOM 12287 O O . VAL C 1 218 ? 59.167 55.759 58.702 1.00 97.29 218 VAL C O 1
ATOM 12300 N N . PRO C 1 219 ? 58.990 54.647 60.652 1.00 113.83 219 PRO C N 1
ATOM 12301 C CA . PRO C 1 219 ? 60.284 55.161 61.119 1.00 115.78 219 PRO C CA 1
ATOM 12302 C C . PRO C 1 219 ? 61.530 54.527 60.504 1.00 108.06 219 PRO C C 1
ATOM 12303 O O . PRO C 1 219 ? 62.471 55.260 60.177 1.00 107.99 219 PRO C O 1
ATOM 12314 N N . GLY C 1 220 ? 61.579 53.200 60.357 1.00 96.00 220 GLY C N 1
ATOM 12315 C CA . GLY C 1 220 ? 62.776 52.558 59.840 1.00 97.37 220 GLY C CA 1
ATOM 12316 C C . GLY C 1 220 ? 62.672 51.879 58.483 1.00 103.79 220 GLY C C 1
ATOM 12317 O O . GLY C 1 220 ? 63.001 50.694 58.360 1.00 97.69 220 GLY C O 1
ATOM 12321 N N . THR C 1 221 ? 62.269 52.622 57.442 1.00 108.58 221 THR C N 1
ATOM 12322 C CA . THR C 1 221 ? 62.056 52.069 56.104 1.00 99.80 221 THR C CA 1
ATOM 12323 C C . THR C 1 221 ? 62.660 52.986 55.043 1.00 87.72 221 THR C C 1
ATOM 12324 O O . THR C 1 221 ? 62.751 54.203 55.239 1.00 79.31 221 THR C O 1
ATOM 12335 N N . SER C 1 222 ? 63.052 52.382 53.905 1.00 90.89 222 SER C N 1
ATOM 12336 C CA . SER C 1 222 ? 63.778 53.066 52.836 1.00 90.96 222 SER C CA 1
ATOM 12337 C C . SER C 1 222 ? 62.938 53.319 51.580 1.00 84.09 222 SER C C 1
ATOM 12338 O O . SER C 1 222 ? 62.050 52.531 51.227 1.00 80.87 222 SER C O 1
ATOM 12346 N N . CYS C 1 223 ? 63.281 54.410 50.875 1.00 76.05 223 CYS C N 1
ATOM 12347 C CA . CYS C 1 223 ? 62.591 54.837 49.660 1.00 68.98 223 CYS C CA 1
ATOM 12348 C C . CYS C 1 223 ? 63.252 54.222 48.433 1.00 59.63 223 CYS C C 1
ATOM 12349 O O . CYS C 1 223 ? 64.481 54.130 48.360 1.00 65.58 223 CYS C O 1
ATOM 12356 N N . ALA C 1 224 ? 62.420 53.793 47.468 1.00 52.45 224 ALA C N 1
ATOM 12357 C CA . ALA C 1 224 ? 62.899 53.330 46.163 1.00 56.47 224 ALA C CA 1
ATOM 12358 C C . ALA C 1 224 ? 63.076 54.433 45.112 1.00 63.90 224 ALA C C 1
ATOM 12359 O O . ALA C 1 224 ? 63.813 54.229 44.137 1.00 60.74 224 ALA C O 1
ATOM 12366 N N . HIS C 1 225 ? 62.433 55.578 45.291 1.00 61.31 225 HIS C N 1
ATOM 12367 C CA . HIS C 1 225 ? 62.447 56.625 44.280 1.00 65.33 225 HIS C CA 1
ATOM 12368 C C . HIS C 1 225 ? 63.828 57.240 44.097 1.00 68.05 225 HIS C C 1
ATOM 12369 O O . HIS C 1 225 ? 64.493 57.585 45.094 1.00 61.47 225 HIS C O 1
ATOM 12383 N N . PRO C 1 226 ? 64.281 57.439 42.856 1.00 63.51 226 PRO C N 1
ATOM 12384 C CA . PRO C 1 226 ? 65.678 57.856 42.629 1.00 64.44 226 PRO C CA 1
ATOM 12385 C C . PRO C 1 226 ? 66.047 59.191 43.239 1.00 60.57 226 PRO C C 1
ATOM 12386 O O . PRO C 1 226 ? 67.236 59.464 43.444 1.00 60.01 226 PRO C O 1
ATOM 12397 N N . LYS C 1 227 ? 65.075 60.067 43.461 1.00 63.36 227 LYS C N 1
ATOM 12398 C CA . LYS C 1 227 ? 65.390 61.339 44.102 1.00 72.36 227 LYS C CA 1
ATOM 12399 C C . LYS C 1 227 ? 65.724 61.122 45.574 1.00 71.69 227 LYS C C 1
ATOM 12400 O O . LYS C 1 227 ? 66.701 61.685 46.083 1.00 68.74 227 LYS C O 1
ATOM 12419 N N . SER C 1 228 ? 64.946 60.283 46.271 1.00 64.76 228 SER C N 1
ATOM 12420 C CA . SER C 1 228 ? 65.300 59.940 47.647 1.00 63.03 228 SER C CA 1
ATOM 12421 C C . SER C 1 228 ? 66.615 59.166 47.702 1.00 62.13 228 SER C C 1
ATOM 12422 O O . SER C 1 228 ? 67.449 59.411 48.579 1.00 63.43 228 SER C O 1
ATOM 12430 N N . ARG C 1 229 ? 66.831 58.238 46.767 1.00 66.61 229 ARG C N 1
ATOM 12431 C CA . ARG C 1 229 ? 68.109 57.519 46.760 1.00 70.31 229 ARG C CA 1
ATOM 12432 C C . ARG C 1 229 ? 69.263 58.506 46.639 1.00 67.87 229 ARG C C 1
ATOM 12433 O O . ARG C 1 229 ? 70.173 58.524 47.479 1.00 59.53 229 ARG C O 1
ATOM 12454 N N . LYS C 1 230 ? 69.207 59.376 45.626 1.00 63.19 230 LYS C N 1
ATOM 12455 C CA . LYS C 1 230 ? 70.306 60.310 45.409 1.00 68.76 230 LYS C CA 1
ATOM 12456 C C . LYS C 1 230 ? 70.397 61.353 46.523 1.00 71.54 230 LYS C C 1
ATOM 12457 O O . LYS C 1 230 ? 71.504 61.772 46.878 1.00 63.59 230 LYS C O 1
ATOM 12476 N N . GLN C 1 231 ? 69.266 61.789 47.090 1.00 69.38 231 GLN C N 1
ATOM 12477 C CA . GLN C 1 231 ? 69.346 62.601 48.297 1.00 63.90 231 GLN C CA 1
ATOM 12478 C C . GLN C 1 231 ? 70.120 61.855 49.374 1.00 64.86 231 GLN C C 1
ATOM 12479 O O . GLN C 1 231 ? 71.208 62.268 49.778 1.00 69.85 231 GLN C O 1
ATOM 12493 N N . ASN C 1 232 ? 69.618 60.714 49.786 1.00 71.11 232 ASN C N 1
ATOM 12494 C CA . ASN C 1 232 ? 70.240 59.959 50.875 1.00 63.91 232 ASN C CA 1
ATOM 12495 C C . ASN C 1 232 ? 71.584 59.360 50.499 1.00 64.63 232 ASN C C 1
ATOM 12496 O O . ASN C 1 232 ? 72.083 58.578 51.287 1.00 69.44 232 ASN C O 1
ATOM 12507 N N . HIS C 1 233 ? 72.139 59.681 49.325 1.00 70.41 233 HIS C N 1
ATOM 12508 C CA . HIS C 1 233 ? 73.459 59.234 48.878 1.00 62.34 233 HIS C CA 1
ATOM 12509 C C . HIS C 1 233 ? 73.546 57.735 48.606 1.00 68.36 233 HIS C C 1
ATOM 12510 O O . HIS C 1 233 ? 74.608 57.120 48.783 1.00 64.09 233 HIS C O 1
ATOM 12524 N N . LEU C 1 234 ? 72.468 57.146 48.085 1.00 67.69 234 LEU C N 1
ATOM 12525 C CA . LEU C 1 234 ? 72.458 55.761 47.617 1.00 71.21 234 LEU C CA 1
ATOM 12526 C C . LEU C 1 234 ? 72.472 55.685 46.078 1.00 67.71 234 LEU C C 1
ATOM 12527 O O . LEU C 1 234 ? 72.004 56.610 45.382 1.00 56.88 234 LEU C O 1
ATOM 12543 N N . PRO C 1 235 ? 73.024 54.608 45.512 1.00 63.91 235 PRO C N 1
ATOM 12544 C CA . PRO C 1 235 ? 72.866 54.390 44.066 1.00 63.76 235 PRO C CA 1
ATOM 12545 C C . PRO C 1 235 ? 71.402 54.260 43.682 1.00 55.60 235 PRO C C 1
ATOM 12546 O O . PRO C 1 235 ? 70.602 53.691 44.426 1.00 52.55 235 PRO C O 1
ATOM 12557 N N . LYS C 1 236 ? 71.053 54.823 42.517 1.00 57.19 236 LYS C N 1
ATOM 12558 C CA . LYS C 1 236 ? 69.707 54.645 41.987 1.00 60.85 236 LYS C CA 1
ATOM 12559 C C . LYS C 1 236 ? 69.380 53.167 41.757 1.00 49.04 236 LYS C C 1
ATOM 12560 O O . LYS C 1 236 ? 68.240 52.758 41.941 1.00 47.65 236 LYS C O 1
ATOM 12579 N N . VAL C 1 237 ? 70.343 52.359 41.317 1.00 37.11 237 VAL C N 1
ATOM 12580 C CA . VAL C 1 237 ? 70.088 50.926 41.204 1.00 55.81 237 VAL C CA 1
ATOM 12581 C C . VAL C 1 237 ? 69.919 50.350 42.602 1.00 48.35 237 VAL C C 1
ATOM 12582 O O . VAL C 1 237 ? 70.789 50.545 43.461 1.00 42.88 237 VAL C O 1
ATOM 12595 N N . LEU C 1 238 ? 68.790 49.633 42.827 1.00 44.94 238 LEU C N 1
ATOM 12596 C CA . LEU C 1 238 ? 68.469 48.987 44.103 1.00 48.49 238 LEU C CA 1
ATOM 12597 C C . LEU C 1 238 ? 68.916 47.536 44.130 1.00 55.48 238 LEU C C 1
ATOM 12598 O O . LEU C 1 238 ? 69.061 46.953 45.213 1.00 50.72 238 LEU C O 1
ATOM 12614 N N . HIS C 1 239 ? 69.116 46.951 42.968 1.00 51.99 239 HIS C N 1
ATOM 12615 C CA . HIS C 1 239 ? 69.544 45.582 42.813 1.00 47.57 239 HIS C CA 1
ATOM 12616 C C . HIS C 1 239 ? 70.141 45.388 41.432 1.00 54.13 239 HIS C C 1
ATOM 12617 O O . HIS C 1 239 ? 69.432 45.515 40.427 1.00 51.50 239 HIS C O 1
ATOM 12631 N N . PRO C 1 240 ? 71.427 45.080 41.346 1.00 51.17 240 PRO C N 1
ATOM 12632 C CA . PRO C 1 240 ? 72.077 45.029 40.032 1.00 55.35 240 PRO C CA 1
ATOM 12633 C C . PRO C 1 240 ? 71.679 43.807 39.234 1.00 49.95 240 PRO C C 1
ATOM 12634 O O . PRO C 1 240 ? 71.453 42.735 39.779 1.00 52.08 240 PRO C O 1
ATOM 12645 N N . SER C 1 241 ? 71.598 43.991 37.924 1.00 54.33 241 SER C N 1
ATOM 12646 C CA . SER C 1 241 ? 71.458 42.856 37.025 1.00 39.35 241 SER C CA 1
ATOM 12647 C C . SER C 1 241 ? 72.754 42.069 37.002 1.00 48.30 241 SER C C 1
ATOM 12648 O O . SER C 1 241 ? 73.839 42.633 37.143 1.00 43.79 241 SER C O 1
ATOM 12656 N N . ASN C 1 242 ? 72.643 40.743 36.787 1.00 47.90 242 ASN C N 1
ATOM 12657 C CA . ASN C 1 242 ? 73.857 39.974 36.471 1.00 49.75 242 ASN C CA 1
ATOM 12658 C C . ASN C 1 242 ? 74.282 40.225 35.032 1.00 54.39 242 ASN C C 1
ATOM 12659 O O . ASN C 1 242 ? 73.441 40.201 34.135 1.00 50.49 242 ASN C O 1
ATOM 12670 N N . PRO C 1 243 ? 75.564 40.463 34.765 1.00 56.70 243 PRO C N 1
ATOM 12671 C CA . PRO C 1 243 ? 76.017 40.497 33.371 1.00 47.83 243 PRO C CA 1
ATOM 12672 C C . PRO C 1 243 ? 75.701 39.171 32.703 1.00 49.18 243 PRO C C 1
ATOM 12673 O O . PRO C 1 243 ? 75.758 38.108 33.331 1.00 52.85 243 PRO C O 1
ATOM 12684 N N . HIS C 1 244 ? 75.360 39.226 31.419 1.00 47.22 244 HIS C N 1
ATOM 12685 C CA . HIS C 1 244 ? 75.015 38.021 30.674 1.00 48.36 244 HIS C CA 1
ATOM 12686 C C . HIS C 1 244 ? 76.249 37.397 30.018 1.00 48.39 244 HIS C C 1
ATOM 12687 O O . HIS C 1 244 ? 77.042 38.087 29.372 1.00 51.06 244 HIS C O 1
ATOM 12702 N N . ILE C 1 245 ? 76.427 36.099 30.220 1.00 54.17 245 ILE C N 1
ATOM 12703 C CA . ILE C 1 245 ? 77.439 35.359 29.480 1.00 63.07 245 ILE C CA 1
ATOM 12704 C C . ILE C 1 245 ? 76.849 34.952 28.135 1.00 51.02 245 ILE C C 1
ATOM 12705 O O . ILE C 1 245 ? 75.875 34.195 28.090 1.00 48.36 245 ILE C O 1
ATOM 12721 N N . SER C 1 246 ? 77.438 35.436 27.044 1.00 43.76 246 SER C N 1
ATOM 12722 C CA . SER C 1 246 ? 76.901 35.137 25.724 1.00 52.98 246 SER C CA 1
ATOM 12723 C C . SER C 1 246 ? 77.160 33.683 25.361 1.00 55.24 246 SER C C 1
ATOM 12724 O O . SER C 1 246 ? 78.254 33.150 25.578 1.00 54.27 246 SER C O 1
ATOM 12732 N N . SER C 1 247 ? 76.140 33.040 24.806 1.00 51.83 247 SER C N 1
ATOM 12733 C CA . SER C 1 247 ? 76.252 31.715 24.209 1.00 42.83 247 SER C CA 1
ATOM 12734 C C . SER C 1 247 ? 76.493 31.763 22.707 1.00 56.29 247 SER C C 1
ATOM 12735 O O . SER C 1 247 ? 76.928 30.750 22.123 1.00 52.53 247 SER C O 1
ATOM 12743 N N . GLY C 1 248 ? 76.263 32.918 22.085 1.00 49.97 248 GLY C N 1
ATOM 12744 C CA . GLY C 1 248 ? 76.604 33.144 20.689 1.00 51.76 248 GLY C CA 1
ATOM 12745 C C . GLY C 1 248 ? 75.425 33.382 19.766 1.00 48.60 248 GLY C C 1
ATOM 12746 O O . GLY C 1 248 ? 75.579 34.046 18.741 1.00 46.95 248 GLY C O 1
ATOM 12780 N N . VAL C 1 251 ? 70.400 37.783 19.319 1.00 37.54 251 VAL C N 1
ATOM 12781 C CA . VAL C 1 251 ? 70.206 38.791 18.262 1.00 36.70 251 VAL C CA 1
ATOM 12782 C C . VAL C 1 251 ? 70.070 40.165 18.922 1.00 43.39 251 VAL C C 1
ATOM 12783 O O . VAL C 1 251 ? 69.391 40.287 19.952 1.00 39.23 251 VAL C O 1
ATOM 12796 N N . ALA C 1 252 ? 70.690 41.194 18.329 1.00 38.44 252 ALA C N 1
ATOM 12797 C CA . ALA C 1 252 ? 70.494 42.572 18.775 1.00 37.05 252 ALA C CA 1
ATOM 12798 C C . ALA C 1 252 ? 68.999 42.858 18.908 1.00 43.70 252 ALA C C 1
ATOM 12799 O O . ALA C 1 252 ? 68.149 42.319 18.171 1.00 41.28 252 ALA C O 1
ATOM 12823 N N . CYS C 1 254 ? 65.335 43.615 18.932 1.00 36.27 254 CYS C N 1
ATOM 12824 C CA . CYS C 1 254 ? 64.628 43.419 17.648 1.00 45.34 254 CYS C CA 1
ATOM 12825 C C . CYS C 1 254 ? 63.149 43.793 17.784 1.00 43.15 254 CYS C C 1
ATOM 12826 O O . CYS C 1 254 ? 62.415 44.023 16.780 1.00 40.45 254 CYS C O 1
ATOM 12834 N N . LEU C 1 255 ? 62.695 43.840 19.014 1.00 44.21 255 LEU C N 1
ATOM 12835 C CA . LEU C 1 255 ? 61.292 43.957 19.210 1.00 36.52 255 LEU C CA 1
ATOM 12836 C C . LEU C 1 255 ? 60.756 45.380 19.322 1.00 35.00 255 LEU C C 1
ATOM 12837 O O . LEU C 1 255 ? 61.362 46.274 19.919 1.00 37.96 255 LEU C O 1
ATOM 12867 N N . GLN C 1 257 ? 58.772 48.179 21.081 1.00 35.49 257 GLN C N 1
ATOM 12868 C CA . GLN C 1 257 ? 58.883 48.345 22.520 1.00 40.43 257 GLN C CA 1
ATOM 12869 C C . GLN C 1 257 ? 57.586 48.768 23.122 1.00 43.47 257 GLN C C 1
ATOM 12870 O O . GLN C 1 257 ? 57.460 49.008 24.324 1.00 37.34 257 GLN C O 1
ATOM 12884 N N . GLY C 1 258 ? 56.568 48.816 22.289 1.00 44.02 258 GLY C N 1
ATOM 12885 C CA . GLY C 1 258 ? 55.245 49.105 22.823 1.00 38.01 258 GLY C CA 1
ATOM 12886 C C . GLY C 1 258 ? 55.182 50.494 23.389 1.00 48.21 258 GLY C C 1
ATOM 12887 O O . GLY C 1 258 ? 55.767 51.465 22.865 1.00 46.45 258 GLY C O 1
ATOM 12891 N N . GLY C 1 259 ? 54.448 50.619 24.474 1.00 48.68 259 GLY C N 1
ATOM 12892 C CA . GLY C 1 259 ? 54.403 51.915 25.117 1.00 45.71 259 GLY C CA 1
ATOM 12893 C C . GLY C 1 259 ? 55.692 52.344 25.776 1.00 46.28 259 GLY C C 1
ATOM 12894 O O . GLY C 1 259 ? 55.757 53.495 26.218 1.00 47.53 259 GLY C O 1
ATOM 12898 N N . LEU C 1 260 ? 56.708 51.486 25.837 1.00 41.23 260 LEU C N 1
ATOM 12899 C CA . LEU C 1 260 ? 57.897 51.780 26.627 1.00 42.44 260 LEU C CA 1
ATOM 12900 C C . LEU C 1 260 ? 58.644 52.987 26.071 1.00 42.94 260 LEU C C 1
ATOM 12901 O O . LEU C 1 260 ? 58.624 53.258 24.867 1.00 45.84 260 LEU C O 1
ATOM 12917 N N . LEU C 1 261 ? 59.318 53.724 26.962 1.00 45.11 261 LEU C N 1
ATOM 12918 C CA . LEU C 1 261 ? 59.805 55.048 26.582 1.00 37.37 261 LEU C CA 1
ATOM 12919 C C . LEU C 1 261 ? 60.993 55.001 25.605 1.00 46.87 261 LEU C C 1
ATOM 12920 O O . LEU C 1 261 ? 61.230 55.980 24.884 1.00 43.27 261 LEU C O 1
ATOM 12936 N N . GLU C 1 262 ? 61.779 53.916 25.596 1.00 42.62 262 GLU C N 1
ATOM 12937 C CA . GLU C 1 262 ? 62.842 53.741 24.614 1.00 41.26 262 GLU C CA 1
ATOM 12938 C C . GLU C 1 262 ? 62.264 52.946 23.458 1.00 44.84 262 GLU C C 1
ATOM 12939 O O . GLU C 1 262 ? 61.988 51.741 23.591 1.00 38.02 262 GLU C O 1
ATOM 12951 N N . ASP C 1 263 ? 62.014 53.640 22.342 1.00 37.55 263 ASP C N 1
ATOM 12952 C CA . ASP C 1 263 ? 61.479 52.959 21.163 1.00 46.00 263 ASP C CA 1
ATOM 12953 C C . ASP C 1 263 ? 62.599 52.293 20.366 1.00 34.74 263 ASP C C 1
ATOM 12954 O O . ASP C 1 263 ? 63.749 52.755 20.362 1.00 38.66 263 ASP C O 1
ATOM 12963 N N . LEU C 1 264 ? 62.245 51.197 19.683 1.00 35.60 264 LEU C N 1
ATOM 12964 C CA . LEU C 1 264 ? 63.211 50.457 18.889 1.00 41.57 264 LEU C CA 1
ATOM 12965 C C . LEU C 1 264 ? 63.892 51.328 17.843 1.00 40.10 264 LEU C C 1
ATOM 12966 O O . LEU C 1 264 ? 65.097 51.208 17.638 1.00 35.33 264 LEU C O 1
ATOM 12982 N N . ASP C 1 265 ? 63.144 52.214 17.161 1.00 37.83 265 ASP C N 1
ATOM 12983 C CA . ASP C 1 265 ? 63.719 53.005 16.050 1.00 38.99 265 ASP C CA 1
ATOM 12984 C C . ASP C 1 265 ? 64.938 53.821 16.498 1.00 37.27 265 ASP C C 1
ATOM 12985 O O . ASP C 1 265 ? 66.007 53.792 15.868 1.00 33.64 265 ASP C O 1
ATOM 12994 N N . ASN C 1 266 ? 64.817 54.529 17.630 1.00 30.70 266 ASN C N 1
ATOM 12995 C CA . ASN C 1 266 ? 65.985 55.258 18.111 1.00 41.52 266 ASN C CA 1
ATOM 12996 C C . ASN C 1 266 ? 67.096 54.320 18.557 1.00 42.06 266 ASN C C 1
ATOM 12997 O O . ASN C 1 266 ? 68.269 54.653 18.385 1.00 44.98 266 ASN C O 1
ATOM 13008 N N . LEU C 1 267 ? 66.766 53.153 19.141 1.00 34.45 267 LEU C N 1
ATOM 13009 C CA . LEU C 1 267 ? 67.821 52.199 19.539 1.00 35.12 267 LEU C CA 1
ATOM 13010 C C . LEU C 1 267 ? 68.608 51.716 18.318 1.00 41.69 267 LEU C C 1
ATOM 13011 O O . LEU C 1 267 ? 69.846 51.686 18.311 1.00 36.35 267 LEU C O 1
ATOM 13027 N N . ILE C 1 268 ? 67.901 51.367 17.251 1.00 35.87 268 ILE C N 1
ATOM 13028 C CA . ILE C 1 268 ? 68.590 50.945 16.038 1.00 36.99 268 ILE C CA 1
ATOM 13029 C C . ILE C 1 268 ? 69.326 52.097 15.383 1.00 42.45 268 ILE C C 1
ATOM 13030 O O . ILE C 1 268 ? 70.422 51.909 14.825 1.00 42.34 268 ILE C O 1
ATOM 13046 N N . LEU C 1 269 ? 68.728 53.300 15.398 1.00 37.73 269 LEU C N 1
ATOM 13047 C CA . LEU C 1 269 ? 69.421 54.450 14.806 1.00 39.79 269 LEU C CA 1
ATOM 13048 C C . LEU C 1 269 ? 70.728 54.738 15.522 1.00 38.74 269 LEU C C 1
ATOM 13049 O O . LEU C 1 269 ? 71.714 55.098 14.879 1.00 43.23 269 LEU C O 1
ATOM 13065 N N . GLU C 1 270 ? 70.750 54.598 16.847 1.00 37.10 270 GLU C N 1
ATOM 13066 C CA . GLU C 1 270 ? 71.999 54.789 17.575 1.00 42.51 270 GLU C CA 1
ATOM 13067 C C . GLU C 1 270 ? 73.020 53.745 17.146 1.00 46.38 270 GLU C C 1
ATOM 13068 O O . GLU C 1 270 ? 74.197 54.069 16.950 1.00 47.26 270 GLU C O 1
ATOM 13080 N N . ASP C 1 271 ? 72.578 52.488 16.928 1.00 47.94 271 ASP C N 1
ATOM 13081 C CA . ASP C 1 271 ? 73.516 51.457 16.479 1.00 51.12 271 ASP C CA 1
ATOM 13082 C C . ASP C 1 271 ? 74.004 51.666 15.041 1.00 55.97 271 ASP C C 1
ATOM 13083 O O . ASP C 1 271 ? 75.132 51.298 14.727 1.00 58.12 271 ASP C O 1
ATOM 13092 N N . LEU C 1 272 ? 73.182 52.217 14.136 1.00 44.60 272 LEU C N 1
ATOM 13093 C CA . LEU C 1 272 ? 73.685 52.465 12.788 1.00 54.52 272 LEU C CA 1
ATOM 13094 C C . LEU C 1 272 ? 74.658 53.651 12.749 1.00 58.69 272 LEU C C 1
ATOM 13095 O O . LEU C 1 272 ? 75.612 53.619 11.966 1.00 71.60 272 LEU C O 1
ATOM 13111 N N . LYS C 1 273 ? 74.466 54.691 13.584 1.00 62.13 273 LYS C N 1
ATOM 13112 C CA . LYS C 1 273 ? 75.496 55.731 13.713 1.00 64.63 273 LYS C CA 1
ATOM 13113 C C . LYS C 1 273 ? 76.785 55.133 14.252 1.00 71.64 273 LYS C C 1
ATOM 13114 O O . LYS C 1 273 ? 77.884 55.412 13.755 1.00 72.96 273 LYS C O 1
ATOM 13133 N N . GLU C 1 274 ? 76.652 54.301 15.289 1.00 68.86 274 GLU C N 1
ATOM 13134 C CA . GLU C 1 274 ? 77.791 53.595 15.863 1.00 88.10 274 GLU C CA 1
ATOM 13135 C C . GLU C 1 274 ? 78.451 52.686 14.828 1.00 95.56 274 GLU C C 1
ATOM 13136 O O . GLU C 1 274 ? 79.675 52.737 14.641 1.00 98.00 274 GLU C O 1
ATOM 13148 N N . GLU C 1 275 ? 77.658 51.876 14.113 1.00 92.46 275 GLU C N 1
ATOM 13149 C CA . GLU C 1 275 ? 78.244 50.933 13.157 1.00 92.26 275 GLU C CA 1
ATOM 13150 C C . GLU C 1 275 ? 79.170 51.648 12.178 1.00 100.05 275 GLU C C 1
ATOM 13151 O O . GLU C 1 275 ? 80.088 51.028 11.631 1.00 117.41 275 GLU C O 1
ATOM 13163 N N . GLU C 1 276 ? 78.941 52.942 11.942 1.00 92.82 276 GLU C N 1
ATOM 13164 C CA . GLU C 1 276 ? 79.947 53.817 11.341 1.00 97.67 276 GLU C CA 1
ATOM 13165 C C . GLU C 1 276 ? 79.394 55.224 11.201 1.00 85.43 276 GLU C C 1
ATOM 13166 O O . GLU C 1 276 ? 78.409 55.434 10.496 1.00 89.74 276 GLU C O 1
ATOM 13178 N N . SER D 1 2 ? 0.742 105.677 24.854 1.00 111.57 2 SER D N 1
ATOM 13179 C CA . SER D 1 2 ? 0.200 105.095 23.635 1.00 98.81 2 SER D CA 1
ATOM 13180 C C . SER D 1 2 ? 0.602 103.635 23.534 1.00 98.67 2 SER D C 1
ATOM 13181 O O . SER D 1 2 ? 1.758 103.286 23.802 1.00 95.23 2 SER D O 1
ATOM 13188 N N . GLN D 1 3 ? -0.351 102.782 23.149 1.00 94.64 3 GLN D N 1
ATOM 13189 C CA . GLN D 1 3 ? 0.021 101.447 22.706 1.00 94.96 3 GLN D CA 1
ATOM 13190 C C . GLN D 1 3 ? 0.850 101.496 21.419 1.00 96.96 3 GLN D C 1
ATOM 13191 O O . GLN D 1 3 ? 1.727 100.648 21.218 1.00 95.35 3 GLN D O 1
ATOM 13205 N N . GLU D 1 4 ? 0.603 102.478 20.548 1.00 95.23 4 GLU D N 1
ATOM 13206 C CA . GLU D 1 4 ? 1.364 102.574 19.306 1.00 96.10 4 GLU D CA 1
ATOM 13207 C C . GLU D 1 4 ? 2.862 102.695 19.590 1.00 86.89 4 GLU D C 1
ATOM 13208 O O . GLU D 1 4 ? 3.671 101.900 19.096 1.00 77.65 4 GLU D O 1
ATOM 13220 N N . GLY D 1 5 ? 3.255 103.729 20.346 1.00 90.73 5 GLY D N 1
ATOM 13221 C CA . GLY D 1 5 ? 4.670 103.934 20.613 1.00 82.26 5 GLY D CA 1
ATOM 13222 C C . GLY D 1 5 ? 5.354 102.653 21.037 1.00 67.82 5 GLY D C 1
ATOM 13223 O O . GLY D 1 5 ? 6.492 102.381 20.653 1.00 59.62 5 GLY D O 1
ATOM 13227 N N . VAL D 1 6 ? 4.646 101.830 21.793 1.00 70.66 6 VAL D N 1
ATOM 13228 C CA . VAL D 1 6 ? 5.212 100.593 22.301 1.00 68.13 6 VAL D CA 1
ATOM 13229 C C . VAL D 1 6 ? 5.484 99.614 21.164 1.00 61.24 6 VAL D C 1
ATOM 13230 O O . VAL D 1 6 ? 6.578 99.050 21.063 1.00 55.60 6 VAL D O 1
ATOM 13243 N N . GLU D 1 7 ? 4.518 99.410 20.276 1.00 77.47 7 GLU D N 1
ATOM 13244 C CA . GLU D 1 7 ? 4.701 98.414 19.220 1.00 68.79 7 GLU D CA 1
ATOM 13245 C C . GLU D 1 7 ? 5.828 98.797 18.250 1.00 57.58 7 GLU D C 1
ATOM 13246 O O . GLU D 1 7 ? 6.553 97.928 17.762 1.00 64.61 7 GLU D O 1
ATOM 13258 N N . LEU D 1 8 ? 5.991 100.069 17.927 1.00 63.24 8 LEU D N 1
ATOM 13259 C CA . LEU D 1 8 ? 7.128 100.414 17.082 1.00 66.69 8 LEU D CA 1
ATOM 13260 C C . LEU D 1 8 ? 8.429 100.027 17.779 1.00 61.32 8 LEU D C 1
ATOM 13261 O O . LEU D 1 8 ? 9.250 99.277 17.236 1.00 62.54 8 LEU D O 1
ATOM 13277 N N . GLU D 1 9 ? 8.606 100.504 19.014 1.00 61.71 9 GLU D N 1
ATOM 13278 C CA . GLU D 1 9 ? 9.835 100.231 19.754 1.00 67.84 9 GLU D CA 1
ATOM 13279 C C . GLU D 1 9 ? 10.048 98.735 19.931 1.00 58.51 9 GLU D C 1
ATOM 13280 O O . GLU D 1 9 ? 11.181 98.242 19.808 1.00 54.30 9 GLU D O 1
ATOM 13292 N N . LYS D 1 10 ? 8.978 98.004 20.243 1.00 51.73 10 LYS D N 1
ATOM 13293 C CA . LYS D 1 10 ? 9.089 96.553 20.363 1.00 54.55 10 LYS D CA 1
ATOM 13294 C C . LYS D 1 10 ? 9.619 95.954 19.066 1.00 55.57 10 LYS D C 1
ATOM 13295 O O . LYS D 1 10 ? 10.501 95.085 19.085 1.00 55.13 10 LYS D O 1
ATOM 13314 N N . SER D 1 11 ? 9.119 96.423 17.928 1.00 58.81 11 SER D N 1
ATOM 13315 C CA . SER D 1 11 ? 9.557 95.866 16.654 1.00 54.90 11 SER D CA 1
ATOM 13316 C C . SER D 1 11 ? 11.017 96.240 16.344 1.00 55.52 11 SER D C 1
ATOM 13317 O O . SER D 1 11 ? 11.767 95.420 15.792 1.00 47.48 11 SER D O 1
ATOM 13325 N N . VAL D 1 12 ? 11.462 97.455 16.687 1.00 45.99 12 VAL D N 1
ATOM 13326 C CA . VAL D 1 12 ? 12.850 97.749 16.381 1.00 63.57 12 VAL D CA 1
ATOM 13327 C C . VAL D 1 12 ? 13.758 96.870 17.242 1.00 53.08 12 VAL D C 1
ATOM 13328 O O . VAL D 1 12 ? 14.785 96.387 16.765 1.00 46.78 12 VAL D O 1
ATOM 13341 N N . ARG D 1 13 ? 13.385 96.634 18.502 1.00 42.24 13 ARG D N 1
ATOM 13342 C CA . ARG D 1 13 ? 14.218 95.802 19.359 1.00 45.21 13 ARG D CA 1
ATOM 13343 C C . ARG D 1 13 ? 14.342 94.397 18.785 1.00 55.61 13 ARG D C 1
ATOM 13344 O O . ARG D 1 13 ? 15.446 93.884 18.617 1.00 51.67 13 ARG D O 1
ATOM 13365 N N . ARG D 1 14 ? 13.209 93.761 18.479 1.00 44.01 14 ARG D N 1
ATOM 13366 C CA . ARG D 1 14 ? 13.236 92.408 17.952 1.00 48.10 14 ARG D CA 1
ATOM 13367 C C . ARG D 1 14 ? 14.049 92.352 16.669 1.00 58.90 14 ARG D C 1
ATOM 13368 O O . ARG D 1 14 ? 14.811 91.400 16.449 1.00 56.41 14 ARG D O 1
ATOM 13389 N N . LEU D 1 15 ? 13.923 93.370 15.817 1.00 51.03 15 LEU D N 1
ATOM 13390 C CA . LEU D 1 15 ? 14.782 93.403 14.645 1.00 38.38 15 LEU D CA 1
ATOM 13391 C C . LEU D 1 15 ? 16.243 93.458 15.057 1.00 51.63 15 LEU D C 1
ATOM 13392 O O . LEU D 1 15 ? 17.069 92.724 14.520 1.00 48.14 15 LEU D O 1
ATOM 13408 N N . ARG D 1 16 ? 16.573 94.296 16.039 1.00 52.57 16 ARG D N 1
ATOM 13409 C CA . ARG D 1 16 ? 17.949 94.388 16.513 1.00 48.84 16 ARG D CA 1
ATOM 13410 C C . ARG D 1 16 ? 18.390 93.069 17.136 1.00 55.31 16 ARG D C 1
ATOM 13411 O O . ARG D 1 16 ? 19.434 92.517 16.779 1.00 51.76 16 ARG D O 1
ATOM 13432 N N . GLU D 1 17 ? 17.600 92.552 18.073 1.00 44.62 17 GLU D N 1
ATOM 13433 C CA . GLU D 1 17 ? 17.999 91.352 18.791 1.00 53.61 17 GLU D CA 1
ATOM 13434 C C . GLU D 1 17 ? 18.244 90.206 17.839 1.00 49.59 17 GLU D C 1
ATOM 13435 O O . GLU D 1 17 ? 19.084 89.341 18.113 1.00 52.83 17 GLU D O 1
ATOM 13447 N N . LYS D 1 18 ? 17.477 90.147 16.747 1.00 55.30 18 LYS D N 1
ATOM 13448 C CA . LYS D 1 18 ? 17.602 89.059 15.783 1.00 45.98 18 LYS D CA 1
ATOM 13449 C C . LYS D 1 18 ? 18.919 89.107 15.031 1.00 48.19 18 LYS D C 1
ATOM 13450 O O . LYS D 1 18 ? 19.316 88.099 14.426 1.00 47.25 18 LYS D O 1
ATOM 13469 N N . PHE D 1 19 ? 19.581 90.253 15.035 1.00 47.98 19 PHE D N 1
ATOM 13470 C CA . PHE D 1 19 ? 20.930 90.367 14.507 1.00 42.66 19 PHE D CA 1
ATOM 13471 C C . PHE D 1 19 ? 21.925 90.758 15.589 1.00 50.34 19 PHE D C 1
ATOM 13472 O O . PHE D 1 19 ? 22.973 91.323 15.269 1.00 48.09 19 PHE D O 1
ATOM 13489 N N . HIS D 1 20 ? 21.640 90.388 16.849 1.00 45.17 20 HIS D N 1
ATOM 13490 C CA . HIS D 1 20 ? 22.565 90.588 17.979 1.00 49.07 20 HIS D CA 1
ATOM 13491 C C . HIS D 1 20 ? 23.037 92.036 18.057 1.00 56.66 20 HIS D C 1
ATOM 13492 O O . HIS D 1 20 ? 24.201 92.326 18.347 1.00 51.25 20 HIS D O 1
ATOM 13506 N N . GLY D 1 21 ? 22.127 92.967 17.815 1.00 51.76 21 GLY D N 1
ATOM 13507 C CA . GLY D 1 21 ? 22.514 94.348 17.987 1.00 51.59 21 GLY D CA 1
ATOM 13508 C C . GLY D 1 21 ? 23.503 94.869 16.978 1.00 55.04 21 GLY D C 1
ATOM 13509 O O . GLY D 1 21 ? 24.010 95.965 17.164 1.00 57.62 21 GLY D O 1
ATOM 13513 N N . LYS D 1 22 ? 23.787 94.132 15.922 1.00 49.23 22 LYS D N 1
ATOM 13514 C CA . LYS D 1 22 ? 24.660 94.642 14.872 1.00 49.59 22 LYS D CA 1
ATOM 13515 C C . LYS D 1 22 ? 23.942 95.586 13.886 1.00 64.83 22 LYS D C 1
ATOM 13516 O O . LYS D 1 22 ? 24.596 96.184 13.014 1.00 52.78 22 LYS D O 1
ATOM 13535 N N . VAL D 1 23 ? 22.626 95.766 14.020 1.00 62.87 23 VAL D N 1
ATOM 13536 C CA . VAL D 1 23 ? 21.886 96.834 13.350 1.00 56.42 23 VAL D CA 1
ATOM 13537 C C . VAL D 1 23 ? 21.597 97.934 14.368 1.00 57.70 23 VAL D C 1
ATOM 13538 O O . VAL D 1 23 ? 21.141 97.658 15.481 1.00 49.88 23 VAL D O 1
ATOM 13551 N N . SER D 1 24 ? 21.863 99.181 14.001 1.00 63.78 24 SER D N 1
ATOM 13552 C CA . SER D 1 24 ? 21.667 100.270 14.947 1.00 55.42 24 SER D CA 1
ATOM 13553 C C . SER D 1 24 ? 20.184 100.487 15.229 1.00 55.22 24 SER D C 1
ATOM 13554 O O . SER D 1 24 ? 19.324 100.194 14.398 1.00 66.00 24 SER D O 1
ATOM 13562 N N . SER D 1 25 ? 19.886 101.036 16.416 1.00 57.47 25 SER D N 1
ATOM 13563 C CA . SER D 1 25 ? 18.507 101.447 16.675 1.00 71.08 25 SER D CA 1
ATOM 13564 C C . SER D 1 25 ? 18.075 102.518 15.673 1.00 64.52 25 SER D C 1
ATOM 13565 O O . SER D 1 25 ? 16.904 102.562 15.266 1.00 63.21 25 SER D O 1
ATOM 13573 N N . LYS D 1 26 ? 19.010 103.355 15.214 1.00 68.88 26 LYS D N 1
ATOM 13574 C CA . LYS D 1 26 ? 18.672 104.327 14.177 1.00 67.69 26 LYS D CA 1
ATOM 13575 C C . LYS D 1 26 ? 18.178 103.624 12.911 1.00 65.62 26 LYS D C 1
ATOM 13576 O O . LYS D 1 26 ? 17.050 103.857 12.460 1.00 69.20 26 LYS D O 1
ATOM 13595 N N . LYS D 1 27 ? 18.996 102.733 12.338 1.00 65.19 27 LYS D N 1
ATOM 13596 C CA . LYS D 1 27 ? 18.584 102.080 11.103 1.00 62.90 27 LYS D CA 1
ATOM 13597 C C . LYS D 1 27 ? 17.356 101.201 11.337 1.00 65.26 27 LYS D C 1
ATOM 13598 O O . LYS D 1 27 ? 16.463 101.139 10.488 1.00 61.53 27 LYS D O 1
ATOM 13617 N N . ALA D 1 28 ? 17.286 100.525 12.484 1.00 61.50 28 ALA D N 1
ATOM 13618 C CA . ALA D 1 28 ? 16.111 99.719 12.781 1.00 63.77 28 ALA D CA 1
ATOM 13619 C C . ALA D 1 28 ? 14.855 100.579 12.813 1.00 60.47 28 ALA D C 1
ATOM 13620 O O . ALA D 1 28 ? 13.802 100.181 12.296 1.00 51.10 28 ALA D O 1
ATOM 13627 N N . GLY D 1 29 ? 14.947 101.762 13.437 1.00 62.05 29 GLY D N 1
ATOM 13628 C CA . GLY D 1 29 ? 13.778 102.618 13.549 1.00 56.03 29 GLY D CA 1
ATOM 13629 C C . GLY D 1 29 ? 13.319 103.096 12.198 1.00 63.27 29 GLY D C 1
ATOM 13630 O O . GLY D 1 29 ? 12.143 102.982 11.846 1.00 56.94 29 GLY D O 1
ATOM 13634 N N . ALA D 1 30 ? 14.260 103.603 11.404 1.00 62.09 30 ALA D N 1
ATOM 13635 C CA . ALA D 1 30 ? 13.993 103.866 10.004 1.00 56.92 30 ALA D CA 1
ATOM 13636 C C . ALA D 1 30 ? 13.262 102.718 9.337 1.00 55.13 30 ALA D C 1
ATOM 13637 O O . ALA D 1 30 ? 12.204 102.907 8.730 1.00 57.64 30 ALA D O 1
ATOM 13644 N N . LEU D 1 31 ? 13.803 101.501 9.436 1.00 57.83 31 LEU D N 1
ATOM 13645 C CA . LEU D 1 31 ? 13.240 100.404 8.657 1.00 56.38 31 LEU D CA 1
ATOM 13646 C C . LEU D 1 31 ? 11.848 100.001 9.140 1.00 48.33 31 LEU D C 1
ATOM 13647 O O . LEU D 1 31 ? 11.026 99.559 8.324 1.00 57.23 31 LEU D O 1
ATOM 13663 N N . MET D 1 32 ? 11.580 100.120 10.448 1.00 53.33 32 MET D N 1
ATOM 13664 C CA . MET D 1 32 ? 10.289 99.700 10.968 1.00 57.97 32 MET D CA 1
ATOM 13665 C C . MET D 1 32 ? 9.204 100.679 10.551 1.00 52.24 32 MET D C 1
ATOM 13666 O O . MET D 1 32 ? 8.116 100.266 10.135 1.00 59.14 32 MET D O 1
ATOM 13680 N N . ARG D 1 33 ? 9.495 101.979 10.631 1.00 53.82 33 ARG D N 1
ATOM 13681 C CA . ARG D 1 33 ? 8.556 102.986 10.153 1.00 58.19 33 ARG D CA 1
ATOM 13682 C C . ARG D 1 33 ? 8.229 102.765 8.689 1.00 60.74 33 ARG D C 1
ATOM 13683 O O . ARG D 1 33 ? 7.057 102.828 8.282 1.00 60.87 33 ARG D O 1
ATOM 13704 N N . LYS D 1 34 ? 9.246 102.447 7.885 1.00 57.24 34 LYS D N 1
ATOM 13705 C CA . LYS D 1 34 ? 9.024 102.308 6.457 1.00 49.66 34 LYS D CA 1
ATOM 13706 C C . LYS D 1 34 ? 8.265 101.028 6.138 1.00 55.96 34 LYS D C 1
ATOM 13707 O O . LYS D 1 34 ? 7.423 101.016 5.224 1.00 59.36 34 LYS D O 1
ATOM 13726 N N . PHE D 1 35 ? 8.539 99.940 6.864 1.00 52.41 35 PHE D N 1
ATOM 13727 C CA . PHE D 1 35 ? 7.982 98.639 6.485 1.00 62.62 35 PHE D CA 1
ATOM 13728 C C . PHE D 1 35 ? 6.990 98.055 7.492 1.00 57.07 35 PHE D C 1
ATOM 13729 O O . PHE D 1 35 ? 6.962 96.851 7.745 1.00 53.94 35 PHE D O 1
ATOM 13746 N N . GLY D 1 36 ? 6.130 98.897 8.044 1.00 53.10 36 GLY D N 1
ATOM 13747 C CA . GLY D 1 36 ? 4.994 98.365 8.751 1.00 54.98 36 GLY D CA 1
ATOM 13748 C C . GLY D 1 36 ? 5.347 97.637 10.020 1.00 51.85 36 GLY D C 1
ATOM 13749 O O . GLY D 1 36 ? 4.639 96.703 10.395 1.00 45.66 36 GLY D O 1
ATOM 13753 N N . SER D 1 37 ? 6.426 98.037 10.695 1.00 47.54 37 SER D N 1
ATOM 13754 C CA . SER D 1 37 ? 6.890 97.335 11.882 1.00 55.55 37 SER D CA 1
ATOM 13755 C C . SER D 1 37 ? 7.040 95.825 11.653 1.00 49.17 37 SER D C 1
ATOM 13756 O O . SER D 1 37 ? 6.939 95.024 12.594 1.00 44.70 37 SER D O 1
ATOM 13764 N N . ASP D 1 38 ? 7.352 95.432 10.427 1.00 48.91 38 ASP D N 1
ATOM 13765 C CA . ASP D 1 38 ? 7.429 94.017 10.080 1.00 57.86 38 ASP D CA 1
ATOM 13766 C C . ASP D 1 38 ? 8.876 93.521 10.213 1.00 49.90 38 ASP D C 1
ATOM 13767 O O . ASP D 1 38 ? 9.635 93.422 9.251 1.00 44.06 38 ASP D O 1
ATOM 13776 N N . HIS D 1 39 ? 9.272 93.196 11.444 1.00 55.67 39 HIS D N 1
ATOM 13777 C CA . HIS D 1 39 ? 10.665 92.811 11.668 1.00 49.56 39 HIS D CA 1
ATOM 13778 C C . HIS D 1 39 ? 10.928 91.405 11.139 1.00 51.15 39 HIS D C 1
ATOM 13779 O O . HIS D 1 39 ? 12.029 91.125 10.656 1.00 51.21 39 HIS D O 1
ATOM 13793 N N . THR D 1 40 ? 9.928 90.525 11.165 1.00 48.38 40 THR D N 1
ATOM 13794 C CA . THR D 1 40 ? 10.101 89.199 10.580 1.00 54.31 40 THR D CA 1
ATOM 13795 C C . THR D 1 40 ? 10.454 89.283 9.105 1.00 58.84 40 THR D C 1
ATOM 13796 O O . THR D 1 40 ? 11.314 88.532 8.620 1.00 50.54 40 THR D O 1
ATOM 13807 N N . GLY D 1 41 ? 9.792 90.173 8.373 1.00 52.54 41 GLY D N 1
ATOM 13808 C CA . GLY D 1 41 ? 9.950 90.264 6.932 1.00 52.51 41 GLY D CA 1
ATOM 13809 C C . GLY D 1 41 ? 11.220 90.982 6.570 1.00 55.18 41 GLY D C 1
ATOM 13810 O O . GLY D 1 41 ? 11.986 90.536 5.722 1.00 50.95 41 GLY D O 1
ATOM 13814 N N . VAL D 1 42 ? 11.446 92.114 7.216 1.00 58.15 42 VAL D N 1
ATOM 13815 C CA . VAL D 1 42 ? 12.674 92.865 6.989 1.00 57.99 42 VAL D CA 1
ATOM 13816 C C . VAL D 1 42 ? 13.901 92.004 7.311 1.00 65.25 42 VAL D C 1
ATOM 13817 O O . VAL D 1 42 ? 14.873 91.965 6.547 1.00 60.35 42 VAL D O 1
ATOM 13830 N N . GLY D 1 43 ? 13.881 91.318 8.461 1.00 57.48 43 GLY D N 1
ATOM 13831 C CA . GLY D 1 43 ? 14.995 90.451 8.820 1.00 56.24 43 GLY D CA 1
ATOM 13832 C C . GLY D 1 43 ? 15.229 89.332 7.822 1.00 52.92 43 GLY D C 1
ATOM 13833 O O . GLY D 1 43 ? 16.374 89.008 7.501 1.00 54.96 43 GLY D O 1
ATOM 13837 N N . ARG D 1 44 ? 14.155 88.736 7.305 1.00 50.12 44 ARG D N 1
ATOM 13838 C CA . ARG D 1 44 ? 14.291 87.710 6.279 1.00 54.60 44 ARG D CA 1
ATOM 13839 C C . ARG D 1 44 ? 14.847 88.273 4.977 1.00 62.58 44 ARG D C 1
ATOM 13840 O O . ARG D 1 44 ? 15.558 87.570 4.241 1.00 59.00 44 ARG D O 1
ATOM 13861 N N . SER D 1 45 ? 14.516 89.520 4.667 1.00 58.00 45 SER D N 1
ATOM 13862 C CA . SER D 1 45 ? 15.057 90.147 3.473 1.00 67.03 45 SER D CA 1
ATOM 13863 C C . SER D 1 45 ? 16.537 90.414 3.645 1.00 61.25 45 SER D C 1
ATOM 13864 O O . SER D 1 45 ? 17.295 90.389 2.664 1.00 53.40 45 SER D O 1
ATOM 13872 N N . ILE D 1 46 ? 16.946 90.753 4.874 1.00 55.34 46 ILE D N 1
ATOM 13873 C CA . ILE D 1 46 ? 18.355 90.987 5.156 1.00 57.53 46 ILE D CA 1
ATOM 13874 C C . ILE D 1 46 ? 19.141 89.694 5.012 1.00 58.53 46 ILE D C 1
ATOM 13875 O O . ILE D 1 46 ? 20.174 89.637 4.331 1.00 59.72 46 ILE D O 1
ATOM 13891 N N . VAL D 1 47 ? 18.687 88.649 5.693 1.00 57.26 47 VAL D N 1
ATOM 13892 C CA . VAL D 1 47 ? 19.284 87.332 5.530 1.00 54.69 47 VAL D CA 1
ATOM 13893 C C . VAL D 1 47 ? 19.376 87.013 4.051 1.00 55.66 47 VAL D C 1
ATOM 13894 O O . VAL D 1 47 ? 20.437 86.639 3.543 1.00 53.47 47 VAL D O 1
ATOM 13907 N N . TYR D 1 48 ? 18.280 87.231 3.323 1.00 60.18 48 TYR D N 1
ATOM 13908 C CA . TYR D 1 48 ? 18.248 86.929 1.896 1.00 57.71 48 TYR D CA 1
ATOM 13909 C C . TYR D 1 48 ? 19.389 87.608 1.150 1.00 64.92 48 TYR D C 1
ATOM 13910 O O . TYR D 1 48 ? 20.057 86.989 0.311 1.00 62.55 48 TYR D O 1
ATOM 13928 N N . GLY D 1 49 ? 19.621 88.889 1.439 1.00 55.88 49 GLY D N 1
ATOM 13929 C CA . GLY D 1 49 ? 20.737 89.570 0.806 1.00 61.14 49 GLY D CA 1
ATOM 13930 C C . GLY D 1 49 ? 22.071 88.963 1.190 1.00 61.37 49 GLY D C 1
ATOM 13931 O O . GLY D 1 49 ? 22.920 88.712 0.330 1.00 59.14 49 GLY D O 1
ATOM 13935 N N . VAL D 1 50 ? 22.274 88.719 2.496 1.00 62.87 50 VAL D N 1
ATOM 13936 C CA . VAL D 1 50 ? 23.536 88.133 2.947 1.00 65.09 50 VAL D CA 1
ATOM 13937 C C . VAL D 1 50 ? 23.797 86.843 2.188 1.00 58.72 50 VAL D C 1
ATOM 13938 O O . VAL D 1 50 ? 24.910 86.593 1.719 1.00 58.24 50 VAL D O 1
ATOM 13951 N N . LYS D 1 51 ? 22.769 86.012 2.042 1.00 54.32 51 LYS D N 1
ATOM 13952 C CA . LYS D 1 51 ? 22.923 84.760 1.323 1.00 60.71 51 LYS D CA 1
ATOM 13953 C C . LYS D 1 51 ? 23.285 84.993 -0.146 1.00 71.44 51 LYS D C 1
ATOM 13954 O O . LYS D 1 51 ? 24.153 84.305 -0.705 1.00 66.05 51 LYS D O 1
ATOM 13973 N N . GLN D 1 52 ? 22.576 85.907 -0.811 1.00 55.10 52 GLN D N 1
ATOM 13974 C CA . GLN D 1 52 ? 22.828 86.101 -2.232 1.00 63.89 52 GLN D CA 1
ATOM 13975 C C . GLN D 1 52 ? 24.214 86.683 -2.486 1.00 67.94 52 GLN D C 1
ATOM 13976 O O . GLN D 1 52 ? 24.816 86.390 -3.523 1.00 72.48 52 GLN D O 1
ATOM 13990 N N . LYS D 1 53 ? 24.741 87.489 -1.567 1.00 61.67 53 LYS D N 1
ATOM 13991 C CA . LYS D 1 53 ? 26.014 88.168 -1.807 1.00 61.86 53 LYS D CA 1
ATOM 13992 C C . LYS D 1 53 ? 27.210 87.341 -1.372 1.00 63.14 53 LYS D C 1
ATOM 13993 O O . LYS D 1 53 ? 28.331 87.604 -1.826 1.00 65.14 53 LYS D O 1
ATOM 14012 N N . ASP D 1 54 ? 27.000 86.350 -0.513 1.00 53.32 54 ASP D N 1
ATOM 14013 C CA . ASP D 1 54 ? 28.070 85.483 -0.026 1.00 58.65 54 ASP D CA 1
ATOM 14014 C C . ASP D 1 54 ? 28.101 84.228 -0.892 1.00 58.51 54 ASP D C 1
ATOM 14015 O O . ASP D 1 54 ? 27.071 83.624 -1.173 1.00 56.72 54 ASP D O 1
ATOM 14024 N N . GLY D 1 55 ? 29.288 83.867 -1.366 1.00 54.50 55 GLY D N 1
ATOM 14025 C CA . GLY D 1 55 ? 29.463 82.716 -2.205 1.00 51.17 55 GLY D CA 1
ATOM 14026 C C . GLY D 1 55 ? 30.136 81.597 -1.472 1.00 48.69 55 GLY D C 1
ATOM 14027 O O . GLY D 1 55 ? 30.529 80.614 -2.130 1.00 48.10 55 GLY D O 1
ATOM 14031 N N . GLN D 1 56 ? 30.356 81.700 -0.178 1.00 47.77 56 GLN D N 1
ATOM 14032 C CA . GLN D 1 56 ? 30.933 80.628 0.587 1.00 48.71 56 GLN D CA 1
ATOM 14033 C C . GLN D 1 56 ? 29.929 79.498 0.729 1.00 54.65 56 GLN D C 1
ATOM 14034 O O . GLN D 1 56 ? 28.712 79.665 0.539 1.00 52.88 56 GLN D O 1
ATOM 14048 N N . GLU D 1 57 ? 30.451 78.323 1.077 1.00 56.88 57 GLU D N 1
ATOM 14049 C CA . GLU D 1 57 ? 29.582 77.174 1.322 1.00 68.51 57 GLU D CA 1
ATOM 14050 C C . GLU D 1 57 ? 28.666 77.419 2.514 1.00 61.38 57 GLU D C 1
ATOM 14051 O O . GLU D 1 57 ? 27.608 76.798 2.610 1.00 67.27 57 GLU D O 1
ATOM 14063 N N . LEU D 1 58 ? 29.050 78.322 3.409 1.00 56.30 58 LEU D N 1
ATOM 14064 C CA . LEU D 1 58 ? 28.180 78.745 4.493 1.00 56.26 58 LEU D CA 1
ATOM 14065 C C . LEU D 1 58 ? 26.831 79.245 3.984 1.00 55.57 58 LEU D C 1
ATOM 14066 O O . LEU D 1 58 ? 25.789 78.956 4.589 1.00 56.20 58 LEU D O 1
ATOM 14082 N N . SER D 1 59 ? 26.833 80.039 2.910 1.00 53.38 59 SER D N 1
ATOM 14083 C CA . SER D 1 59 ? 25.592 80.585 2.359 1.00 56.23 59 SER D CA 1
ATOM 14084 C C . SER D 1 59 ? 24.590 79.488 2.020 1.00 58.35 59 SER D C 1
ATOM 14085 O O . SER D 1 59 ? 23.380 79.688 2.169 1.00 52.57 59 SER D O 1
ATOM 14093 N N . ASN D 1 60 ? 25.068 78.317 1.601 1.00 53.95 60 ASN D N 1
ATOM 14094 C CA . ASN D 1 60 ? 24.168 77.237 1.218 1.00 58.17 60 ASN D CA 1
ATOM 14095 C C . ASN D 1 60 ? 23.474 76.593 2.406 1.00 59.68 60 ASN D C 1
ATOM 14096 O O . ASN D 1 60 ? 22.537 75.818 2.212 1.00 60.38 60 ASN D O 1
ATOM 14107 N N . ASP D 1 61 ? 23.952 76.835 3.624 1.00 57.34 61 ASP D N 1
ATOM 14108 C CA . ASP D 1 61 ? 23.253 76.382 4.822 1.00 59.89 61 ASP D CA 1
ATOM 14109 C C . ASP D 1 61 ? 22.241 77.421 5.303 1.00 69.20 61 ASP D C 1
ATOM 14110 O O . ASP D 1 61 ? 21.712 77.287 6.412 1.00 68.17 61 ASP D O 1
ATOM 14119 N N . LEU D 1 62 ? 22.016 78.476 4.508 1.00 65.20 62 LEU D N 1
ATOM 14120 C CA . LEU D 1 62 ? 20.894 79.385 4.671 1.00 60.96 62 LEU D CA 1
ATOM 14121 C C . LEU D 1 62 ? 19.810 79.000 3.680 1.00 68.50 62 LEU D C 1
ATOM 14122 O O . LEU D 1 62 ? 20.095 78.484 2.590 1.00 67.13 62 LEU D O 1
ATOM 14138 N N . ASP D 1 63 ? 18.570 79.295 4.034 1.00 67.02 63 ASP D N 1
ATOM 14139 C CA . ASP D 1 63 ? 17.450 78.836 3.231 1.00 67.18 63 ASP D CA 1
ATOM 14140 C C . ASP D 1 63 ? 16.959 79.913 2.278 1.00 72.49 63 ASP D C 1
ATOM 14141 O O . ASP D 1 63 ? 17.073 81.116 2.533 1.00 59.81 63 ASP D O 1
ATOM 14150 N N . ALA D 1 64 ? 16.452 79.446 1.142 1.00 79.64 64 ALA D N 1
ATOM 14151 C CA . ALA D 1 64 ? 15.980 80.298 0.060 1.00 77.52 64 ALA D CA 1
ATOM 14152 C C . ALA D 1 64 ? 14.628 80.885 0.443 1.00 81.14 64 ALA D C 1
ATOM 14153 O O . ALA D 1 64 ? 13.633 80.160 0.518 1.00 79.57 64 ALA D O 1
ATOM 14160 N N . GLN D 1 65 ? 14.589 82.197 0.672 1.00 77.46 65 GLN D N 1
ATOM 14161 C CA . GLN D 1 65 ? 13.394 82.904 1.117 1.00 83.77 65 GLN D CA 1
ATOM 14162 C C . GLN D 1 65 ? 12.977 83.878 0.027 1.00 82.96 65 GLN D C 1
ATOM 14163 O O . GLN D 1 65 ? 13.819 84.524 -0.594 1.00 84.94 65 GLN D O 1
ATOM 14177 N N . ASP D 1 66 ? 11.671 83.955 -0.213 1.00 89.14 66 ASP D N 1
ATOM 14178 C CA . ASP D 1 66 ? 11.049 84.800 -1.226 1.00 96.38 66 ASP D CA 1
ATOM 14179 C C . ASP D 1 66 ? 10.778 86.193 -0.665 1.00 97.07 66 ASP D C 1
ATOM 14180 O O . ASP D 1 66 ? 9.664 86.459 -0.192 1.00 101.56 66 ASP D O 1
ATOM 14189 N N . PRO D 1 67 ? 11.735 87.115 -0.684 1.00 90.46 67 PRO D N 1
ATOM 14190 C CA . PRO D 1 67 ? 11.467 88.430 -0.096 1.00 95.36 67 PRO D CA 1
ATOM 14191 C C . PRO D 1 67 ? 10.368 89.135 -0.870 1.00 100.00 67 PRO D C 1
ATOM 14192 O O . PRO D 1 67 ? 9.816 88.575 -1.833 1.00 97.11 67 PRO D O 1
ATOM 14203 N N . PRO D 1 68 ? 9.984 90.348 -0.441 1.00 98.79 68 PRO D N 1
ATOM 14204 C CA . PRO D 1 68 ? 8.993 91.133 -1.198 1.00 92.64 68 PRO D CA 1
ATOM 14205 C C . PRO D 1 68 ? 9.624 92.227 -2.048 1.00 92.21 68 PRO D C 1
ATOM 14206 O O . PRO D 1 68 ? 10.674 92.762 -1.684 1.00 94.32 68 PRO D O 1
ATOM 14217 N N . GLU D 1 69 ? 8.982 92.589 -3.161 1.00 94.04 69 GLU D N 1
ATOM 14218 C CA . GLU D 1 69 ? 9.647 93.437 -4.145 1.00 100.14 69 GLU D CA 1
ATOM 14219 C C . GLU D 1 69 ? 10.158 94.711 -3.495 1.00 97.43 69 GLU D C 1
ATOM 14220 O O . GLU D 1 69 ? 11.301 95.126 -3.734 1.00 89.24 69 GLU D O 1
ATOM 14232 N N . ASP D 1 70 ? 9.331 95.323 -2.640 1.00 105.85 70 ASP D N 1
ATOM 14233 C CA . ASP D 1 70 ? 9.676 96.604 -2.031 1.00 102.76 70 ASP D CA 1
ATOM 14234 C C . ASP D 1 70 ? 10.842 96.454 -1.069 1.00 95.42 70 ASP D C 1
ATOM 14235 O O . ASP D 1 70 ? 11.712 97.332 -1.000 1.00 90.41 70 ASP D O 1
ATOM 14244 N N . MET D 1 71 ? 10.869 95.345 -0.318 1.00 100.53 71 MET D N 1
ATOM 14245 C CA . MET D 1 71 ? 11.969 95.054 0.592 1.00 93.69 71 MET D CA 1
ATOM 14246 C C . MET D 1 71 ? 13.202 94.563 -0.165 1.00 93.52 71 MET D C 1
ATOM 14247 O O . MET D 1 71 ? 14.306 95.084 0.041 1.00 93.13 71 MET D O 1
ATOM 14261 N N . LYS D 1 72 ? 13.033 93.561 -1.046 1.00 87.49 72 LYS D N 1
ATOM 14262 C CA . LYS D 1 72 ? 14.181 93.008 -1.769 1.00 89.14 72 LYS D CA 1
ATOM 14263 C C . LYS D 1 72 ? 14.934 94.100 -2.531 1.00 87.05 72 LYS D C 1
ATOM 14264 O O . LYS D 1 72 ? 16.167 94.124 -2.524 1.00 88.51 72 LYS D O 1
ATOM 14283 N N . GLN D 1 73 ? 14.217 95.030 -3.167 1.00 86.62 73 GLN D N 1
ATOM 14284 C CA . GLN D 1 73 ? 14.864 96.112 -3.902 1.00 90.33 73 GLN D CA 1
ATOM 14285 C C . GLN D 1 73 ? 15.226 97.302 -3.017 1.00 85.51 73 GLN D C 1
ATOM 14286 O O . GLN D 1 73 ? 15.939 98.208 -3.473 1.00 82.74 73 GLN D O 1
ATOM 14300 N N . ASP D 1 74 ? 14.758 97.340 -1.775 1.00 80.94 74 ASP D N 1
ATOM 14301 C CA . ASP D 1 74 ? 15.047 98.506 -0.955 1.00 88.03 74 ASP D CA 1
ATOM 14302 C C . ASP D 1 74 ? 16.554 98.635 -0.795 1.00 87.24 74 ASP D C 1
ATOM 14303 O O . ASP D 1 74 ? 17.263 97.637 -0.664 1.00 88.81 74 ASP D O 1
ATOM 14312 N N . ARG D 1 75 ? 17.055 99.864 -0.822 1.00 81.13 75 ARG D N 1
ATOM 14313 C CA . ARG D 1 75 ? 18.501 100.010 -0.784 1.00 88.34 75 ARG D CA 1
ATOM 14314 C C . ARG D 1 75 ? 19.048 99.989 0.638 1.00 88.35 75 ARG D C 1
ATOM 14315 O O . ARG D 1 75 ? 20.152 99.473 0.858 1.00 84.76 75 ARG D O 1
ATOM 14336 N N . ASP D 1 76 ? 18.302 100.541 1.606 1.00 91.76 76 ASP D N 1
ATOM 14337 C CA . ASP D 1 76 ? 18.766 100.577 2.993 1.00 91.57 76 ASP D CA 1
ATOM 14338 C C . ASP D 1 76 ? 18.901 99.171 3.565 1.00 82.99 76 ASP D C 1
ATOM 14339 O O . ASP D 1 76 ? 19.815 98.901 4.355 1.00 72.88 76 ASP D O 1
ATOM 14348 N N . ILE D 1 77 ? 17.953 98.287 3.211 1.00 79.37 77 ILE D N 1
ATOM 14349 C CA . ILE D 1 77 ? 18.044 96.861 3.523 1.00 74.43 77 ILE D CA 1
ATOM 14350 C C . ILE D 1 77 ? 19.362 96.298 3.004 1.00 74.62 77 ILE D C 1
ATOM 14351 O O . ILE D 1 77 ? 20.192 95.796 3.770 1.00 78.68 77 ILE D O 1
ATOM 14367 N N . GLN D 1 78 ? 19.568 96.375 1.683 1.00 77.43 78 GLN D N 1
ATOM 14368 C CA . GLN D 1 78 ? 20.781 95.830 1.085 1.00 72.59 78 GLN D CA 1
ATOM 14369 C C . GLN D 1 78 ? 22.022 96.443 1.713 1.00 73.63 78 GLN D C 1
ATOM 14370 O O . GLN D 1 78 ? 23.022 95.751 1.943 1.00 72.96 78 GLN D O 1
ATOM 14384 N N . ALA D 1 79 ? 21.971 97.741 2.007 1.00 75.48 79 ALA D N 1
ATOM 14385 C CA . ALA D 1 79 ? 23.025 98.379 2.787 1.00 75.35 79 ALA D CA 1
ATOM 14386 C C . ALA D 1 79 ? 23.251 97.685 4.130 1.00 72.10 79 ALA D C 1
ATOM 14387 O O . ALA D 1 79 ? 24.366 97.702 4.664 1.00 65.40 79 ALA D O 1
ATOM 14394 N N . VAL D 1 80 ? 22.209 97.098 4.707 1.00 66.60 80 VAL D N 1
ATOM 14395 C CA . VAL D 1 80 ? 22.365 96.401 5.985 1.00 71.66 80 VAL D CA 1
ATOM 14396 C C . VAL D 1 80 ? 22.924 94.994 5.767 1.00 62.29 80 VAL D C 1
ATOM 14397 O O . VAL D 1 80 ? 23.841 94.559 6.475 1.00 53.62 80 VAL D O 1
ATOM 14410 N N . ALA D 1 81 ? 22.408 94.271 4.771 1.00 59.45 81 ALA D N 1
ATOM 14411 C CA . ALA D 1 81 ? 23.012 92.994 4.414 1.00 60.41 81 ALA D CA 1
ATOM 14412 C C . ALA D 1 81 ? 24.520 93.128 4.199 1.00 67.92 81 ALA D C 1
ATOM 14413 O O . ALA D 1 81 ? 25.307 92.408 4.828 1.00 61.23 81 ALA D O 1
ATOM 14420 N N . THR D 1 82 ? 24.956 94.041 3.321 1.00 73.22 82 THR D N 1
ATOM 14421 C CA . THR D 1 82 ? 26.383 94.053 3.039 1.00 68.26 82 THR D CA 1
ATOM 14422 C C . THR D 1 82 ? 27.170 94.492 4.262 1.00 60.14 82 THR D C 1
ATOM 14423 O O . THR D 1 82 ? 28.353 94.168 4.377 1.00 64.31 82 THR D O 1
ATOM 14434 N N . SER D 1 83 ? 26.536 95.200 5.200 1.00 56.99 83 SER D N 1
ATOM 14435 C CA . SER D 1 83 ? 27.284 95.625 6.393 1.00 68.46 83 SER D CA 1
ATOM 14436 C C . SER D 1 83 ? 27.542 94.479 7.378 1.00 69.71 83 SER D C 1
ATOM 14437 O O . SER D 1 83 ? 28.388 94.627 8.269 1.00 64.37 83 SER D O 1
ATOM 14445 N N . LEU D 1 84 ? 26.840 93.348 7.248 1.00 59.29 84 LEU D N 1
ATOM 14446 C CA . LEU D 1 84 ? 27.112 92.184 8.080 1.00 61.82 84 LEU D CA 1
ATOM 14447 C C . LEU D 1 84 ? 27.887 91.102 7.332 1.00 66.54 84 LEU D C 1
ATOM 14448 O O . LEU D 1 84 ? 28.104 90.020 7.889 1.00 64.41 84 LEU D O 1
ATOM 14464 N N . LEU D 1 85 ? 28.371 91.399 6.120 1.00 63.71 85 LEU D N 1
ATOM 14465 C CA . LEU D 1 85 ? 28.397 90.423 5.044 1.00 62.81 85 LEU D CA 1
ATOM 14466 C C . LEU D 1 85 ? 29.417 89.305 5.148 1.00 72.77 85 LEU D C 1
ATOM 14467 O O . LEU D 1 85 ? 29.162 88.219 4.599 1.00 88.97 85 LEU D O 1
ATOM 14483 N N . PRO D 1 86 ? 30.575 89.466 5.809 1.00 62.30 86 PRO D N 1
ATOM 14484 C CA . PRO D 1 86 ? 31.422 88.265 5.952 1.00 59.50 86 PRO D CA 1
ATOM 14485 C C . PRO D 1 86 ? 30.583 87.201 6.690 1.00 55.42 86 PRO D C 1
ATOM 14486 O O . PRO D 1 86 ? 30.348 87.322 7.892 1.00 46.68 86 PRO D O 1
ATOM 14497 N N . LEU D 1 87 ? 30.036 86.209 5.998 1.00 50.42 87 LEU D N 1
ATOM 14498 C CA . LEU D 1 87 ? 29.506 85.049 6.704 1.00 50.04 87 LEU D CA 1
ATOM 14499 C C . LEU D 1 87 ? 30.668 84.299 7.363 1.00 43.81 87 LEU D C 1
ATOM 14500 O O . LEU D 1 87 ? 31.753 84.172 6.788 1.00 43.38 87 LEU D O 1
ATOM 14516 N N . THR D 1 88 ? 30.452 83.824 8.589 1.00 48.12 88 THR D N 1
ATOM 14517 C CA . THR D 1 88 ? 31.468 83.070 9.321 1.00 45.05 88 THR D CA 1
ATOM 14518 C C . THR D 1 88 ? 30.799 81.950 10.086 1.00 44.77 88 THR D C 1
ATOM 14519 O O . THR D 1 88 ? 29.584 81.971 10.282 1.00 45.66 88 THR D O 1
ATOM 14530 N N . GLU D 1 89 ? 31.576 80.956 10.510 1.00 41.85 89 GLU D N 1
ATOM 14531 C CA A GLU D 1 89 ? 30.902 79.890 11.233 0.47 51.97 89 GLU D CA 1
ATOM 14532 C CA B GLU D 1 89 ? 31.036 79.865 11.309 0.53 52.08 89 GLU D CA 1
ATOM 14533 C C . GLU D 1 89 ? 30.384 80.398 12.579 1.00 37.95 89 GLU D C 1
ATOM 14534 O O . GLU D 1 89 ? 29.397 79.845 13.080 1.00 50.52 89 GLU D O 1
ATOM 14557 N N . ALA D 1 90 ? 30.914 81.492 13.102 1.00 43.44 90 ALA D N 1
ATOM 14558 C CA . ALA D 1 90 ? 30.378 82.006 14.360 1.00 50.16 90 ALA D CA 1
ATOM 14559 C C . ALA D 1 90 ? 29.050 82.745 14.223 1.00 56.95 90 ALA D C 1
ATOM 14560 O O . ALA D 1 90 ? 28.269 82.735 15.177 1.00 55.88 90 ALA D O 1
ATOM 14567 N N . ASN D 1 91 ? 28.784 83.416 13.089 1.00 53.97 91 ASN D N 1
ATOM 14568 C CA . ASN D 1 91 ? 27.548 84.182 12.932 1.00 51.36 91 ASN D CA 1
ATOM 14569 C C . ASN D 1 91 ? 26.464 83.438 12.156 1.00 53.87 91 ASN D C 1
ATOM 14570 O O . ASN D 1 91 ? 25.351 83.945 12.024 1.00 48.75 91 ASN D O 1
ATOM 14581 N N . LEU D 1 92 ? 26.745 82.223 11.679 1.00 45.39 92 LEU D N 1
ATOM 14582 C CA . LEU D 1 92 ? 25.776 81.545 10.828 1.00 45.46 92 LEU D CA 1
ATOM 14583 C C . LEU D 1 92 ? 24.498 81.194 11.582 1.00 44.93 92 LEU D C 1
ATOM 14584 O O . LEU D 1 92 ? 23.399 81.278 11.020 1.00 45.72 92 LEU D O 1
ATOM 14600 N N . ARG D 1 93 ? 24.623 80.688 12.795 1.00 53.09 93 ARG D N 1
ATOM 14601 C CA . ARG D 1 93 ? 23.425 80.364 13.559 1.00 55.08 93 ARG D CA 1
ATOM 14602 C C . ARG D 1 93 ? 22.586 81.616 13.797 1.00 49.00 93 ARG D C 1
ATOM 14603 O O . ARG D 1 93 ? 21.359 81.560 13.722 1.00 49.11 93 ARG D O 1
ATOM 14624 N N . MET D 1 94 ? 23.225 82.748 14.091 1.00 43.12 94 MET D N 1
ATOM 14625 C CA . MET D 1 94 ? 22.493 84.018 14.201 1.00 48.24 94 MET D CA 1
ATOM 14626 C C . MET D 1 94 ? 21.645 84.257 12.959 1.00 46.57 94 MET D C 1
ATOM 14627 O O . MET D 1 94 ? 20.450 84.517 13.054 1.00 43.58 94 MET D O 1
ATOM 14641 N N . PHE D 1 95 ? 22.249 84.175 11.773 1.00 46.90 95 PHE D N 1
ATOM 14642 C CA . PHE D 1 95 ? 21.465 84.376 10.549 1.00 48.01 95 PHE D CA 1
ATOM 14643 C C . PHE D 1 95 ? 20.391 83.315 10.392 1.00 49.99 95 PHE D C 1
ATOM 14644 O O . PHE D 1 95 ? 19.316 83.598 9.861 1.00 52.26 95 PHE D O 1
ATOM 14661 N N . GLN D 1 96 ? 20.651 82.100 10.856 1.00 50.30 96 GLN D N 1
ATOM 14662 C CA . GLN D 1 96 ? 19.659 81.047 10.725 1.00 47.42 96 GLN D CA 1
ATOM 14663 C C . GLN D 1 96 ? 18.436 81.325 11.590 1.00 50.99 96 GLN D C 1
ATOM 14664 O O . GLN D 1 96 ? 17.297 81.133 11.137 1.00 45.63 96 GLN D O 1
ATOM 14678 N N . ARG D 1 97 ? 18.638 81.749 12.847 1.00 46.43 97 ARG D N 1
ATOM 14679 C CA . ARG D 1 97 ? 17.492 81.995 13.712 1.00 50.47 97 ARG D CA 1
ATOM 14680 C C . ARG D 1 97 ? 16.711 83.217 13.248 1.00 57.68 97 ARG D C 1
ATOM 14681 O O . ARG D 1 97 ? 15.481 83.226 13.305 1.00 47.94 97 ARG D O 1
ATOM 14702 N N . ALA D 1 98 ? 17.408 84.250 12.752 1.00 48.56 98 ALA D N 1
ATOM 14703 C CA . ALA D 1 98 ? 16.725 85.407 12.202 1.00 57.26 98 ALA D CA 1
ATOM 14704 C C . ALA D 1 98 ? 15.766 84.987 11.113 1.00 63.07 98 ALA D C 1
ATOM 14705 O O . ALA D 1 98 ? 14.653 85.519 11.026 1.00 48.04 98 ALA D O 1
ATOM 14712 N N . GLN D 1 99 ? 16.197 84.048 10.249 1.00 51.03 99 GLN D N 1
ATOM 14713 C CA . GLN D 1 99 ? 15.324 83.557 9.191 1.00 56.98 99 GLN D CA 1
ATOM 14714 C C . GLN D 1 99 ? 14.108 82.871 9.803 1.00 58.33 99 GLN D C 1
ATOM 14715 O O . GLN D 1 99 ? 12.973 83.081 9.353 1.00 54.03 99 GLN D O 1
ATOM 14729 N N . ASP D 1 100 ? 14.317 82.084 10.857 1.00 51.14 100 ASP D N 1
ATOM 14730 C CA . ASP D 1 100 ? 13.236 81.393 11.559 1.00 60.22 100 ASP D CA 1
ATOM 14731 C C . ASP D 1 100 ? 12.497 82.282 12.570 1.00 56.48 100 ASP D C 1
ATOM 14732 O O . ASP D 1 100 ? 11.654 81.760 13.317 1.00 51.56 100 ASP D O 1
ATOM 14741 N N . ASP D 1 101 ? 12.791 83.586 12.614 1.00 53.37 101 ASP D N 1
ATOM 14742 C CA . ASP D 1 101 ? 12.084 84.502 13.504 1.00 56.23 101 ASP D CA 1
ATOM 14743 C C . ASP D 1 101 ? 12.210 84.043 14.951 1.00 52.81 101 ASP D C 1
ATOM 14744 O O . ASP D 1 101 ? 11.271 84.120 15.733 1.00 63.70 101 ASP D O 1
ATOM 14753 N N . LEU D 1 102 ? 13.409 83.603 15.316 1.00 55.70 102 LEU D N 1
ATOM 14754 C CA . LEU D 1 102 ? 13.694 82.925 16.581 1.00 50.30 102 LEU D CA 1
ATOM 14755 C C . LEU D 1 102 ? 14.674 83.758 17.396 1.00 53.76 102 LEU D C 1
ATOM 14756 O O . LEU D 1 102 ? 15.736 84.135 16.888 1.00 53.48 102 LEU D O 1
ATOM 14772 N N . ILE D 1 103 ? 14.340 84.065 18.633 1.00 55.51 103 ILE D N 1
ATOM 14773 C CA . ILE D 1 103 ? 15.291 84.504 19.622 1.00 56.19 103 ILE D CA 1
ATOM 14774 C C . ILE D 1 103 ? 15.222 83.593 20.844 1.00 51.04 103 ILE D C 1
ATOM 14775 O O . ILE D 1 103 ? 14.350 83.717 21.685 1.00 47.01 103 ILE D O 1
ATOM 14791 N N . PRO D 1 104 ? 16.120 82.611 20.922 1.00 53.47 104 PRO D N 1
ATOM 14792 C CA . PRO D 1 104 ? 16.109 81.700 22.079 1.00 57.00 104 PRO D CA 1
ATOM 14793 C C . PRO D 1 104 ? 16.138 82.480 23.381 1.00 60.46 104 PRO D C 1
ATOM 14794 O O . PRO D 1 104 ? 16.784 83.530 23.484 1.00 52.12 104 PRO D O 1
ATOM 14805 N N . ALA D 1 105 ? 15.429 81.961 24.382 1.00 53.68 105 ALA D N 1
ATOM 14806 C CA . ALA D 1 105 ? 15.147 82.705 25.589 1.00 57.69 105 ALA D CA 1
ATOM 14807 C C . ALA D 1 105 ? 15.226 81.774 26.779 1.00 57.49 105 ALA D C 1
ATOM 14808 O O . ALA D 1 105 ? 15.172 80.551 26.633 1.00 49.75 105 ALA D O 1
ATOM 14815 N N . VAL D 1 106 ? 15.365 82.366 27.963 1.00 51.80 106 VAL D N 1
ATOM 14816 C CA . VAL D 1 106 ? 15.336 81.614 29.223 1.00 57.53 106 VAL D CA 1
ATOM 14817 C C . VAL D 1 106 ? 14.928 82.574 30.337 1.00 47.42 106 VAL D C 1
ATOM 14818 O O . VAL D 1 106 ? 15.258 83.761 30.298 1.00 58.46 106 VAL D O 1
ATOM 14831 N N . ASP D 1 107 ? 14.183 82.061 31.299 1.00 49.93 107 ASP D N 1
ATOM 14832 C CA . ASP D 1 107 ? 13.729 82.844 32.435 1.00 49.33 107 ASP D CA 1
ATOM 14833 C C . ASP D 1 107 ? 14.789 82.810 33.531 1.00 49.64 107 ASP D C 1
ATOM 14834 O O . ASP D 1 107 ? 15.125 81.737 34.037 1.00 53.60 107 ASP D O 1
ATOM 14843 N N . ARG D 1 108 ? 15.294 83.979 33.918 1.00 59.03 108 ARG D N 1
ATOM 14844 C CA . ARG D 1 108 ? 16.302 84.072 34.966 1.00 59.08 108 ARG D CA 1
ATOM 14845 C C . ARG D 1 108 ? 15.863 85.033 36.064 1.00 60.19 108 ARG D C 1
ATOM 14846 O O . ARG D 1 108 ? 14.974 85.871 35.870 1.00 59.36 108 ARG D O 1
ATOM 14867 N N . GLN D 1 109 ? 16.513 84.909 37.222 1.00 70.82 109 GLN D N 1
ATOM 14868 C CA . GLN D 1 109 ? 16.270 85.767 38.381 1.00 76.23 109 GLN D CA 1
ATOM 14869 C C . GLN D 1 109 ? 17.347 86.853 38.435 1.00 66.69 109 GLN D C 1
ATOM 14870 O O . GLN D 1 109 ? 18.475 86.634 37.990 1.00 66.96 109 GLN D O 1
ATOM 14884 N N . PHE D 1 110 ? 16.972 88.045 38.950 1.00 59.13 110 PHE D N 1
ATOM 14885 C CA . PHE D 1 110 ? 17.883 89.180 39.075 1.00 65.77 110 PHE D CA 1
ATOM 14886 C C . PHE D 1 110 ? 17.600 89.978 40.348 1.00 70.25 110 PHE D C 1
ATOM 14887 O O . PHE D 1 110 ? 16.465 90.007 40.820 1.00 71.66 110 PHE D O 1
ATOM 14904 N N . ALA D 1 111 ? 18.617 90.674 40.866 1.00 71.05 111 ALA D N 1
ATOM 14905 C CA . ALA D 1 111 ? 18.494 91.382 42.143 1.00 73.52 111 ALA D CA 1
ATOM 14906 C C . ALA D 1 111 ? 19.373 92.627 42.172 1.00 74.33 111 ALA D C 1
ATOM 14907 O O . ALA D 1 111 ? 20.590 92.533 41.995 1.00 75.85 111 ALA D O 1
ATOM 14914 N N . CYS D 1 112 ? 18.758 93.789 42.436 1.00 72.38 112 CYS D N 1
ATOM 14915 C CA . CYS D 1 112 ? 19.431 95.088 42.458 1.00 70.89 112 CYS D CA 1
ATOM 14916 C C . CYS D 1 112 ? 19.487 95.588 43.896 1.00 74.63 112 CYS D C 1
ATOM 14917 O O . CYS D 1 112 ? 18.540 96.221 44.362 1.00 81.81 112 CYS D O 1
ATOM 14924 N N . SER D 1 113 ? 20.613 95.339 44.584 1.00 91.38 113 SER D N 1
ATOM 14925 C CA . SER D 1 113 ? 20.671 95.541 46.038 1.00 93.27 113 SER D CA 1
ATOM 14926 C C . SER D 1 113 ? 20.520 97.008 46.433 1.00 87.92 113 SER D C 1
ATOM 14927 O O . SER D 1 113 ? 19.893 97.314 47.453 1.00 80.00 113 SER D O 1
ATOM 14935 N N . SER D 1 114 ? 21.112 97.924 45.663 1.00 84.30 114 SER D N 1
ATOM 14936 C CA . SER D 1 114 ? 20.885 99.341 45.909 1.00 85.82 114 SER D CA 1
ATOM 14937 C C . SER D 1 114 ? 19.396 99.645 46.048 1.00 89.40 114 SER D C 1
ATOM 14938 O O . SER D 1 114 ? 18.976 100.343 46.978 1.00 89.07 114 SER D O 1
ATOM 14946 N N . CYS D 1 115 ? 18.582 99.137 45.118 1.00 87.49 115 CYS D N 1
ATOM 14947 C CA . CYS D 1 115 ? 17.138 99.308 45.185 1.00 75.81 115 CYS D CA 1
ATOM 14948 C C . CYS D 1 115 ? 16.432 98.209 45.976 1.00 83.29 115 CYS D C 1
ATOM 14949 O O . CYS D 1 115 ? 15.243 98.352 46.269 1.00 93.25 115 CYS D O 1
ATOM 14957 N N . ASP D 1 116 ? 17.136 97.135 46.338 1.00 83.13 116 ASP D N 1
ATOM 14958 C CA . ASP D 1 116 ? 16.553 95.912 46.874 1.00 95.64 116 ASP D CA 1
ATOM 14959 C C . ASP D 1 116 ? 15.284 95.489 46.142 1.00 101.87 116 ASP D C 1
ATOM 14960 O O . ASP D 1 116 ? 14.196 95.472 46.729 1.00 109.68 116 ASP D O 1
ATOM 14969 N N . HIS D 1 117 ? 15.425 95.118 44.869 1.00 96.97 117 HIS D N 1
ATOM 14970 C CA . HIS D 1 117 ? 14.295 94.758 44.013 1.00 82.36 117 HIS D CA 1
ATOM 14971 C C . HIS D 1 117 ? 14.695 93.500 43.256 1.00 79.06 117 HIS D C 1
ATOM 14972 O O . HIS D 1 117 ? 15.443 93.582 42.281 1.00 84.49 117 HIS D O 1
ATOM 14986 N N . VAL D 1 118 ? 14.211 92.347 43.711 1.00 79.76 118 VAL D N 1
ATOM 14987 C CA . VAL D 1 118 ? 14.391 91.104 42.970 1.00 72.52 118 VAL D CA 1
ATOM 14988 C C . VAL D 1 118 ? 13.323 91.029 41.886 1.00 76.06 118 VAL D C 1
ATOM 14989 O O . VAL D 1 118 ? 12.221 91.574 42.033 1.00 79.06 118 VAL D O 1
ATOM 15002 N N . TRP D 1 119 ? 13.639 90.330 40.796 1.00 65.92 119 TRP D N 1
ATOM 15003 C CA . TRP D 1 119 ? 12.677 90.127 39.724 1.00 63.50 119 TRP D CA 1
ATOM 15004 C C . TRP D 1 119 ? 13.154 88.988 38.843 1.00 58.59 119 TRP D C 1
ATOM 15005 O O . TRP D 1 119 ? 14.298 88.539 38.932 1.00 57.06 119 TRP D O 1
ATOM 15026 N N . TRP D 1 120 ? 12.231 88.471 38.055 1.00 66.70 120 TRP D N 1
ATOM 15027 C CA . TRP D 1 120 ? 12.524 87.494 37.016 1.00 64.66 120 TRP D CA 1
ATOM 15028 C C . TRP D 1 120 ? 12.296 88.175 35.675 1.00 61.91 120 TRP D C 1
ATOM 15029 O O . TRP D 1 120 ? 11.444 89.060 35.547 1.00 66.03 120 TRP D O 1
ATOM 15050 N N . ARG D 1 121 ? 13.100 87.784 34.689 1.00 54.11 121 ARG D N 1
ATOM 15051 C CA . ARG D 1 121 ? 12.935 88.243 33.320 1.00 50.54 121 ARG D CA 1
ATOM 15052 C C . ARG D 1 121 ? 13.200 87.075 32.377 1.00 61.31 121 ARG D C 1
ATOM 15053 O O . ARG D 1 121 ? 14.088 86.250 32.615 1.00 55.51 121 ARG D O 1
ATOM 15074 N N . ARG D 1 122 ? 12.398 86.997 31.315 1.00 58.18 122 ARG D N 1
ATOM 15075 C CA . ARG D 1 122 ? 12.643 86.080 30.201 1.00 47.26 122 ARG D CA 1
ATOM 15076 C C . ARG D 1 122 ? 13.664 86.761 29.306 1.00 55.74 122 ARG D C 1
ATOM 15077 O O . ARG D 1 122 ? 13.381 87.812 28.724 1.00 53.14 122 ARG D O 1
ATOM 15098 N N . VAL D 1 123 ? 14.859 86.192 29.200 1.00 47.98 123 VAL D N 1
ATOM 15099 C CA . VAL D 1 123 ? 15.967 86.909 28.576 1.00 49.07 123 VAL D CA 1
ATOM 15100 C C . VAL D 1 123 ? 16.488 86.111 27.389 1.00 48.40 123 VAL D C 1
ATOM 15101 O O . VAL D 1 123 ? 16.310 84.876 27.294 1.00 47.00 123 VAL D O 1
ATOM 15114 N N . PRO D 1 124 ? 17.194 86.788 26.471 1.00 47.49 124 PRO D N 1
ATOM 15115 C CA . PRO D 1 124 ? 17.804 86.074 25.340 1.00 57.92 124 PRO D CA 1
ATOM 15116 C C . PRO D 1 124 ? 18.949 85.175 25.795 1.00 46.63 124 PRO D C 1
ATOM 15117 O O . PRO D 1 124 ? 19.754 85.549 26.653 1.00 47.90 124 PRO D O 1
ATOM 15128 N N . GLN D 1 125 ? 19.049 84.006 25.184 1.00 52.13 125 GLN D N 1
ATOM 15129 C CA . GLN D 1 125 ? 20.075 83.062 25.625 1.00 60.08 125 GLN D CA 1
ATOM 15130 C C . GLN D 1 125 ? 21.472 83.553 25.286 1.00 48.74 125 GLN D C 1
ATOM 15131 O O . GLN D 1 125 ? 22.430 83.148 25.951 1.00 42.51 125 GLN D O 1
ATOM 15145 N N . ARG D 1 126 ? 21.603 84.398 24.242 1.00 50.03 126 ARG D N 1
ATOM 15146 C CA . ARG D 1 126 ? 22.898 84.944 23.887 1.00 50.94 126 ARG D CA 1
ATOM 15147 C C . ARG D 1 126 ? 23.321 86.105 24.772 1.00 47.24 126 ARG D C 1
ATOM 15148 O O . ARG D 1 126 ? 24.451 86.576 24.617 1.00 56.54 126 ARG D O 1
ATOM 15169 N N . LYS D 1 127 ? 22.447 86.592 25.679 1.00 57.28 127 LYS D N 1
ATOM 15170 C CA . LYS D 1 127 ? 22.734 87.764 26.502 1.00 53.14 127 LYS D CA 1
ATOM 15171 C C . LYS D 1 127 ? 21.812 87.834 27.724 1.00 58.64 127 LYS D C 1
ATOM 15172 O O . LYS D 1 127 ? 20.835 88.606 27.760 1.00 59.67 127 LYS D O 1
ATOM 15191 N N . GLU D 1 128 ? 22.134 87.042 28.742 1.00 58.89 128 GLU D N 1
ATOM 15192 C CA . GLU D 1 128 ? 21.261 86.848 29.905 1.00 57.98 128 GLU D CA 1
ATOM 15193 C C . GLU D 1 128 ? 21.543 88.008 30.839 1.00 56.36 128 GLU D C 1
ATOM 15194 O O . GLU D 1 128 ? 22.460 87.967 31.654 1.00 56.90 128 GLU D O 1
ATOM 15206 N N . VAL D 1 129 ? 20.772 89.076 30.671 1.00 58.13 129 VAL D N 1
ATOM 15207 C CA . VAL D 1 129 ? 20.986 90.344 31.353 1.00 56.93 129 VAL D CA 1
ATOM 15208 C C . VAL D 1 129 ? 19.623 91.002 31.459 1.00 54.12 129 VAL D C 1
ATOM 15209 O O . VAL D 1 129 ? 18.748 90.757 30.629 1.00 56.80 129 VAL D O 1
ATOM 15222 N N . SER D 1 130 ? 19.425 91.803 32.510 1.00 53.47 130 SER D N 1
ATOM 15223 C CA . SER D 1 130 ? 18.155 92.489 32.717 1.00 63.93 130 SER D CA 1
ATOM 15224 C C . SER D 1 130 ? 18.346 93.813 33.453 1.00 58.12 130 SER D C 1
ATOM 15225 O O . SER D 1 130 ? 19.101 93.886 34.421 1.00 60.94 130 SER D O 1
ATOM 15233 N N . ARG D 1 131 ? 17.640 94.849 33.000 1.00 63.35 131 ARG D N 1
ATOM 15234 C CA . ARG D 1 131 ? 17.710 96.161 33.641 1.00 64.88 131 ARG D CA 1
ATOM 15235 C C . ARG D 1 131 ? 16.760 96.219 34.828 1.00 68.52 131 ARG D C 1
ATOM 15236 O O . ARG D 1 131 ? 15.585 95.847 34.714 1.00 64.44 131 ARG D O 1
ATOM 15257 N N . CYS D 1 132 ? 17.277 96.664 35.969 1.00 70.67 132 CYS D N 1
ATOM 15258 C CA . CYS D 1 132 ? 16.422 96.902 37.120 1.00 74.80 132 CYS D CA 1
ATOM 15259 C C . CYS D 1 132 ? 15.375 97.944 36.744 1.00 80.06 132 CYS D C 1
ATOM 15260 O O . CYS D 1 132 ? 15.710 99.070 36.374 1.00 80.12 132 CYS D O 1
ATOM 15267 N N . ARG D 1 133 ? 14.103 97.553 36.790 1.00 81.91 133 ARG D N 1
ATOM 15268 C CA . ARG D 1 133 ? 13.049 98.486 36.428 1.00 89.19 133 ARG D CA 1
ATOM 15269 C C . ARG D 1 133 ? 13.084 99.711 37.330 1.00 88.39 133 ARG D C 1
ATOM 15270 O O . ARG D 1 133 ? 12.707 100.801 36.899 1.00 83.70 133 ARG D O 1
ATOM 15291 N N . LYS D 1 134 ? 13.557 99.562 38.571 1.00 82.30 134 LYS D N 1
ATOM 15292 C CA . LYS D 1 134 ? 13.568 100.686 39.501 1.00 84.90 134 LYS D CA 1
ATOM 15293 C C . LYS D 1 134 ? 14.621 101.721 39.099 1.00 90.12 134 LYS D C 1
ATOM 15294 O O . LYS D 1 134 ? 14.294 102.890 38.869 1.00 93.38 134 LYS D O 1
ATOM 15313 N N . CYS D 1 135 ? 15.897 101.307 38.980 1.00 94.04 135 CYS D N 1
ATOM 15314 C CA . CYS D 1 135 ? 16.989 102.231 38.680 1.00 86.67 135 CYS D CA 1
ATOM 15315 C C . CYS D 1 135 ? 17.526 102.148 37.257 1.00 91.58 135 CYS D C 1
ATOM 15316 O O . CYS D 1 135 ? 18.262 103.055 36.840 1.00 88.74 135 CYS D O 1
ATOM 15323 N N . ARG D 1 136 ? 17.221 101.069 36.531 1.00 89.79 136 ARG D N 1
ATOM 15324 C CA . ARG D 1 136 ? 17.565 100.864 35.122 1.00 89.59 136 ARG D CA 1
ATOM 15325 C C . ARG D 1 136 ? 19.016 100.442 34.916 1.00 78.63 136 ARG D C 1
ATOM 15326 O O . ARG D 1 136 ? 19.515 100.480 33.792 1.00 61.50 136 ARG D O 1
ATOM 15347 N N . LYS D 1 137 ? 19.699 100.007 35.971 1.00 80.44 137 LYS D N 1
ATOM 15348 C CA . LYS D 1 137 ? 21.030 99.423 35.830 1.00 82.27 137 LYS D CA 1
ATOM 15349 C C . LYS D 1 137 ? 20.908 97.980 35.329 1.00 68.90 137 LYS D C 1
ATOM 15350 O O . LYS D 1 137 ? 19.980 97.251 35.712 1.00 70.31 137 LYS D O 1
ATOM 15369 N N . ARG D 1 138 ? 21.836 97.574 34.459 1.00 63.79 138 ARG D N 1
ATOM 15370 C CA . ARG D 1 138 ? 21.816 96.221 33.907 1.00 57.62 138 ARG D CA 1
ATOM 15371 C C . ARG D 1 138 ? 22.454 95.230 34.870 1.00 59.22 138 ARG D C 1
ATOM 15372 O O . ARG D 1 138 ? 23.543 95.483 35.390 1.00 69.06 138 ARG D O 1
ATOM 15393 N N . TYR D 1 139 ? 21.821 94.092 35.071 1.00 53.29 139 TYR D N 1
ATOM 15394 C CA . TYR D 1 139 ? 22.410 93.103 35.952 1.00 61.61 139 TYR D CA 1
ATOM 15395 C C . TYR D 1 139 ? 22.568 91.757 35.251 1.00 67.11 139 TYR D C 1
ATOM 15396 O O . TYR D 1 139 ? 21.981 91.481 34.197 1.00 57.37 139 TYR D O 1
ATOM 15414 N N . GLU D 1 140 ? 23.422 90.969 35.805 1.00 60.43 140 GLU D N 1
ATOM 15415 C CA . GLU D 1 140 ? 23.574 89.589 35.397 1.00 61.61 140 GLU D CA 1
ATOM 15416 C C . GLU D 1 140 ? 22.697 88.770 36.294 1.00 61.23 140 GLU D C 1
ATOM 15417 O O . GLU D 1 140 ? 22.247 89.258 37.330 1.00 63.20 140 GLU D O 1
ATOM 15429 N N . PRO D 1 141 ? 22.340 87.569 35.886 1.00 61.07 141 PRO D N 1
ATOM 15430 C CA . PRO D 1 141 ? 21.363 86.809 36.675 1.00 54.47 141 PRO D CA 1
ATOM 15431 C C . PRO D 1 141 ? 21.935 86.493 38.050 1.00 65.50 141 PRO D C 1
ATOM 15432 O O . PRO D 1 141 ? 23.134 86.621 38.290 1.00 57.74 141 PRO D O 1
ATOM 15443 N N . VAL D 1 142 ? 21.062 86.116 38.982 1.00 71.88 142 VAL D N 1
ATOM 15444 C CA . VAL D 1 142 ? 21.546 85.503 40.221 1.00 77.63 142 VAL D CA 1
ATOM 15445 C C . VAL D 1 142 ? 21.863 84.069 39.820 1.00 65.24 142 VAL D C 1
ATOM 15446 O O . VAL D 1 142 ? 21.093 83.462 39.064 1.00 60.10 142 VAL D O 1
ATOM 15459 N N . PRO D 1 143 ? 22.985 83.502 40.253 1.00 70.82 143 PRO D N 1
ATOM 15460 C CA . PRO D 1 143 ? 23.329 82.152 39.800 1.00 67.14 143 PRO D CA 1
ATOM 15461 C C . PRO D 1 143 ? 22.259 81.146 40.181 1.00 66.04 143 PRO D C 1
ATOM 15462 O O . PRO D 1 143 ? 21.417 81.390 41.054 1.00 71.67 143 PRO D O 1
ATOM 15473 N N . ALA D 1 144 ? 22.312 80.001 39.493 1.00 63.92 144 ALA D N 1
ATOM 15474 C CA . ALA D 1 144 ? 21.331 78.939 39.689 1.00 78.70 144 ALA D CA 1
ATOM 15475 C C . ALA D 1 144 ? 21.278 78.489 41.149 1.00 74.83 144 ALA D C 1
ATOM 15476 O O . ALA D 1 144 ? 20.193 78.264 41.695 1.00 76.15 144 ALA D O 1
ATOM 15483 N N . ASP D 1 145 ? 22.434 78.348 41.795 1.00 74.65 145 ASP D N 1
ATOM 15484 C CA . ASP D 1 145 ? 22.484 77.768 43.129 1.00 69.47 145 ASP D CA 1
ATOM 15485 C C . ASP D 1 145 ? 22.175 78.772 44.226 1.00 73.21 145 ASP D C 1
ATOM 15486 O O . ASP D 1 145 ? 22.154 78.378 45.400 1.00 75.01 145 ASP D O 1
ATOM 15495 N N . LYS D 1 146 ? 21.906 80.034 43.875 1.00 66.64 146 LYS D N 1
ATOM 15496 C CA . LYS D 1 146 ? 21.608 81.076 44.850 1.00 72.50 146 LYS D CA 1
ATOM 15497 C C . LYS D 1 146 ? 20.242 81.725 44.603 1.00 82.90 146 LYS D C 1
ATOM 15498 O O . LYS D 1 146 ? 19.991 82.846 45.089 1.00 77.19 146 LYS D O 1
ATOM 15517 N N . MET D 1 147 ? 19.361 81.062 43.842 1.00 79.13 147 MET D N 1
ATOM 15518 C CA . MET D 1 147 ? 18.027 81.601 43.584 1.00 78.73 147 MET D CA 1
ATOM 15519 C C . MET D 1 147 ? 17.085 81.276 44.747 1.00 74.11 147 MET D C 1
ATOM 15520 O O . MET D 1 147 ? 17.279 80.298 45.472 1.00 73.63 147 MET D O 1
ATOM 15534 N N . TRP D 1 148 ? 16.041 82.092 44.910 1.00 78.51 148 TRP D N 1
ATOM 15535 C CA . TRP D 1 148 ? 15.067 81.862 45.971 1.00 80.46 148 TRP D CA 1
ATOM 15536 C C . TRP D 1 148 ? 13.665 82.241 45.504 1.00 87.59 148 TRP D C 1
ATOM 15537 O O . TRP D 1 148 ? 13.464 82.734 44.390 1.00 82.76 148 TRP D O 1
ATOM 15558 N N . GLY D 1 149 ? 12.681 81.974 46.366 1.00 92.35 149 GLY D N 1
ATOM 15559 C CA . GLY D 1 149 ? 11.280 82.116 46.015 1.00 94.61 149 GLY D CA 1
ATOM 15560 C C . GLY D 1 149 ? 10.443 80.879 46.284 1.00 96.21 149 GLY D C 1
ATOM 15561 O O . GLY D 1 149 ? 10.609 80.234 47.307 1.00 97.50 149 GLY D O 1
ATOM 15565 N N . LYS D 1 236 ? 15.408 92.311 51.219 1.00 85.23 236 LYS D N 1
ATOM 15566 C CA . LYS D 1 236 ? 14.638 91.322 50.469 1.00 92.40 236 LYS D CA 1
ATOM 15567 C C . LYS D 1 236 ? 15.530 90.585 49.455 1.00 92.07 236 LYS D C 1
ATOM 15568 O O . LYS D 1 236 ? 15.182 89.512 48.956 1.00 86.90 236 LYS D O 1
ATOM 15587 N N . VAL D 1 237 ? 16.672 91.184 49.137 1.00 88.83 237 VAL D N 1
ATOM 15588 C CA . VAL D 1 237 ? 17.627 90.601 48.200 1.00 78.90 237 VAL D CA 1
ATOM 15589 C C . VAL D 1 237 ? 18.542 89.665 48.982 1.00 77.65 237 VAL D C 1
ATOM 15590 O O . VAL D 1 237 ? 19.384 90.122 49.756 1.00 85.29 237 VAL D O 1
ATOM 15603 N N . LEU D 1 238 ? 18.382 88.354 48.787 1.00 71.38 238 LEU D N 1
ATOM 15604 C CA . LEU D 1 238 ? 19.245 87.410 49.482 1.00 77.12 238 LEU D CA 1
ATOM 15605 C C . LEU D 1 238 ? 20.601 87.258 48.812 1.00 82.34 238 LEU D C 1
ATOM 15606 O O . LEU D 1 238 ? 21.558 86.795 49.452 1.00 87.95 238 LEU D O 1
ATOM 15622 N N . HIS D 1 239 ? 20.691 87.578 47.531 1.00 78.05 239 HIS D N 1
ATOM 15623 C CA . HIS D 1 239 ? 21.939 87.417 46.802 1.00 76.90 239 HIS D CA 1
ATOM 15624 C C . HIS D 1 239 ? 21.956 88.471 45.710 1.00 82.25 239 HIS D C 1
ATOM 15625 O O . HIS D 1 239 ? 21.122 88.413 44.793 1.00 85.52 239 HIS D O 1
ATOM 15639 N N . PRO D 1 240 ? 22.844 89.459 45.780 1.00 77.86 240 PRO D N 1
ATOM 15640 C CA . PRO D 1 240 ? 22.855 90.488 44.737 1.00 79.02 240 PRO D CA 1
ATOM 15641 C C . PRO D 1 240 ? 23.336 89.934 43.410 1.00 68.35 240 PRO D C 1
ATOM 15642 O O . PRO D 1 240 ? 24.085 88.960 43.345 1.00 70.28 240 PRO D O 1
ATOM 15653 N N . SER D 1 241 ? 22.877 90.571 42.347 1.00 73.76 241 SER D N 1
ATOM 15654 C CA . SER D 1 241 ? 23.367 90.292 41.009 1.00 75.32 241 SER D CA 1
ATOM 15655 C C . SER D 1 241 ? 24.552 91.194 40.697 1.00 69.74 241 SER D C 1
ATOM 15656 O O . SER D 1 241 ? 24.540 92.389 40.998 1.00 66.01 241 SER D O 1
ATOM 15664 N N . ASN D 1 242 ? 25.593 90.604 40.122 1.00 64.37 242 ASN D N 1
ATOM 15665 C CA . ASN D 1 242 ? 26.691 91.425 39.657 1.00 55.43 242 ASN D CA 1
ATOM 15666 C C . ASN D 1 242 ? 26.169 92.384 38.594 1.00 62.62 242 ASN D C 1
ATOM 15667 O O . ASN D 1 242 ? 25.265 92.033 37.834 1.00 63.00 242 ASN D O 1
ATOM 15678 N N . PRO D 1 243 ? 26.701 93.604 38.517 1.00 60.57 243 PRO D N 1
ATOM 15679 C CA . PRO D 1 243 ? 26.378 94.462 37.366 1.00 55.31 243 PRO D CA 1
ATOM 15680 C C . PRO D 1 243 ? 26.942 93.892 36.070 1.00 61.89 243 PRO D C 1
ATOM 15681 O O . PRO D 1 243 ? 27.967 93.211 36.061 1.00 62.50 243 PRO D O 1
ATOM 15692 N N . HIS D 1 244 ? 26.263 94.184 34.968 1.00 53.02 244 HIS D N 1
ATOM 15693 C CA . HIS D 1 244 ? 26.713 93.743 33.665 1.00 52.48 244 HIS D CA 1
ATOM 15694 C C . HIS D 1 244 ? 27.696 94.757 33.102 1.00 54.79 244 HIS D C 1
ATOM 15695 O O . HIS D 1 244 ? 27.431 95.962 33.125 1.00 53.92 244 HIS D O 1
ATOM 15710 N N . ILE D 1 245 ? 28.820 94.280 32.592 1.00 49.66 245 ILE D N 1
ATOM 15711 C CA . ILE D 1 245 ? 29.680 95.119 31.770 1.00 54.33 245 ILE D CA 1
ATOM 15712 C C . ILE D 1 245 ? 29.160 95.058 30.331 1.00 61.82 245 ILE D C 1
ATOM 15713 O O . ILE D 1 245 ? 29.216 94.001 29.680 1.00 63.43 245 ILE D O 1
ATOM 15729 N N . SER D 1 246 ? 28.699 96.195 29.819 1.00 55.43 246 SER D N 1
ATOM 15730 C CA . SER D 1 246 ? 28.128 96.232 28.480 1.00 56.71 246 SER D CA 1
ATOM 15731 C C . SER D 1 246 ? 29.241 96.115 27.432 1.00 61.05 246 SER D C 1
ATOM 15732 O O . SER D 1 246 ? 30.197 96.898 27.433 1.00 64.43 246 SER D O 1
ATOM 15740 N N . SER D 1 247 ? 29.121 95.139 26.542 1.00 52.33 247 SER D N 1
ATOM 15741 C CA . SER D 1 247 ? 30.049 95.038 25.428 1.00 55.41 247 SER D CA 1
ATOM 15742 C C . SER D 1 247 ? 29.627 95.921 24.259 1.00 59.91 247 SER D C 1
ATOM 15743 O O . SER D 1 247 ? 30.456 96.215 23.391 1.00 49.75 247 SER D O 1
ATOM 15751 N N . GLY D 1 248 ? 28.351 96.324 24.189 1.00 64.00 248 GLY D N 1
ATOM 15752 C CA . GLY D 1 248 ? 27.905 97.207 23.120 1.00 66.41 248 GLY D CA 1
ATOM 15753 C C . GLY D 1 248 ? 26.679 96.766 22.343 1.00 63.85 248 GLY D C 1
ATOM 15754 O O . GLY D 1 248 ? 25.940 97.588 21.807 1.00 62.78 248 GLY D O 1
ATOM 15789 N N . VAL D 1 251 ? 20.639 94.568 23.140 1.00 56.90 251 VAL D N 1
ATOM 15790 C CA . VAL D 1 251 ? 19.322 95.125 22.869 1.00 47.70 251 VAL D CA 1
ATOM 15791 C C . VAL D 1 251 ? 18.514 95.045 24.158 1.00 48.89 251 VAL D C 1
ATOM 15792 O O . VAL D 1 251 ? 18.543 94.027 24.838 1.00 53.36 251 VAL D O 1
ATOM 15805 N N . ALA D 1 252 ? 17.833 96.137 24.510 1.00 52.16 252 ALA D N 1
ATOM 15806 C CA . ALA D 1 252 ? 17.030 96.179 25.719 1.00 55.93 252 ALA D CA 1
ATOM 15807 C C . ALA D 1 252 ? 15.839 95.264 25.531 1.00 59.06 252 ALA D C 1
ATOM 15808 O O . ALA D 1 252 ? 15.417 94.997 24.364 1.00 48.11 252 ALA D O 1
ATOM 15832 N N . CYS D 1 254 ? 12.926 92.801 25.027 1.00 51.64 254 CYS D N 1
ATOM 15833 C CA . CYS D 1 254 ? 11.971 92.815 23.920 1.00 54.81 254 CYS D CA 1
ATOM 15834 C C . CYS D 1 254 ? 11.188 91.526 23.737 1.00 49.88 254 CYS D C 1
ATOM 15835 O O . CYS D 1 254 ? 10.302 91.437 22.855 1.00 50.83 254 CYS D O 1
ATOM 15843 N N . LEU D 1 255 ? 11.476 90.568 24.597 1.00 53.50 255 LEU D N 1
ATOM 15844 C CA . LEU D 1 255 ? 10.775 89.311 24.612 1.00 55.04 255 LEU D CA 1
ATOM 15845 C C . LEU D 1 255 ? 9.480 89.404 25.408 1.00 57.56 255 LEU D C 1
ATOM 15846 O O . LEU D 1 255 ? 9.454 89.938 26.539 1.00 57.42 255 LEU D O 1
ATOM 15876 N N . GLN D 1 257 ? 6.930 88.034 27.973 1.00 61.22 257 GLN D N 1
ATOM 15877 C CA . GLN D 1 257 ? 7.350 87.440 29.223 1.00 62.11 257 GLN D CA 1
ATOM 15878 C C . GLN D 1 257 ? 6.543 86.269 29.766 1.00 73.65 257 GLN D C 1
ATOM 15879 O O . GLN D 1 257 ? 6.843 85.758 30.844 1.00 79.70 257 GLN D O 1
ATOM 15893 N N . GLY D 1 258 ? 5.538 85.815 29.034 1.00 70.66 258 GLY D N 1
ATOM 15894 C CA . GLY D 1 258 ? 4.786 84.663 29.518 1.00 67.78 258 GLY D CA 1
ATOM 15895 C C . GLY D 1 258 ? 4.148 84.958 30.861 1.00 71.82 258 GLY D C 1
ATOM 15896 O O . GLY D 1 258 ? 3.474 85.978 31.042 1.00 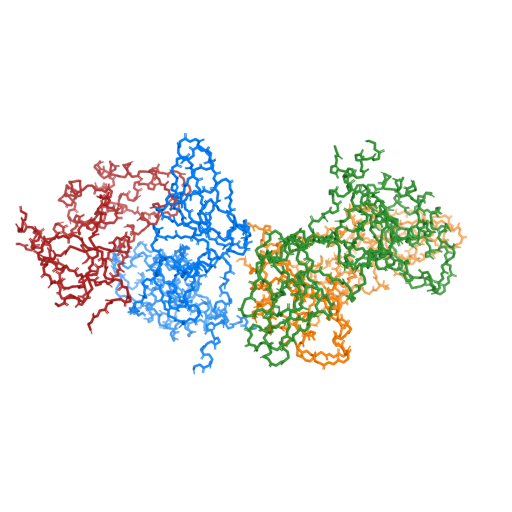80.81 258 GLY D O 1
ATOM 15900 N N . GLY D 1 259 ? 4.389 84.070 31.830 1.00 81.90 259 GLY D N 1
ATOM 15901 C CA . GLY D 1 259 ? 3.747 84.136 33.137 1.00 89.11 259 GLY D CA 1
ATOM 15902 C C . GLY D 1 259 ? 4.330 85.119 34.134 1.00 91.81 259 GLY D C 1
ATOM 15903 O O . GLY D 1 259 ? 3.748 85.314 35.207 1.00 95.76 259 GLY D O 1
ATOM 15907 N N . LEU D 1 260 ? 5.447 85.755 33.817 1.00 80.32 260 LEU D N 1
ATOM 15908 C CA . LEU D 1 260 ? 6.113 86.591 34.803 1.00 86.60 260 LEU D CA 1
ATOM 15909 C C . LEU D 1 260 ? 5.296 87.846 35.091 1.00 88.97 260 LEU D C 1
ATOM 15910 O O . LEU D 1 260 ? 4.407 88.238 34.332 1.00 89.89 260 LEU D O 1
ATOM 15926 N N . LEU D 1 261 ? 5.617 88.483 36.214 1.00 92.57 261 LEU D N 1
ATOM 15927 C CA . LEU D 1 261 ? 4.815 89.611 36.670 1.00 92.03 261 LEU D CA 1
ATOM 15928 C C . LEU D 1 261 ? 4.923 90.783 35.702 1.00 89.68 261 LEU D C 1
ATOM 15929 O O . LEU D 1 261 ? 3.921 91.222 35.127 1.00 89.50 261 LEU D O 1
ATOM 15945 N N . GLU D 1 262 ? 6.136 91.283 35.483 1.00 88.85 262 GLU D N 1
ATOM 15946 C CA . GLU D 1 262 ? 6.359 92.463 34.646 1.00 98.03 262 GLU D CA 1
ATOM 15947 C C . GLU D 1 262 ? 6.178 92.124 33.161 1.00 88.26 262 GLU D C 1
ATOM 15948 O O . GLU D 1 262 ? 7.093 91.613 32.508 1.00 78.53 262 GLU D O 1
ATOM 15960 N N . ASP D 1 263 ? 4.999 92.439 32.614 1.00 84.21 263 ASP D N 1
ATOM 15961 C CA . ASP D 1 263 ? 4.730 92.199 31.201 1.00 89.68 263 ASP D CA 1
ATOM 15962 C C . ASP D 1 263 ? 5.519 93.162 30.319 1.00 76.74 263 ASP D C 1
ATOM 15963 O O . ASP D 1 263 ? 5.787 94.306 30.691 1.00 71.03 263 ASP D O 1
ATOM 15972 N N . LEU D 1 264 ? 5.825 92.690 29.109 1.00 78.39 264 LEU D N 1
ATOM 15973 C CA . LEU D 1 264 ? 6.750 93.392 28.233 1.00 75.38 264 LEU D CA 1
ATOM 15974 C C . LEU D 1 264 ? 6.275 94.802 27.920 1.00 66.64 264 LEU D C 1
ATOM 15975 O O . LEU D 1 264 ? 7.088 95.740 27.847 1.00 61.19 264 LEU D O 1
ATOM 15991 N N . ASP D 1 265 ? 4.967 94.977 27.703 1.00 73.02 265 ASP D N 1
ATOM 15992 C CA . ASP D 1 265 ? 4.478 96.249 27.161 1.00 71.53 265 ASP D CA 1
ATOM 15993 C C . ASP D 1 265 ? 4.666 97.412 28.141 1.00 67.92 265 ASP D C 1
ATOM 15994 O O . ASP D 1 265 ? 5.021 98.527 27.722 1.00 60.05 265 ASP D O 1
ATOM 16003 N N . ASN D 1 266 ? 4.446 97.191 29.444 1.00 73.87 266 ASN D N 1
ATOM 16004 C CA . ASN D 1 266 ? 4.662 98.290 30.393 1.00 77.44 266 ASN D CA 1
ATOM 16005 C C . ASN D 1 266 ? 6.150 98.562 30.594 1.00 76.64 266 ASN D C 1
ATOM 16006 O O . ASN D 1 266 ? 6.551 99.710 30.815 1.00 66.29 266 ASN D O 1
ATOM 16017 N N . LEU D 1 267 ? 6.989 97.529 30.477 1.00 70.66 267 LEU D N 1
ATOM 16018 C CA . LEU D 1 267 ? 8.430 97.760 30.437 1.00 60.84 267 LEU D CA 1
ATOM 16019 C C . LEU D 1 267 ? 8.814 98.680 29.279 1.00 70.71 267 LEU D C 1
ATOM 16020 O O . LEU D 1 267 ? 9.554 99.652 29.464 1.00 69.45 267 LEU D O 1
ATOM 16036 N N . ILE D 1 268 ? 8.317 98.390 28.069 1.00 61.25 268 ILE D N 1
ATOM 16037 C CA . ILE D 1 268 ? 8.599 99.273 26.948 1.00 63.60 268 ILE D CA 1
ATOM 16038 C C . ILE D 1 268 ? 7.940 100.636 27.173 1.00 71.10 268 ILE D C 1
ATOM 16039 O O . ILE D 1 268 ? 8.556 101.695 26.955 1.00 60.36 268 ILE D O 1
ATOM 16055 N N . LEU D 1 269 ? 6.685 100.642 27.618 1.00 77.35 269 LEU D N 1
ATOM 16056 C CA . LEU D 1 269 ? 6.027 101.905 27.931 1.00 71.85 269 LEU D CA 1
ATOM 16057 C C . LEU D 1 269 ? 6.898 102.734 28.866 1.00 75.14 269 LEU D C 1
ATOM 16058 O O . LEU D 1 269 ? 7.314 103.848 28.527 1.00 79.84 269 LEU D O 1
ATOM 16074 N N . GLU D 1 270 ? 7.202 102.182 30.043 1.00 66.02 270 GLU D N 1
ATOM 16075 C CA . GLU D 1 270 ? 7.976 102.919 31.034 1.00 77.12 270 GLU D CA 1
ATOM 16076 C C . GLU D 1 270 ? 9.253 103.486 30.415 1.00 83.89 270 GLU D C 1
ATOM 16077 O O . GLU D 1 270 ? 9.549 104.675 30.559 1.00 83.88 270 GLU D O 1
ATOM 16089 N N . ASP D 1 271 ? 10.025 102.653 29.710 1.00 84.22 271 ASP D N 1
ATOM 16090 C CA . ASP D 1 271 ? 11.289 103.136 29.160 1.00 85.37 271 ASP D CA 1
ATOM 16091 C C . ASP D 1 271 ? 11.086 104.359 28.269 1.00 80.65 271 ASP D C 1
ATOM 16092 O O . ASP D 1 271 ? 11.898 105.291 28.290 1.00 79.89 271 ASP D O 1
ATOM 16101 N N . LEU D 1 272 ? 10.024 104.357 27.453 1.00 73.69 272 LEU D N 1
ATOM 16102 C CA . LEU D 1 272 ? 9.763 105.489 26.575 1.00 80.38 272 LEU D CA 1
ATOM 16103 C C . LEU D 1 272 ? 9.419 106.752 27.367 1.00 90.91 272 LEU D C 1
ATOM 16104 O O . LEU D 1 272 ? 9.818 107.862 26.984 1.00 90.07 272 LEU D O 1
ATOM 16120 N N . LYS D 1 273 ? 8.661 106.612 28.461 1.00 91.25 273 LYS D N 1
ATOM 16121 C CA . LYS D 1 273 ? 8.384 107.759 29.319 1.00 87.24 273 LYS D CA 1
ATOM 16122 C C . LYS D 1 273 ? 9.686 108.338 29.856 1.00 91.36 273 LYS D C 1
ATOM 16123 O O . LYS D 1 273 ? 10.055 109.478 29.539 1.00 101.05 273 LYS D O 1
ATOM 16142 N N . GLU D 1 274 ? 10.421 107.544 30.639 1.00 92.60 274 GLU D N 1
ATOM 16143 C CA . GLU D 1 274 ? 11.743 107.932 31.127 1.00 100.25 274 GLU D CA 1
ATOM 16144 C C . GLU D 1 274 ? 12.564 108.648 30.058 1.00 97.08 274 GLU D C 1
ATOM 16145 O O . GLU D 1 274 ? 13.398 109.500 30.373 1.00 97.68 274 GLU D O 1
ATOM 16157 N N . GLU D 1 275 ? 12.327 108.317 28.795 1.00 96.75 275 GLU D N 1
ATOM 16158 C CA . GLU D 1 275 ? 13.036 108.907 27.668 1.00 96.46 275 GLU D CA 1
ATOM 16159 C C . GLU D 1 275 ? 12.509 110.288 27.323 1.00 106.94 275 GLU D C 1
ATOM 16160 O O . GLU D 1 275 ? 13.234 111.119 26.773 1.00 107.64 275 GLU D O 1
#

Organism: Homo sapiens (NCBI:txid9606)

Secondary structure (DSSP, 8-state):
--HHHHHHHHHHHHHHHHTTT-S-HHHHHHHHHHTTT-HHHHHHHHHHHHHHH--SGGGGGS------HHHHT-HHHHHHHHHTPPP-TTTHHHHHHHHTT---EEEEEEEETTTTEEEEEEEETT---EE-TTT--EEPPPPGGG-EEEEEEE-TTT--EEEEEEETT--EE-TTT--EE---EE---BTTS-GGGSTTS---EEETT-TTEEEEEETT-----HHHHHHTT--S-SSPPPBP---------TTBSS-HHHHHHHHHHHHHH-/-HHHHHHHHHHHHHHHHHTTT-S-HHHHHHHHHHTTT-HHHHHHHHHHHHHHH--STTGGGSPP----HHHHT-HHHHHHHHHS----TTTHHHHHHHHTT---EEEEEEEETTTTEEEEEEEEGGG--EE-TTT--EEPPPPGGG-EEEEEEE-TTT--EEEEEEETT--EE-TTT--EEPPSEEEPPBTTS-GGGSTTS----SBTT-TT--SS-BTT----SHHHHHHTT--S-SSPPPBP---------TTBSS-HHHHHHHHHHHHT-/-HHHHHHHHHHHHHHHHHTTT-S-HHHHHHHHHHTTT-HHHHHHHHHHHHHHH--SSGGGGSPP----HHHHT-HHHHHHHHHHPPP-HHHHHHHHHHHTT---EEEEEEEETTTTEEEEEEEETTS--EE-TTT--EEPPPPGGG-EEEEEEE-TTT--EEEEEEETT--EE-SSS--EE---EEEPPBTTS-GGGSTTS----SSSS-TT--SSPPSS----SHHHHHHTT--S-SSPPPBPPP-------TTBSS-HHHHHHHHHHHH-/-HHHHHHHHHHHHHHHHTTT-S-HHHHHHHHHHTTT-HHHHHHHHHHHHHHH--SGGGGGS------HHHHT-HHHHHHHHHT----TTTHHHHHHHHTT---EEEEEEEETTTTEEEEEEEETT---EE-TTT--EEPPPPGGG-----SSPPPBP---------TTSSS-HHHHHHHHHHH-